Protein AF-0000000070048032 (afdb_homodimer)

Solvent-accessible surface area (backbone atoms only — not comparable to full-atom values): 43436 Å² total; per-residue (Å²): 133,82,78,72,81,75,76,77,75,81,70,57,57,66,57,53,22,57,59,48,65,69,34,74,85,44,47,45,54,29,34,70,64,31,62,68,35,42,44,39,29,36,56,32,30,36,37,40,33,43,79,45,40,35,45,47,37,23,49,52,48,33,32,65,63,34,24,23,42,33,32,25,31,72,32,53,33,49,78,72,45,55,67,49,35,83,45,48,57,82,86,43,62,70,35,43,43,33,61,44,37,50,54,34,47,39,64,61,25,70,90,41,62,71,46,79,45,59,46,68,59,56,49,49,41,54,52,48,40,50,35,61,71,70,61,55,74,60,74,76,73,58,52,58,54,43,49,51,49,39,52,57,58,55,67,68,26,52,29,40,34,37,28,32,75,83,47,48,68,81,75,42,33,54,57,42,54,52,25,55,76,66,70,21,30,38,32,36,35,38,45,25,27,52,35,21,39,36,39,44,29,62,35,82,36,63,26,35,37,80,44,74,77,72,75,76,71,83,73,85,82,75,82,72,77,79,71,76,75,75,68,76,75,59,84,52,63,40,80,45,75,50,77,43,54,49,62,57,44,36,75,64,32,66,59,20,70,36,60,78,80,47,55,42,66,56,53,53,50,52,44,49,52,49,52,50,51,52,35,48,75,68,63,66,49,79,60,77,75,61,76,59,68,68,68,73,48,68,38,45,76,71,86,47,73,66,42,54,51,46,39,52,50,46,48,53,51,26,49,70,51,24,62,42,27,31,49,24,53,72,72,36,54,65,53,52,59,45,44,72,41,19,57,43,10,72,32,56,45,35,12,24,33,51,10,18,52,51,32,52,45,51,47,26,62,63,44,29,37,46,70,71,75,57,36,31,38,34,34,35,57,70,73,68,43,77,43,61,38,47,50,45,33,87,91,57,77,62,73,78,73,68,74,77,120,134,82,78,72,81,76,75,77,76,81,69,57,56,65,58,52,23,58,60,48,65,69,34,72,84,44,47,47,54,28,34,69,64,30,63,68,34,44,43,38,29,36,55,31,30,35,37,40,34,43,79,46,40,35,44,48,38,24,49,53,48,34,33,65,62,35,25,23,44,31,32,24,32,72,32,52,32,49,78,71,44,55,69,48,35,82,46,48,56,85,86,43,62,70,35,42,43,33,61,44,36,49,55,35,45,39,64,60,25,69,87,40,60,71,46,79,44,60,46,67,59,56,50,50,40,54,52,50,39,51,36,63,72,69,62,54,75,61,74,76,74,59,51,58,54,42,49,51,48,38,52,58,58,56,66,68,26,51,30,40,36,38,27,32,76,82,47,49,67,82,74,42,34,56,56,42,54,52,24,54,74,67,72,19,31,37,33,35,34,39,45,25,28,53,35,21,41,37,40,43,30,62,36,82,36,62,24,35,37,82,43,75,77,73,74,76,70,83,72,86,83,72,83,72,79,79,72,75,74,76,70,76,76,60,85,51,64,39,80,46,76,49,76,44,54,50,61,56,44,37,75,63,32,66,60,20,69,35,60,78,82,48,55,41,66,54,53,54,51,53,44,51,53,49,53,51,51,53,36,48,74,70,62,66,50,79,60,78,75,60,76,58,70,68,68,73,49,68,36,45,76,70,86,48,73,64,39,56,51,47,38,52,51,45,47,52,52,26,48,70,52,23,63,41,26,30,48,23,53,73,73,37,54,64,53,52,58,44,43,69,43,17,56,44,9,72,34,58,44,34,12,25,32,51,9,19,52,50,32,51,45,51,48,25,64,63,45,28,37,47,70,71,78,56,35,31,37,34,34,35,56,68,73,68,42,76,44,61,37,49,50,45,34,87,89,56,78,62,71,76,73,67,72,78,121

Foldseek 3Di:
DDPDPDDPDPDQLQVLLVVCLPPPLCVVVCVVQHSLLLSLLLSFEEEEEDCALLNLLLLLLSLSSNHEYEYEFQAFDDPQCVVRNPQADPVRGRPTPRVSSVVSSCVNRVSHHYYYDYNVLVVLLLVLLVCVVVVVDDPPPVNVVSVVSNLVVQLRGQEYEYECLLPQLVSCQSVLVSCLVNQRKYKYWFDQAQKIKMFIARAWAKFKDFDDPPPPPPDDDDPDDPPPPPPVPDRDIDMDIDGADGSVLQLQFQPQQFDLPFALLQLLVSLVSVVVVVCVVVVNPPPPPDSHPSDQDDFDDDQDPVLVVQLVSQQVRQVVSHHNSNVSCVVCVPCSRRRVRRGRPGDNVQSNVSSVLVSVQVSCRSSRYDDHFGGIWMARNVVRDIGGTRRVPPPDDSPPPPPPD/DDPDPDDPDPPQLQVLLVVCLPPPLCVVVCVVQHSLLLSLLLSFEEEEEDCALLNLLLLLLSLSSNHEYEYEFQAFDDPQCVVRNPQADPVRGRPTPRVSSVVSSCVNRVSHHYYYDYNVLVVLLLVLLVCVVVVVPDDPPVNVVSVVSNLVVQLRGQEYEYECLLPQLVSCLSVLVSCLVNQRKYKYWFDQAQKIKMFIARAWAKFKDFDDPPPPPPDDDDPPDCPPPPPVPDRDIDMDIDGADGSVLQLQFQPQQFDLPFALLQLLVSLVSVVVVVCVVVVNPVPPPDSHPSDQDDFDDDQDPVLVVQLVSQQVRQVVSHHNSNVSCVVCVPCSRRRVRRGRPGDNVQSNVSSVLVSVQVSCRSSRYDDHFGGIWMARNVVRDIGGTRRVPPPDDSPPPPPPD

Organism: Toxoplasma gondii (strain ATCC 50861 / VEG) (NCBI:txid432359)

Secondary structure (DSSP, 8-state):
------------HHHHHHHHHTSGGGHHHHHHH-HHHHHHHHT-EEEEES--HHHHHHHHHHHHTT-EEEEE--PBP-GGGGGT-TT--GGGTTSBHHHHHHHHHHHH-TTS-EEE--HHHHHHHHHHHHHHHHT----HHHHHHHHHHHHHHHTT-SEEEEETTTS-GGGGHHHHHHHHHHT-EEEEEEEETTEEEEEEE--EEEEEEEPP------------------------EEEEEEEPPPHHHHHHS-GGGS-TTS-HHHHHHHHHHHHHHHHHHTT-S-----GGG-PPPPPP-SPPHHHHHHHHHHHHHHHHH-HHHHHHHHH-HHHHHHGGGGTT---HHHHHHHHHHHHHHHHHHHHTBSPPP-SEEEEETTTTEEEEE-SSPTT----------/------------HHHHHHHHHTSGGGHHHHHHH-HHHHHHHHT-EEEEES--HHHHHHHHHHHHTT-EEEEE--PBP-GGGGGT-TT--GGGTTSBHHHHHHHHHHHH-TTS-EEEPPHHHHHHHHHHHHHHHHT----HHHHHHHHHHHHHHHTT-SEEEEETTTS-GGGGHHHHHHHHHHT-EEEEEEEETTEEEEEEE--EEEEEEEPP------------------------EEEEEEEPPPHHHHHHS-GGGS-TTS-HHHHHHHHHHHHHHHHHHTT-S-----GGG-PPPPPP-SPPHHHHHHHHHHHHHHHHH-HHHHHHHHH-HHHHHHGGGGTT---HHHHHHHHHHHHHHHHHHHHTBSPPP-SEEEEETTTTEEEEE-SSPTT----------

Nearest PDB structures (foldseek):
  7k5j-assembly5_S  TM=6.867E-01  e=7.937E-17  Saccharomyces cerevisiae S288C
  7k5j-assembly3_G  TM=6.817E-01  e=1.927E-16  Saccharomyces cerevisiae S288C
  3dbr-assembly4_A  TM=6.727E-01  e=2.207E-15  Homo sapiens
  1yov-assembly1_A  TM=5.651E-01  e=1.768E-15  Homo sapiens
  3dbl-assembly1_G  TM=5.427E-01  e=1.374E-14  Homo sapiens

Sequence (810 aa):
MAALPSSPAPAPEETVANSLLSHRVFDRQIRLWGVESQRRLLSSHVLLVGLTSIHVELAKNLALSGVRVSVCDSRLVGEVDFSFNFLVNRDAEGQRVATVSLAGLREMAPFVVFEEVAESEFQRLLASLREQDTGAKTQQSTGDQDAGHAVQFVQRFAAISVASEFYPLSSLAPLDALCRRLNVALCSCHCSGTLGFGFLDFHQHTFRVPAPKAQTSQAAGGKATATNGEEESRPHHVMREISFPSLDDMLHCSLGNADRKVDPAIFIYLTLEKWRADKDAKGENEQENGTLSRLLPLPRYDIHPEDEEFAEFAQQLLRHEGGPAAAACEQSPTLLKTLPMMWGCQYTVTAAVVGGILAQELRKYITKEQEPIPNCLVFNSETSTAAVASLPPPGVSVSALKTAVMAALPSSPAPAPEETVANSLLSHRVFDRQIRLWGVESQRRLLSSHVLLVGLTSIHVELAKNLALSGVRVSVCDSRLVGEVDFSFNFLVNRDAEGQRVATVSLAGLREMAPFVVFEEVAESEFQRLLASLREQDTGAKTQQSTGDQDAGHAVQFVQRFAAISVASEFYPLSSLAPLDALCRRLNVALCSCHCSGTLGFGFLDFHQHTFRVPAPKAQTSQAAGGKATATNGEEESRPHHVMREISFPSLDDMLHCSLGNADRKVDPAIFIYLTLEKWRADKDAKGENEQENGTLSRLLPLPRYDIHPEDEEFAEFAQQLLRHEGGPAAAACEQSPTLLKTLPMMWGCQYTVTAAVVGGILAQELRKYITKEQEPIPNCLVFNSETSTAAVASLPPPGVSVSALKTAV

Radius of gyration: 27.89 Å; Cα contacts (8 Å, |Δi|>4): 1424; chains: 2; bounding box: 99×90×84 Å

Structure (mmCIF, N/CA/C/O backbone):
data_AF-0000000070048032-model_v1
#
loop_
_entity.id
_entity.type
_entity.pdbx_description
1 polymer 'Putative SUMO activating enzyme'
#
loop_
_atom_site.group_PDB
_atom_site.id
_atom_site.type_symbol
_atom_site.label_atom_id
_atom_site.label_alt_id
_atom_site.label_comp_id
_atom_site.label_asym_id
_atom_site.label_entity_id
_atom_site.label_seq_id
_atom_site.pdbx_PDB_ins_code
_atom_site.Cartn_x
_atom_site.Cartn_y
_atom_site.Cartn_z
_atom_site.occupancy
_atom_site.B_iso_or_equiv
_atom_site.auth_seq_id
_atom_site.auth_comp_id
_atom_site.auth_asym_id
_atom_site.auth_atom_id
_atom_site.pdbx_PDB_model_num
ATOM 1 N N . MET A 1 1 ? 24.906 10.711 50.844 1 28.61 1 MET A N 1
ATOM 2 C CA . MET A 1 1 ? 23.953 10.82 49.75 1 28.61 1 MET A CA 1
ATOM 3 C C . MET A 1 1 ? 24.625 10.508 48.406 1 28.61 1 MET A C 1
ATOM 5 O O . MET A 1 1 ? 25.391 11.32 47.906 1 28.61 1 MET A O 1
ATOM 9 N N . ALA A 1 2 ? 24.938 9.266 48.094 1 36.69 2 ALA A N 1
ATOM 10 C CA . ALA A 1 2 ? 25.766 8.766 47.031 1 36.69 2 ALA A CA 1
ATOM 11 C C . ALA A 1 2 ? 25.156 9.094 45.656 1 36.69 2 ALA A C 1
ATOM 13 O O . ALA A 1 2 ? 23.969 8.891 45.438 1 36.69 2 ALA A O 1
ATOM 14 N N . ALA A 1 3 ? 25.75 10.125 44.906 1 36.59 3 ALA A N 1
ATOM 15 C CA . ALA A 1 3 ? 25.406 10.609 43.594 1 36.59 3 ALA A CA 1
ATOM 16 C C . ALA A 1 3 ? 25.172 9.453 42.625 1 36.59 3 ALA A C 1
ATOM 18 O O . ALA A 1 3 ? 25.984 8.539 42.531 1 36.59 3 ALA A O 1
ATOM 19 N N . LEU A 1 4 ? 23.906 9.07 42.375 1 35.41 4 LEU A N 1
ATOM 20 C CA . LEU A 1 4 ? 23.531 8.039 41.438 1 35.41 4 LEU A CA 1
ATOM 21 C C . LEU A 1 4 ? 24.266 8.227 40.094 1 35.41 4 LEU A C 1
ATOM 23 O O . LEU A 1 4 ? 24.422 9.352 39.625 1 35.41 4 LEU A O 1
ATOM 27 N N . PRO A 1 5 ? 25.156 7.348 39.688 1 37.06 5 PRO A N 1
ATOM 28 C CA . PRO A 1 5 ? 25.969 7.469 38.469 1 37.06 5 PRO A CA 1
ATOM 29 C C . PRO A 1 5 ? 25.141 7.906 37.281 1 37.06 5 PRO A C 1
ATOM 31 O O . PRO A 1 5 ? 23.938 7.637 37.219 1 37.06 5 PRO A O 1
ATOM 34 N N . SER A 1 6 ? 25.359 9.109 36.688 1 34.88 6 SER A N 1
ATOM 35 C CA . SER A 1 6 ? 24.781 9.75 35.5 1 34.88 6 SER A CA 1
ATOM 36 C C . SER A 1 6 ? 24.703 8.773 34.344 1 34.88 6 SER A C 1
ATOM 38 O O . SER A 1 6 ? 25.656 8.031 34.062 1 34.88 6 SER A O 1
ATOM 40 N N . SER A 1 7 ? 23.594 8.242 34 1 36.34 7 SER A N 1
ATOM 41 C CA . SER A 1 7 ? 23.359 7.418 32.812 1 36.34 7 SER A CA 1
ATOM 42 C C . SER A 1 7 ? 24.141 7.941 31.609 1 36.34 7 SER A C 1
ATOM 44 O O . SER A 1 7 ? 24.141 9.141 31.328 1 36.34 7 SER A O 1
ATOM 46 N N . PRO A 1 8 ? 25.141 7.281 31.094 1 38.91 8 PRO A N 1
ATOM 47 C CA . PRO A 1 8 ? 26.016 7.801 30.047 1 38.91 8 PRO A CA 1
ATOM 48 C C . PRO A 1 8 ? 25.234 8.484 28.922 1 38.91 8 PRO A C 1
ATOM 50 O O . PRO A 1 8 ? 24.078 8.148 28.672 1 38.91 8 PRO A O 1
ATOM 53 N N . ALA A 1 9 ? 25.547 9.68 28.438 1 40.94 9 ALA A N 1
ATOM 54 C CA . ALA A 1 9 ? 25.016 10.5 27.359 1 40.94 9 ALA A CA 1
ATOM 55 C C . ALA A 1 9 ? 24.797 9.672 26.109 1 40.94 9 ALA A C 1
ATOM 57 O O . ALA A 1 9 ? 25.625 8.844 25.734 1 40.94 9 ALA A O 1
ATOM 58 N N . PRO A 1 10 ? 23.516 9.547 25.562 1 43.28 10 PRO A N 1
ATOM 59 C CA . PRO A 1 10 ? 23.312 8.781 24.328 1 43.28 10 PRO A CA 1
ATOM 60 C C . PRO A 1 10 ? 24.344 9.094 23.266 1 43.28 10 PRO A C 1
ATOM 62 O O . PRO A 1 10 ? 24.844 10.219 23.188 1 43.28 10 PRO A O 1
ATOM 65 N N . ALA A 1 11 ? 25.125 8.164 22.859 1 49.75 11 ALA A N 1
ATOM 66 C CA . ALA A 1 11 ? 26.141 8.312 21.812 1 49.75 11 ALA A CA 1
ATOM 67 C C . ALA A 1 11 ? 25.609 9.148 20.656 1 49.75 11 ALA A C 1
ATOM 69 O O . ALA A 1 11 ? 24.406 9.148 20.375 1 49.75 11 ALA A O 1
ATOM 70 N N . PRO A 1 12 ? 26.422 10.07 20.062 1 54.78 12 PRO A N 1
ATOM 71 C CA . PRO A 1 12 ? 26.016 10.883 18.906 1 54.78 12 PRO A CA 1
ATOM 72 C C . PRO A 1 12 ? 25.375 10.055 17.797 1 54.78 12 PRO A C 1
ATOM 74 O O . PRO A 1 12 ? 25.719 8.883 17.625 1 54.78 12 PRO A O 1
ATOM 77 N N . GLU A 1 13 ? 24.25 10.484 17.281 1 61.44 13 GLU A N 1
ATOM 78 C CA . GLU A 1 13 ? 23.422 9.852 16.266 1 61.44 13 GLU A CA 1
ATOM 79 C C . GLU A 1 13 ? 24.281 9.195 15.188 1 61.44 13 GLU A C 1
ATOM 81 O O . GLU A 1 13 ? 23.984 8.094 14.727 1 61.44 13 GLU A O 1
ATOM 86 N N . GLU A 1 14 ? 25.391 9.82 14.938 1 62.12 14 GLU A N 1
ATOM 87 C CA . GLU A 1 14 ? 26.281 9.312 13.891 1 62.12 14 GLU A CA 1
ATOM 88 C C . GLU A 1 14 ? 26.969 8.031 14.336 1 62.12 14 GLU A C 1
ATOM 90 O O . GLU A 1 14 ? 27.172 7.109 13.531 1 62.12 14 GLU A O 1
ATOM 95 N N . THR A 1 15 ? 27.344 8.031 15.586 1 63.75 15 THR A N 1
ATOM 96 C CA . THR A 1 15 ? 28.047 6.859 16.109 1 63.75 15 THR A CA 1
ATOM 97 C C . THR A 1 15 ? 27.125 5.652 16.156 1 63.75 15 THR A C 1
ATOM 99 O O . THR A 1 15 ? 27.516 4.539 15.805 1 63.75 15 THR A O 1
ATOM 102 N N . VAL A 1 16 ? 25.938 5.926 16.531 1 67.56 16 VAL A N 1
ATOM 103 C CA . VAL A 1 16 ? 24.953 4.84 16.609 1 67.56 16 VAL A CA 1
ATOM 104 C C . VAL A 1 16 ? 24.688 4.305 15.203 1 67.56 16 VAL A C 1
ATOM 106 O O . VAL A 1 16 ? 24.641 3.09 14.992 1 67.56 16 VAL A O 1
ATOM 109 N N . ALA A 1 17 ? 24.609 5.16 14.242 1 73 17 ALA A N 1
ATOM 110 C CA . ALA A 1 17 ? 24.344 4.758 12.859 1 73 17 ALA A CA 1
ATOM 111 C C . ALA A 1 17 ? 25.453 3.869 12.32 1 73 17 ALA A C 1
ATOM 113 O O . ALA A 1 17 ? 25.188 2.867 11.648 1 73 17 ALA A O 1
ATOM 114 N N . ASN A 1 18 ? 26.609 4.195 12.633 1 71.69 18 ASN A N 1
ATOM 115 C CA . ASN A 1 18 ? 27.75 3.428 12.133 1 71.69 18 ASN A CA 1
ATOM 116 C C . ASN A 1 18 ? 27.797 2.031 12.75 1 71.69 18 ASN A C 1
ATOM 118 O O . ASN A 1 18 ? 28.172 1.066 12.078 1 71.69 18 ASN A O 1
ATOM 122 N N . SER A 1 19 ? 27.438 1.988 14.008 1 70.75 19 SER A N 1
ATOM 123 C CA . SER A 1 19 ? 27.406 0.687 14.664 1 70.75 19 SER A CA 1
ATOM 124 C C . SER A 1 19 ? 26.312 -0.203 14.07 1 70.75 19 SER A C 1
ATOM 126 O O . SER A 1 19 ? 26.531 -1.403 13.883 1 70.75 19 SER A O 1
ATOM 128 N N . LEU A 1 20 ? 25.281 0.451 13.672 1 71.75 20 LEU A N 1
ATOM 129 C CA . LEU A 1 20 ? 24.141 -0.311 13.172 1 71.75 20 LEU A CA 1
ATOM 130 C C . LEU A 1 20 ? 24.391 -0.757 11.734 1 71.75 20 LEU A C 1
ATOM 132 O O . LEU A 1 20 ? 23.844 -1.773 11.297 1 71.75 20 LEU A O 1
ATOM 136 N N . LEU A 1 21 ? 25.172 -0.05 11.078 1 73.19 21 LEU A N 1
ATOM 137 C CA . LEU A 1 21 ? 25.484 -0.382 9.688 1 73.19 21 LEU A CA 1
ATOM 138 C C . LEU A 1 21 ? 26.125 -1.758 9.586 1 73.19 21 LEU A C 1
ATOM 140 O O . LEU A 1 21 ? 26 -2.436 8.562 1 73.19 21 LEU A O 1
ATOM 144 N N . SER A 1 22 ? 26.672 -2.041 10.664 1 66.81 22 SER A N 1
ATOM 145 C CA . SER A 1 22 ? 27.391 -3.314 10.648 1 66.81 22 SER A CA 1
ATOM 146 C C . SER A 1 22 ? 26.469 -4.469 11.016 1 66.81 22 SER A C 1
ATOM 148 O O . SER A 1 22 ? 26.844 -5.637 10.875 1 66.81 22 SER A O 1
ATOM 150 N N . HIS A 1 23 ? 25.312 -4.066 11.422 1 69.31 23 HIS A N 1
ATOM 151 C CA . HIS A 1 23 ? 24.359 -5.113 11.773 1 69.31 23 HIS A CA 1
ATOM 152 C C . HIS A 1 23 ? 23.812 -5.805 10.531 1 69.31 23 HIS A C 1
ATOM 154 O O . HIS A 1 23 ? 23.484 -5.141 9.547 1 69.31 23 HIS A O 1
ATOM 160 N N . ARG A 1 24 ? 23.766 -7.055 10.602 1 68.75 24 ARG A N 1
ATOM 161 C CA . ARG A 1 24 ? 23.344 -7.898 9.484 1 68.75 24 ARG A CA 1
ATOM 162 C C . ARG A 1 24 ? 21.891 -7.609 9.109 1 68.75 24 ARG A C 1
ATOM 164 O O . ARG A 1 24 ? 21.484 -7.859 7.973 1 68.75 24 ARG A O 1
ATOM 171 N N . VAL A 1 25 ? 21.281 -6.891 10.016 1 71.94 25 VAL A N 1
ATOM 172 C CA . VAL A 1 25 ? 19.859 -6.68 9.805 1 71.94 25 VAL A CA 1
ATOM 173 C C . VAL A 1 25 ? 19.641 -5.699 8.648 1 71.94 25 VAL A C 1
ATOM 175 O O . VAL A 1 25 ? 18.625 -5.742 7.969 1 71.94 25 VAL A O 1
ATOM 178 N N . PHE A 1 26 ? 20.641 -4.91 8.344 1 78.12 26 PHE A N 1
ATOM 179 C CA . PHE A 1 26 ? 20.453 -3.879 7.328 1 78.12 26 PHE A CA 1
ATOM 180 C C . PHE A 1 26 ? 21.188 -4.234 6.047 1 78.12 26 PHE A C 1
ATOM 182 O O . PHE A 1 26 ? 21.219 -3.445 5.098 1 78.12 26 PHE A O 1
ATOM 189 N N . ASP A 1 27 ? 21.703 -5.469 6.047 1 76.06 27 ASP A N 1
ATOM 190 C CA . ASP A 1 27 ? 22.453 -5.898 4.871 1 76.06 27 ASP A CA 1
ATOM 191 C C . ASP A 1 27 ? 21.594 -5.816 3.609 1 76.06 27 ASP A C 1
ATOM 193 O O . ASP A 1 27 ? 22.062 -5.348 2.568 1 76.06 27 ASP A O 1
ATOM 197 N N . ARG A 1 28 ? 20.516 -6.238 3.787 1 76 28 ARG A N 1
ATOM 198 C CA . ARG A 1 28 ? 19.609 -6.238 2.637 1 76 28 ARG A CA 1
ATOM 199 C C . ARG A 1 28 ? 19.391 -4.82 2.121 1 76 28 ARG A C 1
ATOM 201 O O . ARG A 1 28 ? 19.453 -4.574 0.915 1 76 28 ARG A O 1
ATOM 208 N N . GLN A 1 29 ? 19.141 -3.914 2.963 1 80.31 29 GLN A N 1
ATOM 209 C CA . GLN A 1 29 ? 18.859 -2.527 2.602 1 80.31 29 GLN A CA 1
ATOM 210 C C . GLN A 1 29 ? 20.094 -1.854 2.014 1 80.31 29 GLN A C 1
ATOM 212 O O . GLN A 1 29 ? 20 -1.102 1.041 1 80.31 29 GLN A O 1
ATOM 217 N N . ILE A 1 30 ? 21.172 -2.158 2.58 1 81.38 30 ILE A N 1
ATOM 218 C CA . ILE A 1 30 ? 22.438 -1.609 2.082 1 81.38 30 ILE A CA 1
ATOM 219 C C . ILE A 1 30 ? 22.672 -2.082 0.651 1 81.38 30 ILE A C 1
ATOM 221 O O . ILE A 1 30 ? 23.141 -1.314 -0.194 1 81.38 30 ILE A O 1
ATOM 225 N N . ARG A 1 31 ? 22.25 -3.256 0.46 1 77.19 31 ARG A N 1
ATOM 226 C CA . ARG A 1 31 ? 22.406 -3.797 -0.886 1 77.19 31 ARG A CA 1
ATOM 227 C C . ARG A 1 31 ? 21.406 -3.16 -1.852 1 77.19 31 ARG A C 1
ATOM 229 O O . ARG A 1 31 ? 21.703 -3.018 -3.041 1 77.19 31 ARG A O 1
ATOM 236 N N . LEU A 1 32 ? 20.312 -2.742 -1.346 1 77.31 32 LEU A N 1
ATOM 237 C CA . LEU A 1 32 ? 19.25 -2.166 -2.17 1 77.31 32 LEU A CA 1
ATOM 238 C C . LEU A 1 32 ? 19.594 -0.73 -2.559 1 77.31 32 LEU A C 1
ATOM 240 O O . LEU A 1 32 ? 19.391 -0.331 -3.709 1 77.31 32 LEU A O 1
ATOM 244 N N . TRP A 1 33 ? 20.141 0.029 -1.603 1 83.5 33 TRP A N 1
ATOM 245 C CA . TRP A 1 33 ? 20.281 1.443 -1.937 1 83.5 33 TRP A CA 1
ATOM 246 C C . TRP A 1 33 ? 21.641 1.972 -1.514 1 83.5 33 TRP A C 1
ATOM 248 O O . TRP A 1 33 ? 21.938 3.158 -1.681 1 83.5 33 TRP A O 1
ATOM 258 N N . GLY A 1 34 ? 22.531 1.206 -0.966 1 85.12 34 GLY A N 1
ATOM 259 C CA . GLY A 1 34 ? 23.906 1.604 -0.701 1 85.12 34 GLY A CA 1
ATOM 260 C C . GLY A 1 34 ? 24.141 2.021 0.739 1 85.12 34 GLY A C 1
ATOM 261 O O . GLY A 1 34 ? 23.188 2.4 1.44 1 85.12 34 GLY A O 1
ATOM 262 N N . VAL A 1 35 ? 25.375 2.031 1.071 1 87.69 35 VAL A N 1
ATOM 263 C CA . VAL A 1 35 ? 25.797 2.268 2.447 1 87.69 35 VAL A CA 1
ATOM 264 C C . VAL A 1 35 ? 25.5 3.715 2.836 1 87.69 35 VAL A C 1
ATOM 266 O O . VAL A 1 35 ? 25.031 3.984 3.945 1 87.69 35 VAL A O 1
ATOM 269 N N . GLU A 1 36 ? 25.766 4.586 1.921 1 91 36 GLU A N 1
ATOM 270 C CA . GLU A 1 36 ? 25.562 5.996 2.23 1 91 36 GLU A CA 1
ATOM 271 C C . GLU A 1 36 ? 24.078 6.301 2.463 1 91 36 GLU A C 1
ATOM 273 O O . GLU A 1 36 ? 23.734 7.027 3.395 1 91 36 GLU A O 1
ATOM 278 N N . SER A 1 37 ? 23.281 5.797 1.642 1 92.12 37 SER A N 1
ATOM 279 C CA . SER A 1 37 ? 21.844 5.969 1.805 1 92.12 37 SER A CA 1
ATOM 280 C C . SER A 1 37 ? 21.359 5.371 3.121 1 92.12 37 SER A C 1
ATOM 282 O O . SER A 1 37 ? 20.562 5.98 3.832 1 92.12 37 SER A O 1
ATOM 284 N N . GLN A 1 38 ? 21.875 4.242 3.475 1 92 38 GLN A N 1
ATOM 285 C CA . GLN A 1 38 ? 21.469 3.602 4.719 1 92 38 GLN A CA 1
ATOM 286 C C . GLN A 1 38 ? 21.938 4.398 5.93 1 92 38 GLN A C 1
ATOM 288 O O . GLN A 1 38 ? 21.234 4.488 6.938 1 92 38 GLN A O 1
ATOM 293 N N . ARG A 1 39 ? 23.109 4.898 5.828 1 93.69 39 ARG A N 1
ATOM 294 C CA . ARG A 1 39 ? 23.625 5.746 6.895 1 93.69 39 ARG A CA 1
ATOM 295 C C . ARG A 1 39 ? 22.719 6.945 7.133 1 93.69 39 ARG A C 1
ATOM 297 O O . ARG A 1 39 ? 22.422 7.289 8.281 1 93.69 39 ARG A O 1
ATOM 304 N N . ARG A 1 40 ? 22.234 7.512 6.051 1 95.56 40 ARG A N 1
ATOM 305 C CA . ARG A 1 40 ? 21.328 8.648 6.156 1 95.56 40 ARG A CA 1
ATOM 306 C C . ARG A 1 40 ? 20.031 8.242 6.824 1 95.56 40 ARG A C 1
ATOM 308 O O . ARG A 1 40 ? 19.484 8.984 7.652 1 95.56 40 ARG A O 1
ATOM 315 N N . LEU A 1 41 ? 19.531 7.133 6.465 1 95.88 41 LEU A N 1
ATOM 316 C CA . LEU A 1 41 ? 18.297 6.633 7.07 1 95.88 41 LEU A CA 1
ATOM 317 C C . LEU A 1 41 ? 18.484 6.395 8.562 1 95.88 41 LEU A C 1
ATOM 319 O O . LEU A 1 41 ? 17.672 6.836 9.375 1 95.88 41 LEU A O 1
ATOM 323 N N . LEU A 1 42 ? 19.594 5.797 8.945 1 94.31 42 LEU A N 1
ATOM 324 C CA . LEU A 1 42 ? 19.875 5.441 10.336 1 94.31 42 LEU A CA 1
ATOM 325 C C . LEU A 1 42 ? 20.094 6.691 11.18 1 94.31 42 LEU A C 1
ATOM 327 O O . LEU A 1 42 ? 19.922 6.66 12.398 1 94.31 42 LEU A O 1
ATOM 331 N N . SER A 1 43 ? 20.438 7.781 10.508 1 95.5 43 SER A N 1
ATOM 332 C CA . SER A 1 43 ? 20.734 9.031 11.211 1 95.5 43 SER A CA 1
ATOM 333 C C . SER A 1 43 ? 19.531 9.953 11.219 1 95.5 43 SER A C 1
ATOM 335 O O . SER A 1 43 ? 19.578 11.055 11.773 1 95.5 43 SER A O 1
ATOM 337 N N . SER A 1 44 ? 18.484 9.539 10.602 1 97.38 44 SER A N 1
ATOM 338 C CA . SER A 1 44 ? 17.312 10.406 10.461 1 97.38 44 SER A CA 1
ATOM 339 C C . SER A 1 44 ? 16.281 10.109 11.539 1 97.38 44 SER A C 1
ATOM 341 O O . SER A 1 44 ? 16.266 9.023 12.109 1 97.38 44 SER A O 1
ATOM 343 N N . HIS A 1 45 ? 15.461 11.133 11.773 1 98.38 45 HIS A N 1
ATOM 344 C CA . HIS A 1 45 ? 14.43 11.094 12.805 1 98.38 45 HIS A CA 1
ATOM 345 C C . HIS A 1 45 ? 13.125 11.703 12.305 1 98.38 45 HIS A C 1
ATOM 347 O O . HIS A 1 45 ? 13.102 12.852 11.859 1 98.38 45 HIS A O 1
ATOM 353 N N . VAL A 1 46 ? 12.039 10.906 12.328 1 98.81 46 VAL A N 1
ATOM 354 C CA . VAL A 1 46 ? 10.75 11.367 11.82 1 98.81 46 VAL A CA 1
ATOM 355 C C . VAL A 1 46 ? 9.727 11.391 12.953 1 98.81 46 VAL A C 1
ATOM 357 O O . VAL A 1 46 ? 9.68 10.469 13.773 1 98.81 46 VAL A O 1
ATOM 360 N N . LEU A 1 47 ? 8.922 12.477 13.039 1 98.88 47 LEU A N 1
ATOM 361 C CA . LEU A 1 47 ? 7.82 12.594 13.992 1 98.88 47 LEU A CA 1
ATOM 362 C C . LEU A 1 47 ? 6.484 12.305 13.312 1 98.88 47 LEU A C 1
ATOM 364 O O . LEU A 1 47 ? 6.164 12.891 12.281 1 98.88 47 LEU A O 1
ATOM 368 N N . LEU A 1 48 ? 5.777 11.367 13.852 1 98.81 48 LEU A N 1
ATOM 369 C CA . LEU A 1 48 ? 4.406 11.094 13.438 1 98.81 48 LEU A CA 1
ATOM 370 C C . LEU A 1 48 ? 3.41 11.609 14.469 1 98.81 48 LEU A C 1
ATOM 372 O O . LEU A 1 48 ? 3.447 11.195 15.633 1 98.81 48 LEU A O 1
ATOM 376 N N . VAL A 1 49 ? 2.512 12.547 14.055 1 98.5 49 VAL A N 1
ATOM 377 C CA . VAL A 1 49 ? 1.531 13.156 14.945 1 98.5 49 VAL A CA 1
ATOM 378 C C . VAL A 1 49 ? 0.134 12.641 14.602 1 98.5 49 VAL A C 1
ATOM 380 O O . VAL A 1 49 ? -0.375 12.898 13.508 1 98.5 49 VAL A O 1
ATOM 383 N N . GLY A 1 50 ? -0.504 12.008 15.578 1 96.69 50 GLY A N 1
ATOM 384 C CA . GLY A 1 50 ? -1.76 11.32 15.312 1 96.69 50 GLY A CA 1
ATOM 385 C C . GLY A 1 50 ? -1.577 10 14.594 1 96.69 50 GLY A C 1
ATOM 386 O O . GLY A 1 50 ? -1.506 9.961 13.359 1 96.69 50 GLY A O 1
ATOM 387 N N . LEU A 1 51 ? -1.643 8.914 15.344 1 96.38 51 LEU A N 1
ATOM 388 C CA . LEU A 1 51 ? -1.396 7.594 14.766 1 96.38 51 LEU A CA 1
ATOM 389 C C . LEU A 1 51 ? -2.682 7.004 14.195 1 96.38 51 LEU A C 1
ATOM 391 O O . LEU A 1 51 ? -3.311 6.152 14.82 1 96.38 51 LEU A O 1
ATOM 395 N N . THR A 1 52 ? -3.033 7.383 12.992 1 96.19 52 THR A N 1
ATOM 396 C CA . THR A 1 52 ? -4.121 6.785 12.234 1 96.19 52 THR A CA 1
ATOM 397 C C . THR A 1 52 ? -3.633 5.574 11.445 1 96.19 52 THR A C 1
ATOM 399 O O . THR A 1 52 ? -2.477 5.164 11.578 1 96.19 52 THR A O 1
ATOM 402 N N . SER A 1 53 ? -4.531 4.941 10.672 1 96.38 53 SER A N 1
ATOM 403 C CA . SER A 1 53 ? -4.176 3.732 9.93 1 96.38 53 SER A CA 1
ATOM 404 C C . SER A 1 53 ? -2.994 3.984 9 1 96.38 53 SER A C 1
ATOM 406 O O . SER A 1 53 ? -2.086 3.156 8.906 1 96.38 53 SER A O 1
ATOM 408 N N . ILE A 1 54 ? -2.965 5.148 8.328 1 98.38 54 ILE A N 1
ATOM 409 C CA . ILE A 1 54 ? -1.896 5.477 7.391 1 98.38 54 ILE A CA 1
ATOM 410 C C . ILE A 1 54 ? -0.581 5.641 8.148 1 98.38 54 ILE A C 1
ATOM 412 O O . ILE A 1 54 ? 0.46 5.145 7.711 1 98.38 54 ILE A O 1
ATOM 416 N N . HIS A 1 55 ? -0.602 6.273 9.305 1 98.56 55 HIS A N 1
ATOM 417 C CA . HIS A 1 55 ? 0.616 6.504 10.07 1 98.56 55 HIS A CA 1
ATOM 418 C C . HIS A 1 55 ? 1.142 5.207 10.672 1 98.56 55 HIS A C 1
ATOM 420 O O . HIS A 1 55 ? 2.352 5.043 10.852 1 98.56 55 HIS A O 1
ATOM 426 N N . VAL A 1 56 ? 0.23 4.277 10.984 1 97.5 56 VAL A N 1
ATOM 427 C CA . VAL A 1 56 ? 0.669 2.971 11.461 1 97.5 56 VAL A CA 1
ATOM 428 C C . VAL A 1 56 ? 1.49 2.273 10.383 1 97.5 56 VAL A C 1
ATOM 430 O O . VAL A 1 56 ? 2.574 1.753 10.656 1 97.5 56 VAL A O 1
ATOM 433 N N . GLU A 1 57 ? 0.99 2.279 9.18 1 98.06 57 GLU A N 1
ATOM 434 C CA . GLU A 1 57 ? 1.71 1.707 8.047 1 98.06 57 GLU A CA 1
ATOM 435 C C . GLU A 1 57 ? 3.018 2.449 7.793 1 98.06 57 GLU A C 1
ATOM 437 O O . GLU A 1 57 ? 4.051 1.827 7.531 1 98.06 57 GLU A O 1
ATOM 442 N N . LEU A 1 58 ? 2.961 3.752 7.824 1 98.56 58 LEU A N 1
ATOM 443 C CA . LEU A 1 58 ? 4.141 4.586 7.621 1 98.56 58 LEU A CA 1
ATOM 444 C C . LEU A 1 58 ? 5.203 4.289 8.672 1 98.56 58 LEU A C 1
ATOM 446 O O . LEU A 1 58 ? 6.383 4.125 8.344 1 98.56 58 LEU A O 1
ATOM 450 N N . ALA A 1 59 ? 4.801 4.18 9.938 1 98.19 59 ALA A N 1
ATOM 451 C CA . ALA A 1 59 ? 5.719 3.896 11.039 1 98.19 59 ALA A CA 1
ATOM 452 C C . ALA A 1 59 ? 6.426 2.561 10.828 1 98.19 59 ALA A C 1
ATOM 454 O O . ALA A 1 59 ? 7.645 2.463 10.992 1 98.19 59 ALA A O 1
ATOM 455 N N . LYS A 1 60 ? 5.648 1.572 10.484 1 95.81 60 LYS A N 1
ATOM 456 C CA . LYS A 1 60 ? 6.195 0.244 10.219 1 95.81 60 LYS A CA 1
ATOM 457 C C . LYS A 1 60 ? 7.277 0.295 9.148 1 95.81 60 LYS A C 1
ATOM 459 O O . LYS A 1 60 ? 8.391 -0.185 9.359 1 95.81 60 LYS A O 1
ATOM 464 N N . ASN A 1 61 ? 6.992 0.916 8.07 1 96.44 61 ASN A N 1
ATOM 465 C CA . ASN A 1 61 ? 7.91 0.916 6.938 1 96.44 61 ASN A CA 1
ATOM 466 C C . ASN A 1 61 ? 9.156 1.749 7.223 1 96.44 61 ASN A C 1
ATOM 468 O O . ASN A 1 61 ? 10.258 1.375 6.828 1 96.44 61 ASN A O 1
ATOM 472 N N . LEU A 1 62 ? 9.008 2.873 7.883 1 96.88 62 LEU A N 1
ATOM 473 C CA . LEU A 1 62 ? 10.156 3.688 8.25 1 96.88 62 LEU A CA 1
ATOM 474 C C . LEU A 1 62 ? 11.055 2.945 9.234 1 96.88 62 LEU A C 1
ATOM 476 O O . LEU A 1 62 ? 12.273 2.889 9.047 1 96.88 62 LEU A O 1
ATOM 480 N N . ALA A 1 63 ? 10.453 2.381 10.258 1 95.06 63 ALA A N 1
ATOM 481 C CA . ALA A 1 63 ? 11.211 1.668 11.289 1 95.06 63 ALA A CA 1
ATOM 482 C C . ALA A 1 63 ? 12.008 0.516 10.68 1 95.06 63 ALA A C 1
ATOM 484 O O . ALA A 1 63 ? 13.188 0.338 10.984 1 95.06 63 ALA A O 1
ATOM 485 N N . LEU A 1 64 ? 11.398 -0.235 9.828 1 90.5 64 LEU A N 1
ATOM 486 C CA . LEU A 1 64 ? 12.039 -1.389 9.211 1 90.5 64 LEU A CA 1
ATOM 487 C C . LEU A 1 64 ? 13.172 -0.949 8.289 1 90.5 64 LEU A C 1
ATOM 489 O O . LEU A 1 64 ? 14.07 -1.734 7.988 1 90.5 64 LEU A O 1
ATOM 493 N N . SER A 1 65 ? 13.094 0.319 7.848 1 91.56 65 SER A N 1
ATOM 494 C CA . SER A 1 65 ? 14.164 0.861 7.02 1 91.56 65 SER A CA 1
ATOM 495 C C . SER A 1 65 ? 15.289 1.442 7.875 1 91.56 65 SER A C 1
ATOM 497 O O . SER A 1 65 ? 16.312 1.897 7.352 1 91.56 65 SER A O 1
ATOM 499 N N . GLY A 1 66 ? 15.094 1.544 9.203 1 92.69 66 GLY A N 1
ATOM 500 C CA . GLY A 1 66 ? 16.125 1.996 10.117 1 92.69 66 GLY A CA 1
ATOM 501 C C . GLY A 1 66 ? 15.93 3.424 10.586 1 92.69 66 GLY A C 1
ATOM 502 O O . GLY A 1 66 ? 16.75 3.957 11.336 1 92.69 66 GLY A O 1
ATOM 503 N N . VAL A 1 67 ? 14.859 4.055 10.195 1 96.56 67 VAL A N 1
ATOM 504 C CA . VAL A 1 67 ? 14.602 5.445 10.562 1 96.56 67 VAL A CA 1
ATOM 505 C C . VAL A 1 67 ? 14.078 5.516 11.992 1 96.56 67 VAL A C 1
ATOM 507 O O . VAL A 1 67 ? 13.188 4.754 12.375 1 96.56 67 VAL A O 1
ATOM 510 N N . ARG A 1 68 ? 14.641 6.438 12.773 1 97.19 68 ARG A N 1
ATOM 511 C CA . ARG A 1 68 ? 14.094 6.719 14.094 1 97.19 68 ARG A CA 1
ATOM 512 C C . ARG A 1 68 ? 12.719 7.359 13.992 1 97.19 68 ARG A C 1
ATOM 514 O O . ARG A 1 68 ? 12.508 8.281 13.195 1 97.19 68 ARG A O 1
ATOM 521 N N . VAL A 1 69 ? 11.789 6.82 14.812 1 98.19 69 VAL A N 1
ATOM 522 C CA . VAL A 1 69 ? 10.422 7.316 14.727 1 98.19 69 VAL A CA 1
ATOM 523 C C . VAL A 1 69 ? 9.938 7.762 16.109 1 98.19 69 VAL A C 1
ATOM 525 O O . VAL A 1 69 ? 10.023 7.004 17.078 1 98.19 69 VAL A O 1
ATOM 528 N N . SER A 1 70 ? 9.523 9.008 16.25 1 98.56 70 SER A N 1
ATOM 529 C CA . SER A 1 70 ? 8.781 9.508 17.391 1 98.56 70 SER A CA 1
ATOM 530 C C . SER A 1 70 ? 7.285 9.578 17.094 1 98.56 70 SER A C 1
ATOM 532 O O . SER A 1 70 ? 6.883 9.891 15.977 1 98.56 70 SER A O 1
ATOM 534 N N . VAL A 1 71 ? 6.523 9.227 18.109 1 98.44 71 VAL A N 1
ATOM 535 C CA . VAL A 1 71 ? 5.074 9.211 17.938 1 98.44 71 VAL A CA 1
ATOM 536 C C . VAL A 1 71 ? 4.426 10.148 18.953 1 98.44 71 VAL A C 1
ATOM 538 O O . VAL A 1 71 ? 4.824 10.18 20.125 1 98.44 71 VAL A O 1
ATOM 541 N N . CYS A 1 72 ? 3.523 10.969 18.469 1 97.94 72 CYS A N 1
ATOM 542 C CA . CYS A 1 72 ? 2.734 11.898 19.281 1 97.94 72 CYS A CA 1
ATOM 543 C C . CYS A 1 72 ? 1.246 11.594 19.141 1 97.94 72 CYS A C 1
ATOM 545 O O . CYS A 1 72 ? 0.616 11.969 18.156 1 97.94 72 CYS A O 1
ATOM 547 N N . ASP A 1 73 ? 0.667 10.922 20.062 1 96.25 73 ASP A N 1
ATOM 548 C CA . ASP A 1 73 ? -0.747 10.562 20.109 1 96.25 73 ASP A CA 1
ATOM 549 C C . ASP A 1 73 ? -1.184 10.258 21.547 1 96.25 73 ASP A C 1
ATOM 551 O O . ASP A 1 73 ? -0.852 9.203 22.094 1 96.25 73 ASP A O 1
ATOM 555 N N . SER A 1 74 ? -1.967 11.109 22.188 1 93.31 74 SER A N 1
ATOM 556 C CA . SER A 1 74 ? -2.334 10.977 23.594 1 93.31 74 SER A CA 1
ATOM 557 C C . SER A 1 74 ? -3.662 10.242 23.75 1 93.31 74 SER A C 1
ATOM 559 O O . SER A 1 74 ? -4.168 10.086 24.859 1 93.31 74 SER A O 1
ATOM 561 N N . ARG A 1 75 ? -4.25 9.789 22.688 1 92.94 75 ARG A N 1
ATOM 562 C CA . ARG A 1 75 ? -5.504 9.047 22.766 1 92.94 75 ARG A CA 1
ATOM 563 C C . ARG A 1 75 ? -5.32 7.734 23.516 1 92.94 75 ARG A C 1
ATOM 565 O O . ARG A 1 75 ? -4.195 7.273 23.703 1 92.94 75 ARG A O 1
ATOM 572 N N . LEU A 1 76 ? -6.453 7.289 23.953 1 94 76 LEU A N 1
ATOM 573 C CA . LEU A 1 76 ? -6.477 5.957 24.547 1 94 76 LEU A CA 1
ATOM 574 C C . LEU A 1 76 ? -6.988 4.926 23.547 1 94 76 LEU A C 1
ATOM 576 O O . LEU A 1 76 ? -7.91 5.207 22.766 1 94 76 LEU A O 1
ATOM 580 N N . VAL A 1 77 ? -6.383 3.77 23.547 1 93.12 77 VAL A N 1
ATOM 581 C CA . VAL A 1 77 ? -6.773 2.688 22.641 1 93.12 77 VAL A CA 1
ATOM 582 C C . VAL A 1 77 ? -8.242 2.33 22.875 1 93.12 77 VAL A C 1
ATOM 584 O O . VAL A 1 77 ? -8.648 2.076 24.016 1 93.12 77 VAL A O 1
ATOM 587 N N . GLY A 1 78 ? -9.008 2.465 21.844 1 87.5 78 GLY A N 1
ATOM 588 C CA . GLY A 1 78 ? -10.398 2.027 21.844 1 87.5 78 GLY A CA 1
ATOM 589 C C . GLY A 1 78 ? -10.68 0.931 20.844 1 87.5 78 GLY A C 1
ATOM 590 O O . GLY A 1 78 ? -9.766 0.44 20.172 1 87.5 78 GLY A O 1
ATOM 591 N N . GLU A 1 79 ? -11.914 0.539 20.688 1 80.56 79 GLU A N 1
ATOM 592 C CA . GLU A 1 79 ? -12.336 -0.583 19.859 1 80.56 79 GLU A CA 1
ATOM 593 C C . GLU A 1 79 ? -11.945 -0.37 18.391 1 80.56 79 GLU A C 1
ATOM 595 O O . GLU A 1 79 ? -11.523 -1.31 17.719 1 80.56 79 GLU A O 1
ATOM 600 N N . VAL A 1 80 ? -12.039 0.854 17.984 1 83.69 80 VAL A N 1
ATOM 601 C CA . VAL A 1 80 ? -11.789 1.155 16.578 1 83.69 80 VAL A CA 1
ATOM 602 C C . VAL A 1 80 ? -10.32 0.918 16.25 1 83.69 80 VAL A C 1
ATOM 604 O O . VAL A 1 80 ? -9.984 0.492 15.133 1 83.69 80 VAL A O 1
ATOM 607 N N . ASP A 1 81 ? -9.469 1.094 17.234 1 88.44 81 ASP A N 1
ATOM 608 C CA . ASP A 1 81 ? -8.031 0.997 17 1 88.44 81 ASP A CA 1
ATOM 609 C C . ASP A 1 81 ? -7.625 -0.437 16.672 1 88.44 81 ASP A C 1
ATOM 611 O O . ASP A 1 81 ? -6.691 -0.658 15.891 1 88.44 81 ASP A O 1
ATOM 615 N N . PHE A 1 82 ? -8.375 -1.414 17.156 1 85.06 82 PHE A N 1
ATOM 616 C CA . PHE A 1 82 ? -8.039 -2.816 16.938 1 85.06 82 PHE A CA 1
ATOM 617 C C . PHE A 1 82 ? -8.305 -3.221 15.5 1 85.06 82 PHE A C 1
ATOM 619 O O . PHE A 1 82 ? -7.781 -4.23 15.023 1 85.06 82 PHE A O 1
ATOM 626 N N . SER A 1 83 ? -9.055 -2.432 14.805 1 82.75 83 SER A N 1
ATOM 627 C CA . SER A 1 83 ? -9.445 -2.785 13.445 1 82.75 83 SER A CA 1
ATOM 628 C C . SER A 1 83 ? -8.383 -2.355 12.438 1 82.75 83 SER A C 1
ATOM 630 O O . SER A 1 83 ? -8.375 -2.836 11.305 1 82.75 83 SER A O 1
ATOM 632 N N . PHE A 1 84 ? -7.469 -1.465 12.875 1 89.25 84 PHE A N 1
ATOM 633 C CA . PHE A 1 84 ? -6.539 -1 11.852 1 89.25 84 PHE A CA 1
ATOM 634 C C . PHE A 1 84 ? -5.121 -0.919 12.406 1 89.25 84 PHE A C 1
ATOM 636 O O . PHE A 1 84 ? -4.156 -0.868 11.641 1 89.25 84 PHE A O 1
ATOM 643 N N . ASN A 1 85 ? -4.965 -0.798 13.656 1 92.44 85 ASN A N 1
ATOM 644 C CA . ASN A 1 85 ? -3.643 -0.656 14.258 1 92.44 85 ASN A CA 1
ATOM 645 C C . ASN A 1 85 ? -3.059 -2.008 14.656 1 92.44 85 ASN A C 1
ATOM 647 O O . ASN A 1 85 ? -3.225 -2.447 15.797 1 92.44 85 ASN A O 1
ATOM 651 N N . PHE A 1 86 ? -2.355 -2.627 13.773 1 89.5 86 PHE A N 1
ATOM 652 C CA . PHE A 1 86 ? -1.858 -3.986 13.953 1 89.5 86 PHE A CA 1
ATOM 653 C C . PHE A 1 86 ? -0.702 -4.016 14.945 1 89.5 86 PHE A C 1
ATOM 655 O O . PHE A 1 86 ? -0.187 -5.086 15.273 1 89.5 86 PHE A O 1
ATOM 662 N N . LEU A 1 87 ? -0.303 -2.85 15.461 1 91.94 87 LEU A N 1
ATOM 663 C CA . LEU A 1 87 ? 0.763 -2.773 16.453 1 91.94 87 LEU A CA 1
ATOM 664 C C . LEU A 1 87 ? 0.214 -3 17.859 1 91.94 87 LEU A C 1
ATOM 666 O O . LEU A 1 87 ? 0.98 -3.191 18.797 1 91.94 87 LEU A O 1
ATOM 670 N N . VAL A 1 88 ? -1.088 -2.941 17.953 1 90.38 88 VAL A N 1
ATOM 671 C CA . VAL A 1 88 ? -1.723 -2.99 19.266 1 90.38 88 VAL A CA 1
ATOM 672 C C . VAL A 1 88 ? -2.404 -4.344 19.469 1 90.38 88 VAL A C 1
ATOM 674 O O . VAL A 1 88 ? -3.043 -4.859 18.547 1 90.38 88 VAL A O 1
ATOM 677 N N . ASN A 1 89 ? -2.238 -4.91 20.609 1 85.19 89 ASN A N 1
ATOM 678 C CA . ASN A 1 89 ? -2.963 -6.137 20.938 1 85.19 89 ASN A CA 1
ATOM 679 C C . ASN A 1 89 ? -4.219 -5.84 21.766 1 85.19 89 ASN A C 1
ATOM 681 O O . ASN A 1 89 ? -4.406 -4.719 22.234 1 85.19 89 ASN A O 1
ATOM 685 N N . ARG A 1 90 ? -5.039 -6.816 21.906 1 84 90 ARG A N 1
ATOM 686 C CA . ARG A 1 90 ? -6.355 -6.637 22.516 1 84 90 ARG A CA 1
ATOM 687 C C . ARG A 1 90 ? -6.238 -6.285 23.984 1 84 90 ARG A C 1
ATOM 689 O O . ARG A 1 90 ? -7.145 -5.672 24.562 1 84 90 ARG A O 1
ATOM 696 N N . ASP A 1 91 ? -5.105 -6.547 24.625 1 89 91 ASP A N 1
ATOM 697 C CA . ASP A 1 91 ? -4.902 -6.273 26.047 1 89 91 ASP A CA 1
ATOM 698 C C . ASP A 1 91 ? -4.52 -4.812 26.266 1 89 91 ASP A C 1
ATOM 700 O O . ASP A 1 91 ? -4.43 -4.359 27.406 1 89 91 ASP A O 1
ATOM 704 N N . ALA A 1 92 ? -4.422 -4.082 25.188 1 91.69 92 ALA A N 1
ATOM 705 C CA . ALA A 1 92 ? -3.902 -2.721 25.281 1 91.69 92 ALA A CA 1
ATOM 706 C C . ALA A 1 92 ? -5.035 -1.712 25.453 1 91.69 92 ALA A C 1
ATOM 708 O O . ALA A 1 92 ? -4.793 -0.504 25.516 1 91.69 92 ALA A O 1
ATOM 709 N N . GLU A 1 93 ? -6.309 -2.172 25.547 1 90.62 93 GLU A N 1
ATOM 710 C CA . GLU A 1 93 ? -7.438 -1.255 25.672 1 90.62 93 GLU A CA 1
ATOM 711 C C . GLU A 1 93 ? -7.254 -0.315 26.859 1 90.62 93 GLU A C 1
ATOM 713 O O . GLU A 1 93 ? -6.887 -0.751 27.953 1 90.62 93 GLU A O 1
ATOM 718 N N . GLY A 1 94 ? -7.414 0.964 26.656 1 92.94 94 GLY A N 1
ATOM 719 C CA . GLY A 1 94 ? -7.332 1.949 27.719 1 92.94 94 GLY A CA 1
ATOM 720 C C . GLY A 1 94 ? -5.934 2.504 27.906 1 92.94 94 GLY A C 1
ATOM 721 O O . GLY A 1 94 ? -5.738 3.473 28.656 1 92.94 94 GLY A O 1
ATOM 722 N N . GLN A 1 95 ? -5.004 1.918 27.297 1 94.94 95 GLN A N 1
ATOM 723 C CA . GLN A 1 95 ? -3.639 2.439 27.312 1 94.94 95 GLN A CA 1
ATOM 724 C C . GLN A 1 95 ? -3.426 3.479 26.219 1 94.94 95 GLN A C 1
ATOM 726 O O . GLN A 1 95 ? -4.227 3.576 25.297 1 94.94 95 GLN A O 1
ATOM 731 N N . ARG A 1 96 ? -2.367 4.266 26.375 1 94.62 96 ARG A N 1
ATOM 732 C CA . ARG A 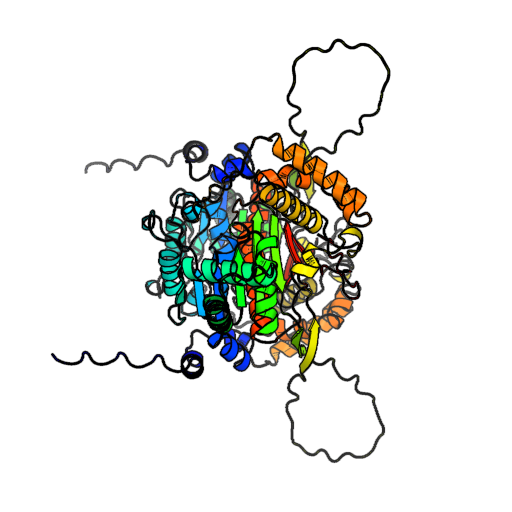1 96 ? -2.098 5.297 25.375 1 94.62 96 ARG A CA 1
ATOM 733 C C . ARG A 1 96 ? -1.709 4.676 24.031 1 94.62 96 ARG A C 1
ATOM 735 O O . ARG A 1 96 ? -0.861 3.783 23.984 1 94.62 96 ARG A O 1
ATOM 742 N N . VAL A 1 97 ? -2.297 5.16 22.984 1 95.81 97 VAL A N 1
ATOM 743 C CA . VAL A 1 97 ? -2.055 4.656 21.625 1 95.81 97 VAL A CA 1
ATOM 744 C C . VAL A 1 97 ? -0.563 4.73 21.312 1 95.81 97 VAL A C 1
ATOM 746 O O . VAL A 1 97 ? 0.021 3.764 20.812 1 95.81 97 VAL A O 1
ATOM 749 N N . ALA A 1 98 ? 0.062 5.875 21.672 1 97.12 98 ALA A N 1
ATOM 750 C CA . ALA A 1 98 ? 1.478 6.066 21.359 1 97.12 98 ALA A CA 1
ATOM 751 C C . ALA A 1 98 ? 2.338 5.027 22.078 1 97.12 98 ALA A C 1
ATOM 753 O O . ALA A 1 98 ? 3.195 4.391 21.469 1 97.12 98 ALA A O 1
ATOM 754 N N . THR A 1 99 ? 2.078 4.793 23.344 1 96.94 99 THR A N 1
ATOM 755 C CA . THR A 1 99 ? 2.879 3.904 24.172 1 96.94 99 THR A CA 1
ATOM 756 C C . THR A 1 99 ? 2.816 2.471 23.656 1 96.94 99 THR A C 1
ATOM 758 O O . THR A 1 99 ? 3.85 1.824 23.469 1 96.94 99 THR A O 1
ATOM 761 N N . VAL A 1 100 ? 1.613 2.035 23.391 1 96.38 100 VAL A N 1
ATOM 762 C CA . VAL A 1 100 ? 1.44 0.641 23 1 96.38 100 VAL A CA 1
ATOM 763 C C . VAL A 1 100 ? 1.938 0.442 21.562 1 96.38 100 VAL A C 1
ATOM 765 O O . VAL A 1 100 ? 2.486 -0.612 21.234 1 96.38 100 VAL A O 1
ATOM 768 N N . SER A 1 101 ? 1.7 1.397 20.672 1 96.81 101 SER A N 1
ATOM 769 C CA . SER A 1 101 ? 2.174 1.295 19.297 1 96.81 101 SER A CA 1
ATOM 770 C C . SER A 1 101 ? 3.697 1.259 19.25 1 96.81 101 SER A C 1
ATOM 772 O O . SER A 1 101 ? 4.277 0.518 18.453 1 96.81 101 SER A O 1
ATOM 774 N N . LEU A 1 102 ? 4.352 2.086 20.109 1 97.12 102 LEU A N 1
ATOM 775 C CA . LEU A 1 102 ? 5.809 2.092 20.141 1 97.12 102 LEU A CA 1
ATOM 776 C C . LEU A 1 102 ? 6.348 0.751 20.641 1 97.12 102 LEU A C 1
ATOM 778 O O . LEU A 1 102 ? 7.391 0.289 20.172 1 97.12 102 LEU A O 1
ATOM 782 N N . ALA A 1 103 ? 5.664 0.154 21.578 1 94.38 103 ALA A N 1
ATOM 783 C CA . ALA A 1 103 ? 6.055 -1.182 22.031 1 94.38 103 ALA A CA 1
ATOM 784 C C . ALA A 1 103 ? 6.004 -2.18 20.875 1 94.38 103 ALA A C 1
ATOM 786 O O . ALA A 1 103 ? 6.906 -3.01 20.719 1 94.38 103 ALA A O 1
ATOM 787 N N . GLY A 1 104 ? 4.953 -2.113 20.078 1 91.69 104 GLY A N 1
ATOM 788 C CA . GLY A 1 104 ? 4.848 -2.965 18.906 1 91.69 104 GLY A CA 1
ATOM 789 C C . GLY A 1 104 ? 5.949 -2.721 17.891 1 91.69 104 GLY A C 1
ATOM 790 O O . GLY A 1 104 ? 6.504 -3.67 17.328 1 91.69 104 GLY A O 1
ATOM 791 N N . LEU A 1 105 ? 6.281 -1.459 17.672 1 94.25 105 LEU A N 1
ATOM 792 C CA . LEU A 1 105 ? 7.344 -1.108 16.734 1 94.25 105 LEU A CA 1
ATOM 793 C C . LEU A 1 105 ? 8.688 -1.645 17.203 1 94.25 105 LEU A C 1
ATOM 795 O O . LEU A 1 105 ? 9.5 -2.104 16.406 1 94.25 105 LEU A O 1
ATOM 799 N N . ARG A 1 106 ? 8.938 -1.56 18.516 1 92.88 106 ARG A N 1
ATOM 800 C CA . ARG A 1 106 ? 10.195 -2.041 19.078 1 92.88 106 ARG A CA 1
ATOM 801 C C . ARG A 1 106 ? 10.359 -3.541 18.859 1 92.88 106 ARG A C 1
ATOM 803 O O . ARG A 1 106 ? 11.469 -4.023 18.656 1 92.88 106 ARG A O 1
ATOM 810 N N . GLU A 1 107 ? 9.266 -4.23 18.906 1 86.56 107 GLU A N 1
ATOM 811 C CA . GLU A 1 107 ? 9.32 -5.664 18.625 1 86.56 107 GLU A CA 1
ATOM 812 C C . GLU A 1 107 ? 9.711 -5.938 17.188 1 86.56 107 GLU A C 1
ATOM 814 O O . GLU A 1 107 ? 10.445 -6.883 16.891 1 86.56 107 GLU A O 1
ATOM 819 N N . MET A 1 108 ? 9.266 -5.145 16.312 1 85.5 108 MET A N 1
ATOM 820 C CA . MET A 1 108 ? 9.492 -5.324 14.875 1 85.5 108 MET A CA 1
ATOM 821 C C . MET A 1 108 ? 10.898 -4.863 14.492 1 85.5 108 MET A C 1
ATOM 823 O O . MET A 1 108 ? 11.531 -5.465 13.625 1 85.5 108 MET A O 1
ATOM 827 N N . ALA A 1 109 ? 11.328 -3.771 15.117 1 87.81 109 ALA A N 1
ATOM 828 C CA . ALA A 1 109 ? 12.617 -3.145 14.812 1 87.81 109 ALA A CA 1
ATOM 829 C C . ALA A 1 109 ? 13.391 -2.838 16.094 1 87.81 109 ALA A C 1
ATOM 831 O O . ALA A 1 109 ? 13.562 -1.674 16.453 1 87.81 109 ALA A O 1
ATOM 832 N N . PRO A 1 110 ? 13.938 -3.795 16.672 1 86.81 110 PRO A N 1
ATOM 833 C CA . PRO A 1 110 ? 14.531 -3.643 18.016 1 86.81 110 PRO A CA 1
ATOM 834 C C . PRO A 1 110 ? 15.797 -2.791 18 1 86.81 110 PRO A C 1
ATOM 836 O O . PRO A 1 110 ? 16.25 -2.336 19.047 1 86.81 110 PRO A O 1
ATOM 839 N N . PHE A 1 111 ? 16.312 -2.5 16.844 1 84.62 111 PHE A N 1
ATOM 840 C CA . PHE A 1 111 ? 17.578 -1.781 16.781 1 84.62 111 PHE A CA 1
ATOM 841 C C . PHE A 1 111 ? 17.359 -0.299 16.516 1 84.62 111 PHE A C 1
ATOM 843 O O . PHE A 1 111 ? 18.312 0.482 16.453 1 84.62 111 PHE A O 1
ATOM 850 N N . VAL A 1 112 ? 16.109 0.053 16.312 1 89.31 112 VAL A N 1
ATOM 851 C CA . VAL A 1 112 ? 15.734 1.442 16.062 1 89.31 112 VAL A CA 1
ATOM 852 C C . VAL A 1 112 ? 15.305 2.111 17.359 1 89.31 112 VAL A C 1
ATOM 854 O O . VAL A 1 112 ? 14.75 1.459 18.25 1 89.31 112 VAL A O 1
ATOM 857 N N . VAL A 1 113 ? 15.633 3.42 17.5 1 91.44 113 VAL A N 1
ATOM 858 C CA . VAL A 1 113 ? 15.242 4.191 18.688 1 91.44 113 VAL A CA 1
ATOM 859 C C . VAL A 1 113 ? 13.859 4.801 18.453 1 91.44 113 VAL A C 1
ATOM 861 O O . VAL A 1 113 ? 13.578 5.344 17.391 1 91.44 113 VAL A O 1
ATOM 864 N N . PHE A 1 114 ? 13.016 4.641 19.469 1 95.56 114 PHE A N 1
ATOM 865 C CA . PHE A 1 114 ? 11.656 5.168 19.422 1 95.56 114 PHE A CA 1
ATOM 866 C C . PHE A 1 114 ? 11.391 6.086 20.609 1 95.56 114 PHE A C 1
ATOM 868 O O . PHE A 1 114 ? 11.93 5.863 21.703 1 95.56 114 PHE A O 1
ATOM 875 N N . GLU A 1 115 ? 10.625 7.125 20.406 1 97.25 115 GLU A N 1
ATOM 876 C CA . GLU A 1 115 ? 10.297 8.07 21.453 1 97.25 115 GLU A CA 1
ATOM 877 C C . GLU A 1 115 ? 8.828 8.484 21.391 1 97.25 115 GLU A C 1
ATOM 879 O O . GLU A 1 115 ? 8.242 8.555 20.297 1 97.25 115 GLU A O 1
ATOM 884 N N . GLU A 1 116 ? 8.289 8.664 22.547 1 98.12 116 GLU A N 1
ATOM 885 C CA . GLU A 1 116 ? 6.965 9.266 22.656 1 98.12 116 GLU A CA 1
ATOM 886 C C . GLU A 1 116 ? 7.055 10.766 22.906 1 98.12 116 GLU A C 1
ATOM 888 O O . GLU A 1 116 ? 7.812 11.211 23.766 1 98.12 116 GLU A O 1
ATOM 893 N N . VAL A 1 117 ? 6.422 11.516 22.141 1 97.81 117 VAL A N 1
ATOM 894 C CA . VAL A 1 117 ? 6.348 12.969 22.312 1 97.81 117 VAL A CA 1
ATOM 895 C C . VAL A 1 117 ? 4.984 13.352 22.875 1 97.81 117 VAL A C 1
ATOM 897 O O . VAL A 1 117 ? 3.949 12.906 22.375 1 97.81 117 VAL A O 1
ATOM 900 N N . ALA A 1 118 ? 5.02 14.117 23.891 1 96.12 118 ALA A N 1
ATOM 901 C CA . ALA A 1 118 ? 3.77 14.562 24.5 1 96.12 118 ALA A CA 1
ATOM 902 C C . ALA A 1 118 ? 2.979 15.445 23.547 1 96.12 118 ALA A C 1
ATOM 904 O O . ALA A 1 118 ? 3.531 16.359 22.922 1 96.12 118 ALA A O 1
ATOM 905 N N . GLU A 1 119 ? 1.725 15.086 23.453 1 94.69 119 GLU A N 1
ATOM 906 C CA . GLU A 1 119 ? 0.903 15.836 22.5 1 94.69 119 GLU A CA 1
ATOM 907 C C . GLU A 1 119 ? 0.782 17.297 22.906 1 94.69 119 GLU A C 1
ATOM 909 O O . GLU A 1 119 ? 0.608 18.172 22.062 1 94.69 119 GLU A O 1
ATOM 914 N N . SER A 1 120 ? 0.912 17.531 24.234 1 94.12 120 SER A N 1
ATOM 915 C CA . SER A 1 120 ? 0.882 18.906 24.734 1 94.12 120 SER A CA 1
ATOM 916 C C . SER A 1 120 ? 2.02 19.734 24.141 1 94.12 120 SER A C 1
ATOM 918 O O . SER A 1 120 ? 1.865 20.938 23.906 1 94.12 120 SER A O 1
ATOM 920 N N . GLU A 1 121 ? 3.137 19.078 23.922 1 94.75 121 GLU A N 1
ATOM 921 C CA . GLU A 1 121 ? 4.273 19.766 23.312 1 94.75 121 GLU A CA 1
ATOM 922 C C . GLU A 1 121 ? 3.975 20.172 21.875 1 94.75 121 GLU A C 1
ATOM 924 O O . GLU A 1 121 ? 4.289 21.297 21.469 1 94.75 121 GLU A O 1
ATOM 929 N N . PHE A 1 122 ? 3.352 19.297 21.141 1 96 122 PHE A N 1
ATOM 930 C CA . PHE A 1 122 ? 3.004 19.594 19.766 1 96 122 PHE A CA 1
ATOM 931 C C . PHE A 1 122 ? 1.91 20.656 19.688 1 96 122 PHE A C 1
ATOM 933 O O . PHE A 1 122 ? 1.96 21.562 18.844 1 96 122 PHE A O 1
ATOM 940 N N . GLN A 1 123 ? 0.978 20.609 20.594 1 93.19 123 GLN A N 1
ATOM 941 C CA . GLN A 1 123 ? -0.096 21.594 20.641 1 93.19 123 GLN A CA 1
ATOM 942 C C . GLN A 1 123 ? 0.444 22.984 20.984 1 93.19 123 GLN A C 1
ATOM 944 O O . GLN A 1 123 ? -0.006 23.984 20.438 1 93.19 123 GLN A O 1
ATOM 949 N N . ARG A 1 124 ? 1.387 22.953 21.906 1 92.94 124 ARG A N 1
ATOM 950 C CA . ARG A 1 124 ? 2.035 24.203 22.25 1 92.94 124 ARG A CA 1
ATOM 951 C C . ARG A 1 124 ? 2.775 24.797 21.047 1 92.94 124 ARG A C 1
ATOM 953 O O . ARG A 1 124 ? 2.758 26.016 20.844 1 92.94 124 ARG A O 1
ATOM 960 N N . LEU A 1 125 ? 3.434 23.922 20.328 1 95.5 125 LEU A N 1
ATOM 961 C CA . LEU A 1 125 ? 4.117 24.328 19.109 1 95.5 125 LEU A CA 1
ATOM 962 C C . LEU A 1 125 ? 3.145 24.984 18.141 1 95.5 125 LEU A C 1
ATOM 964 O O . LEU A 1 125 ? 3.381 26.109 17.672 1 95.5 125 LEU A O 1
ATOM 968 N N . LEU A 1 126 ? 2.014 24.359 17.844 1 94.38 126 LEU A N 1
ATOM 969 C CA . LEU A 1 126 ? 1.039 24.891 16.891 1 94.38 126 LEU A CA 1
ATOM 970 C C . LEU A 1 126 ? 0.459 26.219 17.375 1 94.38 126 LEU A C 1
ATOM 972 O O . LEU A 1 126 ? 0.265 27.141 16.594 1 94.38 126 LEU A O 1
ATOM 976 N N . ALA A 1 127 ? 0.175 26.281 18.672 1 91.44 127 ALA A N 1
ATOM 977 C CA . ALA A 1 127 ? -0.384 27.5 19.266 1 91.44 127 ALA A CA 1
ATOM 978 C C . ALA A 1 127 ? 0.582 28.672 19.109 1 91.44 127 ALA A C 1
ATOM 980 O O . ALA A 1 127 ? 0.169 29.781 18.766 1 91.44 127 ALA A O 1
ATOM 981 N N . SER A 1 128 ? 1.8 28.391 19.391 1 92.12 128 SER A N 1
ATOM 982 C CA . SER A 1 128 ? 2.816 29.422 19.297 1 92.12 128 SER A CA 1
ATOM 983 C C . SER A 1 128 ? 2.961 29.938 17.875 1 92.12 128 SER A C 1
ATOM 985 O O . SER A 1 128 ? 3.133 31.141 17.641 1 92.12 128 SER A O 1
ATOM 987 N N . LEU A 1 129 ? 2.871 29.031 16.922 1 93.19 129 LEU A N 1
ATOM 988 C CA . LEU A 1 129 ? 3.02 29.406 15.523 1 93.19 129 LEU A CA 1
ATOM 989 C C . LEU A 1 129 ? 1.814 30.203 15.039 1 93.19 129 LEU A C 1
ATOM 991 O O . LEU A 1 129 ? 1.961 31.125 14.242 1 93.19 129 LEU A O 1
ATOM 995 N N . ARG A 1 130 ? 0.65 29.875 15.516 1 87.56 130 ARG A N 1
ATOM 996 C CA . ARG A 1 130 ? -0.561 30.609 15.141 1 87.56 130 ARG A CA 1
ATOM 997 C C . ARG A 1 130 ? -0.51 32.031 15.641 1 87.56 130 ARG A C 1
ATOM 999 O O . ARG A 1 130 ? -0.949 32.969 14.945 1 87.56 130 ARG A O 1
ATOM 1006 N N . GLU A 1 131 ? 0.008 32.219 16.797 1 83.38 131 GLU A N 1
ATOM 1007 C CA . GLU A 1 131 ? 0.137 33.531 17.375 1 83.38 131 GLU A CA 1
ATOM 1008 C C . GLU A 1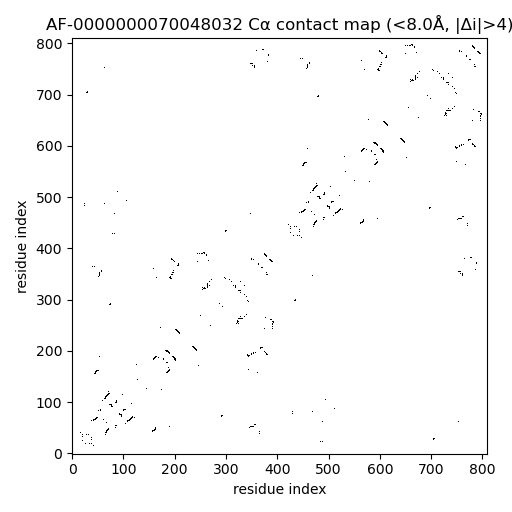 131 ? 1.095 34.406 16.578 1 83.38 131 GLU A C 1
ATOM 1010 O O . GLU A 1 131 ? 0.852 35.625 16.391 1 83.38 131 GLU A O 1
ATOM 1015 N N . GLN A 1 132 ? 2.094 33.781 16.109 1 77.69 132 GLN A N 1
ATOM 1016 C CA . GLN A 1 132 ? 3.08 34.5 15.312 1 77.69 132 GLN A CA 1
ATOM 1017 C C . GLN A 1 132 ? 2.512 34.875 13.945 1 77.69 132 GLN A C 1
ATOM 1019 O O . GLN A 1 132 ? 2.832 35.938 13.406 1 77.69 132 GLN A O 1
ATOM 1024 N N . ASP A 1 133 ? 1.688 34.062 13.438 1 73.69 133 ASP A N 1
ATOM 1025 C CA . ASP A 1 133 ? 1.108 34.281 12.117 1 73.69 133 ASP A CA 1
ATOM 1026 C C . ASP A 1 133 ? 0.056 35.406 12.148 1 73.69 133 ASP A C 1
ATOM 1028 O O . ASP A 1 133 ? -0.061 36.188 11.203 1 73.69 133 ASP A O 1
ATOM 1032 N N . THR A 1 134 ? -0.77 35.469 13.211 1 68.19 134 THR A N 1
ATOM 1033 C CA . THR A 1 134 ? -1.848 36.438 13.328 1 68.19 134 THR A CA 1
ATOM 1034 C C . THR A 1 134 ? -1.313 37.781 13.828 1 68.19 134 THR A C 1
ATOM 1036 O O . THR A 1 134 ? -2.02 38.812 13.781 1 68.19 134 THR A O 1
ATOM 1039 N N . GLY A 1 135 ? 0.038 37.844 13.977 1 59.31 135 GLY A N 1
ATOM 1040 C CA . GLY A 1 135 ? 0.592 39.094 14.523 1 59.31 135 GLY A CA 1
ATOM 1041 C C . GLY A 1 135 ? 0.058 39.406 15.906 1 59.31 135 GLY A C 1
ATOM 1042 O O . GLY A 1 135 ? 0.218 40.531 16.391 1 59.31 135 GLY A O 1
ATOM 1043 N N . ALA A 1 136 ? -0.83 38.594 16.5 1 54.28 136 ALA A N 1
ATOM 1044 C CA . ALA A 1 136 ? -1.373 38.906 17.812 1 54.28 136 ALA A CA 1
ATOM 1045 C C . ALA A 1 136 ? -0.284 38.844 18.891 1 54.28 136 ALA A C 1
ATOM 1047 O O . ALA A 1 136 ? 0.342 37.812 19.094 1 54.28 136 ALA A O 1
ATOM 1048 N N . LYS A 1 137 ? 0.478 39.906 18.984 1 50.09 137 LYS A N 1
ATOM 1049 C CA . LYS A 1 137 ? 1.525 40.156 19.969 1 50.09 137 LYS A CA 1
ATOM 1050 C C . LYS A 1 137 ? 1.051 39.812 21.375 1 50.09 137 LYS A C 1
ATOM 1052 O O . LYS A 1 137 ? 0.23 40.531 21.953 1 50.09 137 LYS A O 1
ATOM 1057 N N . THR A 1 138 ? 0.803 38.594 21.672 1 46.09 138 THR A N 1
ATOM 1058 C CA . THR A 1 138 ? 0.682 38.594 23.125 1 46.09 138 THR A CA 1
ATOM 1059 C C . THR A 1 138 ? 1.943 39.156 23.766 1 46.09 138 THR A C 1
ATOM 1061 O O . THR A 1 138 ? 2.982 39.281 23.125 1 46.09 138 THR A O 1
ATOM 1064 N N . GLN A 1 139 ? 2.031 39.062 25.234 1 45.38 139 GLN A N 1
ATOM 1065 C CA . GLN A 1 139 ? 3.098 39.719 26 1 45.38 139 GLN A CA 1
ATOM 1066 C C . GLN A 1 139 ? 4.473 39.281 25.484 1 45.38 139 GLN A C 1
ATOM 1068 O O . GLN A 1 139 ? 4.707 38.094 25.25 1 45.38 139 GLN A O 1
ATOM 1073 N N . GLN A 1 140 ? 5.438 40.219 25.125 1 48.22 140 GLN A N 1
ATOM 1074 C CA . GLN A 1 140 ? 6.762 40.344 24.531 1 48.22 140 GLN A CA 1
ATOM 1075 C C . GLN A 1 140 ? 7.621 39.125 24.844 1 48.22 140 GLN A C 1
ATOM 1077 O O . GLN A 1 140 ? 8.32 38.625 23.969 1 48.22 140 GLN A O 1
ATOM 1082 N N . SER A 1 141 ? 7.719 38.719 26.078 1 50.03 141 SER A N 1
ATOM 1083 C CA . SER A 1 141 ? 8.742 37.844 26.656 1 50.03 141 SER A CA 1
ATOM 1084 C C . SER A 1 141 ? 8.484 36.375 26.297 1 50.03 141 SER A C 1
ATOM 1086 O O . SER A 1 141 ? 9.422 35.625 26.016 1 50.03 141 SER A O 1
ATOM 1088 N N . THR A 1 142 ? 7.191 35.906 26.078 1 59.91 142 THR A N 1
ATOM 1089 C CA . THR A 1 142 ? 6.883 34.5 25.922 1 59.91 142 THR A CA 1
ATOM 1090 C C . THR A 1 142 ? 6.941 34.094 24.453 1 59.91 142 THR A C 1
ATOM 1092 O O . THR A 1 142 ? 7.168 32.938 24.125 1 59.91 142 THR A O 1
ATOM 1095 N N . GLY A 1 143 ? 6.98 35.125 23.609 1 62.97 143 GLY A N 1
ATOM 1096 C CA . GLY A 1 143 ? 6.984 34.906 22.172 1 62.97 143 GLY A CA 1
ATOM 1097 C C . GLY A 1 143 ? 8.312 34.375 21.656 1 62.97 143 GLY A C 1
ATOM 1098 O O . GLY A 1 143 ? 8.344 33.406 20.906 1 62.97 143 GLY A O 1
ATOM 1099 N N . ASP A 1 144 ? 9.312 35.094 22.156 1 69.62 144 ASP A N 1
ATOM 1100 C CA . ASP A 1 144 ? 10.648 34.719 21.703 1 69.62 144 ASP A CA 1
ATOM 1101 C C . ASP A 1 144 ? 11.023 33.312 22.234 1 69.62 144 ASP A C 1
ATOM 1103 O O . ASP A 1 144 ? 11.617 32.531 21.5 1 69.62 144 ASP A O 1
ATOM 1107 N N . GLN A 1 145 ? 10.664 33.125 23.484 1 76.25 145 GLN A N 1
ATOM 1108 C CA . GLN A 1 145 ? 10.953 31.812 24.078 1 76.25 145 GLN A CA 1
ATOM 1109 C C . GLN A 1 145 ? 10.164 30.703 23.375 1 76.25 145 GLN A C 1
ATOM 1111 O O . GLN A 1 145 ? 10.695 29.625 23.125 1 76.25 145 GLN A O 1
ATOM 1116 N N . ASP A 1 146 ? 8.984 31.094 23.031 1 82.94 146 ASP A N 1
ATOM 1117 C CA . ASP A 1 146 ? 8.141 30.125 22.344 1 82.94 146 ASP A CA 1
ATOM 1118 C C . ASP A 1 146 ? 8.664 29.828 20.938 1 82.94 146 ASP A C 1
ATOM 1120 O O . ASP A 1 146 ? 8.641 28.688 20.484 1 82.94 146 ASP A O 1
ATOM 1124 N N . ALA A 1 147 ? 9.156 30.891 20.375 1 84.06 147 ALA A N 1
ATOM 1125 C CA . ALA A 1 147 ? 9.727 30.719 19.031 1 84.06 147 ALA A CA 1
ATOM 1126 C C . ALA A 1 147 ? 10.977 29.844 19.078 1 84.06 147 ALA A C 1
ATOM 1128 O O . ALA A 1 147 ? 11.188 29 18.219 1 84.06 147 ALA A O 1
ATOM 1129 N N . GLY A 1 148 ? 11.773 30.109 20.062 1 89 148 GLY A N 1
ATOM 1130 C CA . GLY A 1 148 ? 12.961 29.281 20.25 1 89 148 GLY A CA 1
ATOM 1131 C C . GLY A 1 148 ? 12.641 27.812 20.484 1 89 148 GLY A C 1
ATOM 1132 O O . GLY A 1 148 ? 13.289 26.938 19.906 1 89 148 GLY A O 1
ATOM 1133 N N . HIS A 1 149 ? 11.648 27.641 21.281 1 91.12 149 HIS A N 1
ATOM 1134 C CA . HIS A 1 149 ? 11.227 26.281 21.578 1 91.12 149 HIS A CA 1
ATOM 1135 C C . HIS A 1 149 ? 10.68 25.578 20.328 1 91.12 149 HIS A C 1
ATOM 1137 O O . HIS A 1 149 ? 10.906 24.391 20.141 1 91.12 149 HIS A O 1
ATOM 1143 N N . ALA A 1 150 ? 9.961 26.312 19.578 1 93.88 150 ALA A N 1
ATOM 1144 C CA . ALA A 1 150 ? 9.398 25.781 18.359 1 93.88 150 ALA A CA 1
ATOM 1145 C C . ALA A 1 150 ? 10.5 25.344 17.391 1 93.88 150 ALA A C 1
ATOM 1147 O O . ALA A 1 150 ? 10.445 24.234 16.844 1 93.88 150 ALA A O 1
ATOM 1148 N N . VAL A 1 151 ? 11.477 26.203 17.234 1 95.81 151 VAL A N 1
ATOM 1149 C CA . VAL A 1 151 ? 12.602 25.906 16.344 1 95.81 151 VAL A CA 1
ATOM 1150 C C . VAL A 1 151 ? 13.359 24.688 16.859 1 95.81 151 VAL A C 1
ATOM 1152 O O . VAL A 1 151 ? 13.68 23.781 16.078 1 95.81 151 VAL A O 1
ATOM 1155 N N . GLN A 1 152 ? 13.57 24.672 18.188 1 96 152 GLN A N 1
ATOM 1156 C CA . GLN A 1 152 ? 14.297 23.562 18.797 1 96 152 GLN A CA 1
ATOM 1157 C C . GLN A 1 152 ? 13.539 22.25 18.609 1 96 152 GLN A C 1
ATOM 1159 O O . GLN A 1 152 ? 14.141 21.203 18.359 1 96 152 GLN A O 1
ATOM 1164 N N . PHE A 1 153 ? 12.297 22.312 18.75 1 97.19 153 PHE A N 1
ATOM 1165 C CA . PHE A 1 153 ? 11.469 21.125 18.609 1 97.19 153 PHE A CA 1
ATOM 1166 C C . PHE A 1 153 ? 11.516 20.594 17.172 1 97.19 153 PHE A C 1
ATOM 1168 O O . PHE A 1 153 ? 11.773 19.406 16.953 1 97.19 153 PHE A O 1
ATOM 1175 N N . VAL A 1 154 ? 11.312 21.438 16.188 1 98.19 154 VAL A N 1
ATOM 1176 C CA . VAL A 1 154 ? 11.156 21.047 14.789 1 98.19 154 VAL A CA 1
ATOM 1177 C C . VAL A 1 154 ? 12.492 20.578 14.227 1 98.19 154 VAL A C 1
ATOM 1179 O O . VAL A 1 154 ? 12.547 19.625 13.445 1 98.19 154 VAL A O 1
ATOM 1182 N N . GLN A 1 155 ? 13.578 21.125 14.695 1 97.19 155 GLN A N 1
ATOM 1183 C CA . GLN A 1 155 ? 14.898 20.844 14.156 1 97.19 155 GLN A CA 1
ATOM 1184 C C . GLN A 1 155 ? 15.367 19.438 14.539 1 97.19 155 GLN A C 1
ATOM 1186 O O . GLN A 1 155 ? 16.312 18.906 13.961 1 97.19 155 GLN A O 1
ATOM 1191 N N . ARG A 1 156 ? 14.641 18.859 15.5 1 97 156 ARG A N 1
ATOM 1192 C CA . ARG A 1 156 ? 14.977 17.5 15.945 1 97 156 ARG A CA 1
ATOM 1193 C C . ARG A 1 156 ? 14.719 16.484 14.836 1 97 156 ARG A C 1
ATOM 1195 O O . ARG A 1 156 ? 15.227 15.367 14.891 1 97 156 ARG A O 1
ATOM 1202 N N . PHE A 1 157 ? 13.938 16.922 13.891 1 98.5 157 PHE A N 1
ATOM 1203 C CA . PHE A 1 157 ? 13.406 15.922 12.969 1 98.5 157 PHE A CA 1
ATOM 1204 C C . PHE A 1 157 ? 13.828 16.219 11.539 1 98.5 157 PHE A C 1
ATOM 1206 O O . PHE A 1 157 ? 14.039 17.391 11.18 1 98.5 157 PHE A O 1
ATOM 1213 N N . ALA A 1 158 ? 13.961 15.133 10.758 1 98.5 158 ALA A N 1
ATOM 1214 C CA . ALA A 1 158 ? 14.125 15.266 9.312 1 98.5 158 ALA A CA 1
ATOM 1215 C C . ALA A 1 158 ? 12.781 15.539 8.633 1 98.5 158 ALA A C 1
ATOM 1217 O O . ALA A 1 158 ? 12.727 16.203 7.602 1 98.5 158 ALA A O 1
ATOM 1218 N N . ALA A 1 159 ? 11.766 15.008 9.211 1 98.88 159 ALA A N 1
ATOM 1219 C CA . ALA A 1 159 ? 10.414 15.156 8.688 1 98.88 159 ALA A CA 1
ATOM 1220 C C . ALA A 1 159 ? 9.375 15.055 9.797 1 98.88 159 ALA A C 1
ATOM 1222 O O . ALA A 1 159 ? 9.602 14.375 10.805 1 98.88 159 ALA A O 1
ATOM 1223 N N . ILE A 1 160 ? 8.281 15.766 9.641 1 98.94 160 ILE A N 1
ATOM 1224 C CA . ILE A 1 160 ? 7.113 15.695 10.5 1 98.94 160 ILE A CA 1
ATOM 1225 C C . ILE A 1 160 ? 5.883 15.32 9.68 1 98.94 160 ILE A C 1
ATOM 1227 O O . ILE A 1 160 ? 5.609 15.938 8.641 1 98.94 160 ILE A O 1
ATOM 1231 N N . SER A 1 161 ? 5.254 14.227 10.023 1 98.88 161 SER A N 1
ATOM 1232 C CA . SER A 1 161 ? 4.016 13.812 9.367 1 98.88 161 SER A CA 1
ATOM 1233 C C . SER A 1 161 ? 2.822 13.945 10.312 1 98.88 161 SER A C 1
ATOM 1235 O O . SER A 1 161 ? 2.832 13.391 11.406 1 98.88 161 SER A O 1
ATOM 1237 N N . VAL A 1 162 ? 1.765 14.68 9.898 1 98.62 162 VAL A N 1
ATOM 1238 C CA . VAL A 1 162 ? 0.641 15 10.766 1 98.62 162 VAL A CA 1
ATOM 1239 C C . VAL A 1 162 ? -0.649 14.43 10.188 1 98.62 162 VAL A C 1
ATOM 1241 O O . VAL A 1 162 ? -0.932 14.609 9 1 98.62 162 VAL A O 1
ATOM 1244 N N . ALA A 1 163 ? -1.412 13.719 11 1 97.5 163 ALA A N 1
ATOM 1245 C CA . ALA A 1 163 ? -2.717 13.203 10.586 1 97.5 163 ALA A CA 1
ATOM 1246 C C . ALA A 1 163 ? -3.754 14.32 10.547 1 97.5 163 ALA A C 1
ATOM 1248 O O . ALA A 1 163 ? -4.074 14.922 11.57 1 97.5 163 ALA A O 1
ATOM 1249 N N . SER A 1 164 ? -4.336 14.508 9.422 1 95.5 164 SER A N 1
ATOM 1250 C CA . SER A 1 164 ? -5.277 15.609 9.242 1 95.5 164 SER A CA 1
ATOM 1251 C C . SER A 1 164 ? -6.656 15.25 9.797 1 95.5 164 SER A C 1
ATOM 1253 O O . SER A 1 164 ? -7.543 16.109 9.852 1 95.5 164 SER A O 1
ATOM 1255 N N . GLU A 1 165 ? -6.844 14.008 10.195 1 93.44 165 GLU A N 1
ATOM 1256 C CA . GLU A 1 165 ? -8.07 13.648 10.906 1 93.44 165 GLU A CA 1
ATOM 1257 C C . GLU A 1 165 ? -8.18 14.398 12.234 1 93.44 165 GLU A C 1
ATOM 1259 O O . GLU A 1 165 ? -9.281 14.727 12.672 1 93.44 165 GLU A O 1
ATOM 1264 N N . PHE A 1 166 ? -6.992 14.672 12.836 1 93 166 PHE A N 1
ATOM 1265 C CA . PHE A 1 166 ? -6.973 15.305 14.141 1 93 166 PHE A CA 1
ATOM 1266 C C . PHE A 1 166 ? -6.535 16.766 14.031 1 93 166 PHE A C 1
ATOM 1268 O O . PHE A 1 166 ? -6.926 17.594 14.844 1 93 166 PHE A O 1
ATOM 1275 N N . TYR A 1 167 ? -5.703 17.016 13.109 1 93.56 167 TYR A N 1
ATOM 1276 C CA . TYR A 1 167 ? -5.199 18.359 12.836 1 93.56 167 TYR A CA 1
ATOM 1277 C C . TYR A 1 167 ? -5.512 18.781 11.406 1 93.56 167 TYR A C 1
ATOM 1279 O O . TYR A 1 167 ? -4.781 18.422 10.477 1 93.56 167 TYR A O 1
ATOM 1287 N N . PRO A 1 168 ? -6.539 19.516 11.234 1 91.56 168 PRO A N 1
ATOM 1288 C CA . PRO A 1 168 ? -6.957 19.891 9.875 1 91.56 168 PRO A CA 1
ATOM 1289 C C . PRO A 1 168 ? -5.82 20.484 9.055 1 91.56 168 PRO A C 1
ATOM 1291 O O . PRO A 1 168 ? -4.992 21.234 9.586 1 91.56 168 PRO A O 1
ATOM 1294 N N . LEU A 1 169 ? -5.844 20.188 7.82 1 93.75 169 LEU A N 1
ATOM 1295 C CA . LEU A 1 169 ? -4.785 20.578 6.895 1 93.75 169 LEU A CA 1
ATOM 1296 C C . LEU A 1 169 ? -4.551 22.078 6.945 1 93.75 169 LEU A C 1
ATOM 1298 O O . LEU A 1 169 ? -3.402 22.531 6.926 1 93.75 169 LEU A O 1
ATOM 1302 N N . SER A 1 170 ? -5.594 22.891 7.016 1 90.5 170 SER A N 1
ATOM 1303 C CA . SER A 1 170 ? -5.508 24.344 7.012 1 90.5 170 SER A CA 1
ATOM 1304 C C . SER A 1 170 ? -4.758 24.859 8.234 1 90.5 170 SER A C 1
ATOM 1306 O O . SER A 1 170 ? -4.129 25.922 8.188 1 90.5 170 SER A O 1
ATOM 1308 N N . SER A 1 171 ? -4.812 24.141 9.289 1 92.5 171 SER A N 1
ATOM 1309 C CA . SER A 1 171 ? -4.18 24.562 10.531 1 92.5 171 SER A CA 1
ATOM 1310 C C . SER A 1 171 ? -2.68 24.297 10.508 1 92.5 171 SER A C 1
ATOM 1312 O O . SER A 1 171 ? -1.953 24.75 11.398 1 92.5 171 SER A O 1
ATOM 1314 N N . LEU A 1 172 ? -2.164 23.641 9.477 1 96.5 172 LEU A N 1
ATOM 1315 C CA . LEU A 1 172 ? -0.778 23.188 9.453 1 96.5 172 LEU A CA 1
ATOM 1316 C C . LEU A 1 172 ? 0.093 24.125 8.633 1 96.5 172 LEU A C 1
ATOM 1318 O O . LEU A 1 172 ? 1.31 23.938 8.555 1 96.5 172 LEU A O 1
ATOM 1322 N N . ALA A 1 173 ? -0.528 25.172 8.039 1 95.75 173 ALA A N 1
ATOM 1323 C CA . ALA A 1 173 ? 0.208 26.078 7.16 1 95.75 173 ALA A CA 1
ATOM 1324 C C . ALA A 1 173 ? 1.346 26.766 7.914 1 95.75 173 ALA A C 1
ATOM 1326 O O . ALA A 1 173 ? 2.471 26.844 7.41 1 95.75 173 ALA A O 1
ATOM 1327 N N . PRO A 1 174 ? 1.105 27.281 9.188 1 96.06 174 PRO A N 1
ATOM 1328 C CA . PRO A 1 174 ? 2.217 27.891 9.922 1 96.06 174 PRO A CA 1
ATOM 1329 C C . PRO A 1 174 ? 3.336 26.906 10.227 1 96.06 174 PRO A C 1
ATOM 1331 O O . PRO A 1 174 ? 4.516 27.266 10.211 1 96.06 174 PRO A O 1
ATOM 1334 N N . LEU A 1 175 ? 2.986 25.672 10.539 1 97.88 175 LEU A N 1
ATOM 1335 C CA . LEU A 1 175 ? 3.994 24.641 10.758 1 97.88 175 LEU A CA 1
ATOM 1336 C C . LEU A 1 175 ? 4.801 24.391 9.492 1 97.88 175 LEU A C 1
ATOM 1338 O O . LEU A 1 175 ? 6.023 24.234 9.547 1 97.88 175 LEU A O 1
ATOM 1342 N N . ASP A 1 176 ? 4.102 24.312 8.375 1 98.19 176 ASP A N 1
ATOM 1343 C CA . ASP A 1 176 ? 4.785 24.125 7.098 1 98.19 176 ASP A CA 1
ATOM 1344 C C . ASP A 1 176 ? 5.797 25.234 6.844 1 98.19 176 ASP A C 1
ATOM 1346 O O . ASP A 1 176 ? 6.91 24.984 6.379 1 98.19 176 ASP A O 1
ATOM 1350 N N . ALA A 1 177 ? 5.41 26.469 7.133 1 97 177 ALA A N 1
ATOM 1351 C CA . ALA A 1 177 ? 6.297 27.609 6.941 1 97 177 ALA A CA 1
ATOM 1352 C C . ALA A 1 177 ? 7.566 27.453 7.777 1 97 177 ALA A C 1
ATOM 1354 O O . ALA A 1 177 ? 8.672 27.734 7.297 1 97 177 ALA A O 1
ATOM 1355 N N . LEU A 1 178 ? 7.383 27.078 9.016 1 97.69 178 LEU A N 1
ATOM 1356 C CA . LEU A 1 178 ? 8.547 26.875 9.875 1 97.69 178 LEU A CA 1
ATOM 1357 C C . LEU A 1 178 ? 9.414 25.734 9.359 1 97.69 178 LEU A C 1
ATOM 1359 O O . LEU A 1 178 ? 10.641 25.844 9.344 1 97.69 178 LEU A O 1
ATOM 1363 N N . CYS A 1 179 ? 8.828 24.594 8.977 1 98.44 179 CYS A N 1
ATOM 1364 C CA . CYS A 1 179 ? 9.555 23.453 8.43 1 98.44 179 CYS A CA 1
ATOM 1365 C C . CYS A 1 179 ? 10.375 23.859 7.215 1 98.44 179 CYS A C 1
ATOM 1367 O O . CYS A 1 179 ? 11.531 23.453 7.074 1 98.44 179 CYS A O 1
ATOM 1369 N N . ARG A 1 180 ? 9.805 24.672 6.355 1 97.69 180 ARG A N 1
ATOM 1370 C CA . ARG A 1 180 ? 10.5 25.172 5.168 1 97.69 180 ARG A CA 1
ATOM 1371 C C . ARG A 1 180 ? 11.742 25.969 5.547 1 97.69 180 ARG A C 1
ATOM 1373 O O . ARG A 1 180 ? 12.805 25.781 4.949 1 97.69 180 ARG A O 1
ATOM 1380 N N . ARG A 1 181 ? 11.609 26.75 6.527 1 96.94 181 ARG A N 1
ATOM 1381 C CA . ARG A 1 181 ? 12.727 27.578 6.977 1 96.94 181 ARG A CA 1
ATOM 1382 C C . ARG A 1 181 ? 13.844 26.719 7.555 1 96.94 181 ARG A C 1
ATOM 1384 O O . ARG A 1 181 ? 15.023 27.047 7.406 1 96.94 181 ARG A O 1
ATOM 1391 N N . LEU A 1 182 ? 13.484 25.641 8.156 1 97.69 182 LEU A N 1
ATOM 1392 C CA . LEU A 1 182 ? 14.453 24.828 8.883 1 97.69 182 LEU A CA 1
ATOM 1393 C C . LEU A 1 182 ? 14.867 23.609 8.055 1 97.69 182 LEU A C 1
ATOM 1395 O O . LEU A 1 182 ? 15.625 22.766 8.523 1 97.69 182 LEU A O 1
ATOM 1399 N N . ASN A 1 183 ? 14.336 23.469 6.844 1 97.06 183 ASN A N 1
ATOM 1400 C CA . ASN A 1 183 ? 14.609 22.344 5.941 1 97.06 183 ASN A CA 1
ATOM 1401 C C . ASN A 1 183 ? 14.188 21.016 6.555 1 97.06 183 ASN A C 1
ATOM 1403 O O . ASN A 1 183 ? 14.969 20.062 6.57 1 97.06 183 ASN A O 1
ATOM 1407 N N . VAL A 1 184 ? 13.023 21.031 7.184 1 98.69 184 VAL A N 1
ATOM 1408 C CA . VAL A 1 184 ? 12.359 19.828 7.691 1 98.69 184 VAL A CA 1
ATOM 1409 C C . VAL A 1 184 ? 11.141 19.516 6.828 1 98.69 184 VAL A C 1
ATOM 1411 O O . VAL A 1 184 ? 10.273 20.375 6.629 1 98.69 184 VAL A O 1
ATOM 1414 N N . ALA A 1 185 ? 11.078 18.344 6.305 1 98.75 185 ALA A N 1
ATOM 1415 C CA . ALA A 1 185 ? 9.961 17.984 5.434 1 98.75 185 ALA A CA 1
ATOM 1416 C C . ALA A 1 185 ? 8.656 17.922 6.219 1 98.75 185 ALA A C 1
ATOM 1418 O O . ALA A 1 185 ? 8.641 17.5 7.379 1 98.75 185 ALA A O 1
ATOM 1419 N N . LEU A 1 186 ? 7.586 18.359 5.609 1 98.81 186 LEU A N 1
ATOM 1420 C CA . LEU A 1 186 ? 6.258 18.203 6.191 1 98.81 186 LEU A CA 1
ATOM 1421 C C . LEU A 1 186 ? 5.383 17.312 5.332 1 98.81 186 LEU A C 1
ATOM 1423 O O . LEU A 1 186 ? 5.332 17.469 4.109 1 98.81 186 LEU A O 1
ATOM 1427 N N . CYS A 1 187 ? 4.797 16.344 5.957 1 98.56 187 CYS A N 1
ATOM 1428 C CA . CYS A 1 187 ? 3.812 15.445 5.359 1 98.56 187 CYS A CA 1
ATOM 1429 C C . CYS A 1 187 ? 2.5 15.492 6.133 1 98.56 187 CYS A C 1
ATOM 1431 O O . CYS A 1 187 ? 2.496 15.703 7.348 1 98.56 187 CYS A O 1
ATOM 1433 N N . SER A 1 188 ? 1.458 15.398 5.449 1 98.56 188 SER A N 1
ATOM 1434 C CA . SER A 1 188 ? 0.145 15.195 6.051 1 98.56 188 SER A CA 1
ATOM 1435 C C . SER A 1 188 ? -0.642 14.117 5.305 1 98.56 188 SER A C 1
ATOM 1437 O O . SER A 1 188 ? -0.429 13.906 4.109 1 98.56 188 SER A O 1
ATOM 1439 N N . CYS A 1 189 ? -1.439 13.398 5.996 1 98.38 189 CYS A N 1
ATOM 1440 C CA . CYS A 1 189 ? -2.244 12.352 5.375 1 98.38 189 CYS A CA 1
ATOM 1441 C C . CYS A 1 189 ? -3.631 12.281 6 1 98.38 189 CYS A C 1
ATOM 1443 O O . CYS A 1 189 ? -3.861 12.852 7.07 1 98.38 189 CYS A O 1
ATOM 1445 N N . HIS A 1 190 ? -4.52 11.672 5.324 1 97.81 190 HIS A N 1
ATOM 1446 C CA . HIS A 1 190 ? -5.91 11.547 5.746 1 97.81 190 HIS A CA 1
ATOM 1447 C C . HIS A 1 190 ? -6.559 10.305 5.133 1 97.81 190 HIS A C 1
ATOM 1449 O O . HIS A 1 190 ? -6.547 10.133 3.914 1 97.81 190 HIS A O 1
ATOM 1455 N N . CYS A 1 191 ? -7.062 9.477 5.992 1 96.94 191 CYS A N 1
ATOM 1456 C CA . CYS A 1 191 ? -7.824 8.328 5.523 1 96.94 191 CYS A CA 1
ATOM 1457 C C . CYS A 1 191 ? -9.32 8.594 5.594 1 96.94 191 CYS A C 1
ATOM 1459 O O . CYS A 1 191 ? -9.836 8.992 6.641 1 96.94 191 CYS A O 1
ATOM 1461 N N . SER A 1 192 ? -10.039 8.438 4.523 1 94.5 192 SER A N 1
ATOM 1462 C CA . SER A 1 192 ? -11.492 8.57 4.445 1 94.5 192 SER A CA 1
ATOM 1463 C C . SER A 1 192 ? -12.125 7.336 3.822 1 94.5 192 SER A C 1
ATOM 1465 O O . SER A 1 192 ? -12.797 7.43 2.789 1 94.5 192 SER A O 1
ATOM 1467 N N . GLY A 1 193 ? -11.945 6.242 4.535 1 92.38 193 GLY A N 1
ATOM 1468 C CA . GLY A 1 193 ? -12.445 4.988 3.994 1 92.38 193 GLY A CA 1
ATOM 1469 C C . GLY A 1 193 ? -11.734 4.562 2.725 1 92.38 193 GLY A C 1
ATOM 1470 O O . GLY A 1 193 ? -10.523 4.32 2.736 1 92.38 193 GLY A O 1
ATOM 1471 N N . THR A 1 194 ? -12.453 4.711 1.604 1 91.25 194 THR A N 1
ATOM 1472 C CA . THR A 1 194 ? -11.945 4.203 0.336 1 91.25 194 THR A CA 1
ATOM 1473 C C . THR A 1 194 ? -11.031 5.23 -0.334 1 91.25 194 THR A C 1
ATOM 1475 O O . THR A 1 194 ? -10.422 4.945 -1.367 1 91.25 194 THR A O 1
ATOM 1478 N N . LEU A 1 195 ? -10.938 6.391 0.248 1 95.81 195 LEU A N 1
ATOM 1479 C CA . LEU A 1 195 ? -10.062 7.422 -0.29 1 95.81 195 LEU A CA 1
ATOM 1480 C C . LEU A 1 195 ? -8.961 7.777 0.706 1 95.81 195 LEU A C 1
ATOM 1482 O O . LEU A 1 195 ? -9.242 8 1.887 1 95.81 195 LEU A O 1
ATOM 1486 N N . GLY A 1 196 ? -7.754 7.715 0.261 1 98 196 GLY A N 1
ATOM 1487 C CA . GLY A 1 196 ? -6.613 8.18 1.037 1 98 196 GLY A CA 1
ATOM 1488 C C . GLY A 1 196 ? -5.934 9.391 0.433 1 98 196 GLY A C 1
ATOM 1489 O O . GLY A 1 196 ? -5.801 9.492 -0.789 1 98 196 GLY A O 1
ATOM 1490 N N . PHE A 1 197 ? -5.586 10.312 1.283 1 98.12 197 PHE A N 1
ATOM 1491 C CA . PHE A 1 197 ? -4.93 11.539 0.852 1 98.12 197 PHE A CA 1
ATOM 1492 C C . PHE A 1 197 ? -3.551 11.672 1.487 1 98.12 197 PHE A C 1
ATOM 1494 O O . PHE A 1 197 ? -3.334 11.211 2.611 1 98.12 197 PHE A O 1
ATOM 1501 N N . GLY A 1 198 ? -2.617 12.258 0.733 1 98.25 198 GLY A N 1
ATOM 1502 C CA . GLY A 1 198 ? -1.301 12.617 1.238 1 98.25 198 GLY A CA 1
ATOM 1503 C C . GLY A 1 198 ? -0.786 13.93 0.689 1 98.25 198 GLY A C 1
ATOM 1504 O O . GLY A 1 198 ? -0.984 14.242 -0.488 1 98.25 198 GLY A O 1
ATOM 1505 N N . PHE A 1 199 ? -0.185 14.711 1.513 1 98.5 199 PHE A N 1
ATOM 1506 C CA . PHE A 1 199 ? 0.501 15.945 1.155 1 98.5 199 PHE A CA 1
ATOM 1507 C C . PHE A 1 199 ? 1.979 15.875 1.524 1 98.5 199 PHE A C 1
ATOM 1509 O O . PHE A 1 199 ? 2.334 15.352 2.582 1 98.5 199 PHE A O 1
ATOM 1516 N N . LEU A 1 200 ? 2.803 16.297 0.659 1 98.38 200 LEU A N 1
ATOM 1517 C CA . LEU A 1 200 ? 4.242 16.344 0.889 1 98.38 200 LEU A CA 1
ATOM 1518 C C . LEU A 1 200 ? 4.805 17.719 0.568 1 98.38 200 LEU A C 1
ATOM 1520 O O . LEU A 1 200 ? 4.457 18.312 -0.455 1 98.38 200 LEU A O 1
ATOM 1524 N N . ASP A 1 201 ? 5.637 18.219 1.403 1 98.69 201 ASP A N 1
ATOM 1525 C CA . ASP A 1 201 ? 6.449 19.406 1.119 1 98.69 201 ASP A CA 1
ATOM 1526 C C . ASP A 1 201 ? 7.918 19.156 1.459 1 98.69 201 ASP A C 1
ATOM 1528 O O . ASP A 1 201 ? 8.297 19.172 2.631 1 98.69 201 ASP A O 1
ATOM 1532 N N . PHE A 1 202 ? 8.703 18.953 0.367 1 98.31 202 PHE A N 1
ATOM 1533 C CA . PHE A 1 202 ? 10.141 18.734 0.513 1 98.31 202 PHE A CA 1
ATOM 1534 C C . PHE A 1 202 ? 10.914 20.016 0.173 1 98.31 202 PHE A C 1
ATOM 1536 O O . PHE A 1 202 ? 12.117 19.969 -0.066 1 98.31 202 PHE A O 1
ATOM 1543 N N . HIS A 1 203 ? 10.188 21.141 0.083 1 96.44 203 HIS A N 1
ATOM 1544 C CA . HIS A 1 203 ? 10.75 22.469 -0.133 1 96.44 203 HIS A CA 1
ATOM 1545 C C . HIS A 1 203 ? 11.57 22.516 -1.422 1 96.44 203 HIS A C 1
ATOM 1547 O O . HIS A 1 203 ? 11.086 22.094 -2.479 1 96.44 203 HIS A O 1
ATOM 1553 N N . GLN A 1 204 ? 12.773 23.094 -1.33 1 95.44 204 GLN A N 1
ATOM 1554 C CA . GLN A 1 204 ? 13.75 22.984 -2.414 1 95.44 204 GLN A CA 1
ATOM 1555 C C . GLN A 1 204 ? 14.641 21.766 -2.229 1 95.44 204 GLN A C 1
ATOM 1557 O O . GLN A 1 204 ? 15.609 21.812 -1.463 1 95.44 204 GLN A O 1
ATOM 1562 N N . HIS A 1 205 ? 14.266 20.719 -2.939 1 96.25 205 HIS A N 1
ATOM 1563 C CA . HIS A 1 205 ? 14.891 19.422 -2.688 1 96.25 205 HIS A CA 1
ATOM 1564 C C . HIS A 1 205 ? 15.852 19.047 -3.805 1 96.25 205 HIS A C 1
ATOM 1566 O O . HIS A 1 205 ? 15.531 19.188 -4.984 1 96.25 205 HIS A O 1
ATOM 1572 N N . THR A 1 206 ? 17.047 18.641 -3.424 1 96.25 206 THR A N 1
ATOM 1573 C CA . THR A 1 206 ? 18.047 18.141 -4.352 1 96.25 206 THR A CA 1
ATOM 1574 C C . THR A 1 206 ? 18.203 16.625 -4.23 1 96.25 206 THR A C 1
ATOM 1576 O O . THR A 1 206 ? 18.203 16.094 -3.125 1 96.25 206 THR A O 1
ATOM 1579 N N . PHE A 1 207 ? 18.234 15.938 -5.359 1 94.88 207 PHE A N 1
ATOM 1580 C CA . PHE A 1 207 ? 18.312 14.477 -5.352 1 94.88 207 PHE A CA 1
ATOM 1581 C C . PHE A 1 207 ? 19.188 13.984 -6.5 1 94.88 207 PHE A C 1
ATOM 1583 O O . PHE A 1 207 ? 19.422 14.711 -7.465 1 94.88 207 PHE A O 1
ATOM 1590 N N . ARG A 1 208 ? 19.672 12.797 -6.363 1 92.31 208 ARG A N 1
ATOM 1591 C CA . ARG A 1 208 ? 20.531 12.164 -7.355 1 92.31 208 ARG A CA 1
ATOM 1592 C C . ARG A 1 208 ? 19.719 11.289 -8.305 1 92.31 208 ARG A C 1
ATOM 1594 O O . ARG A 1 208 ? 18.781 10.609 -7.875 1 92.31 208 ARG A O 1
ATOM 1601 N N . VAL A 1 209 ? 20.047 11.367 -9.602 1 87.38 209 VAL A N 1
ATOM 1602 C CA . VAL A 1 209 ? 19.484 10.477 -10.609 1 87.38 209 VAL A CA 1
ATOM 1603 C C . VAL A 1 209 ? 20.609 9.875 -11.453 1 87.38 209 VAL A C 1
ATOM 1605 O O . VAL A 1 209 ? 21.688 10.453 -11.562 1 87.38 209 VAL A O 1
ATOM 1608 N N . PRO A 1 210 ? 20.359 8.602 -11.961 1 78 210 PRO A N 1
ATOM 1609 C CA . PRO A 1 210 ? 21.375 8.055 -12.852 1 78 210 PRO A CA 1
ATOM 1610 C C . PRO A 1 210 ? 21.672 8.961 -14.047 1 78 210 PRO A C 1
ATOM 1612 O O . PRO A 1 210 ? 20.75 9.562 -14.602 1 78 210 PRO A O 1
ATOM 1615 N N . ALA A 1 211 ? 23.016 9.164 -14.383 1 74.81 211 ALA A N 1
ATOM 1616 C CA . ALA A 1 211 ? 23.422 10.008 -15.508 1 74.81 211 ALA A CA 1
ATOM 1617 C C . ALA A 1 211 ? 22.922 9.438 -16.828 1 74.81 211 ALA A C 1
ATOM 1619 O O . ALA A 1 211 ? 22.984 8.219 -17.047 1 74.81 211 ALA A O 1
ATOM 1620 N N . PRO A 1 212 ? 22.328 10.383 -17.547 1 63.59 212 PRO A N 1
ATOM 1621 C CA . PRO A 1 212 ? 21.953 9.891 -18.875 1 63.59 212 PRO A CA 1
ATOM 1622 C C . PRO A 1 212 ? 23.156 9.398 -19.672 1 63.59 212 PRO A C 1
ATOM 1624 O O . PRO A 1 212 ? 24.266 9.906 -19.5 1 63.59 212 PRO A O 1
ATOM 1627 N N . LYS A 1 213 ? 23.234 8.289 -20.141 1 53.41 213 LYS A N 1
ATOM 1628 C CA . LYS A 1 213 ? 24.344 7.871 -20.984 1 53.41 213 LYS A CA 1
ATOM 1629 C C . LYS A 1 213 ? 24.766 8.984 -21.953 1 53.41 213 LYS A C 1
ATOM 1631 O O . LYS A 1 213 ? 23.906 9.57 -22.625 1 53.41 213 LYS A O 1
ATOM 1636 N N . ALA A 1 214 ? 25.984 9.602 -21.781 1 45.59 214 ALA A N 1
ATOM 1637 C CA . ALA A 1 214 ? 26.562 10.484 -22.781 1 45.59 214 ALA A CA 1
ATOM 1638 C C . ALA A 1 214 ? 26.469 9.875 -24.172 1 45.59 214 ALA A C 1
ATOM 1640 O O . ALA A 1 214 ? 26.766 8.695 -24.375 1 45.59 214 ALA A O 1
ATOM 1641 N N . GLN A 1 215 ? 25.5 10.383 -24.922 1 42.31 215 GLN A N 1
ATOM 1642 C CA . GLN A 1 215 ? 25.719 10.062 -26.328 1 42.31 215 GLN A CA 1
ATOM 1643 C C . GLN A 1 215 ? 27.188 10.133 -26.688 1 42.31 215 GLN A C 1
ATOM 1645 O O . GLN A 1 215 ? 27.844 11.156 -26.453 1 42.31 215 GLN A O 1
ATOM 1650 N N . THR A 1 216 ? 27.922 9.062 -26.578 1 39.16 216 THR A N 1
ATOM 1651 C CA . THR A 1 216 ? 29.25 9.078 -27.156 1 39.16 216 THR A CA 1
ATOM 1652 C C . THR A 1 216 ? 29.266 9.867 -28.469 1 39.16 216 THR A C 1
ATOM 1654 O O . THR A 1 216 ? 28.656 9.461 -29.453 1 39.16 216 THR A O 1
ATOM 1657 N N . SER A 1 217 ? 29.344 11.133 -28.422 1 34.28 217 SER A N 1
ATOM 1658 C CA . SER A 1 217 ? 29.797 11.758 -29.656 1 34.28 217 SER A CA 1
ATOM 1659 C C . SER A 1 217 ? 31.109 11.164 -30.125 1 34.28 217 SER A C 1
ATOM 1661 O O . SER A 1 217 ? 32.031 11.008 -29.344 1 34.28 217 SER A O 1
ATOM 1663 N N . GLN A 1 218 ? 31.156 10.344 -31.172 1 35.03 218 GLN A N 1
ATOM 1664 C CA . GLN A 1 218 ? 32.312 9.898 -31.953 1 35.03 218 GLN A CA 1
ATOM 1665 C C . GLN A 1 218 ? 33.281 11.039 -32.219 1 35.03 218 GLN A C 1
ATOM 1667 O O . GLN A 1 218 ? 33.125 11.781 -33.188 1 35.03 218 GLN A O 1
ATOM 1672 N N . ALA A 1 219 ? 33.75 11.93 -31.312 1 31.11 219 ALA A N 1
ATOM 1673 C CA . ALA A 1 219 ? 34.875 12.734 -31.844 1 31.11 219 ALA A CA 1
ATOM 1674 C C . ALA A 1 219 ? 36 11.844 -32.375 1 31.11 219 ALA A C 1
ATOM 1676 O O . ALA A 1 219 ? 36.094 10.68 -31.969 1 31.11 219 ALA A O 1
ATOM 1677 N N . ALA A 1 220 ? 37.125 12.5 -33.062 1 30.84 220 ALA A N 1
ATOM 1678 C CA . ALA A 1 220 ? 38.219 12.141 -33.938 1 30.84 220 ALA A CA 1
ATOM 1679 C C . ALA A 1 220 ? 39.156 11.133 -33.281 1 30.84 220 ALA A C 1
ATOM 1681 O O . ALA A 1 220 ? 39.188 11.031 -32.031 1 30.84 220 ALA A O 1
ATOM 1682 N N . GLY A 1 221 ? 40.125 10.438 -34.062 1 32.41 221 GLY A N 1
ATOM 1683 C CA . GLY A 1 221 ? 41.125 9.383 -34.188 1 32.41 221 GLY A CA 1
ATOM 1684 C C . GLY A 1 221 ? 42.25 9.477 -33.156 1 32.41 221 GLY A C 1
ATOM 1685 O O . GLY A 1 221 ? 43.281 8.836 -33.312 1 32.41 221 GLY A O 1
ATOM 1686 N N . GLY A 1 222 ? 42.5 10.625 -32.469 1 33.09 222 GLY A N 1
ATOM 1687 C CA . GLY A 1 222 ? 43.875 10.562 -32 1 33.09 222 GLY A CA 1
ATOM 1688 C C . GLY A 1 222 ? 44.125 9.5 -30.953 1 33.09 222 GLY A C 1
ATOM 1689 O O . GLY A 1 222 ? 43.219 9.164 -30.188 1 33.09 222 GLY A O 1
ATOM 1690 N N . LYS A 1 223 ? 45.156 8.758 -31.156 1 31.86 223 LYS A N 1
ATOM 1691 C CA . LYS A 1 223 ? 45.719 7.621 -30.438 1 31.86 223 LYS A CA 1
ATOM 1692 C C . LYS A 1 223 ? 45.875 7.941 -28.953 1 31.86 223 LYS A C 1
ATOM 1694 O O . LYS A 1 223 ? 46.906 8.523 -28.547 1 31.86 223 LYS A O 1
ATOM 1699 N N . ALA A 1 224 ? 44.969 8.539 -28.203 1 30.41 224 ALA A N 1
ATOM 1700 C CA . ALA A 1 224 ? 45.438 8.641 -26.812 1 30.41 224 ALA A CA 1
ATOM 1701 C C . ALA A 1 224 ? 45.688 7.258 -26.219 1 30.41 224 ALA A C 1
ATOM 1703 O O . ALA A 1 224 ? 44.938 6.312 -26.5 1 30.41 224 ALA A O 1
ATOM 1704 N N . THR A 1 225 ? 46.844 6.961 -25.703 1 33.53 225 THR A N 1
ATOM 1705 C CA . THR A 1 225 ? 47.406 5.859 -24.922 1 33.53 225 THR A CA 1
ATOM 1706 C C . THR A 1 225 ? 46.469 5.41 -23.828 1 33.53 225 THR A C 1
ATOM 1708 O O . THR A 1 225 ? 45.938 6.234 -23.094 1 33.53 225 THR A O 1
ATOM 1711 N N . ALA A 1 226 ? 46 4.164 -23.938 1 34.56 226 ALA A N 1
ATOM 1712 C CA . ALA A 1 226 ? 45.188 3.326 -23.047 1 34.56 226 ALA A CA 1
ATOM 1713 C C . ALA A 1 226 ? 45.719 3.389 -21.625 1 34.56 226 ALA A C 1
ATOM 1715 O O . ALA A 1 226 ? 46.688 2.705 -21.281 1 34.56 226 ALA A O 1
ATOM 1716 N N . THR A 1 227 ? 45.938 4.586 -21.047 1 33.69 227 THR A N 1
ATOM 1717 C CA . THR A 1 227 ? 46.25 4.352 -19.641 1 33.69 227 THR A CA 1
ATOM 1718 C C . THR A 1 227 ? 45.188 3.461 -19 1 33.69 227 THR A C 1
ATOM 1720 O O . THR A 1 227 ? 44 3.572 -19.312 1 33.69 227 THR A O 1
ATOM 1723 N N . ASN A 1 228 ? 45.5 2.307 -18.484 1 34.5 228 ASN A N 1
ATOM 1724 C CA . ASN A 1 228 ? 44.938 1.083 -17.891 1 34.5 228 ASN A CA 1
ATOM 1725 C C . ASN A 1 228 ? 43.938 1.385 -16.781 1 34.5 228 ASN A C 1
ATOM 1727 O O . ASN A 1 228 ? 43.594 0.497 -16 1 34.5 228 ASN A O 1
ATOM 1731 N N . GLY A 1 229 ? 43.969 2.605 -16.203 1 34.56 229 GLY A N 1
ATOM 1732 C CA . GLY A 1 229 ? 43.188 2.498 -14.992 1 34.56 229 GLY A CA 1
ATOM 1733 C C . GLY A 1 229 ? 41.688 2.273 -15.273 1 34.56 229 GLY A C 1
ATOM 1734 O O . GLY A 1 229 ? 41.094 3.01 -16.047 1 34.56 229 GLY A O 1
ATOM 1735 N N . GLU A 1 230 ? 41.281 1.053 -15.391 1 34.94 230 GLU A N 1
ATOM 1736 C CA . GLU A 1 230 ? 39.875 0.643 -15.375 1 34.94 230 GLU A CA 1
ATOM 1737 C C . GLU A 1 230 ? 39.062 1.475 -14.391 1 34.94 230 GLU A C 1
ATOM 1739 O O . GLU A 1 230 ? 39.062 1.189 -13.188 1 34.94 230 GLU A O 1
ATOM 1744 N N . GLU A 1 231 ? 39.25 2.729 -14.383 1 35.84 231 GLU A N 1
ATOM 1745 C CA . GLU A 1 231 ? 38.25 3.432 -13.57 1 35.84 231 GLU A CA 1
ATOM 1746 C C . GLU A 1 231 ? 36.844 2.873 -13.805 1 35.84 231 GLU A C 1
ATOM 1748 O O . GLU A 1 231 ? 36.344 2.879 -14.938 1 35.84 231 GLU A O 1
ATOM 1753 N N . GLU A 1 232 ? 36.469 1.775 -13.109 1 38 232 GLU A N 1
ATOM 1754 C CA . GLU A 1 232 ? 35.094 1.312 -12.938 1 38 232 GLU A CA 1
ATOM 1755 C C . GLU A 1 232 ? 34.094 2.471 -13.031 1 38 232 GLU A C 1
ATOM 1757 O O . GLU A 1 232 ? 34.188 3.424 -12.25 1 38 232 GLU A O 1
ATOM 1762 N N . SER A 1 233 ? 33.688 2.812 -14.141 1 39.22 233 SER A N 1
ATOM 1763 C CA . SER A 1 233 ? 32.656 3.824 -14.438 1 39.22 233 SER A CA 1
ATOM 1764 C C . SER A 1 233 ? 31.469 3.713 -13.5 1 39.22 233 SER A C 1
ATOM 1766 O O . SER A 1 233 ? 30.688 2.777 -13.602 1 39.22 233 SER A O 1
ATOM 1768 N N . ARG A 1 234 ? 31.656 3.955 -12.312 1 43.41 234 ARG A N 1
ATOM 1769 C CA . ARG A 1 234 ? 30.5 4.141 -11.438 1 43.41 234 ARG A CA 1
ATOM 1770 C C . ARG A 1 234 ? 29.359 4.84 -12.172 1 43.41 234 ARG A C 1
ATOM 1772 O O . ARG A 1 234 ? 29.594 5.688 -13.039 1 43.41 234 ARG A O 1
ATOM 1779 N N . PRO A 1 235 ? 28.203 4.219 -12.102 1 54.81 235 PRO A N 1
ATOM 1780 C CA . PRO A 1 235 ? 27.125 4.977 -12.727 1 54.81 235 PRO A CA 1
ATOM 1781 C C . PRO A 1 235 ? 27.156 6.461 -12.367 1 54.81 235 PRO A C 1
ATOM 1783 O O . PRO A 1 235 ? 27.297 6.812 -11.195 1 54.81 235 PRO A O 1
ATOM 1786 N N . HIS A 1 236 ? 27.578 7.309 -13.219 1 66.12 236 HIS A N 1
ATOM 1787 C CA . HIS A 1 236 ? 27.625 8.758 -13.078 1 66.12 236 HIS A CA 1
ATOM 1788 C C . HIS A 1 236 ? 26.25 9.312 -12.734 1 66.12 236 HIS A C 1
ATOM 1790 O O . HIS A 1 236 ? 25.25 8.953 -13.359 1 66.12 236 HIS A O 1
ATOM 1796 N N . HIS A 1 237 ? 26.047 9.656 -11.414 1 80.94 237 HIS A N 1
ATOM 1797 C CA . HIS A 1 237 ? 24.812 10.305 -10.961 1 80.94 237 HIS A CA 1
ATOM 1798 C C . HIS A 1 237 ? 24.891 11.812 -11.133 1 80.94 237 HIS A C 1
ATOM 1800 O O . HIS A 1 237 ? 25.984 12.391 -11.117 1 80.94 237 HIS A O 1
ATOM 1806 N N . VAL A 1 238 ? 23.844 12.328 -11.602 1 90.19 238 VAL A N 1
ATOM 1807 C CA . VAL A 1 238 ? 23.719 13.781 -11.695 1 90.19 238 VAL A CA 1
ATOM 1808 C C . VAL A 1 238 ? 22.703 14.273 -10.664 1 90.19 238 VAL A C 1
ATOM 1810 O O . VAL A 1 238 ? 21.75 13.562 -10.336 1 90.19 238 VAL A O 1
ATOM 1813 N N . MET A 1 239 ? 22.969 15.477 -10.156 1 92.75 239 MET A N 1
ATOM 1814 C CA . MET A 1 239 ? 22.062 16.078 -9.172 1 92.75 239 MET A CA 1
ATOM 1815 C C . MET A 1 239 ? 20.969 16.891 -9.867 1 92.75 239 MET A C 1
ATOM 1817 O O . MET A 1 239 ? 21.25 17.594 -10.844 1 92.75 239 MET A O 1
ATOM 1821 N N . ARG A 1 240 ? 19.781 16.703 -9.383 1 95 240 ARG A N 1
ATOM 1822 C CA . ARG A 1 240 ? 18.641 17.484 -9.852 1 95 240 ARG A CA 1
ATOM 1823 C C . ARG A 1 240 ? 17.938 18.156 -8.688 1 95 240 ARG A C 1
ATOM 1825 O O . ARG A 1 240 ? 18.109 17.766 -7.531 1 95 240 ARG A O 1
ATOM 1832 N N . GLU A 1 241 ? 17.25 19.234 -9.062 1 95.5 241 GLU A N 1
ATOM 1833 C CA . GLU A 1 241 ? 16.531 19.984 -8.039 1 95.5 241 GLU A CA 1
ATOM 1834 C C . GLU A 1 241 ? 15.047 20.094 -8.375 1 95.5 241 GLU A C 1
ATOM 1836 O O . GLU A 1 241 ? 14.68 20.219 -9.547 1 95.5 241 GLU A O 1
ATOM 1841 N N . ILE A 1 242 ? 14.234 20.031 -7.395 1 94.94 242 ILE A N 1
ATOM 1842 C CA . ILE A 1 242 ? 12.797 20.188 -7.555 1 94.94 242 ILE A CA 1
ATOM 1843 C C . ILE A 1 242 ? 12.25 21.078 -6.434 1 94.94 242 ILE A C 1
ATOM 1845 O O . ILE A 1 242 ? 12.688 20.969 -5.285 1 94.94 242 ILE A O 1
ATOM 1849 N N . SER A 1 243 ? 11.375 22 -6.777 1 95.81 243 SER A N 1
ATOM 1850 C CA . SER A 1 243 ? 10.734 22.891 -5.809 1 95.81 243 SER A CA 1
ATOM 1851 C C . SER A 1 243 ? 9.305 22.453 -5.516 1 95.81 243 SER A C 1
ATOM 1853 O O . SER A 1 243 ? 8.508 22.25 -6.438 1 95.81 243 SER A O 1
ATOM 1855 N N . PHE A 1 244 ? 8.984 22.328 -4.277 1 97.38 244 PHE A N 1
ATOM 1856 C CA . PHE A 1 244 ? 7.641 21.969 -3.855 1 97.38 244 PHE A CA 1
ATOM 1857 C C . PHE A 1 244 ? 6.84 23.203 -3.482 1 97.38 244 PHE A C 1
ATOM 1859 O O . PHE A 1 244 ? 7.367 24.125 -2.857 1 97.38 244 PHE A O 1
ATOM 1866 N N . PRO A 1 245 ? 5.535 23.219 -3.895 1 96 245 PRO A N 1
ATOM 1867 C CA . PRO A 1 245 ? 4.684 24.281 -3.352 1 96 245 PRO A CA 1
ATOM 1868 C C . PRO A 1 245 ? 4.434 24.141 -1.853 1 96 245 PRO A C 1
ATOM 1870 O O . PRO A 1 245 ? 4.395 23.016 -1.339 1 96 245 PRO A O 1
ATOM 1873 N N . SER A 1 246 ? 4.285 25.281 -1.203 1 96.44 246 SER A N 1
ATOM 1874 C CA . SER A 1 246 ? 3.947 25.234 0.216 1 96.44 246 SER A CA 1
ATOM 1875 C C . SER A 1 246 ? 2.506 24.797 0.429 1 96.44 246 SER A C 1
ATOM 1877 O O . SER A 1 246 ? 1.707 24.781 -0.509 1 96.44 246 SER A O 1
ATOM 1879 N N . LEU A 1 247 ? 2.238 24.359 1.647 1 97.25 247 LEU A N 1
ATOM 1880 C CA . LEU A 1 247 ? 0.866 24 1.991 1 97.25 247 LEU A CA 1
ATOM 1881 C C . LEU A 1 247 ? -0.072 25.188 1.781 1 97.25 247 LEU A C 1
ATOM 1883 O O . LEU A 1 247 ? -1.182 25.016 1.268 1 97.25 247 LEU A O 1
ATOM 1887 N N . ASP A 1 248 ? 0.38 26.359 2.178 1 95.19 248 ASP A N 1
ATOM 1888 C CA . ASP A 1 248 ? -0.414 27.578 2.002 1 95.19 248 ASP A CA 1
ATOM 1889 C C . ASP A 1 248 ? -0.722 27.812 0.528 1 95.19 248 ASP A C 1
ATOM 1891 O O . ASP A 1 248 ? -1.853 28.156 0.173 1 95.19 248 ASP A O 1
ATOM 1895 N N . ASP A 1 249 ? 0.282 27.641 -0.323 1 95.06 249 ASP A N 1
ATOM 1896 C CA . ASP A 1 249 ? 0.086 27.781 -1.762 1 95.06 249 ASP A CA 1
ATOM 1897 C C . ASP A 1 249 ? -0.949 26.781 -2.279 1 95.06 249 ASP A C 1
ATOM 1899 O O . ASP A 1 249 ? -1.797 27.141 -3.102 1 95.06 249 ASP A O 1
ATOM 1903 N N . MET A 1 250 ? -0.876 25.547 -1.836 1 95.44 250 MET A N 1
ATOM 1904 C CA . MET A 1 250 ? -1.798 24.516 -2.301 1 95.44 250 MET A CA 1
ATOM 1905 C C . MET A 1 250 ? -3.225 24.812 -1.859 1 95.44 250 MET A C 1
ATOM 1907 O O . MET A 1 250 ? -4.164 24.688 -2.646 1 95.44 250 MET A O 1
ATOM 1911 N N . LEU A 1 251 ? -3.395 25.281 -0.625 1 93.81 251 LEU A N 1
ATOM 1912 C CA . LEU A 1 251 ? -4.719 25.5 -0.047 1 93.81 251 LEU A CA 1
ATOM 1913 C C . LEU A 1 251 ? -5.402 26.703 -0.697 1 93.81 251 LEU A C 1
ATOM 1915 O O . LEU A 1 251 ? -6.633 26.797 -0.695 1 93.81 251 LEU A O 1
ATOM 1919 N N . HIS A 1 252 ? -4.617 27.578 -1.304 1 91.88 252 HIS A N 1
ATOM 1920 C CA . HIS A 1 252 ? -5.203 28.812 -1.803 1 91.88 252 HIS A CA 1
ATOM 1921 C C . HIS A 1 252 ? -5.102 28.891 -3.322 1 91.88 252 HIS A C 1
ATOM 1923 O O . HIS A 1 252 ? -5.508 29.891 -3.922 1 91.88 252 HIS A O 1
ATOM 1929 N N . CYS A 1 253 ? -4.594 27.891 -3.906 1 91.5 253 CYS A N 1
ATOM 1930 C CA . CYS A 1 253 ? -4.477 27.938 -5.359 1 91.5 253 CYS A CA 1
ATOM 1931 C C . CYS A 1 253 ? -5.82 27.656 -6.023 1 91.5 253 CYS A C 1
ATOM 1933 O O . CYS A 1 253 ? -6.715 27.078 -5.414 1 91.5 253 CYS A O 1
ATOM 1935 N N . SER A 1 254 ? -5.902 28.141 -7.227 1 91.5 254 SER A N 1
ATOM 1936 C CA . SER A 1 254 ? -7.094 27.859 -8.016 1 91.5 254 SER A CA 1
ATOM 1937 C C . SER A 1 254 ? -7.086 26.422 -8.547 1 91.5 254 SER A C 1
ATOM 1939 O O . SER A 1 254 ? -6.188 26.047 -9.289 1 91.5 254 SER A O 1
ATOM 1941 N N . LEU A 1 255 ? -8.109 25.656 -8.211 1 92.19 255 LEU A N 1
ATOM 1942 C CA . LEU A 1 255 ? -8.219 24.266 -8.656 1 92.19 255 LEU A CA 1
ATOM 1943 C C . LEU A 1 255 ? -8.531 24.203 -10.148 1 92.19 255 LEU A C 1
ATOM 1945 O O . LEU A 1 255 ? -8.258 23.188 -10.797 1 92.19 255 LEU A O 1
ATOM 1949 N N . GLY A 1 256 ? -9.125 25.281 -10.656 1 91.75 256 GLY A N 1
ATOM 1950 C CA . GLY A 1 256 ? -9.453 25.344 -12.07 1 91.75 256 GLY A CA 1
ATOM 1951 C C . GLY A 1 256 ? -8.227 25.406 -12.961 1 91.75 256 GLY A C 1
ATOM 1952 O O . GLY A 1 256 ? -8.289 25.062 -14.141 1 91.75 256 GLY A O 1
ATOM 1953 N N . ASN A 1 257 ? -7.125 25.859 -12.406 1 90.19 257 ASN A N 1
ATOM 1954 C CA . ASN A 1 257 ? -5.891 26.031 -13.164 1 90.19 257 ASN A CA 1
ATOM 1955 C C . ASN A 1 257 ? -5.012 24.781 -13.094 1 90.19 257 ASN A C 1
ATOM 1957 O O . ASN A 1 257 ? -3.895 24.766 -13.617 1 90.19 257 ASN A O 1
ATOM 1961 N N . ALA A 1 258 ? -5.512 23.75 -12.469 1 91.06 258 ALA A N 1
ATOM 1962 C CA . ALA A 1 258 ? -4.754 22.516 -12.359 1 91.06 258 ALA A CA 1
ATOM 1963 C C . ALA A 1 258 ? -4.625 21.828 -13.727 1 91.06 258 ALA A C 1
ATOM 1965 O O . ALA A 1 258 ? -5.32 22.203 -14.672 1 91.06 258 ALA A O 1
ATOM 1966 N N . ASP A 1 259 ? -3.662 21 -13.844 1 88.5 259 ASP A N 1
ATOM 1967 C CA . ASP A 1 259 ? -3.506 20.203 -15.055 1 88.5 259 ASP A CA 1
ATOM 1968 C C . ASP A 1 259 ? -4.762 19.391 -15.336 1 88.5 259 ASP A C 1
ATOM 1970 O O . ASP A 1 259 ? -5.383 18.859 -14.414 1 88.5 259 ASP A O 1
ATOM 1974 N N . ARG A 1 260 ? -5.121 19.219 -16.594 1 85.12 260 ARG A N 1
ATOM 1975 C CA . ARG A 1 260 ? -6.336 18.516 -17 1 85.12 260 ARG A CA 1
ATOM 1976 C C . ARG A 1 260 ? -6.281 17.047 -16.594 1 85.12 260 ARG A C 1
ATOM 1978 O O . ARG A 1 260 ? -7.316 16.406 -16.453 1 85.12 260 ARG A O 1
ATOM 1985 N N . LYS A 1 261 ? -5.141 16.609 -16.344 1 86.12 261 LYS A N 1
ATOM 1986 C CA . LYS A 1 261 ? -4.961 15.18 -16.078 1 86.12 261 LYS A CA 1
ATOM 1987 C C . LYS A 1 261 ? -5.078 14.883 -14.578 1 86.12 261 LYS A C 1
ATOM 1989 O O . LYS A 1 261 ? -5.039 13.719 -14.172 1 86.12 261 LYS A O 1
ATOM 1994 N N . VAL A 1 262 ? -5.266 15.93 -13.828 1 89.19 262 VAL A N 1
ATOM 1995 C CA . VAL A 1 262 ? -5.355 15.727 -12.383 1 89.19 262 VAL A CA 1
ATOM 1996 C C . VAL A 1 262 ? -6.605 14.914 -12.047 1 89.19 262 VAL A C 1
ATOM 1998 O O . VAL A 1 262 ? -7.684 15.172 -12.594 1 89.19 262 VAL A O 1
ATOM 2001 N N . ASP A 1 263 ? -6.484 13.93 -11.234 1 91.81 263 ASP A N 1
ATOM 2002 C CA . ASP A 1 263 ? -7.586 13.078 -10.805 1 91.81 263 ASP A CA 1
ATOM 2003 C C . ASP A 1 263 ? -8.656 13.883 -10.078 1 91.81 263 ASP A C 1
ATOM 2005 O O . ASP A 1 263 ? -8.352 14.625 -9.141 1 91.81 263 ASP A O 1
ATOM 2009 N N . PRO A 1 264 ? -9.891 13.734 -10.469 1 93.88 264 PRO A N 1
ATOM 2010 C CA . PRO A 1 264 ? -10.992 14.492 -9.859 1 93.88 264 PRO A CA 1
ATOM 2011 C C . PRO A 1 264 ? -11.078 14.289 -8.352 1 93.88 264 PRO A C 1
ATOM 2013 O O . PRO A 1 264 ? -11.531 15.188 -7.629 1 93.88 264 PRO A O 1
ATOM 2016 N N . ALA A 1 265 ? -10.68 13.148 -7.859 1 95.25 265 ALA A N 1
ATOM 2017 C CA . ALA A 1 265 ? -10.758 12.844 -6.434 1 95.25 265 ALA A CA 1
ATOM 2018 C C . ALA A 1 265 ? -9.969 13.859 -5.613 1 95.25 265 ALA A C 1
ATOM 2020 O O . ALA A 1 265 ? -10.328 14.164 -4.477 1 95.25 265 ALA A O 1
ATOM 2021 N N . ILE A 1 266 ? -8.883 14.398 -6.195 1 95.5 266 ILE A N 1
ATOM 2022 C CA . ILE A 1 266 ? -8.055 15.383 -5.5 1 95.5 266 ILE A CA 1
ATOM 2023 C C . ILE A 1 266 ? -8.859 16.672 -5.285 1 95.5 266 ILE A C 1
ATOM 2025 O O . ILE A 1 266 ? -8.859 17.219 -4.184 1 95.5 266 ILE A O 1
ATOM 2029 N N . PHE A 1 267 ? -9.617 17.062 -6.297 1 96.19 267 PHE A N 1
ATOM 2030 C CA . PHE A 1 267 ? -10.422 18.281 -6.207 1 96.19 267 PHE A CA 1
ATOM 2031 C C . PHE A 1 267 ? -11.516 18.125 -5.164 1 96.19 267 PHE A C 1
ATOM 2033 O O . PHE A 1 267 ? -11.766 19.031 -4.371 1 96.19 267 PHE A O 1
ATOM 2040 N N . ILE A 1 268 ? -12.125 16.969 -5.211 1 96.06 268 ILE A N 1
ATOM 2041 C CA . ILE A 1 268 ? -13.25 16.719 -4.316 1 96.06 268 ILE A CA 1
ATOM 2042 C C . ILE A 1 268 ? -12.758 16.672 -2.871 1 96.06 268 ILE A C 1
ATOM 2044 O O . ILE A 1 268 ? -13.383 17.266 -1.98 1 96.06 268 ILE A O 1
ATOM 2048 N N . TYR A 1 269 ? -11.664 16.047 -2.631 1 96.5 269 TYR A N 1
ATOM 2049 C CA . TYR A 1 269 ? -11.102 15.977 -1.286 1 96.5 269 TYR A CA 1
ATOM 2050 C C . TYR A 1 269 ? -10.766 17.375 -0.768 1 96.5 269 TYR A C 1
ATOM 2052 O O . TYR A 1 269 ? -11.125 17.734 0.356 1 96.5 269 TYR A O 1
ATOM 2060 N N . LEU A 1 270 ? -10.047 18.156 -1.58 1 96.12 270 LEU A N 1
ATOM 2061 C CA . LEU A 1 270 ? -9.609 19.469 -1.154 1 96.12 270 LEU A CA 1
ATOM 2062 C C . LEU A 1 270 ? -10.812 20.391 -0.922 1 96.12 270 LEU A C 1
ATOM 2064 O O . LEU A 1 270 ? -10.773 21.25 -0.041 1 96.12 270 LEU A O 1
ATOM 2068 N N . THR A 1 271 ? -11.852 20.172 -1.717 1 96.69 271 THR A N 1
ATOM 2069 C CA . THR A 1 271 ? -13.07 20.953 -1.525 1 96.69 271 THR A CA 1
ATOM 2070 C C . THR A 1 271 ? -13.711 20.625 -0.182 1 96.69 271 THR A C 1
ATOM 2072 O O . THR A 1 271 ? -14.203 21.516 0.512 1 96.69 271 THR A O 1
ATOM 2075 N N . LEU A 1 272 ? -13.727 19.328 0.126 1 96.38 272 LEU A N 1
ATOM 2076 C CA . LEU A 1 272 ? -14.289 18.953 1.416 1 96.38 272 LEU A CA 1
ATOM 2077 C C . LEU A 1 272 ? -13.453 19.516 2.562 1 96.38 272 LEU A C 1
ATOM 2079 O O . LEU A 1 272 ? -14.008 19.969 3.568 1 96.38 272 LEU A O 1
ATOM 2083 N N . GLU A 1 273 ? -12.164 19.5 2.416 1 94.19 273 GLU A N 1
ATOM 2084 C CA . GLU A 1 273 ? -11.273 20.109 3.4 1 94.19 273 GLU A CA 1
ATOM 2085 C C . GLU A 1 273 ? -11.594 21.594 3.602 1 94.19 273 GLU A C 1
ATOM 2087 O O . GLU A 1 273 ? -11.625 22.078 4.734 1 94.19 273 GLU A O 1
ATOM 2092 N N . LYS A 1 274 ? -11.789 22.266 2.561 1 93.75 274 LYS A N 1
ATOM 2093 C CA . LYS A 1 274 ? -12.125 23.688 2.615 1 93.75 274 LYS A CA 1
ATOM 2094 C C . LYS A 1 274 ? -13.477 23.891 3.295 1 93.75 274 LYS A C 1
ATOM 2096 O O . LYS A 1 274 ? -13.617 24.797 4.125 1 93.75 274 LYS A O 1
ATOM 2101 N N . TRP A 1 275 ? -14.398 23.078 2.895 1 95 275 TRP A N 1
ATOM 2102 C CA . TRP A 1 275 ? -15.75 23.188 3.449 1 95 275 TRP A CA 1
ATOM 2103 C C . TRP A 1 275 ? -15.727 23 4.965 1 95 275 TRP A C 1
ATOM 2105 O O . TRP A 1 275 ? -16.375 23.766 5.691 1 95 275 TRP A O 1
ATOM 2115 N N . ARG A 1 276 ? -15 22.062 5.398 1 91.94 276 ARG A N 1
ATOM 2116 C CA . ARG A 1 276 ? -14.898 21.781 6.828 1 91.94 276 ARG A CA 1
ATOM 2117 C C . ARG A 1 276 ? -14.164 22.906 7.551 1 91.94 276 ARG A C 1
ATOM 2119 O O . ARG A 1 276 ? -14.531 23.281 8.664 1 91.94 276 ARG A O 1
ATOM 2126 N N . ALA A 1 277 ? -13.164 23.422 6.941 1 88.88 277 ALA A N 1
ATOM 2127 C CA . ALA A 1 277 ? -12.422 24.547 7.523 1 88.88 277 ALA A CA 1
ATOM 2128 C C . ALA A 1 277 ? -13.32 25.766 7.691 1 88.88 277 ALA A C 1
ATOM 2130 O O . ALA A 1 277 ? -13.25 26.453 8.703 1 88.88 277 ALA A O 1
ATOM 2131 N N . ASP A 1 278 ? -14.117 25.984 6.695 1 89.19 278 ASP A N 1
ATOM 2132 C CA . ASP A 1 278 ? -15.047 27.109 6.738 1 89.19 278 ASP A CA 1
ATOM 2133 C C . ASP A 1 278 ? -16.062 26.938 7.863 1 89.19 278 ASP A C 1
ATOM 2135 O O . ASP A 1 278 ? -16.391 27.891 8.562 1 89.19 278 ASP A O 1
ATOM 2139 N N . LYS A 1 279 ? -16.516 25.766 8.016 1 88.69 279 LYS A N 1
ATOM 2140 C CA . LYS A 1 279 ? -17.484 25.484 9.07 1 88.69 279 LYS A CA 1
ATOM 2141 C C . LYS A 1 279 ? -16.859 25.625 10.453 1 88.69 279 LYS A C 1
ATOM 2143 O O . LYS A 1 279 ? -17.5 26.109 11.391 1 88.69 279 LYS A O 1
ATOM 2148 N N . ASP A 1 280 ? -15.656 25.203 10.586 1 83.94 280 ASP A N 1
ATOM 2149 C CA . ASP A 1 280 ? -14.93 25.344 11.844 1 83.94 280 ASP A CA 1
ATOM 2150 C C . ASP A 1 280 ? -14.711 26.812 12.203 1 83.94 280 ASP A C 1
ATOM 2152 O O . ASP A 1 280 ? -14.836 27.188 13.367 1 83.94 280 ASP A O 1
ATOM 2156 N N . ALA A 1 281 ? -14.422 27.547 11.227 1 83.31 281 ALA A N 1
ATOM 2157 C CA . ALA A 1 281 ? -14.18 28.969 11.43 1 83.31 281 ALA A CA 1
ATOM 2158 C C . ALA A 1 281 ? -15.453 29.688 11.883 1 83.31 281 ALA A C 1
ATOM 2160 O O . ALA A 1 281 ? -15.391 30.641 12.664 1 83.31 281 ALA A O 1
ATOM 2161 N N . LYS A 1 282 ? -16.594 29.109 11.43 1 84.88 282 LYS A N 1
ATOM 2162 C CA . LYS A 1 282 ? -17.875 29.703 11.789 1 84.88 282 LYS A CA 1
ATOM 2163 C C . LYS A 1 282 ? -18.375 29.141 13.117 1 84.88 282 LYS A C 1
ATOM 2165 O O . LYS A 1 282 ? -19.422 29.578 13.617 1 84.88 282 LYS A O 1
ATOM 2170 N N . GLY A 1 283 ? -17.531 28.281 13.727 1 76.81 283 GLY A N 1
ATOM 2171 C CA . GLY A 1 283 ? -17.906 27.703 15.008 1 76.81 283 GLY A CA 1
ATOM 2172 C C . GLY A 1 283 ? -19.031 26.688 14.883 1 76.81 283 GLY A C 1
ATOM 2173 O O . GLY A 1 283 ? -19.75 26.438 15.852 1 76.81 283 GLY A O 1
ATOM 2174 N N . GLU A 1 284 ? -19.344 26.219 13.781 1 69.06 284 GLU A N 1
ATOM 2175 C CA . GLU A 1 284 ? -20.469 25.328 13.531 1 69.06 284 GLU A CA 1
ATOM 2176 C C . GLU A 1 284 ? -20.094 23.875 13.82 1 69.06 284 GLU A C 1
ATOM 2178 O O . GLU A 1 284 ? -20.953 23 13.898 1 69.06 284 GLU A O 1
ATOM 2183 N N . ASN A 1 285 ? -18.906 23.609 13.727 1 60.5 285 ASN A N 1
ATOM 2184 C CA . ASN A 1 285 ? -18.516 22.234 13.992 1 60.5 285 ASN A CA 1
ATOM 2185 C C . ASN A 1 285 ? -18.438 21.953 15.492 1 60.5 285 ASN A C 1
ATOM 2187 O O . ASN A 1 285 ? -17.891 22.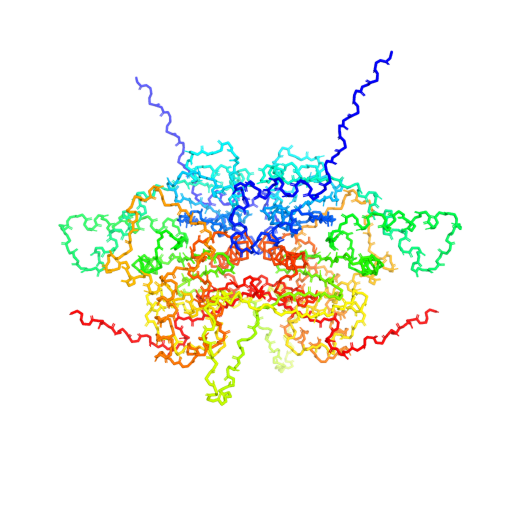75 16.25 1 60.5 285 ASN A O 1
ATOM 2191 N N . GLU A 1 286 ? -19.5 21.312 16 1 48.94 286 GLU A N 1
ATOM 2192 C CA . GLU A 1 286 ? -19.422 20.891 17.391 1 48.94 286 GLU A CA 1
ATOM 2193 C C . GLU A 1 286 ? -18.078 20.266 17.719 1 48.94 286 GLU A C 1
ATOM 2195 O O . GLU A 1 286 ? -17.781 19.141 17.281 1 48.94 286 GLU A O 1
ATOM 2200 N N . GLN A 1 287 ? -17.109 20.984 17.453 1 47.72 287 GLN A N 1
ATOM 2201 C CA . GLN A 1 287 ? -15.812 20.406 17.781 1 47.72 287 GLN A CA 1
ATOM 2202 C C . GLN A 1 287 ? -15.836 19.766 19.156 1 47.72 287 GLN A C 1
ATOM 2204 O O . GLN A 1 287 ? -16.203 20.391 20.156 1 47.72 287 GLN A O 1
ATOM 2209 N N . GLU A 1 288 ? -16.25 18.609 19.359 1 42.09 288 GLU A N 1
ATOM 2210 C CA . GLU A 1 288 ? -15.953 18.016 20.656 1 42.09 288 GLU A CA 1
ATOM 2211 C C . GLU A 1 288 ? -14.555 18.422 21.125 1 42.09 288 GLU A C 1
ATOM 2213 O O . GLU A 1 288 ? -13.57 18.188 20.438 1 42.09 288 GLU A O 1
ATOM 2218 N N . ASN A 1 289 ? -14.438 19.594 21.641 1 38.56 289 ASN A N 1
ATOM 2219 C CA . ASN A 1 289 ? -13.25 20.219 22.203 1 38.56 289 ASN A CA 1
ATOM 2220 C C . ASN A 1 289 ? -12.164 19.203 22.516 1 38.56 289 ASN A C 1
ATOM 2222 O O . ASN A 1 289 ? -11 19.562 22.719 1 38.56 289 ASN A O 1
ATOM 2226 N N . GLY A 1 290 ? -12.391 18.172 23.516 1 36.78 290 GLY A N 1
ATOM 2227 C CA . GLY A 1 290 ? -11.32 17.547 24.281 1 36.78 290 GLY A CA 1
ATOM 2228 C C . GLY A 1 290 ? -10.445 16.641 23.438 1 36.78 290 GLY A C 1
ATOM 2229 O O . GLY A 1 290 ? -10.945 15.852 22.625 1 36.78 290 GLY A O 1
ATOM 2230 N N . THR A 1 291 ? -9.234 17.062 23.047 1 41.31 291 THR A N 1
ATOM 2231 C CA . THR A 1 291 ? -8.102 16.391 22.422 1 41.31 291 THR A CA 1
ATOM 2232 C C . THR A 1 291 ? -8.188 14.883 22.641 1 41.31 291 THR A C 1
ATOM 2234 O O . THR A 1 291 ? -7.805 14.102 21.781 1 41.31 291 THR A O 1
ATOM 2237 N N . LEU A 1 292 ? -8.359 14.555 23.984 1 41.16 292 LEU A N 1
ATOM 2238 C CA . LEU A 1 292 ? -8.195 13.18 24.453 1 41.16 292 LEU A CA 1
ATOM 2239 C C . LEU A 1 292 ? -9.203 12.25 23.781 1 41.16 292 LEU A C 1
ATOM 2241 O O . LEU A 1 292 ? -8.93 11.062 23.594 1 41.16 292 LEU A O 1
ATOM 2245 N N . SER A 1 293 ? -10.469 12.742 23.547 1 50.47 293 SER A N 1
ATOM 2246 C CA . SER A 1 293 ? -11.477 11.781 23.125 1 50.47 293 SER A CA 1
ATOM 2247 C C . SER A 1 293 ? -11.672 11.812 21.609 1 50.47 293 SER A C 1
ATOM 2249 O O . SER A 1 293 ? -12.789 11.617 21.125 1 50.47 293 SER A O 1
ATOM 2251 N N . ARG A 1 294 ? -10.562 12.219 20.953 1 64.75 294 ARG A N 1
ATOM 2252 C CA . ARG A 1 294 ? -10.734 12.297 19.516 1 64.75 294 ARG A CA 1
ATOM 2253 C C . ARG A 1 294 ? -10.914 10.906 18.906 1 64.75 294 ARG A C 1
ATOM 2255 O O . ARG A 1 294 ? -9.945 10.164 18.734 1 64.75 294 ARG A O 1
ATOM 2262 N N . LEU A 1 295 ? -12.172 10.523 18.984 1 76.5 295 LEU A N 1
ATOM 2263 C CA . LEU A 1 295 ? -12.547 9.211 18.469 1 76.5 295 LEU A CA 1
ATOM 2264 C C . LEU A 1 295 ? -12.586 9.219 16.938 1 76.5 295 LEU A C 1
ATOM 2266 O O . LEU A 1 295 ? -13.016 10.203 16.328 1 76.5 295 LEU A O 1
ATOM 2270 N N . LEU A 1 296 ? -11.875 8.359 16.359 1 83.94 296 LEU A N 1
ATOM 2271 C CA . LEU A 1 296 ? -12.031 8.117 14.938 1 83.94 296 LEU A CA 1
ATOM 2272 C C . LEU A 1 296 ? -13.438 7.641 14.609 1 83.94 296 LEU A C 1
ATOM 2274 O O . LEU A 1 296 ? -14 6.805 15.328 1 83.94 296 LEU A O 1
ATOM 2278 N N . PRO A 1 297 ? -14.008 8.289 13.625 1 80.94 297 PRO A N 1
ATOM 2279 C CA . PRO A 1 297 ? -15.406 7.984 13.32 1 80.94 297 PRO A CA 1
ATOM 2280 C C . PRO A 1 297 ? -15.586 6.609 12.68 1 80.94 297 PRO A C 1
ATOM 2282 O O . PRO A 1 297 ? -14.625 6.039 12.148 1 80.94 297 PRO A O 1
ATOM 2285 N N . LEU A 1 298 ? -16.828 6.082 12.891 1 78.69 298 LEU A N 1
ATOM 2286 C CA . LEU A 1 298 ? -17.266 4.938 12.102 1 78.69 298 LEU A CA 1
ATOM 2287 C C . LEU A 1 298 ? -18 5.391 10.844 1 78.69 298 LEU A C 1
ATOM 2289 O O . LEU A 1 298 ? -18.594 6.473 10.82 1 78.69 298 LEU A O 1
ATOM 2293 N N . PRO A 1 299 ? -17.859 4.629 9.781 1 70 299 PRO A N 1
ATOM 2294 C CA . PRO A 1 299 ? -18.609 5.008 8.578 1 70 299 PRO A CA 1
ATOM 2295 C C . PRO A 1 299 ? -20.125 5.039 8.82 1 70 299 PRO A C 1
ATOM 2297 O O . PRO A 1 299 ? -20.625 4.305 9.664 1 70 299 PRO A O 1
ATOM 2300 N N . ARG A 1 300 ? -20.703 6.023 8.117 1 74.81 300 ARG A N 1
ATOM 2301 C CA . ARG A 1 300 ? -22.156 6.141 8.227 1 74.81 300 ARG A CA 1
ATOM 2302 C C . ARG A 1 300 ? -22.844 5.559 7 1 74.81 300 ARG A C 1
ATOM 2304 O O . ARG A 1 300 ? -22.312 5.613 5.895 1 74.81 300 ARG A O 1
ATOM 2311 N N . TYR A 1 301 ? -24.047 5.008 7.266 1 67.94 301 TYR A N 1
ATOM 2312 C CA . TYR A 1 301 ? -24.859 4.496 6.164 1 67.94 301 TYR A CA 1
ATOM 2313 C C . TYR A 1 301 ? -25.844 5.559 5.668 1 67.94 301 TYR A C 1
ATOM 2315 O O . TYR A 1 301 ? -26.062 5.699 4.461 1 67.94 301 TYR A O 1
ATOM 2323 N N . ASP A 1 302 ? -26.25 6.281 6.59 1 77.5 302 ASP A N 1
ATOM 2324 C CA . ASP A 1 302 ? -27.328 7.195 6.25 1 77.5 302 ASP A CA 1
ATOM 2325 C C . ASP A 1 302 ? -26.797 8.547 5.785 1 77.5 302 ASP A C 1
ATOM 2327 O O . ASP A 1 302 ? -25.812 9.047 6.344 1 77.5 302 ASP A O 1
ATOM 2331 N N . ILE A 1 303 ? -27.469 8.867 4.75 1 81.12 303 ILE A N 1
ATOM 2332 C CA . ILE A 1 303 ? -27.172 10.219 4.273 1 81.12 303 ILE A CA 1
ATOM 2333 C C . ILE A 1 303 ? -27.75 11.25 5.234 1 81.12 303 ILE A C 1
ATOM 2335 O O . ILE A 1 303 ? -28.906 11.133 5.66 1 81.12 303 ILE A O 1
ATOM 2339 N N . HIS A 1 304 ? -26.938 12.156 5.625 1 87.25 304 HIS A N 1
ATOM 2340 C CA . HIS A 1 304 ? -27.359 13.258 6.48 1 87.25 304 HIS A CA 1
ATOM 2341 C C . HIS A 1 304 ? -27.547 14.539 5.676 1 87.25 304 HIS A C 1
ATOM 2343 O O . HIS A 1 304 ? -27 14.68 4.582 1 87.25 304 HIS A O 1
ATOM 2349 N N . PRO A 1 305 ? -28.359 15.375 6.18 1 89.19 305 PRO A N 1
ATOM 2350 C CA . PRO A 1 305 ? -28.547 16.656 5.508 1 89.19 305 PRO A CA 1
ATOM 2351 C C . PRO A 1 305 ? -27.234 17.375 5.23 1 89.19 305 PRO A C 1
ATOM 2353 O O . PRO A 1 305 ? -27.094 18.047 4.203 1 89.19 305 PRO A O 1
ATOM 2356 N N . GLU A 1 306 ? -26.297 17.219 6.059 1 89.75 306 GLU A N 1
ATOM 2357 C CA . GLU A 1 306 ? -25 17.859 5.906 1 89.75 306 GLU A CA 1
ATOM 2358 C C . GLU A 1 306 ? -24.266 17.344 4.676 1 89.75 306 GLU A C 1
ATOM 2360 O O . GLU A 1 306 ? -23.469 18.062 4.07 1 89.75 306 GLU A O 1
ATOM 2365 N N . ASP A 1 307 ? -24.516 16.094 4.34 1 91.44 307 ASP A N 1
ATOM 2366 C CA . ASP A 1 307 ? -23.891 15.508 3.156 1 91.44 307 ASP A CA 1
ATOM 2367 C C . ASP A 1 307 ? -24.391 16.172 1.88 1 91.44 307 ASP A C 1
ATOM 2369 O O . ASP A 1 307 ? -23.625 16.438 0.958 1 91.44 307 ASP A O 1
ATOM 2373 N N . GLU A 1 308 ? -25.641 16.438 1.918 1 91.38 308 GLU A N 1
ATOM 2374 C CA . GLU A 1 308 ? -26.234 17.141 0.78 1 91.38 308 GLU A CA 1
ATOM 2375 C C . GLU A 1 308 ? -25.734 18.578 0.703 1 91.38 308 GLU A C 1
ATOM 2377 O O . GLU A 1 308 ? -25.516 19.109 -0.389 1 91.38 308 GLU A O 1
ATOM 2382 N N . GLU A 1 309 ? -25.625 19.172 1.862 1 94.12 309 GLU A N 1
ATOM 2383 C CA . GLU A 1 309 ? -25.094 20.516 1.916 1 94.12 309 GLU A CA 1
ATOM 2384 C C . GLU A 1 309 ? -23.688 20.578 1.317 1 94.12 309 GLU A C 1
ATOM 2386 O O . GLU A 1 309 ? -23.359 21.516 0.573 1 94.12 309 GLU A O 1
ATOM 2391 N N . PHE A 1 310 ? -22.891 19.672 1.623 1 96.25 310 PHE A N 1
ATOM 2392 C CA . PHE A 1 310 ? -21.547 19.609 1.056 1 96.25 310 PHE A CA 1
ATOM 2393 C C . PHE A 1 310 ? -21.594 19.422 -0.456 1 96.25 310 PHE A C 1
ATOM 2395 O O . PHE A 1 310 ? -20.859 20.078 -1.196 1 96.25 310 PHE A O 1
ATOM 2402 N N . ALA A 1 311 ? -22.406 18.469 -0.875 1 94.69 311 ALA A N 1
ATOM 2403 C CA . ALA A 1 311 ? -22.516 18.203 -2.309 1 94.69 311 ALA A CA 1
ATOM 2404 C C . ALA A 1 311 ? -22.859 19.469 -3.08 1 94.69 311 ALA A C 1
ATOM 2406 O O . ALA A 1 311 ? -22.281 19.75 -4.133 1 94.69 311 ALA A O 1
ATOM 2407 N N . GLU A 1 312 ? -23.75 20.25 -2.506 1 94.31 312 GLU A N 1
ATOM 2408 C CA . GLU A 1 312 ? -24.156 21.516 -3.133 1 94.31 312 GLU A CA 1
ATOM 2409 C C . GLU A 1 312 ? -23 22.516 -3.109 1 94.31 312 GLU A C 1
ATOM 2411 O O . GLU A 1 312 ? -22.734 23.188 -4.113 1 94.31 312 GLU A O 1
ATOM 2416 N N . PHE A 1 313 ? -22.438 22.656 -2.012 1 96.12 313 PHE A N 1
ATOM 2417 C CA . PHE A 1 313 ? -21.297 23.547 -1.865 1 96.12 313 PHE A CA 1
ATOM 2418 C C . PHE A 1 313 ? -20.203 23.203 -2.865 1 96.12 313 PHE A C 1
ATOM 2420 O O . PHE A 1 313 ? -19.656 24.078 -3.533 1 96.12 313 PHE A O 1
ATOM 2427 N N . ALA A 1 314 ? -19.859 21.875 -2.939 1 97 314 ALA A N 1
ATOM 2428 C CA . ALA A 1 314 ? -18.781 21.391 -3.805 1 97 314 ALA A CA 1
ATOM 2429 C C . ALA A 1 314 ? -19.094 21.672 -5.273 1 97 314 ALA A C 1
ATOM 2431 O O . ALA A 1 314 ? -18.234 22.125 -6.023 1 97 314 ALA A O 1
ATOM 2432 N N . GLN A 1 315 ? -20.312 21.422 -5.656 1 95.56 315 GLN A N 1
ATOM 2433 C CA . GLN A 1 315 ? -20.719 21.672 -7.039 1 95.56 315 GLN A CA 1
ATOM 2434 C C . GLN A 1 315 ? -20.578 23.141 -7.398 1 95.56 315 GLN A C 1
ATOM 2436 O O . GLN A 1 315 ? -20.062 23.484 -8.461 1 95.56 315 GLN A O 1
ATOM 2441 N N . GLN A 1 316 ? -21.031 23.953 -6.516 1 96 316 GLN A N 1
ATOM 2442 C CA . GLN A 1 316 ? -20.953 25.391 -6.75 1 96 316 GLN A CA 1
ATOM 2443 C C . GLN A 1 316 ? -19.516 25.859 -6.836 1 96 316 GLN A C 1
ATOM 2445 O O . GLN A 1 316 ? -19.141 26.594 -7.762 1 96 316 GLN A O 1
ATOM 2450 N N . LEU A 1 317 ? -18.703 25.484 -5.895 1 95.88 317 LEU A N 1
ATOM 2451 C CA . LEU A 1 317 ? -17.312 25.922 -5.836 1 95.88 317 LEU A CA 1
ATOM 2452 C C . LEU A 1 317 ? -16.531 25.422 -7.047 1 95.88 317 LEU A C 1
ATOM 2454 O O . LEU A 1 317 ? -15.789 26.188 -7.676 1 95.88 317 LEU A O 1
ATOM 2458 N N . LEU A 1 318 ? -16.625 24.125 -7.375 1 96.25 318 LEU A N 1
ATOM 2459 C CA . LEU A 1 318 ? -15.859 23.516 -8.453 1 96.25 318 LEU A CA 1
ATOM 2460 C C . LEU A 1 318 ? -16.281 24.078 -9.805 1 96.25 318 LEU A C 1
ATOM 2462 O O . LEU A 1 318 ? -15.438 24.312 -10.68 1 96.25 318 LEU A O 1
ATOM 2466 N N . ARG A 1 319 ? -17.562 24.328 -9.953 1 95.06 319 ARG A N 1
ATOM 2467 C CA . ARG A 1 319 ? -18.031 24.938 -11.195 1 95.06 319 ARG A CA 1
ATOM 2468 C C . ARG A 1 319 ? -17.516 26.375 -11.328 1 95.06 319 ARG A C 1
ATOM 2470 O O . ARG A 1 319 ? -17.172 26.812 -12.422 1 95.06 319 ARG A O 1
ATOM 2477 N N . HIS A 1 320 ? -17.531 27.062 -10.258 1 95.25 320 HIS A N 1
ATOM 2478 C CA . HIS A 1 320 ? -17.031 28.438 -10.242 1 95.25 320 HIS A CA 1
ATOM 2479 C C . HIS A 1 320 ? -15.547 28.484 -10.594 1 95.25 320 HIS A C 1
ATOM 2481 O O . HIS A 1 320 ? -15.102 29.375 -11.312 1 95.25 320 HIS A O 1
ATOM 2487 N N . GLU A 1 321 ? -14.742 27.531 -10.055 1 94.25 321 GLU A N 1
ATOM 2488 C CA . GLU A 1 321 ? -13.312 27.453 -10.336 1 94.25 321 GLU A CA 1
ATOM 2489 C C . GLU A 1 321 ? -13.062 27.156 -11.812 1 94.25 321 GLU A C 1
ATOM 2491 O O . GLU A 1 321 ? -12.086 27.641 -12.391 1 94.25 321 GLU A O 1
ATOM 2496 N N . GLY A 1 322 ? -13.883 26.344 -12.438 1 93 322 GLY A N 1
ATOM 2497 C CA . GLY A 1 322 ? -13.781 26.047 -13.859 1 93 322 GLY A CA 1
ATOM 2498 C C . GLY A 1 322 ? -12.719 25.016 -14.18 1 93 322 GLY A C 1
ATOM 2499 O O . GLY A 1 322 ? -12.195 24.359 -13.281 1 93 322 GLY A O 1
ATOM 2500 N N . GLY A 1 323 ? -12.602 24.766 -15.477 1 93.5 323 GLY A N 1
ATOM 2501 C CA . GLY A 1 323 ? -11.562 23.875 -15.953 1 93.5 323 GLY A CA 1
ATOM 2502 C C . GLY A 1 323 ? -11.711 22.453 -15.445 1 93.5 323 GLY A C 1
ATOM 2503 O O . GLY A 1 323 ? -12.797 21.875 -15.492 1 93.5 323 GLY A O 1
ATOM 2504 N N . PRO A 1 324 ? -10.562 21.922 -15.031 1 92.38 324 PRO A N 1
ATOM 2505 C CA . PRO A 1 324 ? -10.602 20.547 -14.539 1 92.38 324 PRO A CA 1
ATOM 2506 C C . PRO A 1 324 ? -11.438 20.391 -13.266 1 92.38 324 PRO A C 1
ATOM 2508 O O . PRO A 1 324 ? -12.016 19.328 -13.023 1 92.38 324 PRO A O 1
ATOM 2511 N N . ALA A 1 325 ? -11.516 21.406 -12.539 1 93.88 325 ALA A N 1
ATOM 2512 C CA . ALA A 1 325 ? -12.32 21.359 -11.312 1 93.88 325 ALA A CA 1
ATOM 2513 C C . ALA A 1 325 ? -13.805 21.188 -11.633 1 93.88 325 ALA A C 1
ATOM 2515 O O . ALA A 1 325 ? -14.5 20.422 -10.977 1 93.88 325 ALA A O 1
ATOM 2516 N N . ALA A 1 326 ? -14.281 21.906 -12.586 1 94.38 326 ALA A N 1
ATOM 2517 C CA . ALA A 1 326 ? -15.672 21.781 -13.008 1 94.38 326 ALA A CA 1
ATOM 2518 C C . ALA A 1 326 ? -15.961 20.391 -13.547 1 94.38 326 ALA A C 1
ATOM 2520 O O . ALA A 1 326 ? -17.047 19.828 -13.32 1 94.38 326 ALA A O 1
ATOM 2521 N N . ALA A 1 327 ? -15.031 19.859 -14.219 1 93.81 327 ALA A N 1
ATOM 2522 C CA . ALA A 1 327 ? -15.18 18.516 -14.789 1 93.81 327 ALA A CA 1
ATOM 2523 C C . ALA A 1 327 ? -15.266 17.469 -13.695 1 93.81 327 ALA A C 1
ATOM 2525 O O . ALA A 1 327 ? -15.938 16.438 -13.859 1 93.81 327 ALA A O 1
ATOM 2526 N N . ALA A 1 328 ? -14.602 17.688 -12.602 1 93.31 328 ALA A N 1
ATOM 2527 C CA . ALA A 1 328 ? -14.57 16.734 -11.492 1 93.31 328 ALA A CA 1
ATOM 2528 C C . ALA A 1 328 ? -15.977 16.484 -10.945 1 93.31 328 ALA A C 1
ATOM 2530 O O . ALA A 1 328 ? -16.281 15.375 -10.508 1 93.31 328 ALA A O 1
ATOM 2531 N N . CYS A 1 329 ? -16.844 17.453 -10.992 1 90.25 329 CYS A N 1
ATOM 2532 C CA . CYS A 1 329 ? -18.219 17.312 -10.516 1 90.25 329 CYS A CA 1
ATOM 2533 C C . CYS A 1 329 ? -18.984 16.281 -11.344 1 90.25 329 CYS A C 1
ATOM 2535 O O . CYS A 1 329 ? -19.75 15.492 -10.797 1 90.25 329 CYS A O 1
ATOM 2537 N N . GLU A 1 330 ? -18.719 16.328 -12.555 1 89.56 330 GLU A N 1
ATOM 2538 C CA . GLU A 1 330 ? -19.422 15.43 -13.469 1 89.56 330 GLU A CA 1
ATOM 2539 C C . GLU A 1 330 ? -18.797 14.039 -13.445 1 89.56 330 GLU A C 1
ATOM 2541 O O . GLU A 1 330 ? -19.5 13.039 -13.617 1 89.56 330 GLU A O 1
ATOM 2546 N N . GLN A 1 331 ? -17.578 14.031 -13.203 1 89.88 331 GLN A N 1
ATOM 2547 C CA . GLN A 1 331 ? -16.828 12.789 -13.359 1 89.88 331 GLN A CA 1
ATOM 2548 C C . GLN A 1 331 ? -16.938 11.922 -12.109 1 89.88 331 GLN A C 1
ATOM 2550 O O . GLN A 1 331 ? -16.734 10.711 -12.164 1 89.88 331 GLN A O 1
ATOM 2555 N N . SER A 1 332 ? -17.25 12.547 -11.039 1 90.31 332 SER A N 1
ATOM 2556 C CA . SER A 1 332 ? -17.203 11.766 -9.805 1 90.31 332 SER A CA 1
ATOM 2557 C C . SER A 1 332 ? -18.406 12.07 -8.914 1 90.31 332 SER A C 1
ATOM 2559 O O . SER A 1 332 ? -18.25 12.375 -7.734 1 90.31 332 SER A O 1
ATOM 2561 N N . PRO A 1 333 ? -19.625 11.883 -9.414 1 86.94 333 PRO A N 1
ATOM 2562 C CA . PRO A 1 333 ? -20.812 12.172 -8.609 1 86.94 333 PRO A CA 1
ATOM 2563 C C . PRO A 1 333 ? -20.906 11.281 -7.375 1 86.94 333 PRO A C 1
ATOM 2565 O O . PRO A 1 333 ? -21.359 11.742 -6.316 1 86.94 333 PRO A O 1
ATOM 2568 N N . THR A 1 334 ? -20.484 10.047 -7.52 1 85 334 THR A N 1
ATOM 2569 C CA . THR A 1 334 ? -20.562 9.109 -6.402 1 85 334 THR A CA 1
ATOM 2570 C C . THR A 1 334 ? -19.625 9.547 -5.27 1 85 334 THR A C 1
ATOM 2572 O O . THR A 1 334 ? -20.016 9.5 -4.098 1 85 334 THR A O 1
ATOM 2575 N N . LEU A 1 335 ? -18.484 9.938 -5.625 1 90.56 335 LEU A N 1
ATOM 2576 C CA . LEU A 1 335 ? -17.516 10.375 -4.617 1 90.56 335 LEU A CA 1
ATOM 2577 C C . LEU A 1 335 ? -18.031 11.617 -3.891 1 90.56 335 LEU A C 1
ATOM 2579 O O . LEU A 1 335 ? -17.844 11.75 -2.68 1 90.56 335 LEU A O 1
ATOM 2583 N N . LEU A 1 336 ? -18.656 12.547 -4.578 1 92.12 336 LEU A N 1
ATOM 2584 C CA . LEU A 1 336 ? -19.219 13.766 -3.998 1 92.12 336 LEU A CA 1
ATOM 2585 C C . LEU A 1 336 ? -20.25 13.438 -2.922 1 92.12 336 LEU A C 1
ATOM 2587 O O . LEU A 1 336 ? -20.344 14.133 -1.913 1 92.12 336 LEU A O 1
ATOM 2591 N N . LYS A 1 337 ? -20.875 12.344 -3.148 1 87.06 337 LYS A N 1
ATOM 2592 C CA . LYS A 1 337 ? -21.953 11.953 -2.238 1 87.06 337 LYS A CA 1
ATOM 2593 C C . LYS A 1 337 ? -21.406 11.117 -1.082 1 87.06 337 LYS A C 1
ATOM 2595 O O . LYS A 1 337 ? -21.891 11.227 0.048 1 87.06 337 LYS A O 1
ATOM 2600 N N . THR A 1 338 ? -20.375 10.344 -1.35 1 87.62 338 THR A N 1
ATOM 2601 C CA . THR A 1 338 ? -20 9.32 -0.38 1 87.62 338 THR A CA 1
ATOM 2602 C C . THR A 1 338 ? -18.828 9.797 0.48 1 87.62 338 THR A C 1
ATOM 2604 O O . THR A 1 338 ? -18.656 9.336 1.609 1 87.62 338 THR A O 1
ATOM 2607 N N . LEU A 1 339 ? -18.047 10.719 -0.001 1 92.81 339 LEU A N 1
ATOM 2608 C CA . LEU A 1 339 ? -16.828 11.102 0.707 1 92.81 339 LEU A CA 1
ATOM 2609 C C . LEU A 1 339 ? -17.141 11.633 2.098 1 92.81 339 LEU A C 1
ATOM 2611 O O . LEU A 1 339 ? -16.531 11.234 3.082 1 92.81 339 LEU A O 1
ATOM 2615 N N . PRO A 1 340 ? -18.172 12.555 2.25 1 92.56 340 PRO A N 1
ATOM 2616 C CA . PRO A 1 340 ? -18.469 13.055 3.594 1 92.56 340 PRO A CA 1
ATOM 2617 C C . PRO A 1 340 ? -18.891 11.945 4.559 1 92.56 340 PRO A C 1
ATOM 2619 O O . PRO A 1 340 ? -18.641 12.047 5.762 1 92.56 340 PRO A O 1
ATOM 2622 N N . MET A 1 341 ? -19.422 10.828 4.008 1 88.88 341 MET A N 1
ATOM 2623 C CA . MET A 1 341 ? -19.922 9.727 4.828 1 88.88 341 MET A CA 1
ATOM 2624 C C . MET A 1 341 ? -18.781 8.906 5.398 1 88.88 341 MET A C 1
ATOM 2626 O O . MET A 1 341 ? -18.938 8.227 6.418 1 88.88 341 MET A O 1
ATOM 2630 N N . MET A 1 342 ? -17.656 9.031 4.758 1 90.69 342 MET A N 1
ATOM 2631 C CA . MET A 1 342 ? -16.531 8.203 5.172 1 90.69 342 MET A CA 1
ATOM 2632 C C . MET A 1 342 ? -15.367 9.062 5.668 1 90.69 342 MET A C 1
ATOM 2634 O O . MET A 1 342 ? -14.258 8.562 5.859 1 90.69 342 MET A O 1
ATOM 2638 N N . TRP A 1 343 ? -15.633 10.328 5.922 1 92.38 343 TRP A N 1
ATOM 2639 C CA . TRP A 1 343 ? -14.586 11.273 6.297 1 92.38 343 TRP A CA 1
ATOM 2640 C C . TRP A 1 343 ? -13.906 10.844 7.59 1 92.38 343 TRP A C 1
ATOM 2642 O O . TRP A 1 343 ? -14.547 10.742 8.641 1 92.38 343 TRP A O 1
ATOM 2652 N N . GLY A 1 344 ? -12.656 10.492 7.504 1 92.56 344 GLY A N 1
ATOM 2653 C CA . GLY A 1 344 ? -11.891 10.133 8.688 1 92.56 344 GLY A CA 1
ATOM 2654 C C . GLY A 1 344 ? -11.984 8.664 9.031 1 92.56 344 GLY A C 1
ATOM 2655 O O . GLY A 1 344 ? -11.344 8.195 9.977 1 92.56 344 GLY A O 1
ATOM 2656 N N . CYS A 1 345 ? -12.773 7.914 8.281 1 92.69 345 CYS A N 1
ATOM 2657 C CA . CYS A 1 345 ? -12.898 6.484 8.539 1 92.69 345 CYS A CA 1
ATOM 2658 C C . CYS A 1 345 ? -11.641 5.742 8.094 1 92.69 345 CYS A C 1
ATOM 2660 O O . CYS A 1 345 ? -11.07 6.047 7.043 1 92.69 345 CYS A O 1
ATOM 2662 N N . GLN A 1 346 ? -11.273 4.84 8.961 1 93.38 346 GLN A N 1
ATOM 2663 C CA . GLN A 1 346 ? -10.031 4.117 8.711 1 93.38 346 GLN A CA 1
ATOM 2664 C C . GLN A 1 346 ? -10.281 2.873 7.859 1 93.38 346 GLN A C 1
ATOM 2666 O O . GLN A 1 346 ? -11.273 2.17 8.062 1 93.38 346 GLN A O 1
ATOM 2671 N N . TYR A 1 347 ? -9.469 2.66 6.879 1 93.62 347 TYR A N 1
ATOM 2672 C CA . TYR A 1 347 ? -9.508 1.489 6.008 1 93.62 347 TYR A CA 1
ATOM 2673 C C . TYR A 1 347 ? -8.109 0.957 5.738 1 93.62 347 TYR A C 1
ATOM 2675 O O . TYR A 1 347 ? -7.266 1.665 5.18 1 93.62 347 TYR A O 1
ATOM 2683 N N . THR A 1 348 ? -7.852 -0.253 6.051 1 93.88 348 THR A N 1
ATOM 2684 C CA . THR A 1 348 ? -6.508 -0.821 6.105 1 93.88 348 THR A CA 1
ATOM 2685 C C . THR A 1 348 ? -5.887 -0.87 4.711 1 93.88 348 THR A C 1
ATOM 2687 O O . THR A 1 348 ? -4.68 -0.673 4.555 1 93.88 348 THR A O 1
ATOM 2690 N N . VAL A 1 349 ? -6.684 -1.148 3.689 1 94.44 349 VAL A N 1
ATOM 2691 C CA . VAL A 1 349 ? -6.156 -1.209 2.33 1 94.44 349 VAL A CA 1
ATOM 2692 C C . VAL A 1 349 ? -5.676 0.175 1.899 1 94.44 349 VAL A C 1
ATOM 2694 O O . VAL A 1 349 ? -4.559 0.324 1.398 1 94.44 349 VAL A O 1
ATOM 2697 N N . THR A 1 350 ? -6.539 1.167 2.127 1 96.5 350 THR A N 1
ATOM 2698 C CA . THR A 1 350 ? -6.172 2.549 1.838 1 96.5 350 THR A CA 1
ATOM 2699 C C . THR A 1 350 ? -4.902 2.939 2.59 1 96.5 350 THR A C 1
ATOM 2701 O O . THR A 1 350 ? -3.998 3.549 2.018 1 96.5 350 THR A O 1
ATOM 2704 N N . ALA A 1 351 ? -4.848 2.51 3.805 1 97.62 351 ALA A N 1
ATOM 2705 C CA . ALA A 1 351 ? -3.719 2.83 4.676 1 97.62 351 ALA A CA 1
ATOM 2706 C C . ALA A 1 351 ? -2.438 2.174 4.172 1 97.62 351 ALA A C 1
ATOM 2708 O O . ALA A 1 351 ? -1.371 2.795 4.172 1 97.62 351 ALA A O 1
ATOM 2709 N N . ALA A 1 352 ? -2.527 0.929 3.758 1 97.31 352 ALA A N 1
ATOM 2710 C CA . ALA A 1 352 ? -1.357 0.199 3.273 1 97.31 352 ALA A CA 1
ATOM 2711 C C . ALA A 1 352 ? -0.751 0.885 2.053 1 97.31 352 ALA A C 1
ATOM 2713 O O . ALA A 1 352 ? 0.465 1.076 1.979 1 97.31 352 ALA A O 1
ATOM 2714 N N . VAL A 1 353 ? -1.589 1.289 1.142 1 97.44 353 VAL A N 1
ATOM 2715 C CA . VAL A 1 353 ? -1.123 1.864 -0.116 1 97.44 353 VAL A CA 1
ATOM 2716 C C . VAL A 1 353 ? -0.557 3.26 0.132 1 97.44 353 VAL A C 1
ATOM 2718 O O . VAL A 1 353 ? 0.604 3.531 -0.186 1 97.44 353 VAL A O 1
ATOM 2721 N N . VAL A 1 354 ? -1.313 4.121 0.754 1 98.38 354 VAL A N 1
ATOM 2722 C CA . VAL A 1 354 ? -0.878 5.496 0.976 1 98.38 354 VAL A CA 1
ATOM 2723 C C . VAL A 1 354 ? 0.303 5.516 1.943 1 98.38 354 VAL A C 1
ATOM 2725 O O . VAL A 1 354 ? 1.282 6.234 1.725 1 98.38 354 VAL A O 1
ATOM 2728 N N . GLY A 1 355 ? 0.229 4.723 3.014 1 98.31 355 GLY A N 1
ATOM 2729 C CA . GLY A 1 355 ? 1.326 4.633 3.963 1 98.31 355 GLY A CA 1
ATOM 2730 C C . GLY A 1 355 ? 2.613 4.117 3.344 1 98.31 355 GLY A C 1
ATOM 2731 O O . GLY A 1 355 ? 3.701 4.582 3.689 1 98.31 355 GLY A O 1
ATOM 2732 N N . GLY A 1 356 ? 2.449 3.127 2.461 1 97.38 356 GLY A N 1
ATOM 2733 C CA . GLY A 1 356 ? 3.611 2.635 1.737 1 97.38 356 GLY A CA 1
ATOM 2734 C C . GLY A 1 356 ? 4.25 3.688 0.852 1 97.38 356 GLY A C 1
ATOM 2735 O O . GLY A 1 356 ? 5.465 3.889 0.898 1 97.38 356 GLY A O 1
ATOM 2736 N N . ILE A 1 357 ? 3.43 4.395 0.078 1 97.75 357 ILE A N 1
ATOM 2737 C CA . ILE A 1 357 ? 3.934 5.41 -0.842 1 97.75 357 ILE A CA 1
ATOM 2738 C C . ILE A 1 357 ? 4.594 6.539 -0.054 1 97.75 357 ILE A C 1
ATOM 2740 O O . ILE A 1 357 ? 5.68 7 -0.408 1 97.75 357 ILE A O 1
ATOM 2744 N N . LEU A 1 358 ? 3.984 6.957 1.044 1 98.38 358 LEU A N 1
ATOM 2745 C CA . LEU A 1 358 ? 4.559 8.031 1.85 1 98.38 358 LEU A CA 1
ATOM 2746 C C . LEU A 1 358 ? 5.895 7.602 2.449 1 98.38 358 LEU A C 1
ATOM 2748 O O . LEU A 1 358 ? 6.82 8.406 2.547 1 98.38 358 LEU A O 1
ATOM 2752 N N . ALA A 1 359 ? 6.008 6.363 2.875 1 98.06 359 ALA A N 1
ATOM 2753 C CA . ALA A 1 359 ? 7.27 5.848 3.396 1 98.06 359 ALA A CA 1
ATOM 2754 C C . ALA A 1 359 ? 8.359 5.895 2.334 1 98.06 359 ALA A C 1
ATOM 2756 O O . ALA A 1 359 ? 9.5 6.293 2.617 1 98.06 359 ALA A O 1
ATOM 2757 N N . GLN A 1 360 ? 7.98 5.496 1.15 1 96.81 360 GLN A N 1
ATOM 2758 C CA . GLN A 1 360 ? 8.93 5.539 0.044 1 96.81 360 GLN A CA 1
ATOM 2759 C C . GLN A 1 360 ? 9.398 6.965 -0.224 1 96.81 360 GLN A C 1
ATOM 2761 O O . GLN A 1 360 ? 10.586 7.203 -0.448 1 96.81 360 GLN A O 1
ATOM 2766 N N . GLU A 1 361 ? 8.484 7.906 -0.216 1 98.06 361 GLU A N 1
ATOM 2767 C CA . GLU A 1 361 ? 8.82 9.289 -0.538 1 98.06 361 GLU A CA 1
ATOM 2768 C C . GLU A 1 361 ? 9.688 9.922 0.549 1 98.06 361 GLU A C 1
ATOM 2770 O O . GLU A 1 361 ? 10.594 10.703 0.252 1 98.06 361 GLU A O 1
ATOM 2775 N N . LEU A 1 362 ? 9.391 9.602 1.789 1 98.38 362 LEU A N 1
ATOM 2776 C CA . LEU A 1 362 ? 10.25 10.086 2.863 1 98.38 362 LEU A CA 1
ATOM 2777 C C . LEU A 1 362 ? 11.648 9.477 2.762 1 98.38 362 LEU A C 1
ATOM 2779 O O . LEU A 1 362 ? 12.641 10.141 3.068 1 98.38 362 LEU A O 1
ATOM 2783 N N . ARG A 1 363 ? 11.719 8.227 2.381 1 96.62 363 ARG A N 1
ATOM 2784 C CA . ARG A 1 363 ? 13.023 7.621 2.135 1 96.62 363 ARG A CA 1
ATOM 2785 C C . ARG A 1 363 ? 13.789 8.383 1.061 1 96.62 363 ARG A C 1
ATOM 2787 O O . ARG A 1 363 ? 14.977 8.672 1.226 1 96.62 363 ARG A O 1
ATOM 2794 N N . LYS A 1 364 ? 13.094 8.672 -0.059 1 96.62 364 LYS A N 1
ATOM 2795 C CA . LYS A 1 364 ? 13.727 9.43 -1.136 1 96.62 364 LYS A CA 1
ATOM 2796 C C . LYS A 1 364 ? 14.234 10.781 -0.633 1 96.62 364 LYS A C 1
ATOM 2798 O O . LYS A 1 364 ? 15.336 11.203 -0.99 1 96.62 364 LYS A O 1
ATOM 2803 N N . TYR A 1 365 ? 13.445 11.438 0.167 1 98.12 365 TYR A N 1
ATOM 2804 C CA . TYR A 1 365 ? 13.812 12.734 0.715 1 98.12 365 TYR A CA 1
ATOM 2805 C C . TYR A 1 365 ? 15.062 12.633 1.576 1 98.12 365 TYR A C 1
ATOM 2807 O O . TYR A 1 365 ? 16 13.422 1.425 1 98.12 365 TYR A O 1
ATOM 2815 N N . ILE A 1 366 ? 15.086 11.641 2.471 1 97.81 366 ILE A N 1
ATOM 2816 C CA . ILE A 1 366 ? 16.156 11.469 3.443 1 97.81 366 ILE A CA 1
ATOM 2817 C C . ILE A 1 366 ? 17.438 11.062 2.727 1 97.81 366 ILE A C 1
ATOM 2819 O O . ILE A 1 366 ? 18.516 11.57 3.035 1 97.81 366 ILE A O 1
ATOM 2823 N N . THR A 1 367 ? 17.328 10.172 1.726 1 96.12 367 THR A N 1
ATOM 2824 C CA . THR A 1 367 ? 18.5 9.617 1.066 1 96.12 367 THR A CA 1
ATOM 2825 C C . THR A 1 367 ? 18.953 10.516 -0.088 1 96.12 367 THR A C 1
ATOM 2827 O O . THR A 1 367 ? 20.047 10.352 -0.616 1 96.12 367 THR A O 1
ATOM 2830 N N . LYS A 1 368 ? 18.047 11.422 -0.521 1 96.06 368 LYS A N 1
ATOM 2831 C CA . LYS A 1 368 ? 18.312 12.312 -1.649 1 96.06 368 LYS A CA 1
ATOM 2832 C C . LYS A 1 368 ? 18.547 11.523 -2.934 1 96.06 368 LYS A C 1
ATOM 2834 O O . LYS A 1 368 ? 19.484 11.797 -3.678 1 96.06 368 LYS A O 1
ATOM 2839 N N . GLU A 1 369 ? 17.688 10.453 -3.014 1 92.25 369 GLU A N 1
ATOM 2840 C CA . GLU A 1 369 ? 17.75 9.602 -4.203 1 92.25 369 GLU A CA 1
ATOM 2841 C C . GLU A 1 369 ? 16.422 9.578 -4.938 1 92.25 369 GLU A C 1
ATOM 2843 O O . GLU A 1 369 ? 15.359 9.578 -4.309 1 92.25 369 GLU A O 1
ATOM 2848 N N . GLN A 1 370 ? 16.516 9.578 -6.254 1 91.12 370 GLN A N 1
ATOM 2849 C CA . GLN A 1 370 ? 15.336 9.398 -7.109 1 91.12 370 GLN A CA 1
ATOM 2850 C C . GLN A 1 370 ? 14.414 10.609 -7.035 1 91.12 370 GLN A C 1
ATOM 2852 O O . GLN A 1 370 ? 14.359 11.297 -6.016 1 91.12 370 GLN A O 1
ATOM 2857 N N . GLU A 1 371 ? 13.742 10.828 -8.016 1 93.69 371 GLU A N 1
ATOM 2858 C CA . GLU A 1 371 ? 12.805 11.945 -8.086 1 93.69 371 GLU A CA 1
ATOM 2859 C C . GLU A 1 371 ? 11.555 11.672 -7.262 1 93.69 371 GLU A C 1
ATOM 2861 O O . GLU A 1 371 ? 10.914 10.633 -7.426 1 93.69 371 GLU A O 1
ATOM 2866 N N . PRO A 1 372 ? 11.211 12.555 -6.332 1 96.31 372 PRO A N 1
ATOM 2867 C CA . PRO A 1 372 ? 9.984 12.383 -5.562 1 96.31 372 PRO A CA 1
ATOM 2868 C C . PRO A 1 372 ? 8.727 12.664 -6.379 1 96.31 372 PRO A C 1
ATOM 2870 O O . PRO A 1 372 ? 8.805 13.297 -7.438 1 96.31 372 PRO A O 1
ATOM 2873 N N . ILE A 1 373 ? 7.586 12.172 -5.906 1 96 373 ILE A N 1
ATOM 2874 C CA . ILE A 1 373 ? 6.301 12.5 -6.512 1 96 373 ILE A CA 1
ATOM 2875 C C . ILE A 1 373 ? 5.934 13.945 -6.184 1 96 373 ILE A C 1
ATOM 2877 O O . ILE A 1 373 ? 6.531 14.555 -5.289 1 96 373 ILE A O 1
ATOM 2881 N N . PRO A 1 374 ? 4.918 14.531 -6.914 1 94.94 374 PRO A N 1
ATOM 2882 C CA . PRO A 1 374 ? 4.457 15.875 -6.586 1 94.94 374 PRO A CA 1
ATOM 2883 C C . PRO A 1 374 ? 3.801 15.953 -5.207 1 94.94 374 PRO A C 1
ATOM 2885 O O . PRO A 1 374 ? 3.701 14.945 -4.508 1 94.94 374 PRO A O 1
ATOM 2888 N N . ASN A 1 375 ? 3.363 17.125 -4.863 1 97.25 375 ASN A N 1
ATOM 2889 C CA . ASN A 1 375 ? 3.031 17.422 -3.477 1 97.25 375 ASN A CA 1
ATOM 2890 C C . ASN A 1 375 ? 1.696 16.797 -3.072 1 97.25 375 ASN A C 1
ATOM 2892 O O . ASN A 1 375 ? 1.417 16.641 -1.885 1 97.25 375 ASN A O 1
ATOM 2896 N N . CYS A 1 376 ? 0.837 16.375 -4.027 1 96.38 376 CYS A N 1
ATOM 2897 C CA . CYS A 1 376 ? -0.475 15.844 -3.684 1 96.38 376 CYS A CA 1
ATOM 2898 C C . CYS A 1 376 ? -0.629 14.414 -4.188 1 96.38 376 CYS A C 1
ATOM 2900 O O . CYS A 1 376 ? -0.333 14.125 -5.348 1 96.38 376 CYS A O 1
ATOM 2902 N N . LEU A 1 377 ? -1.104 13.586 -3.293 1 97 377 LEU A N 1
ATOM 2903 C CA . LEU A 1 377 ? -1.372 12.18 -3.586 1 97 377 LEU A CA 1
ATOM 2904 C C . LEU A 1 377 ? -2.781 11.797 -3.146 1 97 377 LEU A C 1
ATOM 2906 O O . LEU A 1 377 ? -3.234 12.195 -2.072 1 97 377 LEU A O 1
ATOM 2910 N N . VAL A 1 378 ? -3.502 11.086 -4.016 1 96.44 378 VAL A N 1
ATOM 2911 C CA . VAL A 1 378 ? -4.758 10.469 -3.604 1 96.44 378 VAL A CA 1
ATOM 2912 C C . VAL A 1 378 ? -4.793 9.016 -4.062 1 96.44 378 VAL A C 1
ATOM 2914 O O . VAL A 1 378 ? -4.328 8.688 -5.16 1 96.44 378 VAL A O 1
ATOM 2917 N N . PHE A 1 379 ? -5.238 8.211 -3.229 1 96.75 379 PHE A N 1
ATOM 2918 C CA . PHE A 1 379 ? -5.539 6.828 -3.586 1 96.75 379 PHE A CA 1
ATOM 2919 C C . PHE A 1 379 ? -7.035 6.555 -3.492 1 96.75 379 PHE A C 1
ATOM 2921 O O . PHE A 1 379 ? -7.652 6.816 -2.459 1 96.75 379 PHE A O 1
ATOM 2928 N N . ASN A 1 380 ? -7.559 6.129 -4.555 1 93.25 380 ASN A N 1
ATOM 2929 C CA . ASN A 1 380 ? -8.945 5.691 -4.625 1 93.25 380 ASN A CA 1
ATOM 2930 C C . ASN A 1 380 ? -9.055 4.172 -4.727 1 93.25 380 ASN A C 1
ATOM 2932 O O . ASN A 1 380 ? -8.758 3.596 -5.773 1 93.25 380 ASN A O 1
ATOM 2936 N N . SER A 1 381 ? -9.5 3.553 -3.652 1 90.19 381 SER A N 1
ATOM 2937 C CA . SER A 1 381 ? -9.555 2.096 -3.596 1 90.19 381 SER A CA 1
ATOM 2938 C C . SER A 1 381 ? -10.625 1.541 -4.527 1 90.19 381 SER A C 1
ATOM 2940 O O . SER A 1 381 ? -10.57 0.373 -4.918 1 90.19 381 SER A O 1
ATOM 2942 N N . GLU A 1 382 ? -11.594 2.307 -4.859 1 86 382 GLU A N 1
ATOM 2943 C CA . GLU A 1 382 ? -12.648 1.855 -5.762 1 86 382 GLU A CA 1
ATOM 2944 C C . GLU A 1 382 ? -12.094 1.56 -7.152 1 86 382 GLU A C 1
ATOM 2946 O O . GLU A 1 382 ? -12.492 0.585 -7.793 1 86 382 GLU A O 1
ATOM 2951 N N . THR A 1 383 ? -11.203 2.402 -7.559 1 86 383 THR A N 1
ATOM 2952 C CA . THR A 1 383 ? -10.594 2.201 -8.867 1 86 383 THR A CA 1
ATOM 2953 C C . THR A 1 383 ? -9.188 1.614 -8.719 1 86 383 THR A C 1
ATOM 2955 O O . THR A 1 383 ? -8.531 1.316 -9.719 1 86 383 THR A O 1
ATOM 2958 N N . SER A 1 384 ? -8.734 1.44 -7.477 1 90.38 384 SER A N 1
ATOM 2959 C CA . SER A 1 384 ? -7.387 0.966 -7.156 1 90.38 384 SER A CA 1
ATOM 2960 C C . SER A 1 384 ? -6.324 1.802 -7.863 1 90.38 384 SER A C 1
ATOM 2962 O O . SER A 1 384 ? -5.395 1.256 -8.461 1 90.38 384 SER A O 1
ATOM 2964 N N . THR A 1 385 ? -6.543 3.148 -7.82 1 87.81 385 THR A N 1
ATOM 2965 C CA . THR A 1 385 ? -5.645 4.07 -8.508 1 87.81 385 THR A CA 1
ATOM 2966 C C . THR A 1 385 ? -5.043 5.07 -7.52 1 87.81 385 THR A C 1
ATOM 2968 O O . THR A 1 385 ? -5.762 5.656 -6.707 1 87.81 385 THR A O 1
ATOM 2971 N N . ALA A 1 386 ? -3.742 5.148 -7.586 1 91.81 386 ALA A N 1
ATOM 2972 C CA . ALA A 1 386 ? -3.045 6.23 -6.891 1 91.81 386 ALA A CA 1
ATOM 2973 C C . ALA A 1 386 ? -2.652 7.34 -7.863 1 91.81 386 ALA A C 1
ATOM 2975 O O . ALA A 1 386 ? -1.939 7.098 -8.836 1 91.81 386 ALA A O 1
ATOM 2976 N N . ALA A 1 387 ? -3.182 8.539 -7.637 1 93.06 387 ALA A N 1
ATOM 2977 C CA . ALA A 1 387 ? -2.916 9.68 -8.5 1 93.06 387 ALA A CA 1
ATOM 2978 C C . ALA A 1 387 ? -2.164 10.773 -7.746 1 93.06 387 ALA A C 1
ATOM 2980 O O . ALA A 1 387 ? -2.305 10.906 -6.527 1 93.06 387 ALA A O 1
ATOM 2981 N N . VAL A 1 388 ? -1.304 11.438 -8.469 1 94.56 388 VAL A N 1
ATOM 2982 C CA . VAL A 1 388 ? -0.525 12.516 -7.871 1 94.56 388 VAL A CA 1
ATOM 2983 C C . VAL A 1 388 ? -0.708 13.797 -8.68 1 94.56 388 VAL A C 1
ATOM 2985 O O . VAL A 1 388 ? -1.101 13.75 -9.852 1 94.56 388 VAL A O 1
ATOM 2988 N N . ALA A 1 389 ? -0.514 14.961 -8.047 1 94.81 389 ALA A N 1
ATOM 2989 C CA . ALA A 1 389 ? -0.617 16.25 -8.719 1 94.81 389 ALA A CA 1
ATOM 2990 C C . ALA A 1 389 ? 0.209 17.312 -8 1 94.81 389 ALA A C 1
ATOM 2992 O O . ALA A 1 389 ? 0.332 17.297 -6.773 1 94.81 389 ALA A O 1
ATOM 2993 N N . SER A 1 390 ? 0.763 18.188 -8.797 1 95.31 390 SER A N 1
ATOM 2994 C CA . SER A 1 390 ? 1.36 19.391 -8.234 1 95.31 390 SER A CA 1
ATOM 2995 C C . SER A 1 390 ? 0.334 20.516 -8.117 1 95.31 390 SER A C 1
ATOM 2997 O O . SER A 1 390 ? -0.213 20.969 -9.125 1 95.31 390 SER A O 1
ATOM 2999 N N . LEU A 1 391 ? 0.025 20.859 -6.973 1 94.44 391 LEU A N 1
ATOM 3000 C CA . LEU A 1 391 ? -0.922 21.953 -6.73 1 94.44 391 LEU A CA 1
ATOM 3001 C C . LEU A 1 391 ? -0.299 23.016 -5.848 1 94.44 391 LEU A C 1
ATOM 3003 O O . LEU A 1 391 ? 0.006 22.781 -4.68 1 94.44 391 LEU A O 1
ATOM 3007 N N . PRO A 1 392 ? -0.11 24.203 -6.352 1 93.94 392 PRO A N 1
ATOM 3008 C CA . PRO A 1 392 ? -0.387 24.625 -7.727 1 93.94 392 PRO A CA 1
ATOM 3009 C C . PRO A 1 392 ? 0.569 24 -8.734 1 93.94 392 PRO A C 1
ATOM 3011 O O . PRO A 1 392 ? 1.636 23.5 -8.359 1 93.94 392 PRO A O 1
ATOM 3014 N N . PRO A 1 393 ? 0.075 23.969 -10.008 1 90.12 393 PRO A N 1
ATOM 3015 C CA . PRO A 1 393 ? 1.011 23.5 -11.031 1 90.12 393 PRO A CA 1
ATOM 3016 C C . PRO A 1 393 ? 2.26 24.375 -11.141 1 90.12 393 PRO A C 1
ATOM 3018 O O . PRO A 1 393 ? 2.23 25.547 -10.773 1 90.12 393 PRO A O 1
ATOM 3021 N N . PRO A 1 394 ? 3.314 23.688 -11.609 1 82.56 394 PRO A N 1
ATOM 3022 C CA . PRO A 1 394 ? 4.543 24.469 -11.734 1 82.56 394 PRO A CA 1
ATOM 3023 C C . PRO A 1 394 ? 4.363 25.703 -12.625 1 82.56 394 PRO A C 1
ATOM 3025 O O . PRO A 1 394 ? 3.668 25.625 -13.641 1 82.56 394 PRO A O 1
ATOM 3028 N N . GLY A 1 395 ? 4.891 26.812 -12.258 1 72.56 395 GLY A N 1
ATOM 3029 C CA . GLY A 1 395 ? 4.855 28.031 -13.047 1 72.56 395 GLY A CA 1
ATOM 3030 C C . GLY A 1 395 ? 3.66 28.906 -12.742 1 72.56 395 GLY A C 1
ATOM 3031 O O . GLY A 1 395 ? 3.582 30.047 -13.211 1 72.56 395 GLY A O 1
ATOM 3032 N N . VAL A 1 396 ? 2.584 28.328 -12.094 1 60.75 396 VAL A N 1
ATOM 3033 C CA . VAL A 1 396 ? 1.4 29.109 -11.758 1 60.75 396 VAL A CA 1
ATOM 3034 C C . VAL A 1 396 ? 1.584 29.75 -10.383 1 60.75 396 VAL A C 1
ATOM 3036 O O . VAL A 1 396 ? 1.848 29.078 -9.398 1 60.75 396 VAL A O 1
ATOM 3039 N N . SER A 1 397 ? 1.87 31.062 -10.406 1 50.97 397 SER A N 1
ATOM 3040 C CA . SER A 1 397 ? 2.033 31.828 -9.164 1 50.97 397 SER A CA 1
ATOM 3041 C C . SER A 1 397 ? 0.696 32.031 -8.469 1 50.97 397 SER A C 1
ATOM 3043 O O . SER A 1 397 ? -0.323 32.25 -9.117 1 50.97 397 SER A O 1
ATOM 3045 N N . VAL A 1 398 ? 0.368 31.422 -7.273 1 48.91 398 VAL A N 1
ATOM 3046 C CA . VAL A 1 398 ? -0.833 31.688 -6.484 1 48.91 398 VAL A CA 1
ATOM 3047 C C . VAL A 1 398 ? -0.834 33.125 -6 1 48.91 398 VAL A C 1
ATOM 3049 O O . VAL A 1 398 ? 0.132 33.594 -5.379 1 48.91 398 VAL A O 1
ATOM 3052 N N . SER A 1 399 ? -1.447 34.031 -6.723 1 36.91 399 SER A N 1
ATOM 3053 C CA . SER A 1 399 ? -1.612 35.406 -6.25 1 36.91 399 SER A CA 1
ATOM 3054 C C . SER A 1 399 ? -2.191 35.438 -4.84 1 36.91 399 SER A C 1
ATOM 3056 O O . SER A 1 399 ? -3.094 34.656 -4.516 1 36.91 399 SER A O 1
ATOM 3058 N N . ALA A 1 400 ? -1.449 35.719 -3.895 1 33.62 400 ALA A N 1
ATOM 3059 C CA . ALA A 1 400 ? -1.859 36.062 -2.533 1 33.62 400 ALA A CA 1
ATOM 3060 C C . ALA A 1 400 ? -3.166 36.844 -2.531 1 33.62 400 ALA A C 1
ATOM 3062 O O . ALA A 1 400 ? -3.191 38 -2.92 1 33.62 400 ALA A O 1
ATOM 3063 N N . LEU A 1 401 ? -4.246 36.312 -2.906 1 27.52 401 LEU A N 1
ATOM 3064 C CA . LEU A 1 401 ? -5.371 37.156 -2.529 1 27.52 401 LEU A CA 1
ATOM 3065 C C . LEU A 1 401 ? -5.414 37.344 -1.018 1 27.52 401 LEU A C 1
ATOM 3067 O O . LEU A 1 401 ? -5.637 36.406 -0.265 1 27.52 401 LEU A O 1
ATOM 3071 N N . LYS A 1 402 ? -4.547 38.094 -0.445 1 29.56 402 LYS A N 1
ATOM 3072 C CA . LYS A 1 402 ? -4.699 38.719 0.868 1 29.56 402 LYS A CA 1
ATOM 3073 C C . LYS A 1 402 ? -6.137 39.188 1.098 1 29.56 402 LYS A C 1
ATOM 3075 O O . LYS A 1 402 ? -6.66 40 0.346 1 29.56 402 LYS A O 1
ATOM 3080 N N . THR A 1 403 ? -6.984 38.219 1.53 1 23.89 403 THR A N 1
ATOM 3081 C CA . THR A 1 403 ? -8.188 38.812 2.086 1 23.89 403 THR A CA 1
ATOM 3082 C C . THR A 1 403 ? -7.855 40.094 2.867 1 23.89 403 THR A C 1
ATOM 3084 O O . THR A 1 403 ? -6.977 40.062 3.732 1 23.89 403 THR A O 1
ATOM 3087 N N . ALA A 1 404 ? -8 41.125 2.227 1 22.83 404 ALA A N 1
ATOM 3088 C CA . ALA A 1 404 ? -8.227 42.375 2.941 1 22.83 404 ALA A CA 1
ATOM 3089 C C . ALA A 1 404 ? -9.164 42.156 4.129 1 22.83 404 ALA A C 1
ATOM 3091 O O . ALA A 1 404 ? -10.336 41.844 3.955 1 22.83 404 ALA A O 1
ATOM 3092 N N . VAL A 1 405 ? -8.609 41.469 5.203 1 19.12 405 VAL A N 1
ATOM 3093 C CA . VAL A 1 405 ? -9.359 41.969 6.348 1 19.12 405 VAL A CA 1
ATOM 3094 C C . VAL A 1 405 ? -9.234 43.5 6.41 1 19.12 405 VAL A C 1
ATOM 3096 O O . VAL A 1 405 ? -8.133 44.062 6.266 1 19.12 405 VAL A O 1
ATOM 3099 N N . MET B 1 1 ? -13.711 -48.5 28.141 1 28.41 1 MET B N 1
ATOM 3100 C CA . MET B 1 1 ? -13.078 -47.656 27.125 1 28.41 1 MET B CA 1
ATOM 3101 C C . MET B 1 1 ? -13.992 -46.5 26.734 1 28.41 1 MET B C 1
ATOM 3103 O O . MET B 1 1 ? -14.984 -46.688 26.031 1 28.41 1 MET B O 1
ATOM 3107 N N . ALA B 1 2 ? -14.219 -45.5 27.562 1 35.31 2 ALA B N 1
ATOM 3108 C CA . ALA B 1 2 ? -15.227 -44.438 27.484 1 35.31 2 ALA B CA 1
ATOM 3109 C C . ALA B 1 2 ? -14.984 -43.562 26.266 1 35.31 2 ALA B C 1
ATOM 3111 O O . ALA B 1 2 ? -13.852 -43.125 26.016 1 35.31 2 ALA B O 1
ATOM 3112 N N . ALA B 1 3 ? -15.859 -43.688 25.203 1 37.78 3 ALA B N 1
ATOM 3113 C CA . ALA B 1 3 ? -15.891 -42.969 23.922 1 37.78 3 ALA B CA 1
ATOM 3114 C C . ALA B 1 3 ? -15.758 -41.469 24.141 1 37.78 3 ALA B C 1
ATOM 3116 O O . ALA B 1 3 ? -16.5 -40.875 24.938 1 37.78 3 ALA B O 1
ATOM 3117 N N . LEU B 1 4 ? -14.547 -40.906 23.984 1 35.12 4 LEU B N 1
ATOM 3118 C CA . LEU B 1 4 ? -14.297 -39.469 24.094 1 35.12 4 LEU B CA 1
ATOM 3119 C C . LEU B 1 4 ? -15.32 -38.688 23.297 1 35.12 4 LEU B C 1
ATOM 3121 O O . LEU B 1 4 ? -15.688 -39.062 22.188 1 35.12 4 LEU B O 1
ATOM 3125 N N . PRO B 1 5 ? -16.188 -37.906 23.875 1 36.78 5 PRO B N 1
ATOM 3126 C CA . PRO B 1 5 ? -17.25 -37.156 23.203 1 36.78 5 PRO B CA 1
ATOM 3127 C C . PRO B 1 5 ? -16.781 -36.438 21.953 1 36.78 5 PRO B C 1
ATOM 3129 O O . PRO B 1 5 ? -15.602 -36.062 21.844 1 36.78 5 PRO B O 1
ATOM 3132 N N . SER B 1 6 ? -17.234 -36.781 20.734 1 34.59 6 SER B N 1
ATOM 3133 C CA . SER B 1 6 ? -17 -36.25 19.391 1 34.59 6 SER B CA 1
ATOM 3134 C C . SER B 1 6 ? -17.078 -34.719 19.391 1 34.59 6 SER B C 1
ATOM 3136 O O . SER B 1 6 ? -18 -34.156 19.984 1 34.59 6 SER B O 1
ATOM 3138 N N . SER B 1 7 ? -16.031 -34 19.375 1 36.47 7 SER B N 1
ATOM 3139 C CA . SER B 1 7 ? -15.984 -32.562 19.219 1 36.47 7 SER B CA 1
ATOM 3140 C C . SER B 1 7 ? -17.047 -32.062 18.234 1 36.47 7 SER B C 1
ATOM 3142 O O . SER B 1 7 ? -17.203 -32.625 17.156 1 36.47 7 SER B O 1
ATOM 3144 N N . PRO B 1 8 ? -18.078 -31.375 18.625 1 39.44 8 PRO B N 1
ATOM 3145 C CA . PRO B 1 8 ? -19.188 -31 17.766 1 39.44 8 PRO B CA 1
ATOM 3146 C C . PRO B 1 8 ? -18.75 -30.5 16.391 1 39.44 8 PRO B C 1
ATOM 3148 O O . PRO B 1 8 ? -17.641 -29.969 16.266 1 39.44 8 PRO B O 1
ATOM 3151 N N . ALA B 1 9 ? -19.25 -30.938 15.266 1 41.28 9 ALA B N 1
ATOM 3152 C CA . ALA B 1 9 ? -19.047 -30.594 13.859 1 41.28 9 ALA B CA 1
ATOM 3153 C C . ALA B 1 9 ? -19.016 -29.078 13.672 1 41.28 9 ALA B C 1
ATOM 3155 O O . ALA B 1 9 ? -19.812 -28.359 14.258 1 41.28 9 ALA B O 1
ATOM 3156 N N . PRO B 1 10 ? -17.875 -28.453 13.188 1 43.19 10 PRO B N 1
ATOM 3157 C CA . PRO B 1 10 ? -17.859 -27 12.984 1 43.19 10 PRO B CA 1
ATOM 3158 C C . PRO B 1 10 ? -19.125 -26.484 12.305 1 43.19 10 PRO B C 1
ATOM 3160 O O . PRO B 1 10 ? -19.719 -27.188 11.492 1 43.19 10 PRO B O 1
ATOM 3163 N N . ALA B 1 11 ? -19.875 -25.672 12.914 1 49.69 11 ALA B N 1
ATOM 3164 C CA . ALA B 1 11 ? -21.109 -25.078 12.375 1 49.69 11 ALA B CA 1
ATOM 3165 C C . ALA B 1 11 ? -20.922 -24.672 10.922 1 49.69 11 ALA B C 1
ATOM 3167 O O . ALA B 1 11 ? -19.812 -24.328 10.5 1 49.69 11 ALA B O 1
ATOM 3168 N N . PRO B 1 12 ? -21.906 -24.875 10.008 1 54.12 12 PRO B N 1
ATOM 3169 C CA . PRO B 1 12 ? -21.844 -24.469 8.602 1 54.12 12 PRO B CA 1
ATOM 3170 C C . PRO B 1 12 ? -21.375 -23.031 8.422 1 54.12 12 PRO B C 1
ATOM 3172 O O . PRO B 1 12 ? -21.625 -22.188 9.289 1 54.12 12 PRO B O 1
ATOM 3175 N N . GLU B 1 13 ? -20.422 -22.781 7.555 1 60.69 13 GLU B N 1
ATOM 3176 C CA . GLU B 1 13 ? -19.781 -21.5 7.242 1 60.69 13 GLU B CA 1
ATOM 3177 C C . GLU B 1 13 ? -20.766 -20.359 7.277 1 60.69 13 GLU B C 1
ATOM 3179 O O . GLU B 1 13 ? -20.453 -19.266 7.77 1 60.69 13 GLU B O 1
ATOM 3184 N N . GLU B 1 14 ? -21.969 -20.672 6.887 1 61.53 14 GLU B N 1
ATOM 3185 C CA . GLU B 1 14 ? -23 -19.641 6.832 1 61.53 14 GLU B CA 1
ATOM 3186 C C . GLU B 1 14 ? -23.453 -19.25 8.234 1 61.53 14 GLU B C 1
ATOM 3188 O O . GLU B 1 14 ? -23.719 -18.062 8.492 1 61.53 14 GLU B O 1
ATOM 3193 N N . THR B 1 15 ? -23.547 -20.234 9.055 1 63.19 15 THR B N 1
ATOM 3194 C CA . THR B 1 15 ? -24 -19.969 10.414 1 63.19 15 THR B CA 1
ATOM 3195 C C . THR B 1 15 ? -22.969 -19.141 11.172 1 63.19 15 THR B C 1
ATOM 3197 O O . THR B 1 15 ? -23.312 -18.203 11.891 1 63.19 15 THR B O 1
ATOM 3200 N N . VAL B 1 16 ? -21.766 -19.469 10.953 1 67.19 16 VAL B N 1
ATOM 3201 C CA . VAL B 1 16 ? -20.688 -18.734 11.617 1 67.19 16 VAL B CA 1
ATOM 3202 C C . VAL B 1 16 ? -20.656 -17.281 11.117 1 67.19 16 VAL B C 1
ATOM 3204 O O . VAL B 1 16 ? -20.547 -16.344 11.914 1 67.19 16 VAL B O 1
ATOM 3207 N N . ALA B 1 17 ? -20.891 -17.094 9.875 1 72.81 17 ALA B N 1
ATOM 3208 C CA . ALA B 1 17 ? -20.891 -15.758 9.289 1 72.81 17 ALA B CA 1
ATOM 3209 C C . ALA B 1 17 ? -22.016 -14.906 9.883 1 72.81 17 ALA B C 1
ATOM 3211 O O . ALA B 1 17 ? -21.797 -13.727 10.188 1 72.81 17 ALA B O 1
ATOM 3212 N N . ASN B 1 18 ? -23.078 -15.461 10.039 1 71.25 18 ASN B N 1
ATOM 3213 C CA . ASN B 1 18 ? -24.219 -14.711 10.562 1 71.25 18 ASN B CA 1
ATOM 3214 C C . ASN B 1 18 ? -23.984 -14.297 12.016 1 71.25 18 ASN B C 1
ATOM 3216 O O . ASN B 1 18 ? -24.391 -13.211 12.422 1 71.25 18 ASN B O 1
ATOM 3220 N N . SER B 1 19 ? -23.359 -15.203 12.734 1 70.44 19 SER B N 1
ATOM 3221 C CA . SER B 1 19 ? -23.047 -14.875 14.125 1 70.44 19 SER B CA 1
ATOM 3222 C C . SER B 1 19 ? -22.031 -13.742 14.211 1 70.44 19 SER B C 1
ATOM 3224 O O . SER B 1 19 ? -22.156 -12.852 15.062 1 70.44 19 SER B O 1
ATOM 3226 N N . LEU B 1 20 ? -21.188 -13.734 13.258 1 71.56 20 LEU B N 1
ATOM 3227 C CA . LEU B 1 20 ? -20.109 -12.742 13.297 1 71.56 20 LEU B CA 1
ATOM 3228 C C . LEU B 1 20 ? -20.609 -11.391 12.812 1 71.56 20 LEU B C 1
ATOM 3230 O O . LEU B 1 20 ? -20.078 -10.352 13.211 1 71.56 20 LEU B O 1
ATOM 3234 N N . LEU B 1 21 ? -21.594 -11.422 12.039 1 73 21 LEU B N 1
ATOM 3235 C CA . LEU B 1 21 ? -22.156 -10.18 11.508 1 73 21 LEU B CA 1
ATOM 3236 C C . LEU B 1 21 ? -22.672 -9.297 12.641 1 73 21 LEU B C 1
ATOM 3238 O O . LEU B 1 21 ? -22.688 -8.07 12.508 1 73 21 LEU B O 1
ATOM 3242 N N . SER B 1 22 ? -22.938 -9.984 13.625 1 66.56 22 SER B N 1
ATOM 3243 C CA . SER B 1 22 ? -23.5 -9.242 14.742 1 66.56 22 SER B CA 1
ATOM 3244 C C . SER B 1 22 ? -22.406 -8.688 15.648 1 66.56 22 SER B C 1
ATOM 3246 O O . SER B 1 22 ? -22.688 -7.867 16.531 1 66.56 22 SER B O 1
ATOM 3248 N N . HIS B 1 23 ? -21.25 -9.141 15.336 1 69.12 23 HIS B N 1
ATOM 3249 C CA . HIS B 1 23 ? -20.141 -8.641 16.156 1 69.12 23 HIS B CA 1
ATOM 3250 C C . HIS B 1 23 ? -19.812 -7.195 15.797 1 69.12 23 HIS B C 1
ATOM 3252 O O . HIS B 1 23 ? -19.766 -6.836 14.617 1 69.12 23 HIS B O 1
ATOM 3258 N N . ARG B 1 24 ? -19.625 -6.434 16.781 1 68.88 24 ARG B N 1
ATOM 3259 C CA . ARG B 1 24 ? -19.359 -5.004 16.656 1 68.88 24 ARG B CA 1
ATOM 3260 C C . ARG B 1 24 ? -18.078 -4.75 15.883 1 68.88 24 ARG B C 1
ATOM 3262 O O . ARG B 1 24 ? -17.891 -3.684 15.297 1 68.88 24 ARG B O 1
ATOM 3269 N N . VAL B 1 25 ? -17.359 -5.848 15.75 1 72.06 25 VAL B N 1
ATOM 3270 C CA . VAL B 1 25 ? -16.047 -5.672 15.148 1 72.06 25 VAL B CA 1
ATOM 3271 C C . VAL B 1 25 ? -16.188 -5.395 13.656 1 72.06 25 VAL B C 1
ATOM 3273 O O . VAL B 1 25 ? -15.328 -4.75 13.047 1 72.06 25 VAL B O 1
ATOM 3276 N N . PHE B 1 26 ? -17.312 -5.773 13.078 1 78.31 26 PHE B N 1
ATOM 3277 C CA . PHE B 1 26 ? -17.438 -5.633 11.633 1 78.31 26 PHE B CA 1
ATOM 3278 C C . PHE B 1 26 ? -18.406 -4.5 11.289 1 78.31 26 PHE B C 1
ATOM 3280 O O . PHE B 1 26 ? -18.703 -4.281 10.117 1 78.31 26 PHE B O 1
ATOM 3287 N N . ASP B 1 27 ? -18.766 -3.764 12.336 1 76.19 27 ASP B N 1
ATOM 3288 C CA . ASP B 1 27 ? -19.703 -2.664 12.109 1 76.19 27 ASP B CA 1
ATOM 3289 C C . ASP B 1 27 ? -19.156 -1.669 11.094 1 76.19 27 ASP B C 1
ATOM 3291 O O . ASP B 1 27 ? -19.875 -1.215 10.203 1 76.19 27 ASP B O 1
ATOM 3295 N N . ARG B 1 28 ? -18 -1.426 11.297 1 76.5 28 ARG B N 1
ATOM 3296 C CA . ARG B 1 28 ? -17.375 -0.459 10.406 1 76.5 28 ARG B CA 1
ATOM 3297 C C . ARG B 1 28 ? -17.406 -0.944 8.961 1 76.5 28 ARG B C 1
ATOM 3299 O O . ARG B 1 28 ? -17.75 -0.185 8.055 1 76.5 28 ARG B O 1
ATOM 3306 N N . GLN B 1 29 ? -17.094 -2.141 8.719 1 80.69 29 GLN B N 1
ATOM 3307 C CA . GLN B 1 29 ? -17.031 -2.721 7.383 1 80.69 29 GLN B CA 1
ATOM 3308 C C . GLN B 1 29 ? -18.438 -2.824 6.773 1 80.69 29 GLN B C 1
ATOM 3310 O O . GLN B 1 29 ? -18.625 -2.547 5.59 1 80.69 29 GLN B O 1
ATOM 3315 N N . ILE B 1 30 ? -19.328 -3.164 7.586 1 81.62 30 ILE B N 1
ATOM 3316 C CA . ILE B 1 30 ? -20.703 -3.26 7.137 1 81.62 30 ILE B CA 1
ATOM 3317 C C . ILE B 1 30 ? -21.203 -1.888 6.68 1 81.62 30 ILE B C 1
ATOM 3319 O O . ILE B 1 30 ? -21.906 -1.776 5.68 1 81.62 30 ILE B O 1
ATOM 3323 N N . ARG B 1 31 ? -20.719 -0.951 7.363 1 77.44 31 ARG B N 1
ATOM 3324 C CA . ARG B 1 31 ? -21.094 0.407 6.996 1 77.44 31 ARG B CA 1
ATOM 3325 C C . ARG B 1 31 ? -20.406 0.839 5.707 1 77.44 31 ARG B C 1
ATOM 3327 O O . ARG B 1 31 ? -20.953 1.64 4.941 1 77.44 31 ARG B O 1
ATOM 3334 N N . LEU B 1 32 ? -19.281 0.291 5.445 1 77.5 32 LEU B N 1
ATOM 3335 C CA . LEU B 1 32 ? -18.484 0.657 4.273 1 77.5 32 LEU B CA 1
ATOM 3336 C C . LEU B 1 32 ? -19.047 0.005 3.016 1 77.5 32 LEU B C 1
ATOM 3338 O O . LEU B 1 32 ? -19.141 0.647 1.968 1 77.5 32 LEU B O 1
ATOM 3342 N N . TRP B 1 33 ? -19.453 -1.269 3.143 1 84.06 33 TRP B N 1
ATOM 3343 C CA . TRP B 1 33 ? -19.812 -1.931 1.891 1 84.06 33 TRP B CA 1
ATOM 3344 C C . TRP B 1 33 ? -21.094 -2.734 2.045 1 84.06 33 TRP B C 1
ATOM 3346 O O . TRP B 1 33 ? -21.531 -3.402 1.106 1 84.06 33 TRP B O 1
ATOM 3356 N N . GLY B 1 34 ? -21.75 -2.75 3.156 1 85.38 34 GLY B N 1
ATOM 3357 C CA . GLY B 1 34 ? -23.062 -3.348 3.316 1 85.38 34 GLY B CA 1
ATOM 3358 C C . GLY B 1 34 ? -23.016 -4.738 3.924 1 85.38 34 GLY B C 1
ATOM 3359 O O . GLY B 1 34 ? -22 -5.418 3.857 1 85.38 34 GLY B O 1
ATOM 3360 N N . VAL B 1 35 ? -24.156 -5.133 4.391 1 87.88 35 VAL B N 1
ATOM 3361 C CA . VAL B 1 35 ? -24.297 -6.379 5.141 1 87.88 35 VAL B CA 1
ATOM 3362 C C . VAL B 1 35 ? -24.078 -7.566 4.207 1 87.88 35 VAL B C 1
ATOM 3364 O O . VAL B 1 35 ? -23.406 -8.539 4.574 1 87.88 35 VAL B O 1
ATOM 3367 N N . GLU B 1 36 ? -24.625 -7.453 3.033 1 91.12 36 GLU B N 1
ATOM 3368 C CA . GLU B 1 36 ? -24.5 -8.57 2.1 1 91.12 36 GLU B CA 1
ATOM 3369 C C . GLU B 1 36 ? -23.047 -8.789 1.689 1 91.12 36 GLU B C 1
ATOM 3371 O O . GLU B 1 36 ? -22.578 -9.922 1.627 1 91.12 36 GLU B O 1
ATOM 3376 N N . SER B 1 37 ? -22.391 -7.75 1.402 1 92.25 37 SER B N 1
ATOM 3377 C CA . SER B 1 37 ? -20.969 -7.832 1.06 1 92.25 37 SER B CA 1
ATOM 3378 C C . SER B 1 37 ? -20.156 -8.406 2.213 1 92.25 37 SER B C 1
ATOM 3380 O O . SER B 1 37 ? -19.281 -9.258 2.006 1 92.25 37 SER B O 1
ATOM 3382 N N . GLN B 1 38 ? -20.453 -8.016 3.398 1 92.12 38 GLN B N 1
ATOM 3383 C CA . GLN B 1 38 ? -19.734 -8.508 4.559 1 92.12 38 GLN B CA 1
ATOM 3384 C C . GLN B 1 38 ? -20.016 -9.992 4.793 1 92.12 38 GLN B C 1
ATOM 3386 O O . GLN B 1 38 ? -19.125 -10.742 5.184 1 92.12 38 GLN B O 1
ATOM 3391 N N . ARG B 1 39 ? -21.219 -10.344 4.602 1 93.69 39 ARG B N 1
ATOM 3392 C CA . ARG B 1 39 ? -21.578 -11.758 4.719 1 93.69 39 ARG B CA 1
ATOM 3393 C C . ARG B 1 39 ? -20.75 -12.609 3.75 1 93.69 39 ARG B C 1
ATOM 3395 O O . ARG B 1 39 ? -20.25 -13.672 4.121 1 93.69 39 ARG B O 1
ATOM 3402 N N . ARG B 1 40 ? -20.594 -12.102 2.553 1 95.56 40 ARG B N 1
ATOM 3403 C CA . ARG B 1 40 ? -19.812 -12.82 1.554 1 95.56 40 ARG B CA 1
ATOM 3404 C C . ARG B 1 40 ? -18.344 -12.93 1.984 1 95.56 40 ARG B C 1
ATOM 3406 O O . ARG B 1 40 ? -17.734 -13.977 1.809 1 95.56 40 ARG B O 1
ATOM 3413 N N . LEU B 1 41 ? -17.844 -11.891 2.508 1 95.94 41 LEU B N 1
ATOM 3414 C CA . LEU B 1 41 ? -16.469 -11.906 2.988 1 95.94 41 LEU B CA 1
ATOM 3415 C C . LEU B 1 41 ? -16.297 -12.914 4.121 1 95.94 41 LEU B C 1
ATOM 3417 O O . LEU B 1 41 ? -15.375 -13.727 4.102 1 95.94 41 LEU B O 1
ATOM 3421 N N . LEU B 1 42 ? -17.219 -12.938 5.051 1 94.31 42 LEU B N 1
ATOM 3422 C CA . LEU B 1 42 ? -17.141 -13.805 6.227 1 94.31 42 LEU B CA 1
ATOM 3423 C C . LEU B 1 42 ? -17.312 -15.266 5.84 1 94.31 42 LEU B C 1
ATOM 3425 O O . LEU B 1 42 ? -16.859 -16.156 6.562 1 94.31 42 LEU B O 1
ATOM 3429 N N . SER B 1 43 ? -17.906 -15.484 4.668 1 95.5 43 SER B N 1
ATOM 3430 C CA . SER B 1 43 ? -18.156 -16.844 4.207 1 95.5 43 SER B CA 1
ATOM 3431 C C . SER B 1 43 ? -17.078 -17.312 3.246 1 95.5 43 SER B C 1
ATOM 3433 O O . SER B 1 43 ? -17.125 -18.453 2.76 1 95.5 43 SER B O 1
ATOM 3435 N N . SER B 1 44 ? -16.156 -16.469 2.955 1 97.31 44 SER B N 1
ATOM 3436 C CA . SER B 1 44 ? -15.148 -16.797 1.956 1 97.31 44 SER B CA 1
ATOM 3437 C C . SER B 1 44 ? -13.875 -17.312 2.609 1 97.31 44 SER B C 1
ATOM 3439 O O . SER B 1 44 ? -13.625 -17.062 3.789 1 97.31 44 SER B O 1
ATOM 3441 N N . HIS B 1 45 ? -13.141 -18.078 1.795 1 98.38 45 HIS B N 1
ATOM 3442 C CA . HIS B 1 45 ? -11.914 -18.719 2.23 1 98.38 45 HIS B CA 1
ATOM 3443 C C . HIS B 1 45 ? -10.82 -18.594 1.176 1 98.38 45 HIS B C 1
ATOM 3445 O O . HIS B 1 45 ? -11.016 -18.984 0.023 1 98.38 45 HIS B O 1
ATOM 3451 N N . VAL B 1 46 ? -9.672 -18 1.557 1 98.81 46 VAL B N 1
ATOM 3452 C CA . VAL B 1 46 ? -8.578 -17.766 0.618 1 98.81 46 VAL B CA 1
ATOM 3453 C C . VAL B 1 46 ? -7.344 -18.547 1.064 1 98.81 46 VAL B C 1
ATOM 3455 O O . VAL B 1 46 ? -7.023 -18.578 2.254 1 98.81 46 VAL B O 1
ATOM 3458 N N . LEU B 1 47 ? -6.66 -19.219 0.113 1 98.88 47 LEU B N 1
ATOM 3459 C CA . LEU B 1 47 ? -5.398 -19.906 0.365 1 98.88 47 LEU B CA 1
ATOM 3460 C C . LEU B 1 47 ? -4.219 -19.062 -0.109 1 98.88 47 LEU B C 1
ATOM 3462 O O . LEU B 1 47 ? -4.195 -18.609 -1.256 1 98.88 47 LEU B O 1
ATOM 3466 N N . LEU B 1 48 ? -3.324 -18.797 0.772 1 98.81 48 LEU B N 1
ATOM 3467 C CA . LEU B 1 48 ? -2.055 -18.156 0.438 1 98.81 48 LEU B CA 1
ATOM 3468 C C . LEU B 1 48 ? -0.916 -19.172 0.455 1 98.81 48 LEU B C 1
ATOM 3470 O O . LEU B 1 48 ? -0.66 -19.812 1.479 1 98.81 48 LEU B O 1
ATOM 3474 N N . VAL B 1 49 ? -0.218 -19.359 -0.71 1 98.5 49 VAL B N 1
ATOM 3475 C CA . VAL B 1 49 ? 0.865 -20.328 -0.846 1 98.5 49 VAL B CA 1
ATOM 3476 C C . VAL B 1 49 ? 2.201 -19.594 -0.969 1 98.5 49 VAL B C 1
ATOM 3478 O O . VAL B 1 49 ? 2.426 -18.859 -1.936 1 98.5 49 VAL B O 1
ATOM 3481 N N . GLY B 1 50 ? 3.1 -19.875 -0.039 1 96.62 50 GLY B N 1
ATOM 3482 C CA . GLY B 1 50 ? 4.332 -19.109 0.044 1 96.62 50 GLY B CA 1
ATOM 3483 C C . GLY B 1 50 ? 4.141 -17.734 0.65 1 96.62 50 GLY B C 1
ATOM 3484 O O . GLY B 1 50 ? 3.826 -16.766 -0.06 1 96.62 50 GLY B O 1
ATOM 3485 N N . LEU B 1 51 ? 4.457 -17.609 1.927 1 96.38 51 LEU B N 1
ATOM 3486 C CA . LEU B 1 51 ? 4.223 -16.359 2.627 1 96.38 51 LEU B CA 1
ATOM 3487 C C . LEU B 1 51 ? 5.406 -15.406 2.453 1 96.38 51 LEU B C 1
ATOM 3489 O O . LEU B 1 51 ? 6.242 -15.281 3.352 1 96.38 51 LEU B O 1
ATOM 3493 N N . THR B 1 52 ? 5.445 -14.688 1.362 1 96.19 52 THR B N 1
ATOM 3494 C CA . THR B 1 52 ? 6.402 -13.609 1.119 1 96.19 52 THR B CA 1
ATOM 3495 C C . THR B 1 52 ? 5.883 -12.289 1.674 1 96.19 52 THR B C 1
ATOM 3497 O O . THR B 1 52 ? 4.828 -12.25 2.311 1 96.19 52 THR B O 1
ATOM 3500 N N . SER B 1 53 ? 6.656 -11.195 1.493 1 96.38 53 SER B N 1
ATOM 3501 C CA . SER B 1 53 ? 6.277 -9.898 2.045 1 96.38 53 SER B CA 1
ATOM 3502 C C . SER B 1 53 ? 4.902 -9.461 1.541 1 96.38 53 SER B C 1
ATOM 3504 O O . SER B 1 53 ? 4.086 -8.953 2.311 1 96.38 53 SER B O 1
ATOM 3506 N N . ILE B 1 54 ? 4.609 -9.695 0.256 1 98.38 54 ILE B N 1
ATOM 3507 C CA . ILE B 1 54 ? 3.334 -9.297 -0.333 1 98.38 54 ILE B CA 1
ATOM 3508 C C . ILE B 1 54 ? 2.201 -10.117 0.285 1 98.38 54 ILE B C 1
ATOM 3510 O O . ILE B 1 54 ? 1.15 -9.57 0.629 1 98.38 54 ILE B O 1
ATOM 3514 N N . HIS B 1 55 ? 2.406 -11.391 0.503 1 98.56 55 HIS B N 1
ATOM 3515 C CA . HIS B 1 55 ? 1.366 -12.25 1.057 1 98.56 55 HIS B CA 1
ATOM 3516 C C . HIS B 1 55 ? 1.122 -11.938 2.529 1 98.56 55 HIS B C 1
ATOM 3518 O O . HIS B 1 55 ? 0.006 -12.109 3.027 1 98.56 55 HIS B O 1
ATOM 3524 N N . VAL B 1 56 ? 2.172 -11.508 3.227 1 97.44 56 VAL B N 1
ATOM 3525 C CA . VAL B 1 56 ? 1.983 -11.086 4.609 1 97.44 56 VAL B CA 1
ATOM 3526 C C . VAL B 1 56 ? 1.021 -9.898 4.664 1 97.44 56 VAL B C 1
ATOM 3528 O O . VAL B 1 56 ? 0.081 -9.891 5.465 1 97.44 56 VAL B O 1
ATOM 3531 N N . GLU B 1 57 ? 1.244 -8.93 3.82 1 98.06 57 GLU B N 1
ATOM 3532 C CA . GLU B 1 57 ? 0.355 -7.777 3.723 1 98.06 57 GLU B CA 1
ATOM 3533 C C . GLU B 1 57 ? -1.046 -8.195 3.287 1 98.06 57 GLU B C 1
ATOM 3535 O O . GLU B 1 57 ? -2.041 -7.707 3.826 1 98.06 57 GLU B O 1
ATOM 3540 N N . LEU B 1 58 ? -1.118 -9.047 2.305 1 98.56 58 LEU B N 1
ATOM 3541 C CA . LEU B 1 58 ? -2.391 -9.547 1.802 1 98.56 58 LEU B CA 1
ATOM 3542 C C . LEU B 1 58 ? -3.162 -10.273 2.902 1 98.56 58 LEU B C 1
ATOM 3544 O O . LEU B 1 58 ? -4.359 -10.039 3.082 1 98.56 58 LEU B O 1
ATOM 3548 N N . ALA B 1 59 ? -2.484 -11.125 3.662 1 98.12 59 ALA B N 1
ATOM 3549 C CA . ALA B 1 59 ? -3.102 -11.875 4.75 1 98.12 59 ALA B CA 1
ATOM 3550 C C . ALA B 1 59 ? -3.693 -10.938 5.801 1 98.12 59 ALA B C 1
ATOM 3552 O O . ALA B 1 59 ? -4.832 -11.125 6.238 1 98.12 59 ALA B O 1
ATOM 3553 N N . LYS B 1 60 ? -2.914 -9.961 6.172 1 95.81 60 LYS B N 1
ATOM 3554 C CA . LYS B 1 60 ? -3.365 -8.977 7.148 1 95.81 60 LYS B CA 1
ATOM 3555 C C . LYS B 1 60 ? -4.656 -8.297 6.691 1 95.81 60 LYS B C 1
ATOM 3557 O O . LYS B 1 60 ? -5.641 -8.273 7.43 1 95.81 60 LYS B O 1
ATOM 3562 N N . ASN B 1 61 ? -4.68 -7.848 5.504 1 96.44 61 ASN B N 1
ATOM 3563 C CA . ASN B 1 61 ? -5.816 -7.074 5.016 1 96.44 61 ASN B CA 1
ATOM 3564 C C . ASN B 1 61 ? -7.047 -7.953 4.824 1 96.44 61 ASN B C 1
ATOM 3566 O O . ASN B 1 61 ? -8.172 -7.531 5.109 1 96.44 61 ASN B O 1
ATOM 3570 N N . LEU B 1 62 ? -6.883 -9.164 4.34 1 96.94 62 LEU B N 1
ATOM 3571 C CA . LEU B 1 62 ? -8.008 -10.078 4.191 1 96.94 62 LEU B CA 1
ATOM 3572 C C . LEU B 1 62 ? -8.586 -10.453 5.551 1 96.94 62 LEU B C 1
ATOM 3574 O O . LEU B 1 62 ? -9.805 -10.406 5.746 1 96.94 62 LEU B O 1
ATOM 3578 N N . ALA B 1 63 ? -7.715 -10.812 6.473 1 95.06 63 ALA B N 1
ATOM 3579 C CA . ALA B 1 63 ? -8.148 -11.219 7.805 1 95.06 63 ALA B CA 1
ATOM 3580 C C . ALA B 1 63 ? -8.938 -10.109 8.492 1 95.06 63 ALA B C 1
ATOM 3582 O O . ALA B 1 63 ? -9.992 -10.352 9.07 1 95.06 63 ALA B O 1
ATOM 3583 N N . LEU B 1 64 ? -8.453 -8.914 8.414 1 90.5 64 LEU B N 1
ATOM 3584 C CA . LEU B 1 64 ? -9.094 -7.773 9.055 1 90.5 64 LEU B CA 1
ATOM 3585 C C . LEU B 1 64 ? -10.438 -7.473 8.406 1 90.5 64 LEU B C 1
ATOM 3587 O O . LEU B 1 64 ? -11.297 -6.832 9.023 1 90.5 64 LEU B O 1
ATOM 3591 N N . SER B 1 65 ? -10.594 -7.938 7.156 1 91.62 65 SER B N 1
ATOM 3592 C CA . SER B 1 65 ? -11.875 -7.766 6.477 1 91.62 65 SER B CA 1
ATOM 3593 C C . SER B 1 65 ? -12.828 -8.906 6.797 1 91.62 65 SER B C 1
ATOM 3595 O O . SER B 1 65 ? -13.984 -8.906 6.352 1 91.62 65 SER B O 1
ATOM 3597 N N . GLY B 1 66 ? -12.359 -9.969 7.488 1 92.75 66 GLY B N 1
ATOM 3598 C CA . GLY B 1 66 ? -13.211 -11.062 7.926 1 92.75 66 GLY B CA 1
ATOM 3599 C C . GLY B 1 66 ? -13.07 -12.305 7.07 1 92.75 66 GLY B C 1
ATOM 3600 O O . GLY B 1 66 ? -13.758 -13.305 7.293 1 92.75 66 GLY B O 1
ATOM 3601 N N . VAL B 1 67 ? -12.172 -12.289 6.117 1 96.56 67 VAL B N 1
ATOM 3602 C CA . VAL B 1 67 ? -11.984 -13.422 5.219 1 96.56 67 VAL B CA 1
ATOM 3603 C C . VAL B 1 67 ? -11.172 -14.516 5.918 1 96.56 67 VAL B C 1
ATOM 3605 O O . VAL B 1 67 ? -10.148 -14.227 6.539 1 96.56 67 VAL B O 1
ATOM 3608 N N . ARG B 1 68 ? -11.648 -15.75 5.812 1 97.12 68 ARG B N 1
ATOM 3609 C CA . ARG B 1 68 ? -10.852 -16.891 6.281 1 97.12 68 ARG B CA 1
ATOM 3610 C C . ARG B 1 68 ? -9.602 -17.078 5.43 1 97.12 68 ARG B C 1
ATOM 3612 O O . ARG B 1 68 ? -9.672 -17.031 4.199 1 97.12 68 ARG B O 1
ATOM 3619 N N . VAL B 1 69 ? -8.477 -17.25 6.133 1 98.19 69 VAL B N 1
ATOM 3620 C CA . VAL B 1 69 ? -7.219 -17.359 5.398 1 98.19 69 VAL B CA 1
ATOM 3621 C C . VAL B 1 69 ? -6.5 -18.641 5.793 1 98.19 69 VAL B C 1
ATOM 3623 O O . VAL B 1 69 ? -6.289 -18.906 6.98 1 98.19 69 VAL B O 1
ATOM 3626 N N . SER B 1 70 ? -6.188 -19.5 4.848 1 98.56 70 SER B N 1
ATOM 3627 C CA . SER B 1 70 ? -5.266 -20.625 5.008 1 98.56 70 SER B CA 1
ATOM 3628 C C . SER B 1 70 ? -3.887 -20.297 4.449 1 98.56 70 SER B C 1
ATOM 3630 O O . SER B 1 70 ? -3.773 -19.594 3.438 1 98.56 70 SER B O 1
ATOM 3632 N N . VAL B 1 71 ? -2.896 -20.75 5.16 1 98.44 71 VAL B N 1
ATOM 3633 C CA . VAL B 1 71 ? -1.524 -20.469 4.754 1 98.44 71 VAL B CA 1
ATOM 3634 C C . VAL B 1 71 ? -0.772 -21.781 4.516 1 98.44 71 VAL B C 1
ATOM 3636 O O . VAL B 1 71 ? -0.909 -22.734 5.285 1 98.44 71 VAL B O 1
ATOM 3639 N N . CYS B 1 72 ? -0.088 -21.828 3.4 1 97.94 72 CYS B N 1
ATOM 3640 C CA . CYS B 1 72 ? 0.755 -22.953 3.004 1 97.94 72 CYS B CA 1
ATOM 3641 C C . CYS B 1 72 ? 2.203 -22.516 2.83 1 97.94 72 CYS B C 1
ATOM 3643 O O . CYS B 1 72 ? 2.564 -21.953 1.799 1 97.94 72 CYS B O 1
ATOM 3645 N N . ASP B 1 73 ? 3.035 -22.719 3.771 1 96.25 73 ASP B N 1
ATOM 3646 C CA . ASP B 1 73 ? 4.457 -22.391 3.77 1 96.25 73 ASP B CA 1
ATOM 3647 C C . ASP B 1 73 ? 5.223 -23.234 4.777 1 96.25 73 ASP B C 1
ATOM 3649 O O . ASP B 1 73 ? 5.125 -23.016 5.988 1 96.25 73 ASP B O 1
ATOM 3653 N N . SER B 1 74 ? 6.027 -24.203 4.352 1 93.31 74 SER B N 1
ATOM 3654 C CA . SER B 1 74 ? 6.699 -25.156 5.234 1 93.31 74 SER B CA 1
ATOM 3655 C C . SER B 1 74 ? 8.102 -24.672 5.598 1 93.31 74 SER B C 1
ATOM 3657 O O . SER B 1 74 ? 8.844 -25.375 6.285 1 93.31 74 SER B O 1
ATOM 3659 N N . ARG B 1 75 ? 8.5 -23.5 5.18 1 92.94 75 ARG B N 1
ATOM 3660 C CA . ARG B 1 75 ? 9.812 -22.969 5.516 1 92.94 75 ARG B CA 1
ATOM 3661 C C . ARG B 1 75 ? 9.938 -22.719 7.016 1 92.94 75 ARG B C 1
ATOM 3663 O O . ARG B 1 75 ? 8.93 -22.688 7.727 1 92.94 75 ARG B O 1
ATOM 3670 N N . LEU B 1 76 ? 11.172 -22.641 7.367 1 94 76 LEU B N 1
ATOM 3671 C CA . LEU B 1 76 ? 11.461 -22.25 8.742 1 94 76 LEU B CA 1
ATOM 3672 C C . LEU B 1 76 ? 11.844 -20.766 8.805 1 94 76 LEU B C 1
ATOM 3674 O O . LEU B 1 76 ? 12.547 -20.266 7.926 1 94 76 LEU B O 1
ATOM 3678 N N . VAL B 1 77 ? 11.375 -20.094 9.82 1 93.06 77 VAL B N 1
ATOM 3679 C CA . V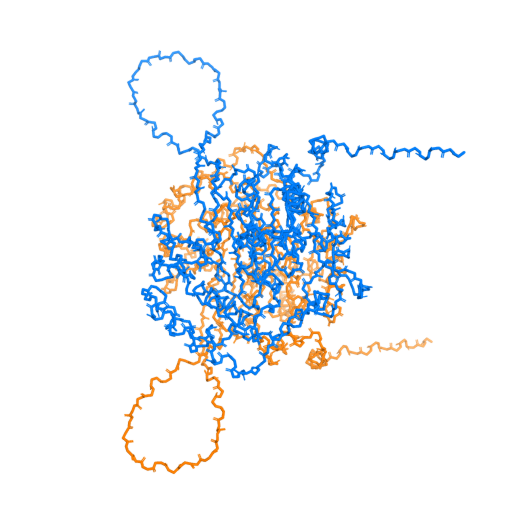AL B 1 77 ? 11.672 -18.688 10.016 1 93.06 77 VAL B CA 1
ATOM 3680 C C . VAL B 1 77 ? 13.18 -18.484 10.117 1 93.06 77 VAL B C 1
ATOM 3682 O O . VAL B 1 77 ? 13.852 -19.141 10.914 1 93.06 77 VAL B O 1
ATOM 3685 N N . GLY B 1 78 ? 13.68 -17.688 9.211 1 87.31 78 GLY B N 1
ATOM 3686 C CA . GLY B 1 78 ? 15.078 -17.281 9.25 1 87.31 78 GLY B CA 1
ATOM 3687 C C . GLY B 1 78 ? 15.242 -15.773 9.398 1 87.31 78 GLY B C 1
ATOM 3688 O O . GLY B 1 78 ? 14.258 -15.047 9.562 1 87.31 78 GLY B O 1
ATOM 3689 N N . GLU B 1 79 ? 16.453 -15.281 9.336 1 80.38 79 GLU B N 1
ATOM 3690 C CA . GLU B 1 79 ? 16.797 -13.883 9.586 1 80.38 79 GLU B CA 1
ATOM 3691 C C . GLU B 1 79 ? 16.078 -12.953 8.625 1 80.38 79 GLU B C 1
ATOM 3693 O O . GLU B 1 79 ? 15.617 -11.875 9.016 1 80.38 79 GLU B O 1
ATOM 3698 N N . VAL B 1 80 ? 15.945 -13.406 7.418 1 83.38 80 VAL B N 1
ATOM 3699 C CA . VAL B 1 80 ? 15.367 -12.555 6.383 1 83.38 80 VAL B CA 1
ATOM 3700 C C . VAL B 1 80 ? 13.891 -12.305 6.688 1 83.38 80 VAL B C 1
ATOM 3702 O O . VAL B 1 80 ? 13.367 -11.227 6.406 1 83.38 80 VAL B O 1
ATOM 3705 N N . ASP B 1 81 ? 13.266 -13.266 7.352 1 88.31 81 ASP B N 1
ATOM 3706 C CA . ASP B 1 81 ? 11.828 -13.172 7.598 1 88.31 81 ASP B CA 1
ATOM 3707 C C . ASP B 1 81 ? 11.508 -12.039 8.57 1 88.31 81 ASP B C 1
ATOM 3709 O O . ASP B 1 81 ? 10.453 -11.406 8.477 1 88.31 81 ASP B O 1
ATOM 3713 N N . PHE B 1 82 ? 12.453 -11.711 9.453 1 84.81 82 PHE B N 1
ATOM 3714 C CA . PHE B 1 82 ? 12.219 -10.688 10.461 1 84.81 82 PHE B CA 1
ATOM 3715 C C . PHE B 1 82 ? 12.211 -9.297 9.828 1 84.81 82 PHE B C 1
ATOM 3717 O O . PHE B 1 82 ? 11.711 -8.344 10.43 1 84.81 82 PHE B O 1
ATOM 3724 N N . SER B 1 83 ? 12.695 -9.195 8.648 1 82.56 83 SER B N 1
ATOM 3725 C CA . SER B 1 83 ? 12.82 -7.895 8 1 82.56 83 SER B CA 1
ATOM 3726 C C . SER B 1 83 ? 11.523 -7.504 7.293 1 82.56 83 SER B C 1
ATOM 3728 O O . SER B 1 83 ? 11.32 -6.332 6.969 1 82.56 83 SER B O 1
ATOM 3730 N N . PHE B 1 84 ? 10.641 -8.5 7.082 1 89.06 84 PHE B N 1
ATOM 3731 C CA . PHE B 1 84 ? 9.461 -8.117 6.309 1 89.06 84 PHE B CA 1
ATOM 3732 C C . PHE B 1 84 ? 8.203 -8.734 6.895 1 89.06 84 PHE B C 1
ATOM 3734 O O . PHE B 1 84 ? 7.09 -8.289 6.605 1 89.06 84 PHE B O 1
ATOM 3741 N N . ASN B 1 85 ? 8.312 -9.781 7.605 1 92.31 85 ASN B N 1
ATOM 3742 C CA . ASN B 1 85 ? 7.148 -10.469 8.148 1 92.31 85 ASN B CA 1
ATOM 3743 C C . ASN B 1 85 ? 6.809 -9.969 9.555 1 92.31 85 ASN B C 1
ATOM 3745 O O . ASN B 1 85 ? 7.266 -10.539 10.547 1 92.31 85 ASN B O 1
ATOM 3749 N N . PHE B 1 86 ? 5.996 -8.977 9.641 1 89.5 86 PHE B N 1
ATOM 3750 C CA . PHE B 1 86 ? 5.695 -8.289 10.891 1 89.5 86 PHE B CA 1
ATOM 3751 C C . PHE B 1 86 ? 4.789 -9.148 11.773 1 89.5 86 PHE B C 1
ATOM 3753 O O . PHE B 1 86 ? 4.477 -8.773 12.906 1 89.5 86 PHE B O 1
ATOM 3760 N N . LEU B 1 87 ? 4.398 -10.32 11.281 1 91.94 87 LEU B N 1
ATOM 3761 C CA . LEU B 1 87 ? 3.568 -11.242 12.062 1 91.94 87 LEU B CA 1
ATOM 3762 C C . LEU B 1 87 ? 4.43 -12.109 12.969 1 91.94 87 LEU B C 1
ATOM 3764 O O . LEU B 1 87 ? 3.908 -12.789 13.859 1 91.94 87 LEU B O 1
ATOM 3768 N N . VAL B 1 88 ? 5.703 -12.094 12.703 1 90.25 88 VAL B N 1
ATOM 3769 C CA . VAL B 1 88 ? 6.609 -13 13.398 1 90.25 88 VAL B CA 1
ATOM 3770 C C . VAL B 1 88 ? 7.457 -12.219 14.398 1 90.25 88 VAL B C 1
ATOM 3772 O O . VAL B 1 88 ? 7.934 -11.125 14.094 1 90.25 88 VAL B O 1
ATOM 3775 N N . ASN B 1 89 ? 7.598 -12.742 15.57 1 85.12 89 ASN B N 1
ATOM 3776 C CA . ASN B 1 89 ? 8.508 -12.141 16.547 1 85.12 89 ASN B CA 1
ATOM 3777 C C . ASN B 1 89 ? 9.867 -12.828 16.547 1 85.12 89 ASN B C 1
ATOM 3779 O O . ASN B 1 89 ? 10.023 -13.891 15.938 1 85.12 89 ASN B O 1
ATOM 3783 N N . ARG B 1 90 ? 10.805 -12.25 17.203 1 83.94 90 ARG B N 1
ATOM 3784 C CA . ARG B 1 90 ? 12.195 -12.703 17.141 1 83.94 90 ARG B CA 1
ATOM 3785 C C . ARG B 1 90 ? 12.352 -14.062 17.797 1 83.94 90 ARG B C 1
ATOM 3787 O O . ARG B 1 90 ? 13.289 -14.805 17.484 1 83.94 90 ARG B O 1
ATOM 3794 N N . ASP B 1 91 ? 11.414 -14.492 18.625 1 88.88 91 ASP B N 1
ATOM 3795 C CA . ASP B 1 91 ? 11.477 -15.773 19.328 1 88.88 91 ASP B CA 1
ATOM 3796 C C . ASP B 1 91 ? 11.008 -16.906 18.438 1 88.88 91 ASP B C 1
ATOM 3798 O O . ASP B 1 91 ? 11.125 -18.078 18.797 1 88.88 91 ASP B O 1
ATOM 3802 N N . ALA B 1 92 ? 10.617 -16.562 17.234 1 91.62 92 ALA B N 1
ATOM 3803 C CA . ALA B 1 92 ? 10 -17.562 16.359 1 91.62 92 ALA B CA 1
ATOM 3804 C C . ALA B 1 92 ? 11.031 -18.203 15.453 1 91.62 92 ALA B C 1
ATOM 3806 O O . ALA B 1 92 ? 10.688 -19.047 14.625 1 91.62 92 ALA B O 1
ATOM 3807 N N . GLU B 1 93 ? 12.328 -17.859 15.602 1 90.56 93 GLU B N 1
ATOM 3808 C CA . GLU B 1 93 ? 13.359 -18.406 14.727 1 90.56 93 GLU B CA 1
ATOM 3809 C C . GLU B 1 93 ? 13.344 -19.938 14.773 1 90.56 93 GLU B C 1
ATOM 3811 O O . GLU B 1 93 ? 13.266 -20.531 15.844 1 90.56 93 GLU B O 1
ATOM 3816 N N . GLY B 1 94 ? 13.32 -20.578 13.633 1 92.88 94 GLY B N 1
ATOM 3817 C CA . GLY B 1 94 ? 13.375 -22.031 13.547 1 92.88 94 GLY B CA 1
ATOM 3818 C C . GLY B 1 94 ? 12 -22.672 13.539 1 92.88 94 GLY B C 1
ATOM 3819 O O . GLY B 1 94 ? 11.883 -23.875 13.297 1 92.88 94 GLY B O 1
ATOM 3820 N N . GLN B 1 95 ? 11.023 -21.922 13.805 1 94.94 95 GLN B N 1
ATOM 3821 C CA . GLN B 1 95 ? 9.648 -22.422 13.719 1 94.94 95 GLN B CA 1
ATOM 3822 C C . GLN B 1 95 ? 9.094 -22.266 12.305 1 94.94 95 GLN B C 1
ATOM 3824 O O . GLN B 1 95 ? 9.664 -21.531 11.484 1 94.94 95 GLN B O 1
ATOM 3829 N N . ARG B 1 96 ? 8.016 -23 12.023 1 94.62 96 ARG B N 1
ATOM 3830 C CA . ARG B 1 96 ? 7.434 -22.922 10.688 1 94.62 96 ARG B CA 1
ATOM 3831 C C . ARG B 1 96 ? 6.832 -21.547 10.438 1 94.62 96 ARG B C 1
ATOM 3833 O O . ARG B 1 96 ? 6.094 -21.016 11.266 1 94.62 96 ARG B O 1
ATOM 3840 N N . VAL B 1 97 ? 7.133 -20.984 9.297 1 95.81 97 VAL B N 1
ATOM 3841 C CA . VAL B 1 97 ? 6.66 -19.656 8.914 1 95.81 97 VAL B CA 1
ATOM 3842 C C . VAL B 1 97 ? 5.137 -19.609 8.984 1 95.81 97 VAL B C 1
ATOM 3844 O O . VAL B 1 97 ? 4.562 -18.672 9.547 1 95.81 97 VAL B O 1
ATOM 3847 N N . ALA B 1 98 ? 4.48 -20.672 8.469 1 97.12 98 ALA B N 1
ATOM 3848 C CA . ALA B 1 98 ? 3.021 -20.703 8.445 1 97.12 98 ALA B CA 1
ATOM 3849 C C . ALA B 1 98 ? 2.449 -20.688 9.859 1 97.12 98 ALA B C 1
ATOM 3851 O O . ALA B 1 98 ? 1.55 -19.906 10.164 1 97.12 98 ALA B O 1
ATOM 3852 N N . THR B 1 99 ? 2.994 -21.469 10.75 1 96.94 99 THR B N 1
ATOM 3853 C CA . THR B 1 99 ? 2.486 -21.625 12.109 1 96.94 99 THR B CA 1
ATOM 3854 C C . THR B 1 99 ? 2.582 -20.312 12.875 1 96.94 99 THR B C 1
ATOM 3856 O O . THR B 1 99 ? 1.606 -19.859 13.477 1 96.94 99 THR B O 1
ATOM 3859 N N . VAL B 1 100 ? 3.746 -19.703 12.781 1 96.44 100 VAL B N 1
ATOM 3860 C CA . VAL B 1 100 ? 3.971 -18.5 13.57 1 96.44 100 VAL B CA 1
ATOM 3861 C C . VAL B 1 100 ? 3.199 -17.328 12.961 1 96.44 100 VAL B C 1
ATOM 3863 O O . VAL B 1 100 ? 2.705 -16.453 13.68 1 96.44 100 VAL B O 1
ATOM 3866 N N . SER B 1 101 ? 3.139 -17.234 11.633 1 96.81 101 SER B N 1
ATOM 3867 C CA . SER B 1 101 ? 2.393 -16.172 10.977 1 96.81 101 SER B CA 1
ATOM 3868 C C . SER B 1 101 ? 0.905 -16.266 11.297 1 96.81 101 SER B C 1
ATOM 3870 O O . SER B 1 101 ? 0.25 -15.234 11.508 1 96.81 101 SER B O 1
ATOM 3872 N N . LEU B 1 102 ? 0.373 -17.5 11.344 1 97.12 102 LEU B N 1
ATOM 3873 C CA . LEU B 1 102 ? -1.035 -17.688 11.68 1 97.12 102 LEU B CA 1
ATOM 3874 C C . LEU B 1 102 ? -1.31 -17.266 13.117 1 97.12 102 LEU B C 1
ATOM 3876 O O . LEU B 1 102 ? -2.377 -16.734 13.422 1 97.12 102 LEU B O 1
ATOM 3880 N N . ALA B 1 103 ? -0.379 -17.547 14 1 94.44 103 ALA B N 1
ATOM 3881 C CA . ALA B 1 103 ? -0.524 -17.078 15.383 1 94.44 103 ALA B CA 1
ATOM 3882 C C . ALA B 1 103 ? -0.623 -15.555 15.438 1 94.44 103 ALA B C 1
ATOM 3884 O O . ALA B 1 103 ? -1.443 -15.008 16.172 1 94.44 103 ALA B O 1
ATOM 3885 N N . GLY B 1 104 ? 0.225 -14.875 14.664 1 91.69 104 GLY B N 1
ATOM 3886 C CA . GLY B 1 104 ? 0.161 -13.43 14.578 1 91.69 104 GLY B CA 1
ATOM 3887 C C . GLY B 1 104 ? -1.152 -12.922 14.016 1 91.69 104 GLY B C 1
ATOM 3888 O O . GLY B 1 104 ? -1.718 -11.945 14.523 1 91.69 104 GLY B O 1
ATOM 3889 N N . LEU B 1 105 ? -1.654 -13.594 12.992 1 94.25 105 LEU B N 1
ATOM 3890 C CA . LEU B 1 105 ? -2.924 -13.211 12.383 1 94.25 105 LEU B CA 1
ATOM 3891 C C . LEU B 1 105 ? -4.07 -13.367 13.375 1 94.25 105 LEU B C 1
ATOM 3893 O O . LEU B 1 105 ? -4.988 -12.547 13.406 1 94.25 105 LEU B O 1
ATOM 3897 N N . ARG B 1 106 ? -4.047 -14.438 14.156 1 92.81 106 ARG B N 1
ATOM 3898 C CA . ARG B 1 106 ? -5.09 -14.695 15.141 1 92.81 106 ARG B CA 1
ATOM 3899 C C . ARG B 1 106 ? -5.145 -13.586 16.188 1 92.81 106 ARG B C 1
ATOM 3901 O O . ARG B 1 106 ? -6.223 -13.234 16.672 1 92.81 106 ARG B O 1
ATOM 3908 N N . GLU B 1 107 ? -4.008 -13.07 16.5 1 86.62 107 GLU B N 1
ATOM 3909 C CA . GLU B 1 107 ? -3.969 -11.953 17.453 1 86.62 107 GLU B CA 1
ATOM 3910 C C . GLU B 1 107 ? -4.633 -10.711 16.859 1 86.62 107 GLU B C 1
ATOM 3912 O O . GLU B 1 107 ? -5.312 -9.969 17.578 1 86.62 107 GLU B O 1
ATOM 3917 N N . MET B 1 108 ? -4.473 -10.508 15.625 1 85.62 108 MET B N 1
ATOM 3918 C CA . MET B 1 108 ? -4.988 -9.32 14.945 1 85.62 108 MET B CA 1
ATOM 3919 C C . MET B 1 108 ? -6.48 -9.469 14.656 1 85.62 108 MET B C 1
ATOM 3921 O O . MET B 1 108 ? -7.227 -8.492 14.734 1 85.62 108 MET B O 1
ATOM 3925 N N . ALA B 1 109 ? -6.883 -10.695 14.305 1 87.75 109 ALA B N 1
ATOM 3926 C CA . ALA B 1 109 ? -8.258 -11 13.922 1 87.75 109 ALA B CA 1
ATOM 3927 C C . ALA B 1 109 ? -8.766 -12.25 14.633 1 87.75 109 ALA B C 1
ATOM 3929 O O . ALA B 1 109 ? -8.961 -13.297 14.008 1 87.75 109 ALA B O 1
ATOM 3930 N N . PRO B 1 110 ? -9.07 -12.133 15.836 1 86.81 110 PRO B N 1
ATOM 3931 C CA . PRO B 1 110 ? -9.367 -13.305 16.656 1 86.81 110 PRO B CA 1
ATOM 3932 C C . PRO B 1 110 ? -10.695 -13.969 16.281 1 86.81 110 PRO B C 1
ATOM 3934 O O . PRO B 1 110 ? -10.953 -15.109 16.672 1 86.81 110 PRO B O 1
ATOM 3937 N N . PHE B 1 111 ? -11.477 -13.32 15.477 1 84.62 111 PHE B N 1
ATOM 3938 C CA . PHE B 1 111 ? -12.789 -13.867 15.172 1 84.62 111 PHE B CA 1
ATOM 3939 C C . PHE B 1 111 ? -12.789 -14.586 13.828 1 84.62 111 PHE B C 1
ATOM 3941 O O . PHE B 1 111 ? -13.805 -15.125 13.398 1 84.62 111 PHE B O 1
ATOM 3948 N N . VAL B 1 112 ? -11.648 -14.547 13.164 1 89.25 112 VAL B N 1
ATOM 3949 C CA . VAL B 1 112 ? -11.492 -15.203 11.875 1 89.25 112 VAL B CA 1
ATOM 3950 C C . VAL B 1 112 ? -10.852 -16.578 12.062 1 89.25 112 VAL B C 1
ATOM 3952 O O . VAL B 1 112 ? -10.055 -16.781 12.984 1 89.25 112 VAL B O 1
ATOM 3955 N N . VAL B 1 113 ? -11.273 -17.562 11.227 1 91.38 113 VAL B N 1
ATOM 3956 C CA . VAL B 1 113 ? -10.711 -18.906 11.273 1 91.38 113 VAL B CA 1
ATOM 3957 C C . VAL B 1 113 ? -9.484 -18.984 10.367 1 91.38 113 VAL B C 1
ATOM 3959 O O . VAL B 1 113 ? -9.516 -18.5 9.234 1 91.38 113 VAL B O 1
ATOM 3962 N N . PHE B 1 114 ? -8.438 -19.547 10.906 1 95.56 114 PHE B N 1
ATOM 3963 C CA . PHE B 1 114 ? -7.188 -19.719 10.172 1 95.56 114 PHE B CA 1
ATOM 3964 C C . PHE B 1 114 ? -6.766 -21.172 10.141 1 95.56 114 PHE B C 1
ATOM 3966 O O . PHE B 1 114 ? -7.016 -21.922 11.094 1 95.56 114 PHE B O 1
ATOM 3973 N N . GLU B 1 115 ? -6.168 -21.594 9.055 1 97.25 115 GLU B N 1
ATOM 3974 C CA . GLU B 1 115 ? -5.711 -22.969 8.898 1 97.25 115 GLU B CA 1
ATOM 3975 C C . GLU B 1 115 ? -4.344 -23.031 8.227 1 97.25 115 GLU B C 1
ATOM 3977 O O . GLU B 1 115 ? -4.02 -22.188 7.391 1 97.25 115 GLU B O 1
ATOM 3982 N N . GLU B 1 116 ? -3.586 -23.969 8.68 1 98.12 116 GLU B N 1
ATOM 3983 C CA . GLU B 1 116 ? -2.338 -24.297 7.992 1 98.12 116 GLU B CA 1
ATOM 3984 C C . GLU B 1 116 ? -2.521 -25.453 7.02 1 98.12 116 GLU B C 1
ATOM 3986 O O . GLU B 1 116 ? -3.107 -26.484 7.371 1 98.12 116 GLU B O 1
ATOM 3991 N N . VAL B 1 117 ? -2.156 -25.281 5.836 1 97.81 117 VAL B N 1
ATOM 3992 C CA . VAL B 1 117 ? -2.199 -26.328 4.82 1 97.81 117 VAL B CA 1
ATOM 3993 C C . VAL B 1 117 ? -0.792 -26.875 4.578 1 97.81 117 VAL B C 1
ATOM 3995 O O . VAL B 1 117 ? 0.152 -26.094 4.387 1 97.81 117 VAL B O 1
ATOM 3998 N N . ALA B 1 118 ? -0.684 -28.141 4.613 1 96.19 118 ALA B N 1
ATOM 3999 C CA . ALA B 1 118 ? 0.616 -28.75 4.371 1 96.19 118 ALA B CA 1
ATOM 4000 C C . ALA B 1 118 ? 1.085 -28.5 2.941 1 96.19 118 ALA B C 1
ATOM 4002 O O . ALA B 1 118 ? 0.32 -28.672 1.989 1 96.19 118 ALA B O 1
ATOM 4003 N N . GLU B 1 119 ? 2.312 -28.062 2.881 1 94.75 119 GLU B N 1
ATOM 4004 C CA . GLU B 1 119 ? 2.826 -27.734 1.557 1 94.75 119 GLU B CA 1
ATOM 4005 C C . GLU B 1 119 ? 2.883 -28.969 0.659 1 94.75 119 GLU B C 1
ATOM 4007 O O . GLU B 1 119 ? 2.777 -28.859 -0.564 1 94.75 119 GLU B O 1
ATOM 4012 N N . SER B 1 120 ? 3.037 -30.141 1.308 1 94.19 120 SER B N 1
ATOM 4013 C CA . SER B 1 120 ? 3.033 -31.391 0.553 1 94.19 120 SER B CA 1
ATOM 4014 C C . SER B 1 120 ? 1.715 -31.578 -0.188 1 94.19 120 SER B C 1
ATOM 4016 O O . SER B 1 120 ? 1.689 -32.156 -1.28 1 94.19 120 SER B O 1
ATOM 4018 N N . GLU B 1 121 ? 0.641 -31.109 0.412 1 94.75 121 GLU B N 1
ATOM 4019 C CA . GLU B 1 121 ? -0.665 -31.219 -0.233 1 94.75 121 GLU B CA 1
ATOM 4020 C C . GLU B 1 121 ? -0.729 -30.344 -1.485 1 94.75 121 GLU B C 1
ATOM 4022 O O . GLU B 1 121 ? -1.237 -30.781 -2.521 1 94.75 121 GLU B O 1
ATOM 4027 N N . PHE B 1 122 ? -0.196 -29.156 -1.399 1 96 122 PHE B N 1
ATOM 4028 C CA . PHE B 1 122 ? -0.19 -28.25 -2.543 1 96 122 PHE B CA 1
ATOM 4029 C C . PHE B 1 122 ? 0.748 -28.766 -3.631 1 96 122 PHE B C 1
ATOM 4031 O O . PHE B 1 122 ? 0.425 -28.703 -4.82 1 96 122 PHE B O 1
ATOM 4038 N N . GLN B 1 123 ? 1.859 -29.312 -3.25 1 93.19 123 GLN B N 1
ATOM 4039 C CA . GLN B 1 123 ? 2.812 -29.875 -4.207 1 93.19 123 GLN B CA 1
ATOM 4040 C C . GLN B 1 123 ? 2.221 -31.078 -4.934 1 93.19 123 GLN B C 1
ATOM 4042 O O . GLN B 1 123 ? 2.436 -31.25 -6.137 1 93.19 123 GLN B O 1
ATOM 4047 N N . ARG B 1 124 ? 1.505 -31.859 -4.145 1 93 124 ARG B N 1
ATOM 4048 C CA . ARG B 1 124 ? 0.823 -33 -4.754 1 93 124 ARG B CA 1
ATOM 4049 C C . ARG B 1 124 ? -0.216 -32.531 -5.77 1 93 124 ARG B C 1
ATOM 4051 O O . ARG B 1 124 ? -0.368 -33.156 -6.832 1 93 124 ARG B O 1
ATOM 4058 N N . LEU B 1 125 ? -0.927 -31.484 -5.402 1 95.56 125 LEU B N 1
ATOM 4059 C CA . LEU B 1 125 ? -1.899 -30.891 -6.312 1 95.56 125 LEU B CA 1
ATOM 4060 C C . LEU B 1 125 ? -1.233 -30.469 -7.617 1 95.56 125 LEU B C 1
ATOM 4062 O O . LEU B 1 125 ? -1.678 -30.859 -8.703 1 95.56 125 LEU B O 1
ATOM 4066 N N . LEU B 1 126 ? -0.133 -29.734 -7.562 1 94.38 126 LEU B N 1
ATOM 4067 C CA . LEU B 1 126 ? 0.551 -29.234 -8.758 1 94.38 126 LEU B CA 1
ATOM 4068 C C . LEU B 1 126 ? 1.085 -30.391 -9.594 1 94.38 126 LEU B C 1
ATOM 4070 O O . LEU B 1 126 ? 1.003 -30.359 -10.82 1 94.38 126 LEU B O 1
ATOM 4074 N N . ALA B 1 127 ? 1.642 -31.391 -8.914 1 91.5 127 ALA B N 1
ATOM 4075 C CA . ALA B 1 127 ? 2.186 -32.562 -9.609 1 91.5 127 ALA B CA 1
ATOM 4076 C C . ALA B 1 127 ? 1.097 -33.281 -10.383 1 91.5 127 ALA B C 1
ATOM 4078 O O . ALA B 1 127 ? 1.309 -33.688 -11.531 1 91.5 127 ALA B O 1
ATOM 4079 N N . SER B 1 128 ? 0 -33.469 -9.727 1 92.12 128 SER B N 1
ATOM 4080 C CA . SER B 1 128 ? -1.115 -34.156 -10.359 1 92.12 128 SER B CA 1
ATOM 4081 C C . SER B 1 128 ? -1.618 -33.406 -11.586 1 92.12 128 SER B C 1
ATOM 4083 O O . SER B 1 128 ? -1.955 -34.031 -12.602 1 92.12 128 SER B O 1
ATOM 4085 N N . LEU B 1 129 ? -1.651 -32.094 -11.492 1 93.25 129 LEU B N 1
ATOM 4086 C CA . LEU B 1 129 ? -2.139 -31.281 -12.594 1 93.25 129 LEU B CA 1
ATOM 4087 C C . LEU B 1 129 ? -1.156 -31.297 -13.758 1 93.25 129 LEU B C 1
ATOM 4089 O O . LEU B 1 129 ? -1.568 -31.297 -14.922 1 93.25 129 LEU B O 1
ATOM 4093 N N . ARG B 1 130 ? 0.115 -31.312 -13.477 1 87.62 130 ARG B N 1
ATOM 4094 C CA . ARG B 1 130 ? 1.136 -31.375 -14.516 1 87.62 130 ARG B CA 1
ATOM 4095 C C . ARG B 1 130 ? 1.047 -32.688 -15.305 1 87.62 130 ARG B C 1
ATOM 4097 O O . ARG B 1 130 ? 1.226 -32.688 -16.531 1 87.62 130 ARG B O 1
ATOM 4104 N N . GLU B 1 131 ? 0.777 -33.719 -14.625 1 83.56 131 GLU B N 1
ATOM 4105 C CA . GLU B 1 131 ? 0.643 -35.031 -15.258 1 83.56 131 GLU B CA 1
ATOM 4106 C C . GLU B 1 131 ? -0.553 -35.062 -16.203 1 83.56 131 GLU B C 1
ATOM 4108 O O . GLU B 1 131 ? -0.481 -35.656 -17.281 1 83.56 131 GLU B O 1
ATOM 4113 N N . GLN B 1 132 ? -1.562 -34.438 -15.789 1 77.94 132 GLN B N 1
ATOM 4114 C CA . GLN B 1 132 ? -2.77 -34.375 -16.609 1 77.94 132 GLN B CA 1
ATOM 4115 C C . GLN B 1 132 ? -2.559 -33.531 -17.859 1 77.94 132 GLN B C 1
ATOM 4117 O O . GLN B 1 132 ? -3.09 -33.844 -18.922 1 77.94 132 GLN B O 1
ATOM 4122 N N . ASP B 1 133 ? -1.788 -32.531 -17.719 1 73.75 133 ASP B N 1
ATOM 4123 C CA . ASP B 1 133 ? -1.539 -31.594 -18.812 1 73.75 133 ASP B CA 1
ATOM 4124 C C . ASP B 1 133 ? -0.624 -32.219 -19.875 1 73.75 133 ASP B C 1
ATOM 4126 O O . ASP B 1 133 ? -0.797 -31.984 -21.062 1 73.75 133 ASP B O 1
ATOM 4130 N N . THR B 1 134 ? 0.414 -32.969 -19.469 1 68.06 134 THR B N 1
ATOM 4131 C CA . THR B 1 134 ? 1.385 -33.594 -20.375 1 68.06 134 THR B CA 1
ATOM 4132 C C . THR B 1 134 ? 0.838 -34.875 -20.984 1 68.06 134 THR B C 1
ATOM 4134 O O . THR B 1 134 ? 1.409 -35.406 -21.938 1 68.06 134 THR B O 1
ATOM 4137 N N . GLY B 1 135 ? -0.467 -35.156 -20.641 1 58.97 135 GLY B N 1
ATOM 4138 C CA . GLY B 1 135 ? -1.01 -36.438 -21.141 1 58.97 135 GLY B CA 1
ATOM 4139 C C . GLY B 1 135 ? -0.224 -37.625 -20.656 1 58.97 135 GLY B C 1
ATOM 4140 O O . GLY B 1 135 ? -0.374 -38.75 -21.203 1 58.97 135 GLY B O 1
ATOM 4141 N N . ALA B 1 136 ? 0.847 -37.469 -19.875 1 53.94 136 ALA B N 1
ATOM 4142 C CA . ALA B 1 136 ? 1.632 -38.625 -19.422 1 53.94 136 ALA B CA 1
ATOM 4143 C C . ALA B 1 136 ? 0.809 -39.531 -18.5 1 53.94 136 ALA B C 1
ATOM 4145 O O . ALA B 1 136 ? 0.318 -39.062 -17.469 1 53.94 136 ALA B O 1
ATOM 4146 N N . LYS B 1 137 ? 0.022 -40.375 -19.125 1 49.91 137 LYS B N 1
ATOM 4147 C CA . LYS B 1 137 ? -0.801 -41.438 -18.516 1 49.91 137 LYS B CA 1
ATOM 4148 C C . LYS B 1 137 ? -0.021 -42.188 -17.453 1 49.91 137 LYS B C 1
ATOM 4150 O O . LYS B 1 137 ? 0.856 -43 -17.766 1 49.91 137 LYS B O 1
ATOM 4155 N N . THR B 1 138 ? 0.412 -41.594 -16.406 1 46 138 THR B N 1
ATOM 4156 C CA . THR B 1 138 ? 0.842 -42.656 -15.508 1 46 138 THR B CA 1
ATOM 4157 C C . THR B 1 138 ? -0.293 -43.656 -15.266 1 46 138 THR B C 1
ATOM 4159 O O . THR B 1 138 ? -1.457 -43.344 -15.539 1 46 138 THR B O 1
ATOM 4162 N N . GLN B 1 139 ? -0.042 -44.719 -14.328 1 45.16 139 GLN B N 1
ATOM 4163 C CA . GLN B 1 139 ? -0.964 -45.844 -14.125 1 45.16 139 GLN B CA 1
ATOM 4164 C C . GLN B 1 139 ? -2.367 -45.344 -13.797 1 45.16 139 GLN B C 1
ATOM 4166 O O . GLN B 1 139 ? -2.533 -44.406 -13 1 45.16 139 GLN B O 1
ATOM 4171 N N . GLN B 1 140 ? -3.475 -45.812 -14.508 1 48.06 140 GLN B N 1
ATOM 4172 C CA . GLN B 1 140 ? -4.91 -45.594 -14.672 1 48.06 140 GLN B CA 1
ATOM 4173 C C . GLN B 1 140 ? -5.547 -45.125 -13.359 1 48.06 140 GLN B C 1
ATOM 4175 O O . GLN B 1 140 ? -6.379 -44.219 -13.367 1 48.06 140 GLN B O 1
ATOM 4180 N N . SER B 1 141 ? -5.344 -45.781 -12.258 1 49.94 141 SER B N 1
ATOM 4181 C CA . SER B 1 141 ? -6.125 -45.781 -11.023 1 49.94 141 SER B CA 1
ATOM 4182 C C . SER B 1 141 ? -5.809 -44.562 -10.18 1 49.94 141 SER B C 1
ATOM 4184 O O . SER B 1 141 ? -6.707 -43.969 -9.57 1 49.94 141 SER B O 1
ATOM 4186 N N . THR B 1 142 ? -4.562 -43.938 -10.242 1 59.81 142 THR B N 1
ATOM 4187 C CA . THR B 1 142 ? -4.164 -42.875 -9.328 1 59.81 142 THR B CA 1
ATOM 4188 C C . THR B 1 142 ? -4.504 -41.531 -9.898 1 59.81 142 THR B C 1
ATOM 4190 O O . THR B 1 142 ? -4.68 -40.562 -9.156 1 59.81 142 THR B O 1
ATOM 4193 N N . GLY B 1 143 ? -4.812 -41.531 -11.18 1 63 143 GLY B N 1
ATOM 4194 C CA . GLY B 1 143 ? -5.109 -40.281 -11.883 1 63 143 GLY B CA 1
ATOM 4195 C C . GLY B 1 143 ? -6.453 -39.688 -11.508 1 63 143 GLY B C 1
ATOM 4196 O O . GLY B 1 143 ? -6.547 -38.5 -11.195 1 63 143 GLY B O 1
ATOM 4197 N N . ASP B 1 144 ? -7.406 -40.625 -11.547 1 69.81 144 ASP B N 1
ATOM 4198 C CA . ASP B 1 144 ? -8.758 -40.188 -11.227 1 69.81 144 ASP B CA 1
ATOM 4199 C C . ASP B 1 144 ? -8.859 -39.719 -9.766 1 69.81 144 ASP B C 1
ATOM 4201 O O . ASP B 1 144 ? -9.508 -38.719 -9.469 1 69.81 144 ASP B O 1
ATOM 4205 N N . GLN B 1 145 ? -8.203 -40.531 -8.922 1 76.31 145 GLN B N 1
ATOM 4206 C CA . GLN B 1 145 ? -8.219 -40.188 -7.504 1 76.31 145 GLN B CA 1
ATOM 4207 C C . GLN B 1 145 ? -7.496 -38.844 -7.258 1 76.31 145 GLN B C 1
ATOM 4209 O O . GLN B 1 145 ? -7.957 -38.031 -6.469 1 76.31 145 GLN B O 1
ATOM 4214 N N . ASP B 1 146 ? -6.469 -38.688 -8.023 1 83.06 146 ASP B N 1
ATOM 4215 C CA . ASP B 1 146 ? -5.695 -37.469 -7.887 1 83.06 146 ASP B CA 1
ATOM 4216 C C . ASP B 1 146 ? -6.48 -36.25 -8.406 1 83.06 146 ASP B C 1
ATOM 4218 O O . ASP B 1 146 ? -6.438 -35.188 -7.812 1 83.06 146 ASP B O 1
ATOM 4222 N N . ALA B 1 147 ? -7.188 -36.562 -9.445 1 84.12 147 ALA B N 1
ATOM 4223 C CA . ALA B 1 147 ? -8.016 -35.5 -10 1 84.12 147 ALA B CA 1
ATOM 4224 C C . ALA B 1 147 ? -9.133 -35.094 -9.031 1 84.12 147 ALA B C 1
ATOM 4226 O O . ALA B 1 147 ? -9.438 -33.906 -8.875 1 84.12 147 ALA B O 1
ATOM 4227 N N . GLY B 1 148 ? -9.711 -36.094 -8.461 1 89 148 GLY B N 1
ATOM 4228 C CA . GLY B 1 148 ? -10.742 -35.844 -7.465 1 89 148 GLY B CA 1
ATOM 4229 C C . GLY B 1 148 ? -10.234 -35.062 -6.27 1 89 148 GLY B C 1
ATOM 4230 O O . GLY B 1 148 ? -10.891 -34.125 -5.809 1 89 148 GLY B O 1
ATOM 4231 N N . HIS B 1 149 ? -9.07 -35.438 -5.875 1 91.06 149 HIS B N 1
ATOM 4232 C CA . HIS B 1 149 ? -8.461 -34.75 -4.742 1 91.06 149 HIS B CA 1
ATOM 4233 C C . HIS B 1 149 ? -8.125 -33.312 -5.086 1 91.06 149 HIS B C 1
ATOM 4235 O O . HIS B 1 149 ? -8.266 -32.406 -4.246 1 91.06 149 HIS B O 1
ATOM 4241 N N . ALA B 1 150 ? -7.664 -33.125 -6.262 1 93.81 150 ALA B N 1
ATOM 4242 C CA . ALA B 1 150 ? -7.332 -31.797 -6.723 1 93.81 150 ALA B CA 1
ATOM 4243 C C . ALA B 1 150 ? -8.562 -30.891 -6.73 1 93.81 150 ALA B C 1
ATOM 4245 O O . ALA B 1 150 ? -8.523 -29.766 -6.242 1 93.81 150 ALA B O 1
ATOM 4246 N N . VAL B 1 151 ? -9.641 -31.422 -7.266 1 95.81 151 VAL B N 1
ATOM 4247 C CA . VAL B 1 151 ? -10.898 -30.672 -7.34 1 95.81 151 VAL B CA 1
ATOM 4248 C C . VAL B 1 151 ? -11.398 -30.359 -5.93 1 95.81 151 VAL B C 1
ATOM 4250 O O . VAL B 1 151 ? -11.781 -29.234 -5.641 1 95.81 151 VAL B O 1
ATOM 4253 N N . GLN B 1 152 ? -11.312 -31.391 -5.062 1 96 152 GLN B N 1
ATOM 4254 C CA . GLN B 1 152 ? -11.773 -31.219 -3.688 1 96 152 GLN B CA 1
ATOM 4255 C C . GLN B 1 152 ? -10.938 -30.172 -2.955 1 96 152 GLN B C 1
ATOM 4257 O O . GLN B 1 152 ? -11.469 -29.375 -2.178 1 96 152 GLN B O 1
ATOM 4262 N N . PHE B 1 153 ? -9.711 -30.188 -3.201 1 97.19 153 PHE B N 1
ATOM 4263 C CA . PHE B 1 153 ? -8.805 -29.234 -2.559 1 97.19 153 PHE B CA 1
ATOM 4264 C C . PHE B 1 153 ? -9.109 -27.812 -3.01 1 97.19 153 PHE B C 1
ATOM 4266 O O . PHE B 1 153 ? -9.297 -26.922 -2.18 1 97.19 153 PHE B O 1
ATOM 4273 N N . VAL B 1 154 ? -9.219 -27.562 -4.297 1 98.19 154 VAL B N 1
ATOM 4274 C CA . VAL B 1 154 ? -9.328 -26.234 -4.883 1 98.19 154 VAL B CA 1
ATOM 4275 C C . VAL B 1 154 ? -10.703 -25.641 -4.574 1 98.19 154 VAL B C 1
ATOM 4277 O O . VAL B 1 154 ? -10.82 -24.438 -4.309 1 98.19 154 VAL B O 1
ATOM 4280 N N . GLN B 1 155 ? -11.711 -26.453 -4.473 1 97.12 155 GLN B N 1
ATOM 4281 C CA . GLN B 1 155 ? -13.078 -26 -4.301 1 97.12 155 GLN B CA 1
ATOM 4282 C C . GLN B 1 155 ? -13.305 -25.453 -2.891 1 97.12 155 GLN B C 1
ATOM 4284 O O . GLN B 1 155 ? -14.297 -24.766 -2.635 1 97.12 155 GLN B O 1
ATOM 4289 N N . ARG B 1 156 ? -12.328 -25.734 -2.02 1 97 156 ARG B N 1
ATOM 4290 C CA . ARG B 1 156 ? -12.414 -25.25 -0.646 1 97 156 ARG B CA 1
ATOM 4291 C C . ARG B 1 156 ? -12.305 -23.734 -0.594 1 97 156 ARG B C 1
ATOM 4293 O O . ARG B 1 156 ? -12.672 -23.109 0.406 1 97 156 ARG B O 1
ATOM 4300 N N . PHE B 1 157 ? -11.805 -23.203 -1.671 1 98.44 157 PHE B N 1
ATOM 4301 C CA . PHE B 1 157 ? -11.383 -21.812 -1.581 1 98.44 157 PHE B CA 1
ATOM 4302 C C . PHE B 1 157 ? -12.133 -20.953 -2.594 1 98.44 157 PHE B C 1
ATOM 4304 O O . PHE B 1 157 ? -12.539 -21.438 -3.65 1 98.44 157 PHE B O 1
ATOM 4311 N N . ALA B 1 158 ? -12.32 -19.672 -2.195 1 98.5 158 ALA B N 1
ATOM 4312 C CA . ALA B 1 158 ? -12.812 -18.688 -3.145 1 98.5 158 ALA B CA 1
ATOM 4313 C C . ALA B 1 158 ? -11.688 -18.188 -4.055 1 98.5 158 ALA B C 1
ATOM 4315 O O . ALA B 1 158 ? -11.922 -17.828 -5.203 1 98.5 158 ALA B O 1
ATOM 4316 N N . ALA B 1 159 ? -10.516 -18.188 -3.523 1 98.88 159 ALA B N 1
ATOM 4317 C CA . ALA B 1 159 ? -9.328 -17.75 -4.254 1 98.88 159 ALA B CA 1
ATOM 4318 C C . ALA B 1 159 ? -8.07 -18.422 -3.723 1 98.88 159 ALA B C 1
ATOM 4320 O O . ALA B 1 159 ? -8 -18.781 -2.545 1 98.88 159 ALA B O 1
ATOM 4321 N N . ILE B 1 160 ? -7.109 -18.625 -4.598 1 98.94 160 ILE B N 1
ATOM 4322 C CA . ILE B 1 160 ? -5.777 -19.125 -4.27 1 98.94 160 ILE B CA 1
ATOM 4323 C C . ILE B 1 160 ? -4.727 -18.125 -4.75 1 98.94 160 ILE B C 1
ATOM 4325 O O . ILE B 1 160 ? -4.75 -17.703 -5.91 1 98.94 160 ILE B O 1
ATOM 4329 N N . SER B 1 161 ? -3.924 -17.625 -3.852 1 98.88 161 SER B N 1
ATOM 4330 C CA . SER B 1 161 ? -2.826 -16.734 -4.203 1 98.88 161 SER B CA 1
ATOM 4331 C C . SER B 1 161 ? -1.475 -17.406 -3.986 1 98.88 161 SER B C 1
ATOM 4333 O O . SER B 1 161 ? -1.185 -17.891 -2.891 1 98.88 161 SER B O 1
ATOM 4335 N N . VAL B 1 162 ? -0.612 -17.469 -5.023 1 98.62 162 VAL B N 1
ATOM 4336 C CA . VAL B 1 162 ? 0.633 -18.219 -4.988 1 98.62 162 VAL B CA 1
ATOM 4337 C C . VAL B 1 162 ? 1.818 -17.281 -5.191 1 98.62 162 VAL B C 1
ATOM 4339 O O . VAL B 1 162 ? 1.812 -16.453 -6.105 1 98.62 162 VAL B O 1
ATOM 4342 N N . ALA B 1 163 ? 2.812 -17.375 -4.328 1 97.44 163 ALA B N 1
ATOM 4343 C CA . ALA B 1 163 ? 4.043 -16.609 -4.473 1 97.44 163 ALA B CA 1
ATOM 4344 C C . ALA B 1 163 ? 4.918 -17.172 -5.59 1 97.44 163 ALA B C 1
ATOM 4346 O O . ALA B 1 163 ? 5.387 -18.297 -5.504 1 97.44 163 ALA B O 1
ATOM 4347 N N . SER B 1 164 ? 5.207 -16.359 -6.535 1 95.44 164 SER B N 1
ATOM 4348 C CA . SER B 1 164 ? 5.969 -16.828 -7.691 1 95.44 164 SER B CA 1
ATOM 4349 C C . SER B 1 164 ? 7.461 -16.875 -7.387 1 95.44 164 SER B C 1
ATOM 4351 O O . SER B 1 164 ? 8.25 -17.359 -8.195 1 95.44 164 SER B O 1
ATOM 4353 N N . GLU B 1 165 ? 7.863 -16.375 -6.227 1 93.38 165 GLU B N 1
ATOM 4354 C CA . GLU B 1 165 ? 9.242 -16.562 -5.785 1 93.38 165 GLU B CA 1
ATOM 4355 C C . GLU B 1 165 ? 9.562 -18.031 -5.582 1 93.38 165 GLU B C 1
ATOM 4357 O O . GLU B 1 165 ? 10.695 -18.469 -5.805 1 93.38 165 GLU B O 1
ATOM 4362 N N . PHE B 1 166 ? 8.516 -18.797 -5.16 1 93 166 PHE B N 1
ATOM 4363 C CA . PHE B 1 166 ? 8.711 -20.203 -4.844 1 93 166 PHE B CA 1
ATOM 4364 C C . PHE B 1 166 ? 8.109 -21.094 -5.926 1 93 166 PHE B C 1
ATOM 4366 O O . PHE B 1 166 ? 8.578 -22.203 -6.152 1 93 166 PHE B O 1
ATOM 4373 N N . TYR B 1 167 ? 7.082 -20.625 -6.504 1 93.5 167 TYR B N 1
ATOM 4374 C CA . TYR B 1 167 ? 6.395 -21.328 -7.582 1 93.5 167 TYR B CA 1
ATOM 4375 C C . TYR B 1 167 ? 6.34 -20.469 -8.844 1 93.5 167 TYR B C 1
ATOM 4377 O O . TYR B 1 167 ? 5.465 -19.625 -8.984 1 93.5 167 TYR B O 1
ATOM 4385 N N . PRO B 1 168 ? 7.227 -20.703 -9.742 1 91.38 168 PRO B N 1
ATOM 4386 C CA . PRO B 1 168 ? 7.297 -19.859 -10.938 1 91.38 168 PRO B CA 1
ATOM 4387 C C . PRO B 1 168 ? 5.949 -19.734 -11.648 1 91.38 168 PRO B C 1
ATOM 4389 O O . PRO B 1 168 ? 5.188 -20.703 -11.711 1 91.38 168 PRO B O 1
ATOM 4392 N N . LEU B 1 169 ? 5.73 -18.609 -12.188 1 93.69 169 LEU B N 1
ATOM 4393 C CA . LEU B 1 169 ? 4.461 -18.266 -12.82 1 93.69 169 LEU B CA 1
ATOM 4394 C C . LEU B 1 169 ? 4.09 -19.297 -13.883 1 93.69 169 LEU B C 1
ATOM 4396 O O . LEU B 1 169 ? 2.928 -19.688 -13.992 1 93.69 169 LEU B O 1
ATOM 4400 N N . SER B 1 170 ? 5.047 -19.75 -14.68 1 90.25 170 SER B N 1
ATOM 4401 C CA . SER B 1 170 ? 4.812 -20.688 -15.766 1 90.25 170 SER B CA 1
ATOM 4402 C C . SER B 1 170 ? 4.301 -22.031 -15.25 1 90.25 170 SER B C 1
ATOM 4404 O O . SER B 1 170 ? 3.57 -22.734 -15.945 1 90.25 170 SER B O 1
ATOM 4406 N N . SER B 1 171 ? 4.652 -22.359 -14.062 1 92.5 171 SER B N 1
ATOM 4407 C CA . SER B 1 171 ? 4.266 -23.641 -13.492 1 92.5 171 SER B CA 1
ATOM 4408 C C . SER B 1 171 ? 2.83 -23.609 -12.977 1 92.5 171 SER B C 1
ATOM 4410 O O . SER B 1 171 ? 2.271 -24.656 -12.617 1 92.5 171 SER B O 1
ATOM 4412 N N . LEU B 1 172 ? 2.176 -22.453 -12.984 1 96.5 172 LEU B N 1
ATOM 4413 C CA . LEU B 1 172 ? 0.873 -22.297 -12.352 1 96.5 172 LEU B CA 1
ATOM 4414 C C . LEU B 1 172 ? -0.248 -22.359 -13.383 1 96.5 172 LEU B C 1
ATOM 4416 O O . LEU B 1 172 ? -1.428 -22.297 -13.023 1 96.5 172 LEU B O 1
ATOM 4420 N N . ALA B 1 173 ? 0.109 -22.516 -14.68 1 95.69 173 ALA B N 1
ATOM 4421 C CA . ALA B 1 173 ? -0.89 -22.484 -15.75 1 95.69 173 ALA B CA 1
ATOM 4422 C C . ALA B 1 173 ? -1.901 -23.625 -15.57 1 95.69 173 ALA B C 1
ATOM 4424 O O . ALA B 1 173 ? -3.109 -23.406 -15.688 1 95.69 173 ALA B O 1
ATOM 4425 N N . PRO B 1 174 ? -1.44 -24.906 -15.227 1 96.06 174 PRO B N 1
ATOM 4426 C CA . PRO B 1 174 ? -2.424 -25.969 -15.008 1 96.06 174 PRO B CA 1
ATOM 4427 C C . PRO B 1 174 ? -3.34 -25.688 -13.812 1 96.06 174 PRO B C 1
ATOM 4429 O O . PRO B 1 174 ? -4.523 -26.031 -13.852 1 96.06 174 PRO B O 1
ATOM 4432 N N . LEU B 1 175 ? -2.803 -25.094 -12.781 1 97.88 175 LEU B N 1
ATOM 4433 C CA . LEU B 1 175 ? -3.625 -24.703 -11.641 1 97.88 175 LEU B CA 1
ATOM 4434 C C . LEU B 1 175 ? -4.66 -23.656 -12.039 1 97.88 175 LEU B C 1
ATOM 4436 O O . LEU B 1 175 ? -5.816 -23.734 -11.625 1 97.88 175 LEU B O 1
ATOM 4440 N N . ASP B 1 176 ? -4.223 -22.688 -12.82 1 98.19 176 ASP B N 1
ATOM 4441 C CA . ASP B 1 176 ? -5.145 -21.656 -13.297 1 98.19 176 ASP B CA 1
ATOM 4442 C C . ASP B 1 176 ? -6.297 -22.281 -14.086 1 98.19 176 ASP B C 1
ATOM 4444 O O . ASP B 1 176 ? -7.453 -21.875 -13.93 1 98.19 176 ASP B O 1
ATOM 4448 N N . ALA B 1 177 ? -5.98 -23.25 -14.922 1 97 177 ALA B N 1
ATOM 4449 C CA . ALA B 1 177 ? -7.004 -23.922 -15.719 1 97 177 ALA B CA 1
ATOM 4450 C C . ALA B 1 177 ? -8.039 -24.594 -14.82 1 97 177 ALA B C 1
ATOM 4452 O O . ALA B 1 177 ? -9.242 -24.516 -15.086 1 97 177 ALA B O 1
ATOM 4453 N N . LEU B 1 178 ? -7.551 -25.281 -13.812 1 97.69 178 LEU B N 1
ATOM 4454 C CA . LEU B 1 178 ? -8.469 -25.938 -12.883 1 97.69 178 LEU B CA 1
ATOM 4455 C C . LEU B 1 178 ? -9.312 -24.906 -12.141 1 97.69 178 LEU B C 1
ATOM 4457 O O . LEU B 1 178 ? -10.516 -25.094 -11.961 1 97.69 178 LEU B O 1
ATOM 4461 N N . CYS B 1 179 ? -8.703 -23.812 -11.625 1 98.5 179 CYS B N 1
ATOM 4462 C CA . CYS B 1 179 ? -9.406 -22.75 -10.93 1 98.5 179 CYS B CA 1
ATOM 4463 C C . CYS B 1 179 ? -10.516 -22.172 -11.805 1 98.5 179 CYS B C 1
ATOM 4465 O O . CYS B 1 179 ? -11.625 -21.922 -11.328 1 98.5 179 CYS B O 1
ATOM 4467 N N . ARG B 1 180 ? -10.234 -21.969 -13.078 1 97.69 180 ARG B N 1
ATOM 4468 C CA . ARG B 1 180 ? -11.219 -21.453 -14.016 1 97.69 180 ARG B CA 1
ATOM 4469 C C . ARG B 1 180 ? -12.422 -22.375 -14.125 1 97.69 180 ARG B C 1
ATOM 4471 O O . ARG B 1 180 ? -13.57 -21.922 -14.117 1 97.69 180 ARG B O 1
ATOM 4478 N N . ARG B 1 181 ? -12.156 -23.625 -14.148 1 96.94 181 ARG B N 1
ATOM 4479 C CA . ARG B 1 181 ? -13.234 -24.609 -14.266 1 96.94 181 ARG B CA 1
ATOM 4480 C C . ARG B 1 181 ? -14.102 -24.609 -13.016 1 96.94 181 ARG B C 1
ATOM 4482 O O . ARG B 1 181 ? -15.312 -24.828 -13.094 1 96.94 181 ARG B O 1
ATOM 4489 N N . LEU B 1 182 ? -13.508 -24.344 -11.914 1 97.69 182 LEU B N 1
ATOM 4490 C CA . LEU B 1 182 ? -14.203 -24.484 -10.641 1 97.69 182 LEU B CA 1
ATOM 4491 C C . LEU B 1 182 ? -14.656 -23.109 -10.125 1 97.69 182 LEU B C 1
ATOM 4493 O O . LEU B 1 182 ? -15.203 -23.016 -9.023 1 97.69 182 LEU B O 1
ATOM 4497 N N . ASN B 1 183 ? -14.391 -22.031 -10.859 1 97.06 183 ASN B N 1
ATOM 4498 C CA . ASN B 1 183 ? -14.742 -20.672 -10.508 1 97.06 183 ASN B CA 1
ATOM 4499 C C . ASN B 1 183 ? -14.062 -20.234 -9.211 1 97.06 183 ASN B C 1
ATOM 4501 O O . ASN B 1 183 ? -14.719 -19.719 -8.305 1 97.06 183 ASN B O 1
ATOM 4505 N N . VAL B 1 184 ? -12.797 -20.609 -9.086 1 98.69 184 VAL B N 1
ATOM 4506 C CA . VAL B 1 184 ? -11.914 -20.172 -8.008 1 98.69 184 VAL B CA 1
ATOM 4507 C C . VAL B 1 184 ? -10.891 -19.172 -8.555 1 98.69 184 VAL B C 1
ATOM 4509 O O . VAL B 1 184 ? -10.18 -19.484 -9.516 1 98.69 184 VAL B O 1
ATOM 4512 N N . ALA B 1 185 ? -10.828 -18.016 -7.992 1 98.75 185 ALA B N 1
ATOM 4513 C CA . ALA B 1 185 ? -9.891 -17.016 -8.484 1 98.75 185 ALA B CA 1
ATOM 4514 C C . ALA B 1 185 ? -8.445 -17.438 -8.242 1 98.75 185 ALA B C 1
ATOM 4516 O O . ALA B 1 185 ? -8.141 -18.062 -7.227 1 98.75 185 ALA B O 1
ATOM 4517 N N . LEU B 1 186 ? -7.59 -17.141 -9.188 1 98.81 186 LEU B N 1
ATOM 4518 C CA . LEU B 1 186 ? -6.156 -17.359 -9.008 1 98.81 186 LEU B CA 1
ATOM 4519 C C . LEU B 1 186 ? -5.402 -16.031 -9.039 1 98.81 186 LEU B C 1
ATOM 4521 O O . LEU B 1 186 ? -5.637 -15.195 -9.914 1 98.81 186 LEU B O 1
ATOM 4525 N N . CYS B 1 187 ? -4.594 -15.836 -8.047 1 98.56 187 CYS B N 1
ATOM 4526 C CA . CYS B 1 187 ? -3.674 -14.703 -7.941 1 98.56 187 CYS B CA 1
ATOM 4527 C C . CYS B 1 187 ? -2.236 -15.18 -7.785 1 98.56 187 CYS B C 1
ATOM 4529 O O . CYS B 1 187 ? -1.99 -16.234 -7.199 1 98.56 187 CYS B O 1
ATOM 4531 N N . SER B 1 188 ? -1.356 -14.5 -8.367 1 98.56 188 SER B N 1
ATOM 4532 C CA . SER B 1 188 ? 0.07 -14.695 -8.133 1 98.56 188 SER B CA 1
ATOM 4533 C C . SER B 1 188 ? 0.782 -13.359 -7.945 1 98.56 188 SER B C 1
ATOM 4535 O O . SER B 1 188 ? 0.341 -12.336 -8.469 1 98.56 188 SER B O 1
ATOM 4537 N N . CYS B 1 189 ? 1.778 -13.328 -7.145 1 98.38 189 CYS B N 1
ATOM 4538 C CA . CYS B 1 189 ? 2.533 -12.102 -6.91 1 98.38 189 CYS B CA 1
ATOM 4539 C C . CYS B 1 189 ? 4.023 -12.398 -6.77 1 98.38 189 CYS B C 1
ATOM 4541 O O . CYS B 1 189 ? 4.418 -13.555 -6.602 1 98.38 189 CYS B O 1
ATOM 4543 N N . HIS B 1 190 ? 4.797 -11.398 -6.906 1 97.81 190 HIS B N 1
ATOM 4544 C CA . HIS B 1 190 ? 6.25 -11.5 -6.852 1 97.81 190 HIS B CA 1
ATOM 4545 C C . HIS B 1 190 ? 6.875 -10.172 -6.422 1 97.81 190 HIS B C 1
ATOM 4547 O O . HIS B 1 190 ? 6.609 -9.133 -7.023 1 97.81 190 HIS B O 1
ATOM 4553 N N . CYS B 1 191 ? 7.641 -10.25 -5.379 1 96.88 191 CYS B N 1
ATOM 4554 C CA . CYS B 1 191 ? 8.391 -9.07 -4.949 1 96.88 191 CYS B CA 1
ATOM 4555 C C . CYS B 1 191 ? 9.836 -9.141 -5.438 1 96.88 191 CYS B C 1
ATOM 4557 O O . CYS B 1 191 ? 10.531 -10.133 -5.207 1 96.88 191 CYS B O 1
ATOM 4559 N N . SER B 1 192 ? 10.312 -8.148 -6.125 1 94.38 192 SER B N 1
ATOM 4560 C CA . SER B 1 192 ? 11.688 -8.023 -6.59 1 94.38 192 SER B CA 1
ATOM 4561 C C . SER B 1 192 ? 12.297 -6.691 -6.168 1 94.38 192 SER B C 1
ATOM 4563 O O . SER B 1 192 ? 12.719 -5.898 -7.012 1 94.38 192 SER B O 1
ATOM 4565 N N . GLY B 1 193 ? 12.383 -6.551 -4.859 1 92.19 193 GLY B N 1
ATOM 4566 C CA . GLY B 1 193 ? 12.883 -5.285 -4.34 1 92.19 193 GLY B CA 1
ATOM 4567 C C . GLY B 1 193 ? 11.953 -4.117 -4.633 1 92.19 193 GLY B C 1
ATOM 4568 O O . GLY B 1 193 ? 10.812 -4.098 -4.172 1 92.19 193 GLY B O 1
ATOM 4569 N N . THR B 1 194 ? 12.398 -3.289 -5.59 1 91.12 194 THR B N 1
ATOM 4570 C CA . THR B 1 194 ? 11.672 -2.051 -5.863 1 91.12 194 THR B CA 1
ATOM 4571 C C . THR B 1 194 ? 10.539 -2.293 -6.855 1 91.12 194 THR B C 1
ATOM 4573 O O . THR B 1 194 ? 9.75 -1.392 -7.133 1 91.12 194 THR B O 1
ATOM 4576 N N . LEU B 1 195 ? 10.461 -3.486 -7.363 1 95.75 195 LEU B N 1
ATOM 4577 C CA . LEU B 1 195 ? 9.383 -3.826 -8.289 1 95.75 195 LEU B CA 1
ATOM 4578 C C . LEU B 1 195 ? 8.5 -4.93 -7.715 1 95.75 195 LEU B C 1
ATOM 4580 O O . LEU B 1 195 ? 9.008 -5.949 -7.242 1 95.75 195 LEU B O 1
ATOM 4584 N N . GLY B 1 196 ? 7.234 -4.672 -7.668 1 98 196 GLY B N 1
ATOM 4585 C CA . GLY B 1 196 ? 6.254 -5.676 -7.301 1 98 196 GLY B CA 1
ATOM 4586 C C . GLY B 1 196 ? 5.336 -6.062 -8.445 1 98 196 GLY B C 1
ATOM 4587 O O . GLY B 1 196 ? 4.934 -5.207 -9.242 1 98 196 GLY B O 1
ATOM 4588 N N . PHE B 1 197 ? 5.086 -7.34 -8.555 1 98.12 197 PHE B N 1
ATOM 4589 C CA . PHE B 1 197 ? 4.227 -7.863 -9.617 1 98.12 197 PHE B CA 1
ATOM 4590 C C . PHE B 1 197 ? 3.014 -8.578 -9.023 1 98.12 197 PHE B C 1
ATOM 4592 O O . PHE B 1 197 ? 3.098 -9.164 -7.945 1 98.12 197 PHE B O 1
ATOM 4599 N N . GLY B 1 198 ? 1.88 -8.469 -9.727 1 98.25 198 GLY B N 1
ATOM 4600 C CA . GLY B 1 198 ? 0.677 -9.219 -9.406 1 98.25 198 GLY B CA 1
ATOM 4601 C C . GLY B 1 198 ? -0.077 -9.695 -10.633 1 98.25 198 GLY B C 1
ATOM 4602 O O . GLY B 1 198 ? -0.175 -8.977 -11.625 1 98.25 198 GLY B O 1
ATOM 4603 N N . PHE B 1 199 ? -0.554 -10.891 -10.594 1 98.5 199 PHE B N 1
ATOM 4604 C CA . PHE B 1 199 ? -1.425 -11.477 -11.602 1 98.5 199 PHE B CA 1
ATOM 4605 C C . PHE B 1 199 ? -2.77 -11.867 -11 1 98.5 199 PHE B C 1
ATOM 4607 O O . PHE B 1 199 ? -2.83 -12.375 -9.875 1 98.5 199 PHE B O 1
ATOM 4614 N N . LEU B 1 200 ? -3.801 -11.555 -11.664 1 98.38 200 LEU B N 1
ATOM 4615 C CA . LEU B 1 200 ? -5.152 -11.906 -11.242 1 98.38 200 LEU B CA 1
ATOM 4616 C C . LEU B 1 200 ? -5.914 -12.602 -12.367 1 98.38 200 LEU B C 1
ATOM 4618 O O . LEU B 1 200 ? -5.855 -12.164 -13.523 1 98.38 200 LEU B O 1
ATOM 4622 N N . ASP B 1 201 ? -6.598 -13.648 -12.062 1 98.69 201 ASP B N 1
ATOM 4623 C CA . ASP B 1 201 ? -7.566 -14.273 -12.961 1 98.69 201 ASP B CA 1
ATOM 4624 C C . ASP B 1 201 ? -8.891 -14.523 -12.25 1 98.69 201 ASP B C 1
ATOM 4626 O O . ASP B 1 201 ? -9.008 -15.461 -11.461 1 98.69 201 ASP B O 1
ATOM 4630 N N . PHE B 1 202 ? -9.875 -13.641 -12.578 1 98.31 202 PHE B N 1
ATOM 4631 C CA . PHE B 1 202 ? -11.219 -13.766 -12.023 1 98.31 202 PHE B CA 1
ATOM 4632 C C . PHE B 1 202 ? -12.172 -14.398 -13.031 1 98.31 202 PHE B C 1
ATOM 4634 O O . PHE B 1 202 ? -13.391 -14.305 -12.875 1 98.31 202 PHE B O 1
ATOM 4641 N N . HIS B 1 203 ? -11.594 -14.969 -14.094 1 96.38 203 HIS B N 1
ATOM 4642 C CA . HIS B 1 203 ? -12.328 -15.711 -15.109 1 96.38 203 HIS B CA 1
ATOM 4643 C C . HIS B 1 203 ? -13.398 -14.844 -15.766 1 96.38 203 HIS B C 1
ATOM 4645 O O . HIS B 1 203 ? -13.117 -13.727 -16.188 1 96.38 203 HIS B O 1
ATOM 4651 N N . GLN B 1 204 ? -14.625 -15.398 -15.898 1 95.38 204 GLN B N 1
ATOM 4652 C CA . GLN B 1 204 ? -15.789 -14.602 -16.266 1 95.38 204 GLN B CA 1
ATOM 4653 C C . GLN B 1 204 ? -16.5 -14.055 -15.031 1 95.38 204 GLN B C 1
ATOM 4655 O O . GLN B 1 204 ? -17.281 -14.766 -14.391 1 95.38 204 GLN B O 1
ATOM 4660 N N . HIS B 1 205 ? -16.188 -12.812 -14.742 1 96.19 205 HIS B N 1
ATOM 4661 C CA . HIS B 1 205 ? -16.594 -12.25 -13.469 1 96.19 205 HIS B CA 1
ATOM 4662 C C . HIS B 1 205 ? -17.734 -11.25 -13.648 1 96.19 205 HIS B C 1
ATOM 4664 O O . HIS B 1 205 ? -17.688 -10.406 -14.539 1 96.19 205 HIS B O 1
ATOM 4670 N N . THR B 1 206 ? -18.766 -11.406 -12.852 1 96.19 206 THR B N 1
ATOM 4671 C CA . THR B 1 206 ? -19.891 -10.484 -12.812 1 96.19 206 THR B CA 1
ATOM 4672 C C . THR B 1 206 ? -19.859 -9.625 -11.547 1 96.19 206 THR B C 1
ATOM 4674 O O . THR B 1 206 ? -19.578 -10.133 -10.461 1 96.19 206 THR B O 1
ATOM 4677 N N . PHE B 1 207 ? -20.062 -8.336 -11.688 1 94.94 207 PHE B N 1
ATOM 4678 C CA . PHE B 1 207 ? -19.984 -7.426 -10.547 1 94.94 207 PHE B CA 1
ATOM 4679 C C . PHE B 1 207 ? -21.031 -6.324 -10.68 1 94.94 207 PHE B C 1
ATOM 4681 O O . PHE B 1 207 ? -21.547 -6.07 -11.766 1 94.94 207 PHE B O 1
ATOM 4688 N N . ARG B 1 208 ? -21.344 -5.719 -9.578 1 92.38 208 ARG B N 1
ATOM 4689 C CA . ARG B 1 208 ? -22.328 -4.645 -9.508 1 92.38 208 ARG B CA 1
ATOM 4690 C C . ARG B 1 208 ? -21.656 -3.277 -9.586 1 92.38 208 ARG B C 1
ATOM 4692 O O . ARG B 1 208 ? -20.578 -3.076 -9.008 1 92.38 208 ARG B O 1
ATOM 4699 N N . VAL B 1 209 ? -22.266 -2.369 -10.359 1 87.38 209 VAL B N 1
ATOM 4700 C CA . VAL B 1 209 ? -21.844 -0.973 -10.414 1 87.38 209 VAL B CA 1
ATOM 4701 C C . VAL B 1 209 ? -23.047 -0.059 -10.227 1 87.38 209 VAL B C 1
ATOM 4703 O O . VAL B 1 209 ? -24.188 -0.455 -10.5 1 87.38 209 VAL B O 1
ATOM 4706 N N . PRO B 1 210 ? -22.781 1.161 -9.617 1 78 210 PRO B N 1
ATOM 4707 C CA . PRO B 1 210 ? -23.922 2.082 -9.516 1 78 210 PRO B CA 1
ATOM 4708 C C . PRO B 1 210 ? -24.547 2.387 -10.875 1 78 210 PRO B C 1
ATOM 4710 O O . PRO B 1 210 ? -23.844 2.52 -11.875 1 78 210 PRO B O 1
ATOM 4713 N N . ALA B 1 211 ? -25.969 2.365 -10.938 1 75.19 211 ALA B N 1
ATOM 4714 C CA . ALA B 1 211 ? -26.703 2.633 -12.18 1 75.19 211 ALA B CA 1
ATOM 4715 C C . ALA B 1 211 ? -26.453 4.062 -12.656 1 75.19 211 ALA B C 1
ATOM 4717 O O . ALA B 1 211 ? -26.438 4.996 -11.852 1 75.19 211 ALA B O 1
ATOM 4718 N N . PRO B 1 212 ? -26.125 4.094 -13.938 1 63.91 212 PRO B N 1
ATOM 4719 C CA . PRO B 1 212 ? -26.016 5.461 -14.461 1 63.91 212 PRO B CA 1
ATOM 4720 C C . PRO B 1 212 ? -27.312 6.254 -14.312 1 63.91 212 PRO B C 1
ATOM 4722 O O . PRO B 1 212 ? -28.406 5.68 -14.367 1 63.91 212 PRO B O 1
ATOM 4725 N N . LYS B 1 213 ? -27.422 7.301 -13.781 1 55.66 213 LYS B N 1
ATOM 4726 C CA . LYS B 1 213 ? -28.625 8.109 -13.711 1 55.66 213 LYS B CA 1
ATOM 4727 C C . LYS B 1 213 ? -29.391 8.078 -15.039 1 55.66 213 LYS B C 1
ATOM 4729 O O . LYS B 1 213 ? -28.781 8.25 -16.109 1 55.66 213 LYS B O 1
ATOM 4734 N N . ALA B 1 214 ? -30.641 7.535 -15.078 1 47.5 214 ALA B N 1
ATOM 4735 C CA . ALA B 1 214 ? -31.516 7.703 -16.234 1 47.5 214 ALA B CA 1
ATOM 4736 C C . ALA B 1 214 ? -31.625 9.172 -16.641 1 47.5 214 ALA B C 1
ATOM 4738 O O . ALA B 1 214 ? -31.812 10.047 -15.789 1 47.5 214 ALA B O 1
ATOM 4739 N N . GLN B 1 215 ? -30.922 9.516 -17.688 1 43.66 215 GLN B N 1
ATOM 4740 C CA . GLN B 1 215 ? -31.422 10.766 -18.234 1 43.66 215 GLN B CA 1
ATOM 4741 C C . GLN B 1 215 ? -32.938 10.797 -18.234 1 43.66 215 GLN B C 1
ATOM 4743 O O . GLN B 1 215 ? -33.594 9.891 -18.75 1 43.66 215 GLN B O 1
ATOM 4748 N N . THR B 1 216 ? -33.562 11.359 -17.188 1 40.25 216 THR B N 1
ATOM 4749 C CA . THR B 1 216 ? -34.969 11.633 -17.281 1 40.25 216 THR B CA 1
ATOM 4750 C C . THR B 1 216 ? -35.344 12.125 -18.688 1 40.25 216 THR B C 1
ATOM 4752 O O . THR B 1 216 ? -34.938 13.211 -19.094 1 40.25 216 THR B O 1
ATOM 4755 N N . SER B 1 217 ? -35.562 11.297 -19.609 1 34.91 217 SER B N 1
ATOM 4756 C CA . SER B 1 217 ? -36.312 11.797 -20.75 1 34.91 217 SER B CA 1
ATOM 4757 C C . SER B 1 217 ? -37.656 12.391 -20.297 1 34.91 217 SER B C 1
ATOM 4759 O O . SER B 1 217 ? -38.375 11.773 -19.5 1 34.91 217 SER B O 1
ATOM 4761 N N . GLN B 1 218 ? -37.812 13.703 -20.266 1 34.84 218 GLN B N 1
ATOM 4762 C CA . GLN B 1 218 ? -39.062 14.453 -20.156 1 34.84 218 GLN B CA 1
ATOM 4763 C C . GLN B 1 218 ? -40.156 13.844 -21.031 1 34.84 218 GLN B C 1
ATOM 4765 O O . GLN B 1 218 ? -40.25 14.156 -22.219 1 34.84 218 GLN B O 1
ATOM 4770 N N . ALA B 1 219 ? -40.562 12.602 -21.094 1 32.81 219 ALA B N 1
ATOM 4771 C CA . ALA B 1 219 ? -41.812 12.391 -21.812 1 32.81 219 ALA B CA 1
ATOM 4772 C C . ALA B 1 219 ? -42.938 13.258 -21.234 1 32.81 219 ALA B C 1
ATOM 4774 O O . ALA B 1 219 ? -42.875 13.672 -20.078 1 32.81 219 ALA B O 1
ATOM 4775 N N . ALA B 1 220 ? -44.25 13.242 -21.922 1 32.66 220 ALA B N 1
ATOM 4776 C CA . ALA B 1 220 ? -45.469 14.047 -21.984 1 32.66 220 ALA B CA 1
ATOM 4777 C C . ALA B 1 220 ? -46.156 14.102 -20.625 1 32.66 220 ALA B C 1
ATOM 4779 O O . ALA B 1 220 ? -45.938 13.234 -19.781 1 32.66 220 ALA B O 1
ATOM 4780 N N . GLY B 1 221 ? -47.188 15.023 -20.344 1 33.19 221 GLY B N 1
ATOM 4781 C CA . GLY B 1 221 ? -48.094 15.688 -19.438 1 33.19 221 GLY B CA 1
ATOM 4782 C C . GLY B 1 221 ? -49 14.727 -18.688 1 33.19 221 GLY B C 1
ATOM 4783 O O . GLY B 1 221 ? -50 15.141 -18.109 1 33.19 221 GLY B O 1
ATOM 4784 N N . GLY B 1 222 ? -49.156 13.43 -19.109 1 34.62 222 GLY B N 1
ATOM 4785 C CA . GLY B 1 222 ? -50.375 12.969 -18.5 1 34.62 222 GLY B CA 1
ATOM 4786 C C . GLY B 1 222 ? -50.312 12.867 -17 1 34.62 222 GLY B C 1
ATOM 4787 O O . GLY B 1 222 ? -49.25 12.734 -16.422 1 34.62 222 GLY B O 1
ATOM 4788 N N . LYS B 1 223 ? -51.375 13.281 -16.328 1 33.47 223 LYS B N 1
ATOM 4789 C CA . LYS B 1 223 ? -51.719 13.398 -14.914 1 33.47 223 LYS B CA 1
ATOM 4790 C C . LYS B 1 223 ? -51.406 12.117 -14.156 1 33.47 223 LYS B C 1
ATOM 4792 O O . LYS B 1 223 ? -52.125 11.125 -14.273 1 33.47 223 LYS B O 1
ATOM 4797 N N . ALA B 1 224 ? -50.156 11.617 -14.102 1 29.97 224 ALA B N 1
ATOM 4798 C CA . ALA B 1 224 ? -50 10.406 -13.289 1 29.97 224 ALA B CA 1
ATOM 4799 C C . ALA B 1 224 ? -50.375 10.68 -11.836 1 29.97 224 ALA B C 1
ATOM 4801 O O . ALA B 1 224 ? -49.969 11.711 -11.273 1 29.97 224 ALA B O 1
ATOM 4802 N N . THR B 1 225 ? -51.406 10.148 -11.289 1 34.12 225 THR B N 1
ATOM 4803 C CA . THR B 1 225 ? -51.812 10.023 -9.898 1 34.12 225 THR B CA 1
ATOM 4804 C C . THR B 1 225 ? -50.625 9.641 -9.008 1 34.12 225 THR B C 1
ATOM 4806 O O . THR B 1 225 ? -49.906 8.68 -9.305 1 34.12 225 THR B O 1
ATOM 4809 N N . ALA B 1 226 ? -50.156 10.57 -8.172 1 33.94 226 ALA B N 1
ATOM 4810 C CA . ALA B 1 226 ? -49.156 10.594 -7.098 1 33.94 226 ALA B CA 1
ATOM 4811 C C . ALA B 1 226 ? -49.312 9.375 -6.191 1 33.94 226 ALA B C 1
ATOM 4813 O O . ALA B 1 226 ? -50.156 9.352 -5.301 1 33.94 226 ALA B O 1
ATOM 4814 N N . THR B 1 227 ? -49.438 8.164 -6.719 1 33.84 227 THR B N 1
ATOM 4815 C CA . THR B 1 227 ? -49.406 7.184 -5.641 1 33.84 227 THR B CA 1
ATOM 4816 C C . THR B 1 227 ? -48.156 7.375 -4.781 1 33.84 227 THR B C 1
ATOM 4818 O O . THR B 1 227 ? -47.062 7.695 -5.297 1 33.84 227 THR B O 1
ATOM 4821 N N . ASN B 1 228 ? -48.219 7.703 -3.496 1 35.44 228 ASN B N 1
ATOM 4822 C CA . ASN B 1 228 ? -47.438 8.094 -2.316 1 35.44 228 ASN B CA 1
ATOM 4823 C C . ASN B 1 228 ? -46.25 7.16 -2.08 1 35.44 228 ASN B C 1
ATOM 4825 O O . ASN B 1 228 ? -45.656 7.176 -1.008 1 35.44 228 ASN B O 1
ATOM 4829 N N . GLY B 1 229 ? -46.281 5.93 -2.637 1 35.06 229 GLY B N 1
ATOM 4830 C CA . GLY B 1 229 ? -45.219 5.156 -1.992 1 35.06 229 GLY B CA 1
ATOM 4831 C C . GLY B 1 229 ? -43.812 5.652 -2.328 1 35.06 229 GLY B C 1
ATOM 4832 O O . GLY B 1 229 ? -43.5 5.82 -3.502 1 35.06 229 GLY B O 1
ATOM 4833 N N . GLU B 1 230 ? -43.281 6.574 -1.579 1 35.53 230 GLU B N 1
ATOM 4834 C CA . GLU B 1 230 ? -41.875 6.965 -1.578 1 35.53 230 GLU B CA 1
ATOM 4835 C C . GLU B 1 230 ? -40.938 5.754 -1.756 1 35.53 230 GLU B C 1
ATOM 4837 O O . GLU B 1 230 ? -40.656 5.047 -0.79 1 35.53 230 GLU B O 1
ATOM 4842 N N . GLU B 1 231 ? -41.219 4.922 -2.664 1 35.94 231 GLU B N 1
ATOM 4843 C CA . GLU B 1 231 ? -40.156 3.957 -2.893 1 35.94 231 GLU B CA 1
ATOM 4844 C C . GLU B 1 231 ? -38.781 4.641 -2.908 1 35.94 231 GLU B C 1
ATOM 4846 O O . GLU B 1 231 ? -38.531 5.531 -3.723 1 35.94 231 GLU B O 1
ATOM 4851 N N . GLU B 1 232 ? -38.125 4.875 -1.731 1 38.12 232 GLU B N 1
ATOM 4852 C CA . GLU B 1 232 ? -36.719 5.188 -1.564 1 38.12 232 GLU B CA 1
ATOM 4853 C C . GLU B 1 232 ? -35.875 4.594 -2.695 1 38.12 232 GLU B C 1
ATOM 4855 O O . GLU B 1 232 ? -35.906 3.381 -2.916 1 38.12 232 GLU B O 1
ATOM 4860 N N . SER B 1 233 ? -35.719 5.223 -3.744 1 39.47 233 SER B N 1
ATOM 4861 C CA . SER B 1 233 ? -34.875 4.887 -4.898 1 39.47 233 SER B CA 1
ATOM 4862 C C . SER B 1 233 ? -33.531 4.352 -4.469 1 39.47 233 SER B C 1
ATOM 4864 O O . SER B 1 233 ? -32.688 5.102 -3.965 1 39.47 233 SER B O 1
ATOM 4866 N N . ARG B 1 234 ? -33.469 3.256 -3.898 1 44.12 234 ARG B N 1
ATOM 4867 C CA . ARG B 1 234 ? -32.188 2.578 -3.738 1 44.12 234 ARG B CA 1
ATOM 4868 C C . ARG B 1 234 ? -31.281 2.811 -4.949 1 44.12 234 ARG B C 1
ATOM 4870 O O . ARG B 1 234 ? -31.766 2.924 -6.074 1 44.12 234 ARG B O 1
ATOM 4877 N N . PRO B 1 235 ? -30.078 3.277 -4.68 1 54.78 235 PRO B N 1
ATOM 4878 C CA . PRO B 1 235 ? -29.219 3.375 -5.859 1 54.78 235 PRO B CA 1
ATOM 4879 C C . PRO B 1 235 ? -29.312 2.146 -6.762 1 54.78 235 PRO B C 1
ATOM 4881 O O . PRO B 1 235 ? -29.234 1.015 -6.277 1 54.78 235 PRO B O 1
ATOM 4884 N N . HIS B 1 236 ? -29.969 2.189 -7.836 1 66.06 236 HIS B N 1
ATOM 4885 C CA . HIS B 1 236 ? -30.109 1.145 -8.844 1 66.06 236 HIS B CA 1
ATOM 4886 C C . HIS B 1 236 ? -28.75 0.673 -9.352 1 66.06 236 HIS B C 1
ATOM 4888 O O . HIS B 1 236 ? -27.891 1.491 -9.672 1 66.06 236 HIS B O 1
ATOM 4894 N N . HIS B 1 237 ? -28.312 -0.52 -8.852 1 81.06 237 HIS B N 1
ATOM 4895 C CA . HIS B 1 237 ? -27.078 -1.143 -9.336 1 81.06 237 HIS B CA 1
ATOM 4896 C C . HIS B 1 237 ? -27.344 -1.977 -10.586 1 81.06 237 HIS B C 1
ATOM 4898 O O . HIS B 1 237 ? -28.453 -2.477 -10.781 1 81.06 237 HIS B O 1
ATOM 4904 N N . VAL B 1 238 ? -26.484 -1.842 -11.492 1 90.19 238 VAL B N 1
ATOM 4905 C CA . VAL B 1 238 ? -26.516 -2.674 -12.695 1 90.19 238 VAL B CA 1
ATOM 4906 C C . VAL B 1 238 ? -25.359 -3.672 -12.664 1 90.19 238 VAL B C 1
ATOM 4908 O O . VAL B 1 238 ? -24.297 -3.375 -12.125 1 90.19 238 VAL B O 1
ATOM 4911 N N . MET B 1 239 ? -25.641 -4.863 -13.219 1 92.69 239 MET B N 1
ATOM 4912 C CA . MET B 1 239 ? -24.625 -5.902 -13.281 1 92.69 239 MET B CA 1
ATOM 4913 C C . MET B 1 239 ? -23.797 -5.777 -14.562 1 92.69 239 MET B C 1
ATOM 4915 O O . MET B 1 239 ? -24.344 -5.516 -15.633 1 92.69 239 MET B O 1
ATOM 4919 N N . ARG B 1 240 ? -22.516 -5.895 -14.383 1 95 240 ARG B N 1
ATOM 4920 C CA . ARG B 1 240 ? -21.594 -5.918 -15.508 1 95 240 ARG B CA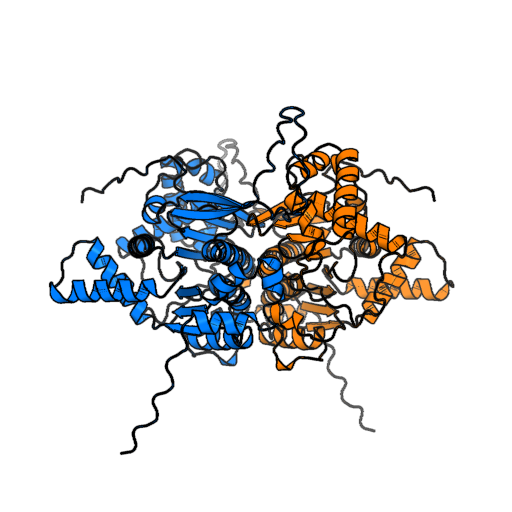 1
ATOM 4921 C C . ARG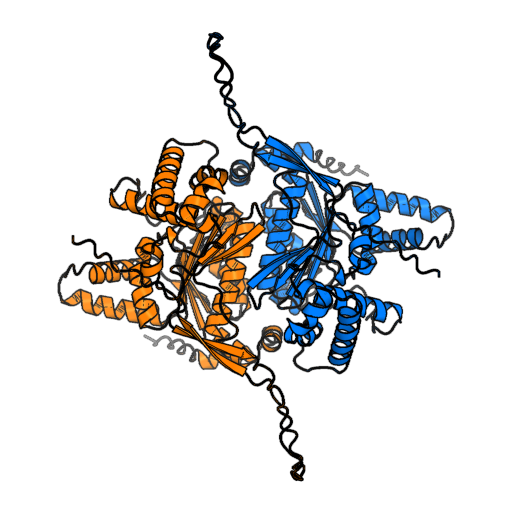 B 1 240 ? -20.719 -7.168 -15.477 1 95 240 ARG B C 1
ATOM 4923 O O . ARG B 1 240 ? -20.609 -7.828 -14.438 1 95 240 ARG B O 1
ATOM 4930 N N . GLU B 1 241 ? -20.25 -7.508 -16.688 1 95.44 241 GLU B N 1
ATOM 4931 C CA . GLU B 1 241 ? -19.406 -8.688 -16.797 1 95.44 241 GLU B CA 1
ATOM 4932 C C . GLU B 1 241 ? -18.047 -8.344 -17.406 1 95.44 241 GLU B C 1
ATOM 4934 O O . GLU B 1 241 ? -17.953 -7.5 -18.297 1 95.44 241 GLU B O 1
ATOM 4939 N N . ILE B 1 242 ? -17.031 -8.969 -16.938 1 94.94 242 ILE B N 1
ATOM 4940 C CA . ILE B 1 242 ? -15.688 -8.812 -17.469 1 94.94 242 ILE B CA 1
ATOM 4941 C C . ILE B 1 242 ? -15.008 -10.172 -17.578 1 94.94 242 ILE B C 1
ATOM 4943 O O . ILE B 1 242 ? -15.18 -11.031 -16.719 1 94.94 242 ILE B O 1
ATOM 4947 N N . SER B 1 243 ? -14.32 -10.406 -18.688 1 95.75 243 SER B N 1
ATOM 4948 C CA . SER B 1 243 ? -13.578 -11.641 -18.922 1 95.75 243 SER B CA 1
ATOM 4949 C C . SER B 1 243 ? -12.086 -11.438 -18.703 1 95.75 243 SER B C 1
ATOM 4951 O O . SER B 1 243 ? -11.492 -10.523 -19.297 1 95.75 243 SER B O 1
ATOM 4953 N N . PHE B 1 244 ? -11.508 -12.266 -17.922 1 97.38 244 PHE B N 1
ATOM 4954 C CA . PHE B 1 244 ? -10.07 -12.219 -17.688 1 97.38 244 PHE B CA 1
ATOM 4955 C C . PHE B 1 244 ? -9.336 -13.211 -18.578 1 97.38 244 PHE B C 1
ATOM 4957 O O . PHE B 1 244 ? -9.812 -14.336 -18.781 1 97.38 244 PHE B O 1
ATOM 4964 N N . PRO B 1 245 ? -8.164 -12.781 -19.125 1 96 245 PRO B N 1
ATOM 4965 C CA . PRO B 1 245 ? -7.328 -13.789 -19.781 1 96 245 PRO B CA 1
ATOM 4966 C C . PRO B 1 245 ? -6.75 -14.812 -18.812 1 96 245 PRO B C 1
ATOM 4968 O O . PRO B 1 245 ? -6.492 -14.492 -17.656 1 96 245 PRO B O 1
ATOM 4971 N N . SER B 1 246 ? -6.586 -16.031 -19.328 1 96.44 246 SER B N 1
ATOM 4972 C CA . SER B 1 246 ? -5.941 -17.047 -18.5 1 96.44 246 SER B CA 1
ATOM 4973 C C . SER B 1 246 ? -4.449 -16.781 -18.344 1 96.44 246 SER B C 1
ATOM 4975 O O . SER B 1 246 ? -3.879 -15.977 -19.094 1 96.44 246 SER B O 1
ATOM 4977 N N . LEU B 1 247 ? -3.877 -17.391 -17.328 1 97.25 247 LEU B N 1
ATOM 4978 C CA . LEU B 1 247 ? -2.434 -17.297 -17.156 1 97.25 247 LEU B CA 1
ATOM 4979 C C . LEU B 1 247 ? -1.692 -17.797 -18.391 1 97.25 247 LEU B C 1
ATOM 4981 O O . LEU B 1 247 ? -0.712 -17.172 -18.812 1 97.25 247 LEU B O 1
ATOM 4985 N N . ASP B 1 248 ? -2.166 -18.891 -18.938 1 95.19 248 ASP B N 1
ATOM 4986 C CA . ASP B 1 248 ? -1.562 -19.438 -20.156 1 95.19 248 ASP B CA 1
ATOM 4987 C C . ASP B 1 248 ? -1.611 -18.438 -21.297 1 95.19 248 ASP B C 1
ATOM 4989 O O . ASP B 1 248 ? -0.625 -18.266 -22.016 1 95.19 248 ASP B O 1
ATOM 4993 N N . ASP B 1 249 ? -2.754 -17.781 -21.469 1 95.06 249 ASP B N 1
ATOM 4994 C CA . ASP B 1 249 ? -2.895 -16.75 -22.484 1 95.06 249 ASP B CA 1
ATOM 4995 C C . ASP B 1 249 ? -1.899 -15.617 -22.266 1 95.06 249 ASP B C 1
ATOM 4997 O O . ASP B 1 249 ? -1.293 -15.125 -23.219 1 95.06 249 ASP B O 1
ATOM 5001 N N . MET B 1 250 ? -1.746 -15.172 -21.031 1 95.44 250 MET B N 1
ATOM 5002 C CA . MET B 1 250 ? -0.847 -14.062 -20.719 1 95.44 250 MET B CA 1
ATOM 5003 C C . MET B 1 250 ? 0.603 -14.445 -21 1 95.44 250 MET B C 1
ATOM 5005 O O . MET B 1 250 ? 1.353 -13.664 -21.594 1 95.44 250 MET B O 1
ATOM 5009 N N . LEU B 1 251 ? 0.987 -15.664 -20.656 1 93.81 251 LEU B N 1
ATOM 5010 C CA . LEU B 1 251 ? 2.373 -16.109 -20.766 1 93.81 251 LEU B CA 1
ATOM 5011 C C . LEU B 1 251 ? 2.77 -16.297 -22.219 1 93.81 251 LEU B C 1
ATOM 5013 O O . LEU B 1 251 ? 3.951 -16.234 -22.562 1 93.81 251 LEU B O 1
ATOM 5017 N N . HIS B 1 252 ? 1.79 -16.469 -23.078 1 91.88 252 HIS B N 1
ATOM 5018 C CA . HIS B 1 252 ? 2.119 -16.828 -24.453 1 91.88 252 HIS B CA 1
ATOM 5019 C C . HIS B 1 252 ? 1.675 -15.734 -25.422 1 91.88 252 HIS B C 1
ATOM 5021 O O . HIS B 1 252 ? 1.828 -15.867 -26.641 1 91.88 252 HIS B O 1
ATOM 5027 N N . CYS B 1 253 ? 1.16 -14.703 -24.906 1 91.5 253 CYS B N 1
ATOM 5028 C CA . CYS B 1 253 ? 0.722 -13.641 -25.797 1 91.5 253 CYS B CA 1
ATOM 5029 C C . CYS B 1 253 ? 1.907 -12.82 -26.297 1 91.5 253 CYS B C 1
ATOM 5031 O O . CYS B 1 253 ? 2.971 -12.82 -25.672 1 91.5 253 CYS B O 1
ATOM 5033 N N . SER B 1 254 ? 1.679 -12.172 -27.391 1 91.5 254 SER B N 1
ATOM 5034 C CA . SER B 1 254 ? 2.689 -11.266 -27.938 1 91.5 254 SER B CA 1
ATOM 5035 C C . SER B 1 254 ? 2.719 -9.953 -27.156 1 91.5 254 SER B C 1
ATOM 5037 O O . SER B 1 254 ? 1.723 -9.227 -27.109 1 91.5 254 SER B O 1
ATOM 5039 N N . LEU B 1 255 ? 3.869 -9.609 -26.594 1 92.25 255 LEU B N 1
ATOM 5040 C CA . LEU B 1 255 ? 4.023 -8.375 -25.828 1 92.25 255 LEU B CA 1
ATOM 5041 C C . LEU B 1 255 ? 4.012 -7.164 -26.75 1 92.25 255 LEU B C 1
ATOM 5043 O O . LEU B 1 255 ? 3.715 -6.051 -26.312 1 92.25 255 LEU B O 1
ATOM 5047 N N . GLY B 1 256 ? 4.371 -7.41 -28.016 1 91.81 256 GLY B N 1
ATOM 5048 C CA . GLY B 1 256 ? 4.371 -6.336 -29 1 91.81 256 GLY B CA 1
ATOM 5049 C C . GLY B 1 256 ? 2.98 -5.824 -29.328 1 91.81 256 GLY B C 1
ATOM 5050 O O . GLY B 1 256 ? 2.82 -4.695 -29.797 1 91.81 256 GLY B O 1
ATOM 5051 N N . ASN B 1 257 ? 1.984 -6.641 -29.078 1 90.19 257 ASN B N 1
ATOM 5052 C CA . ASN B 1 257 ? 0.602 -6.301 -29.406 1 90.19 257 ASN B CA 1
ATOM 5053 C C . ASN B 1 257 ? -0.107 -5.656 -28.219 1 90.19 257 ASN B C 1
ATOM 5055 O O . ASN B 1 257 ? -1.303 -5.367 -28.281 1 90.19 257 ASN B O 1
ATOM 5059 N N . ALA B 1 258 ? 0.619 -5.43 -27.156 1 91.12 258 ALA B N 1
ATOM 5060 C CA . ALA B 1 258 ? 0.034 -4.797 -25.984 1 91.12 258 ALA B CA 1
ATOM 5061 C C . ALA B 1 258 ? -0.317 -3.338 -26.266 1 91.12 258 ALA B C 1
ATOM 5063 O O . ALA B 1 258 ? 0.109 -2.771 -27.266 1 91.12 258 ALA B O 1
ATOM 5064 N N . ASP B 1 259 ? -1.183 -2.816 -25.5 1 88.56 259 ASP B N 1
ATOM 5065 C CA . ASP B 1 259 ? -1.517 -1.397 -25.594 1 88.56 259 ASP B CA 1
ATOM 5066 C C . ASP B 1 259 ? -0.274 -0.528 -25.406 1 88.56 259 ASP B C 1
ATOM 5068 O O . ASP B 1 259 ? 0.586 -0.831 -24.578 1 88.56 259 ASP B O 1
ATOM 5072 N N . ARG B 1 260 ? -0.186 0.571 -26.109 1 85.19 260 ARG B N 1
ATOM 5073 C CA . ARG B 1 260 ? 0.976 1.454 -26.094 1 85.19 260 ARG B CA 1
ATOM 5074 C C . ARG B 1 260 ? 1.162 2.084 -24.719 1 85.19 260 ARG B C 1
ATOM 5076 O O . ARG B 1 260 ? 2.268 2.498 -24.359 1 85.19 260 ARG B O 1
ATOM 5083 N N . LYS B 1 261 ? 0.164 2.053 -23.969 1 86.19 261 LYS B N 1
ATOM 5084 C CA . LYS B 1 261 ? 0.196 2.74 -22.688 1 86.19 261 LYS B CA 1
ATOM 5085 C C . LYS B 1 261 ? 0.666 1.805 -21.562 1 86.19 261 LYS B C 1
ATOM 5087 O O . LYS B 1 261 ? 0.833 2.229 -20.422 1 86.19 261 LYS B O 1
ATOM 5092 N N . VAL B 1 262 ? 0.9 0.586 -21.938 1 88.94 262 VAL B N 1
ATOM 5093 C CA . VAL B 1 262 ? 1.32 -0.379 -20.938 1 88.94 262 VAL B CA 1
ATOM 5094 C C . VAL B 1 262 ? 2.691 0.011 -20.391 1 88.94 262 VAL B C 1
ATOM 5096 O O . VAL B 1 262 ? 3.592 0.37 -21.141 1 88.94 262 VAL B O 1
ATOM 5099 N N . ASP B 1 263 ? 2.855 0 -19.125 1 91.75 263 ASP B N 1
ATOM 5100 C CA . ASP B 1 263 ? 4.109 0.329 -18.438 1 91.75 263 ASP B CA 1
ATOM 5101 C C . ASP B 1 263 ? 5.223 -0.631 -18.859 1 91.75 263 ASP B C 1
ATOM 5103 O O . ASP B 1 263 ? 5.055 -1.851 -18.781 1 91.75 263 ASP B O 1
ATOM 5107 N N . PRO B 1 264 ? 6.348 -0.116 -19.25 1 93.88 264 PRO B N 1
ATOM 5108 C CA . PRO B 1 264 ? 7.469 -0.948 -19.703 1 93.88 264 PRO B CA 1
ATOM 5109 C C . PRO B 1 264 ? 7.906 -1.966 -18.656 1 93.88 264 PRO B C 1
ATOM 5111 O O . PRO B 1 264 ? 8.406 -3.037 -19 1 93.88 264 PRO B O 1
ATOM 5114 N N . ALA B 1 265 ? 7.75 -1.652 -17.391 1 95.25 265 ALA B N 1
ATOM 5115 C CA . ALA B 1 265 ? 8.172 -2.543 -16.312 1 95.25 265 ALA B CA 1
ATOM 5116 C C . ALA B 1 265 ? 7.473 -3.896 -16.406 1 95.25 265 ALA B C 1
ATOM 5118 O O . ALA B 1 265 ? 8.039 -4.926 -16.031 1 95.25 265 ALA B O 1
ATOM 5119 N N . ILE B 1 266 ? 6.238 -3.914 -16.938 1 95.5 266 ILE B N 1
ATOM 5120 C CA . ILE B 1 266 ? 5.488 -5.156 -17.094 1 95.5 266 ILE B CA 1
ATOM 5121 C C . ILE B 1 266 ? 6.172 -6.059 -18.109 1 95.5 266 ILE B C 1
ATOM 5123 O O . ILE B 1 266 ? 6.355 -7.254 -17.875 1 95.5 266 ILE B O 1
ATOM 5127 N N . PHE B 1 267 ? 6.645 -5.449 -19.203 1 96.19 267 PHE B N 1
ATOM 5128 C CA . PHE B 1 267 ? 7.316 -6.207 -20.25 1 96.19 267 PHE B CA 1
ATOM 5129 C C . PHE B 1 267 ? 8.633 -6.785 -19.734 1 96.19 267 PHE B C 1
ATOM 5131 O O . PHE B 1 267 ? 8.945 -7.949 -20 1 96.19 267 PHE B O 1
ATOM 5138 N N . ILE B 1 268 ? 9.32 -5.957 -19.016 1 96.06 268 ILE B N 1
ATOM 5139 C CA . ILE B 1 268 ? 10.633 -6.363 -18.531 1 96.06 268 ILE B CA 1
ATOM 5140 C C . ILE B 1 268 ? 10.484 -7.488 -17.516 1 96.06 268 ILE B C 1
ATOM 5142 O O . ILE B 1 268 ? 11.219 -8.477 -17.547 1 96.06 268 ILE B O 1
ATOM 5146 N N . TYR B 1 269 ? 9.539 -7.383 -16.641 1 96.44 269 TYR B N 1
ATOM 5147 C CA . TYR B 1 269 ? 9.289 -8.422 -15.656 1 96.44 269 TYR B CA 1
ATOM 5148 C C . TYR B 1 269 ? 8.93 -9.742 -16.328 1 96.44 269 TYR B C 1
ATOM 5150 O O . TYR B 1 269 ? 9.492 -10.789 -15.992 1 96.44 269 TYR B O 1
ATOM 5158 N N . LEU B 1 270 ? 7.977 -9.703 -17.25 1 96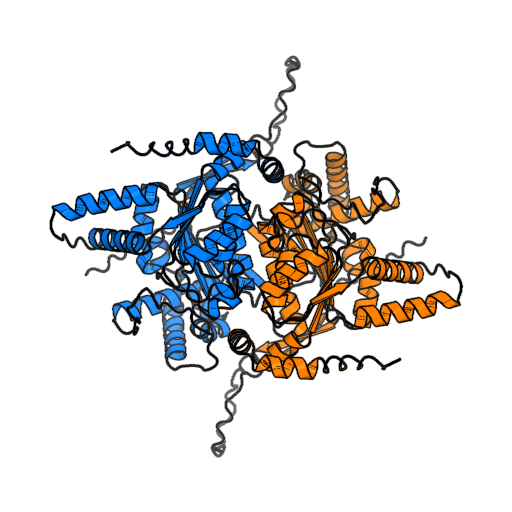.06 270 LEU B N 1
ATOM 5159 C CA . LEU B 1 270 ? 7.512 -10.922 -17.906 1 96.06 270 LEU B CA 1
ATOM 5160 C C . LEU B 1 270 ? 8.633 -11.555 -18.734 1 96.06 270 LEU B C 1
ATOM 5162 O O . LEU B 1 270 ? 8.703 -12.781 -18.844 1 96.06 270 LEU B O 1
ATOM 5166 N N . THR B 1 271 ? 9.484 -10.703 -19.281 1 96.62 271 THR B N 1
ATOM 5167 C CA . THR B 1 271 ? 10.633 -11.219 -20.016 1 96.62 271 THR B CA 1
ATOM 5168 C C . THR B 1 271 ? 11.586 -11.961 -19.094 1 96.62 271 THR B C 1
ATOM 5170 O O . THR B 1 271 ? 12.125 -13.008 -19.453 1 96.62 271 THR B O 1
ATOM 5173 N N . LEU B 1 272 ? 11.797 -11.375 -17.922 1 96.31 272 LEU B N 1
ATOM 5174 C CA . LEU B 1 272 ? 12.664 -12.047 -16.969 1 96.31 272 LEU B CA 1
ATOM 5175 C C . LEU B 1 272 ? 12.055 -13.375 -16.516 1 96.31 272 LEU B C 1
ATOM 5177 O O . LEU B 1 272 ? 12.758 -14.367 -16.375 1 96.31 272 LEU B O 1
ATOM 5181 N N . GLU B 1 273 ? 10.766 -13.398 -16.312 1 94.12 273 GLU B N 1
ATOM 5182 C CA . GLU B 1 273 ? 10.055 -14.625 -15.984 1 94.12 273 GLU B CA 1
ATOM 5183 C C . GLU B 1 273 ? 10.258 -15.688 -17.062 1 94.12 273 GLU B C 1
ATOM 5185 O O . GLU B 1 273 ? 10.484 -16.859 -16.75 1 94.12 273 GLU B O 1
ATOM 5190 N N . LYS B 1 274 ? 10.148 -15.305 -18.25 1 93.69 274 LYS B N 1
ATOM 5191 C CA . LYS B 1 274 ? 10.344 -16.219 -19.375 1 93.69 274 LYS B CA 1
ATOM 5192 C C . LYS B 1 274 ? 11.781 -16.734 -19.422 1 93.69 274 LYS B C 1
ATOM 5194 O O . LYS B 1 274 ? 12.008 -17.922 -19.625 1 93.69 274 LYS B O 1
ATOM 5199 N N . TRP B 1 275 ?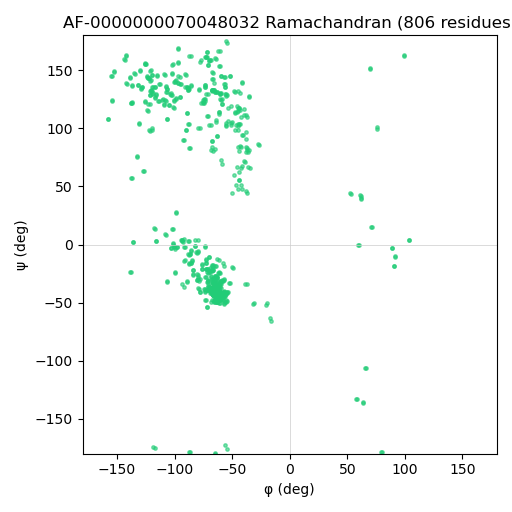 12.688 -15.805 -19.25 1 94.94 275 TRP B N 1
ATOM 5200 C CA . TRP B 1 275 ? 14.102 -16.156 -19.281 1 94.94 275 TRP B CA 1
ATOM 5201 C C . TRP B 1 275 ? 14.43 -17.203 -18.219 1 94.94 275 TRP B C 1
ATOM 5203 O O . TRP B 1 275 ? 15.133 -18.172 -18.5 1 94.94 275 TRP B O 1
ATOM 5213 N N . ARG B 1 276 ? 13.906 -17 -17.078 1 91.81 276 ARG B N 1
ATOM 5214 C CA . ARG B 1 276 ? 14.148 -17.922 -15.969 1 91.81 276 ARG B CA 1
ATOM 5215 C C . ARG B 1 276 ? 13.484 -19.266 -16.234 1 91.81 276 ARG B C 1
ATOM 5217 O O . ARG B 1 276 ? 14.047 -20.312 -15.914 1 91.81 276 ARG B O 1
ATOM 5224 N N . ALA B 1 277 ? 12.312 -19.25 -16.766 1 88.81 277 ALA B N 1
ATOM 5225 C CA . ALA B 1 277 ? 11.609 -20.484 -17.109 1 88.81 277 ALA B CA 1
ATOM 5226 C C . ALA B 1 277 ? 12.398 -21.297 -18.141 1 88.81 277 ALA B C 1
ATOM 5228 O O . ALA B 1 277 ? 12.477 -22.516 -18.031 1 88.81 277 ALA B O 1
ATOM 5229 N N . ASP B 1 278 ? 12.93 -20.578 -19.078 1 89.25 278 ASP B N 1
ATOM 5230 C CA . ASP B 1 278 ? 13.727 -21.234 -20.109 1 89.25 278 ASP B CA 1
ATOM 5231 C C . ASP B 1 278 ? 14.977 -21.891 -19.516 1 89.25 278 ASP B C 1
ATOM 5233 O O . ASP B 1 278 ? 15.352 -23 -19.906 1 89.25 278 ASP B O 1
ATOM 5237 N N . LYS B 1 279 ? 15.578 -21.203 -18.641 1 88.69 279 LYS B N 1
ATOM 5238 C CA . LYS B 1 279 ? 16.781 -21.734 -17.984 1 88.69 279 LYS B CA 1
ATOM 5239 C C . LYS B 1 279 ? 16.453 -22.938 -17.125 1 88.69 279 LYS B C 1
ATOM 5241 O O . LYS B 1 279 ? 17.234 -23.891 -17.062 1 88.69 279 LYS B O 1
ATOM 5246 N N . ASP B 1 280 ? 15.359 -22.906 -16.453 1 83.81 280 ASP B N 1
ATOM 5247 C CA . ASP B 1 280 ? 14.914 -24.016 -15.633 1 83.81 280 ASP B CA 1
ATOM 5248 C C . ASP B 1 280 ? 14.625 -25.25 -16.484 1 83.81 280 ASP B C 1
ATOM 5250 O O . ASP B 1 280 ? 14.969 -26.375 -16.109 1 83.81 280 ASP B O 1
ATOM 5254 N N . ALA B 1 281 ? 14.055 -25.016 -17.578 1 83.25 281 ALA B N 1
ATOM 5255 C CA . ALA B 1 281 ? 13.719 -26.109 -18.484 1 83.25 281 ALA B CA 1
ATOM 5256 C C . ALA B 1 281 ? 14.977 -26.781 -19.031 1 83.25 281 ALA B C 1
ATOM 5258 O O . ALA B 1 281 ? 14.984 -27.984 -19.281 1 83.25 281 ALA B O 1
ATOM 5259 N N . LYS B 1 282 ? 16.031 -25.938 -19.125 1 85 282 LYS B N 1
ATOM 5260 C CA . LYS B 1 282 ? 17.297 -26.453 -19.641 1 85 282 LYS B CA 1
ATOM 5261 C C . LYS B 1 282 ? 18.141 -27.062 -18.516 1 85 282 LYS B C 1
ATOM 5263 O O . LYS B 1 282 ? 19.219 -27.609 -18.766 1 85 282 LYS B O 1
ATOM 5268 N N . GLY B 1 283 ? 17.547 -27.062 -17.312 1 76.75 283 GLY B N 1
ATOM 5269 C CA . GLY B 1 283 ? 18.25 -27.625 -16.172 1 76.75 283 GLY B CA 1
ATOM 5270 C C . GLY B 1 283 ? 19.422 -26.766 -15.703 1 76.75 283 GLY B C 1
ATOM 5271 O O . GLY B 1 283 ? 20.359 -27.266 -15.078 1 76.75 283 GLY B O 1
ATOM 5272 N N . GLU B 1 284 ? 19.516 -25.594 -16.094 1 69.12 284 GLU B N 1
ATOM 5273 C CA . GLU B 1 284 ? 20.656 -24.719 -15.797 1 69.12 284 GLU B CA 1
ATOM 5274 C C . GLU B 1 284 ? 20.5 -24.062 -14.43 1 69.12 284 GLU B C 1
ATOM 5276 O O . GLU B 1 284 ? 21.453 -23.484 -13.898 1 69.12 284 GLU B O 1
ATOM 5281 N N . ASN B 1 285 ? 19.359 -23.922 -14.039 1 60.47 285 ASN B N 1
ATOM 5282 C CA . ASN B 1 285 ? 19.172 -23.297 -12.734 1 60.47 285 ASN B CA 1
ATOM 5283 C C . ASN B 1 285 ? 19.438 -24.281 -11.594 1 60.47 285 ASN B C 1
ATOM 5285 O O . ASN B 1 285 ? 18.969 -25.406 -11.625 1 60.47 285 ASN B O 1
ATOM 5289 N N . GLU B 1 286 ? 20.641 -24.156 -11.016 1 49 286 GLU B N 1
ATOM 5290 C CA . GLU B 1 286 ? 20.906 -24.969 -9.828 1 49 286 GLU B CA 1
ATOM 5291 C C . GLU B 1 286 ? 19.703 -24.938 -8.875 1 49 286 GLU B C 1
ATOM 5293 O O . GLU B 1 286 ? 19.453 -23.938 -8.211 1 49 286 GLU B O 1
ATOM 5298 N N . GLN B 1 287 ? 18.641 -25.281 -9.383 1 47.59 287 GLN B N 1
ATOM 5299 C CA . GLN B 1 287 ? 17.516 -25.297 -8.461 1 47.59 287 GLN B CA 1
ATOM 5300 C C . GLN B 1 287 ? 17.891 -25.938 -7.133 1 47.59 287 GLN B C 1
ATOM 5302 O O . GLN B 1 287 ? 18.375 -27.062 -7.098 1 47.59 287 GLN B O 1
ATOM 5307 N N . GLU B 1 288 ? 18.5 -25.312 -6.25 1 41.94 288 GLU B N 1
ATOM 5308 C CA . GLU B 1 288 ? 18.547 -25.969 -4.945 1 41.94 288 GLU B CA 1
ATOM 5309 C C . GLU B 1 288 ? 17.234 -26.719 -4.66 1 41.94 288 GLU B C 1
ATOM 5311 O O . GLU B 1 288 ? 16.156 -26.125 -4.68 1 41.94 288 GLU B O 1
ATOM 5316 N N . ASN B 1 289 ? 17.094 -27.859 -5.207 1 38.44 289 ASN B N 1
ATOM 5317 C CA . ASN B 1 289 ? 15.984 -28.797 -5.082 1 38.44 289 ASN B CA 1
ATOM 5318 C C . ASN B 1 289 ? 15.109 -28.469 -3.871 1 38.44 289 ASN B C 1
ATOM 5320 O O . ASN B 1 289 ? 13.984 -28.953 -3.762 1 38.44 289 ASN B O 1
ATOM 5324 N N . GLY B 1 290 ? 15.633 -28.594 -2.518 1 36.59 290 GLY B N 1
ATOM 5325 C CA . GLY B 1 290 ? 14.828 -28.875 -1.344 1 36.59 290 GLY B CA 1
ATOM 5326 C C . GLY B 1 290 ? 13.898 -27.75 -0.966 1 36.59 290 GLY B C 1
ATOM 5327 O O . GLY B 1 290 ? 14.305 -26.578 -0.961 1 36.59 290 GLY B O 1
ATOM 5328 N N . THR B 1 291 ? 12.602 -27.828 -1.246 1 40.75 291 THR B N 1
ATOM 5329 C CA . THR B 1 291 ? 11.438 -27.047 -0.848 1 40.75 291 THR B CA 1
ATOM 5330 C C . THR B 1 291 ? 11.734 -26.25 0.425 1 40.75 291 THR B C 1
ATOM 5332 O O . THR B 1 291 ? 11.258 -25.125 0.588 1 40.75 291 THR B O 1
ATOM 5335 N N . LEU B 1 292 ? 12.281 -27.062 1.422 1 40.94 292 LEU B N 1
ATOM 5336 C CA . LEU B 1 292 ? 12.391 -26.562 2.789 1 40.94 292 LEU B CA 1
ATOM 5337 C C . LEU B 1 292 ? 13.328 -25.359 2.857 1 40.94 292 LEU B C 1
ATOM 5339 O O . LEU B 1 292 ? 13.164 -24.484 3.717 1 40.94 292 LEU B O 1
ATOM 5343 N N . SER B 1 293 ? 14.445 -25.375 2.041 1 49.72 293 SER B N 1
ATOM 5344 C CA . SER B 1 293 ? 15.438 -24.328 2.279 1 49.72 293 SER B CA 1
ATOM 5345 C C . SER B 1 293 ? 15.281 -23.188 1.293 1 49.72 293 SER B C 1
ATOM 5347 O O . SER B 1 293 ? 16.266 -22.562 0.882 1 49.72 293 SER B O 1
ATOM 5349 N N . ARG B 1 294 ? 14 -23.047 0.849 1 64.56 294 ARG B N 1
ATOM 5350 C CA . ARG B 1 294 ? 13.812 -21.984 -0.124 1 64.56 294 ARG B CA 1
ATOM 5351 C C . ARG B 1 294 ? 14.008 -20.609 0.522 1 64.56 294 ARG B C 1
ATOM 5353 O O . ARG B 1 294 ? 13.094 -20.078 1.144 1 64.56 294 ARG B O 1
ATOM 5360 N N . LEU B 1 295 ? 15.297 -20.297 0.607 1 76.19 295 LEU B N 1
ATOM 5361 C CA . LEU B 1 295 ? 15.695 -19.031 1.209 1 76.19 295 LEU B CA 1
ATOM 5362 C C . LEU B 1 295 ? 15.398 -17.859 0.269 1 76.19 295 LEU B C 1
ATOM 5364 O O . LEU B 1 295 ? 15.57 -17.984 -0.946 1 76.19 295 LEU B O 1
ATOM 5368 N N . LEU B 1 296 ? 14.672 -16.969 0.728 1 84.12 296 LEU B N 1
ATOM 5369 C CA . LEU B 1 296 ? 14.539 -15.695 0.02 1 84.12 296 LEU B CA 1
ATOM 5370 C C . LEU B 1 296 ? 15.891 -15 -0.122 1 84.12 296 LEU B C 1
ATOM 5372 O O . LEU B 1 296 ? 16.672 -14.961 0.83 1 84.12 296 LEU B O 1
ATOM 5376 N N . PRO B 1 297 ? 16.141 -14.602 -1.338 1 80.81 297 PRO B N 1
ATOM 5377 C CA . PRO B 1 297 ? 17.469 -14.031 -1.598 1 80.81 297 PRO B CA 1
ATOM 5378 C C . PRO B 1 297 ? 17.656 -12.656 -0.961 1 80.81 297 PRO B C 1
ATOM 5380 O O . PRO B 1 297 ? 16.672 -11.984 -0.638 1 80.81 297 PRO B O 1
ATOM 5383 N N . LEU B 1 298 ? 18.953 -12.359 -0.7 1 78.44 298 LEU B N 1
ATOM 5384 C CA . LEU B 1 298 ? 19.359 -10.992 -0.394 1 78.44 298 LEU B CA 1
ATOM 5385 C C . LEU B 1 298 ? 19.734 -10.234 -1.665 1 78.44 298 LEU B C 1
ATOM 5387 O O . LEU B 1 298 ? 20.188 -10.844 -2.637 1 78.44 298 LEU B O 1
ATOM 5391 N N . PRO B 1 299 ? 19.453 -8.953 -1.703 1 69.69 299 PRO B N 1
ATOM 5392 C CA . PRO B 1 299 ? 19.875 -8.203 -2.887 1 69.69 299 PRO B CA 1
ATOM 5393 C C . PRO B 1 299 ? 21.391 -8.242 -3.098 1 69.69 299 PRO B C 1
ATOM 5395 O O . PRO B 1 299 ? 22.141 -8.367 -2.133 1 69.69 299 PRO B O 1
ATOM 5398 N N . ARG B 1 300 ? 21.688 -8.273 -4.402 1 74.38 300 ARG B N 1
ATOM 5399 C CA . ARG B 1 300 ? 23.109 -8.289 -4.746 1 74.38 300 ARG B CA 1
ATOM 5400 C C . ARG B 1 300 ? 23.578 -6.906 -5.207 1 74.38 300 ARG B C 1
ATOM 5402 O O . ARG B 1 300 ? 22.797 -6.16 -5.816 1 74.38 300 ARG B O 1
ATOM 5409 N N . TYR B 1 301 ? 24.844 -6.617 -4.875 1 67.44 301 TYR B N 1
ATOM 5410 C CA . TYR B 1 301 ? 25.453 -5.371 -5.336 1 67.44 301 TYR B CA 1
ATOM 5411 C C . TYR B 1 301 ? 26.172 -5.57 -6.66 1 67.44 301 TYR B C 1
ATOM 5413 O O . TYR B 1 301 ? 26.094 -4.719 -7.551 1 67.44 301 TYR B O 1
ATOM 5421 N N . ASP B 1 302 ? 26.719 -6.68 -6.738 1 77.31 302 ASP B N 1
ATOM 5422 C CA . ASP B 1 302 ? 27.594 -6.891 -7.883 1 77.31 302 ASP B CA 1
ATOM 5423 C C . ASP B 1 302 ? 26.828 -7.453 -9.078 1 77.31 302 ASP B C 1
ATOM 5425 O O . ASP B 1 302 ? 25.953 -8.305 -8.906 1 77.31 302 ASP B O 1
ATOM 5429 N N . ILE B 1 303 ? 27.219 -6.809 -10.102 1 81.06 303 ILE B N 1
ATOM 5430 C CA . ILE B 1 303 ? 26.672 -7.332 -11.352 1 81.06 303 ILE B CA 1
ATOM 5431 C C . ILE B 1 303 ? 27.344 -8.664 -11.68 1 81.06 303 ILE B C 1
ATOM 5433 O O . ILE B 1 303 ? 28.562 -8.797 -11.586 1 81.06 303 ILE B O 1
ATOM 5437 N N . HIS B 1 304 ? 26.547 -9.617 -11.953 1 87.19 304 HIS B N 1
ATOM 5438 C CA . HIS B 1 304 ? 27.031 -10.93 -12.367 1 87.19 304 HIS B CA 1
ATOM 5439 C C . HIS B 1 304 ? 26.906 -11.109 -13.875 1 87.19 304 HIS B C 1
ATOM 5441 O O . HIS B 1 304 ? 26.109 -10.422 -14.531 1 87.19 304 HIS B O 1
ATOM 5447 N N . PRO B 1 305 ? 27.703 -11.953 -14.383 1 89.31 305 PRO B N 1
ATOM 5448 C CA . PRO B 1 305 ? 27.609 -12.242 -15.82 1 89.31 305 PRO B CA 1
ATOM 5449 C C . PRO B 1 305 ? 26.203 -12.617 -16.25 1 89.31 305 PRO B C 1
ATOM 5451 O O . PRO B 1 305 ? 25.766 -12.273 -17.344 1 89.31 305 PRO B O 1
ATOM 5454 N N . GLU B 1 306 ? 25.5 -13.242 -15.406 1 89.75 306 GLU B N 1
ATOM 5455 C CA . GLU B 1 306 ? 24.141 -13.664 -15.711 1 89.75 306 GLU B CA 1
ATOM 5456 C C . GLU B 1 306 ? 23.203 -12.469 -15.906 1 89.75 306 GLU B C 1
ATOM 5458 O O . GLU B 1 306 ? 22.234 -12.547 -16.641 1 89.75 306 GLU B O 1
ATOM 5463 N N . ASP B 1 307 ? 23.5 -11.383 -15.211 1 91.44 307 ASP B N 1
ATOM 5464 C CA . ASP B 1 307 ? 22.688 -10.18 -15.359 1 91.44 307 ASP B CA 1
ATOM 5465 C C . ASP B 1 307 ? 22.844 -9.578 -16.75 1 91.44 307 ASP B C 1
ATOM 5467 O O . ASP B 1 307 ? 21.859 -9.125 -17.344 1 91.44 307 ASP B O 1
ATOM 5471 N N . GLU B 1 308 ? 24.031 -9.648 -17.203 1 91.44 308 GLU B N 1
ATOM 5472 C CA . GLU B 1 308 ? 24.297 -9.172 -18.562 1 91.44 308 GLU B CA 1
ATOM 5473 C C . GLU B 1 308 ? 23.656 -10.086 -19.609 1 91.44 308 GLU B C 1
ATOM 5475 O O . GLU B 1 308 ? 23.141 -9.617 -20.625 1 91.44 308 GLU B O 1
ATOM 5480 N N . GLU B 1 309 ? 23.734 -11.352 -19.312 1 94.19 309 GLU B N 1
ATOM 5481 C CA . GLU B 1 309 ? 23.094 -12.32 -20.188 1 94.19 309 GLU B CA 1
ATOM 5482 C C . GLU B 1 309 ? 21.594 -12.047 -20.297 1 94.19 309 GLU B C 1
ATOM 5484 O O . GLU B 1 309 ? 21.016 -12.102 -21.391 1 94.19 309 GLU B O 1
ATOM 5489 N N . PHE B 1 310 ? 20.969 -11.773 -19.25 1 96.25 310 PHE B N 1
ATOM 5490 C CA . PHE B 1 310 ? 19.547 -11.438 -19.266 1 96.25 310 PHE B CA 1
ATOM 5491 C C . PHE B 1 310 ? 19.297 -10.164 -20.047 1 96.25 310 PHE B C 1
ATOM 5493 O O . PHE B 1 310 ? 18.344 -10.086 -20.844 1 96.25 310 PHE B O 1
ATOM 5500 N N . ALA B 1 311 ? 20.094 -9.148 -19.766 1 94.75 311 ALA B N 1
ATOM 5501 C CA . ALA B 1 311 ? 19.891 -7.879 -20.453 1 94.75 311 ALA B CA 1
ATOM 5502 C C . ALA B 1 311 ? 19.938 -8.07 -21.969 1 94.75 311 ALA B C 1
ATOM 5504 O O . ALA B 1 311 ? 19.109 -7.5 -22.688 1 94.75 311 ALA B O 1
ATOM 5505 N N . GLU B 1 312 ? 20.859 -8.898 -22.406 1 94.5 312 GLU B N 1
ATOM 5506 C CA . GLU B 1 312 ? 20.984 -9.188 -23.828 1 94.5 312 GLU B CA 1
ATOM 5507 C C . GLU B 1 312 ? 19.766 -9.961 -24.344 1 94.5 312 GLU B C 1
ATOM 5509 O O . GLU B 1 312 ? 19.219 -9.648 -25.391 1 94.5 312 GLU B O 1
ATOM 5514 N N . PHE B 1 313 ? 19.438 -10.938 -23.641 1 96.19 313 PHE B N 1
ATOM 5515 C CA . PHE B 1 313 ? 18.266 -11.734 -23.984 1 96.19 313 PHE B CA 1
ATOM 5516 C C . PHE B 1 313 ? 17.016 -10.867 -24.094 1 96.19 313 PHE B C 1
ATOM 5518 O O . PHE B 1 313 ? 16.25 -10.977 -25.047 1 96.19 313 PHE B O 1
ATOM 5525 N N . ALA B 1 314 ? 16.828 -10.016 -23.078 1 97 314 ALA B N 1
ATOM 5526 C CA . ALA B 1 314 ? 15.641 -9.164 -23 1 97 314 ALA B CA 1
ATOM 5527 C C . ALA B 1 314 ? 15.594 -8.188 -24.172 1 97 314 ALA B C 1
ATOM 5529 O O . ALA B 1 314 ? 14.539 -7.988 -24.781 1 97 314 ALA B O 1
ATOM 5530 N N . GLN B 1 315 ? 16.719 -7.609 -24.469 1 95.62 315 GLN B N 1
ATOM 5531 C CA . GLN B 1 315 ? 16.781 -6.668 -25.578 1 95.62 315 GLN B CA 1
ATOM 5532 C C . GLN B 1 315 ? 16.422 -7.355 -26.891 1 95.62 315 GLN B C 1
ATOM 5534 O O . GLN B 1 315 ? 15.648 -6.816 -27.688 1 95.62 315 GLN B O 1
ATOM 5539 N N . GLN B 1 316 ? 16.969 -8.492 -27.078 1 96.06 316 GLN B N 1
ATOM 5540 C CA . GLN B 1 316 ? 16.703 -9.242 -28.297 1 96.06 316 GLN B CA 1
ATOM 5541 C C . GLN B 1 316 ? 15.227 -9.625 -28.406 1 96.06 316 GLN B C 1
ATOM 5543 O O . GLN B 1 316 ? 14.602 -9.422 -29.438 1 96.06 316 GLN B O 1
ATOM 5548 N N . LEU B 1 317 ? 14.68 -10.18 -27.359 1 95.94 317 LEU B N 1
ATOM 5549 C CA . LEU B 1 317 ? 13.297 -10.648 -27.359 1 95.94 317 LEU B CA 1
ATOM 5550 C C . LEU B 1 317 ? 12.336 -9.484 -27.547 1 95.94 317 LEU B C 1
ATOM 5552 O O . LEU B 1 317 ? 11.406 -9.57 -28.344 1 95.94 317 LEU B O 1
ATOM 5556 N N . LEU B 1 318 ? 12.484 -8.398 -26.766 1 96.31 318 LEU B N 1
ATOM 5557 C CA . LEU B 1 318 ? 11.562 -7.27 -26.797 1 96.31 318 LEU B CA 1
ATOM 5558 C C . LEU B 1 318 ? 11.625 -6.551 -28.141 1 96.31 318 LEU B C 1
ATOM 5560 O O . LEU B 1 318 ? 10.594 -6.125 -28.672 1 96.31 318 LEU B O 1
ATOM 5564 N N . ARG B 1 319 ? 12.812 -6.465 -28.703 1 95.12 319 ARG B N 1
ATOM 5565 C CA . ARG B 1 319 ? 12.938 -5.855 -30.031 1 95.12 319 ARG B CA 1
ATOM 5566 C C . ARG B 1 319 ? 12.266 -6.719 -31.094 1 95.12 319 ARG B C 1
ATOM 5568 O O . ARG B 1 319 ? 11.641 -6.203 -32.031 1 95.12 319 ARG B O 1
ATOM 5575 N N . HIS B 1 320 ? 12.445 -7.984 -30.969 1 95.25 320 HIS B N 1
ATOM 5576 C CA . HIS B 1 320 ? 11.812 -8.922 -31.891 1 95.25 320 HIS B CA 1
ATOM 5577 C C . HIS B 1 320 ? 10.297 -8.828 -31.828 1 95.25 320 HIS B C 1
ATOM 5579 O O . HIS B 1 320 ? 9.609 -8.898 -32.844 1 95.25 320 HIS B O 1
ATOM 5585 N N . GLU B 1 321 ? 9.727 -8.727 -30.594 1 94.25 321 GLU B N 1
ATOM 5586 C CA . GLU B 1 321 ? 8.289 -8.609 -30.391 1 94.25 321 GLU B CA 1
ATOM 5587 C C . GLU B 1 321 ? 7.75 -7.32 -31.016 1 94.25 321 GLU B C 1
ATOM 5589 O O . GLU B 1 321 ? 6.629 -7.293 -31.531 1 94.25 321 GLU B O 1
ATOM 5594 N N . GLY B 1 322 ? 8.5 -6.238 -30.953 1 93.06 322 GLY B N 1
ATOM 5595 C CA . GLY B 1 322 ? 8.133 -4.977 -31.562 1 93.06 322 GLY B CA 1
ATOM 5596 C C . GLY B 1 322 ? 7.129 -4.184 -30.75 1 93.06 322 GLY B C 1
ATOM 5597 O O . GLY B 1 322 ? 6.883 -4.504 -29.578 1 93.06 322 GLY B O 1
ATOM 5598 N N . GLY B 1 323 ? 6.758 -3.047 -31.312 1 93.56 323 GLY B N 1
ATOM 5599 C CA . GLY B 1 323 ? 5.73 -2.221 -30.688 1 93.56 323 GLY B CA 1
ATOM 5600 C C . GLY B 1 323 ? 6.133 -1.688 -29.328 1 93.56 323 GLY B C 1
ATOM 5601 O O . GLY B 1 323 ? 7.238 -1.174 -29.156 1 93.56 323 GLY B O 1
ATOM 5602 N N . PRO B 1 324 ? 5.156 -1.79 -28.422 1 92.44 324 PRO B N 1
ATOM 5603 C CA . PRO B 1 324 ? 5.441 -1.28 -27.078 1 92.44 324 PRO B CA 1
ATOM 5604 C C . PRO B 1 324 ? 6.543 -2.064 -26.375 1 92.44 324 PRO B C 1
ATOM 5606 O O . PRO B 1 324 ? 7.266 -1.509 -25.547 1 92.44 324 PRO B O 1
ATOM 5609 N N . ALA B 1 325 ? 6.684 -3.254 -26.719 1 93.94 325 ALA B N 1
ATOM 5610 C CA . ALA B 1 325 ? 7.73 -4.078 -26.125 1 93.94 325 ALA B CA 1
ATOM 5611 C C . ALA B 1 325 ? 9.117 -3.572 -26.516 1 93.94 325 ALA B C 1
ATOM 5613 O O . ALA B 1 325 ? 10.023 -3.514 -25.672 1 93.94 325 ALA B O 1
ATOM 5614 N N . ALA B 1 326 ? 9.305 -3.258 -27.734 1 94.44 326 ALA B N 1
ATOM 5615 C CA . ALA B 1 326 ? 10.57 -2.709 -28.203 1 94.44 326 ALA B CA 1
ATOM 5616 C C . ALA B 1 326 ? 10.875 -1.374 -27.531 1 94.44 326 ALA B C 1
ATOM 5618 O O . ALA B 1 326 ? 12.031 -1.08 -27.203 1 94.44 326 ALA B O 1
ATOM 5619 N N . ALA B 1 327 ? 9.875 -0.62 -27.328 1 93.88 327 ALA B N 1
ATOM 5620 C CA . ALA B 1 327 ? 10.023 0.684 -26.688 1 93.88 327 ALA B CA 1
ATOM 5621 C C . ALA B 1 327 ? 10.453 0.533 -25.234 1 93.88 327 ALA B C 1
ATOM 5623 O O . ALA B 1 327 ? 11.172 1.383 -24.703 1 93.88 327 ALA B O 1
ATOM 5624 N N . ALA B 1 328 ? 10.023 -0.507 -24.594 1 93.31 328 ALA B N 1
ATOM 5625 C CA . ALA B 1 328 ? 10.336 -0.755 -23.188 1 93.31 328 ALA B CA 1
ATOM 5626 C C . ALA B 1 328 ? 11.844 -0.876 -22.984 1 93.31 328 ALA B C 1
ATOM 5628 O O . ALA B 1 328 ? 12.367 -0.471 -21.938 1 93.31 328 ALA B O 1
ATOM 5629 N N . CYS B 1 329 ? 12.578 -1.385 -23.922 1 90.12 329 CYS B N 1
ATOM 5630 C CA . CYS B 1 329 ? 14.023 -1.524 -23.844 1 90.12 329 CYS B CA 1
ATOM 5631 C C . CYS B 1 329 ? 14.703 -0.162 -23.734 1 90.12 329 CYS B C 1
ATOM 5633 O O . CYS B 1 329 ? 15.648 0.006 -22.969 1 90.12 329 CYS B O 1
ATOM 5635 N N . GLU B 1 330 ? 14.18 0.709 -24.453 1 89.56 330 GLU B N 1
ATOM 5636 C CA . GLU B 1 330 ? 14.758 2.049 -24.484 1 89.56 330 GLU B CA 1
ATOM 5637 C C . GLU B 1 330 ? 14.312 2.865 -23.266 1 89.56 330 GLU B C 1
ATOM 5639 O O . GLU B 1 330 ? 15.07 3.705 -22.766 1 89.56 330 GLU B O 1
ATOM 5644 N N . GLN B 1 331 ? 13.18 2.568 -22.844 1 89.81 331 GLN B N 1
ATOM 5645 C CA . GLN B 1 331 ? 12.555 3.41 -21.828 1 89.81 331 GLN B CA 1
ATOM 5646 C C . GLN B 1 331 ? 13.023 3.016 -20.422 1 89.81 331 GLN B C 1
ATOM 5648 O O . GLN B 1 331 ? 12.945 3.816 -19.5 1 89.81 331 GLN B O 1
ATOM 5653 N N . SER B 1 332 ? 13.484 1.838 -20.312 1 90.31 332 SER B N 1
ATOM 5654 C CA . SER B 1 332 ? 13.789 1.388 -18.969 1 90.31 332 SER B CA 1
ATOM 5655 C C . SER B 1 332 ? 15.117 0.639 -18.922 1 90.31 332 SER B C 1
ATOM 5657 O O . SER B 1 332 ? 15.188 -0.477 -18.391 1 90.31 332 SER B O 1
ATOM 5659 N N . PRO B 1 333 ? 16.203 1.265 -19.344 1 87 333 PRO B N 1
ATOM 5660 C CA . PRO B 1 333 ? 17.5 0.586 -19.344 1 87 333 PRO B CA 1
ATOM 5661 C C . PRO B 1 333 ? 17.969 0.222 -17.922 1 87 333 PRO B C 1
ATOM 5663 O O . PRO B 1 333 ? 18.578 -0.832 -17.734 1 87 333 PRO B O 1
ATOM 5666 N N . THR B 1 334 ? 17.641 1.08 -16.984 1 85 334 THR B N 1
ATOM 5667 C CA . THR B 1 334 ? 18.062 0.834 -15.602 1 85 334 THR B CA 1
ATOM 5668 C C . THR B 1 334 ? 17.359 -0.402 -15.047 1 85 334 THR B C 1
ATOM 5670 O O . THR B 1 334 ? 17.984 -1.227 -14.375 1 85 334 THR B O 1
ATOM 5673 N N . LEU B 1 335 ? 16.125 -0.503 -15.312 1 90.56 335 LEU B N 1
ATOM 5674 C CA . LEU B 1 335 ? 15.375 -1.649 -14.812 1 90.56 335 LEU B CA 1
ATOM 5675 C C . LEU B 1 335 ? 15.891 -2.947 -15.43 1 90.56 335 LEU B C 1
ATOM 5677 O O . LEU B 1 335 ? 15.969 -3.973 -14.75 1 90.56 335 LEU B O 1
ATOM 5681 N N . LEU B 1 336 ? 16.266 -2.947 -16.688 1 92.12 336 LEU B N 1
ATOM 5682 C CA . LEU B 1 336 ? 16.797 -4.109 -17.391 1 92.12 336 LEU B CA 1
ATOM 5683 C C . LEU B 1 336 ? 18.062 -4.609 -16.703 1 92.12 336 LEU B C 1
ATOM 5685 O O . LEU B 1 336 ? 18.312 -5.816 -16.641 1 92.12 336 LEU B O 1
ATOM 5689 N N . LYS B 1 337 ? 18.734 -3.674 -16.156 1 87 337 LYS B N 1
ATOM 5690 C CA . LYS B 1 337 ? 20.016 -4.008 -15.539 1 87 337 LYS B CA 1
ATOM 5691 C C . LYS B 1 337 ? 19.844 -4.406 -14.078 1 87 337 LYS B C 1
ATOM 5693 O O . LYS B 1 337 ? 20.547 -5.285 -13.578 1 87 337 LYS B O 1
ATOM 5698 N N . THR B 1 338 ? 18.859 -3.82 -13.43 1 87.44 338 THR B N 1
ATOM 5699 C CA . THR B 1 338 ? 18.812 -3.945 -11.977 1 87.44 338 THR B CA 1
ATOM 5700 C C . THR B 1 338 ? 17.828 -5.023 -11.562 1 87.44 338 THR B C 1
ATOM 5702 O O . THR B 1 338 ? 17.953 -5.605 -10.477 1 87.44 338 THR B O 1
ATOM 5705 N N . LEU B 1 339 ? 16.844 -5.336 -12.375 1 92.69 339 LEU B N 1
ATOM 5706 C CA . LEU B 1 339 ? 15.781 -6.242 -11.969 1 92.69 339 LEU B CA 1
ATOM 5707 C C . LEU B 1 339 ? 16.344 -7.609 -11.602 1 92.69 339 LEU B C 1
ATOM 5709 O O . LEU B 1 339 ? 15.992 -8.172 -10.562 1 92.69 339 LEU B O 1
ATOM 5713 N N . PRO B 1 340 ? 17.281 -8.203 -12.414 1 92.31 340 PRO B N 1
ATOM 5714 C CA . PRO B 1 340 ? 17.797 -9.516 -12.047 1 92.31 340 PRO B CA 1
ATOM 5715 C C . PRO B 1 340 ? 18.531 -9.5 -10.703 1 92.31 340 PRO B C 1
ATOM 5717 O O . PRO B 1 340 ? 18.547 -10.508 -9.992 1 92.31 340 PRO B O 1
ATOM 5720 N N . MET B 1 341 ? 19.047 -8.312 -10.297 1 88.56 341 MET B N 1
ATOM 5721 C CA . MET B 1 341 ? 19.828 -8.18 -9.07 1 88.56 341 MET B CA 1
ATOM 5722 C C . MET B 1 341 ? 18.922 -8.211 -7.844 1 88.56 341 MET B C 1
ATOM 5724 O O . MET B 1 341 ? 19.359 -8.539 -6.742 1 88.56 341 MET B O 1
ATOM 5728 N N . MET B 1 342 ? 17.672 -7.91 -8.094 1 90.38 342 MET B N 1
ATOM 5729 C CA . MET B 1 342 ? 16.75 -7.812 -6.965 1 90.38 342 MET B CA 1
ATOM 5730 C C . MET B 1 342 ? 15.648 -8.867 -7.062 1 90.38 342 MET B C 1
ATOM 5732 O O . MET B 1 342 ? 14.664 -8.812 -6.324 1 90.38 342 MET B O 1
ATOM 5736 N N . TRP B 1 343 ? 15.844 -9.836 -7.93 1 92.25 343 TRP B N 1
ATOM 5737 C CA . TRP B 1 343 ? 14.812 -10.836 -8.195 1 92.25 343 TRP B CA 1
ATOM 5738 C C . TRP B 1 343 ? 14.484 -11.625 -6.93 1 92.25 343 TRP B C 1
ATOM 5740 O O . TRP B 1 343 ? 15.344 -12.297 -6.363 1 92.25 343 TRP B O 1
ATOM 5750 N N . GLY B 1 344 ? 13.281 -11.469 -6.445 1 92.44 344 GLY B N 1
ATOM 5751 C CA . GLY B 1 344 ? 12.836 -12.227 -5.285 1 92.44 344 GLY B CA 1
ATOM 5752 C C . GLY B 1 344 ? 13.156 -11.539 -3.969 1 92.44 344 GLY B C 1
ATOM 5753 O O . GLY B 1 344 ? 12.781 -12.023 -2.9 1 92.44 344 GLY B O 1
ATOM 5754 N N . CYS B 1 345 ? 13.836 -10.406 -4.035 1 92.44 345 CYS B N 1
ATOM 5755 C CA . CYS B 1 345 ? 14.164 -9.68 -2.814 1 92.44 345 CYS B CA 1
ATOM 5756 C C . CYS B 1 345 ? 12.922 -9 -2.242 1 92.44 345 CYS B C 1
ATOM 5758 O O . CYS B 1 345 ? 12.117 -8.438 -2.986 1 92.44 345 CYS B O 1
ATOM 5760 N N . GLN B 1 346 ? 12.836 -9.133 -0.941 1 93.19 346 GLN B N 1
ATOM 5761 C CA . GLN B 1 346 ? 11.656 -8.609 -0.271 1 93.19 346 GLN B CA 1
ATOM 5762 C C . GLN B 1 346 ? 11.844 -7.141 0.109 1 93.19 346 GLN B C 1
ATOM 5764 O O . GLN B 1 346 ? 12.914 -6.742 0.565 1 93.19 346 GLN B O 1
ATOM 5769 N N . TYR B 1 347 ? 10.867 -6.328 -0.161 1 93.38 347 TYR B N 1
ATOM 5770 C CA . TYR B 1 347 ? 10.844 -4.914 0.195 1 93.38 347 TYR B CA 1
ATOM 5771 C C . TYR B 1 347 ? 9.477 -4.512 0.742 1 93.38 347 TYR B C 1
ATOM 5773 O O . TYR B 1 347 ? 8.469 -4.629 0.047 1 93.38 347 TYR B O 1
ATOM 5781 N N . THR B 1 348 ? 9.414 -4.012 1.915 1 93.75 348 THR B N 1
ATOM 5782 C CA . THR B 1 348 ? 8.18 -3.824 2.672 1 93.75 348 THR B CA 1
ATOM 5783 C C . THR B 1 348 ? 7.277 -2.797 1.995 1 93.75 348 THR B C 1
ATOM 5785 O O . THR B 1 348 ? 6.055 -2.932 2.01 1 93.75 348 THR B O 1
ATOM 5788 N N . VAL B 1 349 ? 7.867 -1.758 1.411 1 94.38 349 VAL B N 1
ATOM 5789 C CA . VAL B 1 349 ? 7.066 -0.736 0.745 1 94.38 349 VAL B CA 1
ATOM 5790 C C . VAL B 1 349 ? 6.367 -1.34 -0.471 1 94.38 349 VAL B C 1
ATOM 5792 O O . VAL B 1 349 ? 5.156 -1.169 -0.647 1 94.38 349 VAL B O 1
ATOM 5795 N N . THR B 1 350 ? 7.145 -2.057 -1.271 1 96.44 350 THR B N 1
ATOM 5796 C CA . THR B 1 350 ? 6.578 -2.756 -2.42 1 96.44 350 THR B CA 1
ATOM 5797 C C . THR B 1 350 ? 5.473 -3.711 -1.981 1 96.44 350 THR B C 1
ATOM 5799 O O . THR B 1 350 ? 4.406 -3.758 -2.598 1 96.44 350 THR B O 1
ATOM 5802 N N . ALA B 1 351 ? 5.73 -4.367 -0.905 1 97.62 351 ALA B N 1
ATOM 5803 C CA . ALA B 1 351 ? 4.789 -5.352 -0.375 1 97.62 351 ALA B CA 1
ATOM 5804 C C . ALA B 1 351 ? 3.502 -4.68 0.099 1 97.62 351 ALA B C 1
ATOM 5806 O O . ALA B 1 351 ? 2.404 -5.188 -0.144 1 97.62 351 ALA B O 1
ATOM 5807 N N . ALA B 1 352 ? 3.633 -3.561 0.787 1 97.31 352 ALA B N 1
ATOM 5808 C CA . ALA B 1 352 ? 2.467 -2.848 1.303 1 97.31 352 ALA B CA 1
ATOM 5809 C C . ALA B 1 352 ? 1.543 -2.416 0.168 1 97.31 352 ALA B C 1
ATOM 5811 O O . ALA B 1 352 ? 0.328 -2.609 0.241 1 97.31 352 ALA B O 1
ATOM 5812 N N . VAL B 1 353 ? 2.109 -1.893 -0.874 1 97.44 353 VAL B N 1
ATOM 5813 C CA . VAL B 1 353 ? 1.325 -1.346 -1.976 1 97.44 353 VAL B CA 1
ATOM 5814 C C . VAL B 1 353 ? 0.684 -2.482 -2.768 1 97.44 353 VAL B C 1
ATOM 5816 O O . VAL B 1 353 ? -0.54 -2.531 -2.916 1 97.44 353 VAL B O 1
ATOM 5819 N N . VAL B 1 354 ? 1.468 -3.432 -3.213 1 98.38 354 VAL B N 1
ATOM 5820 C CA . VAL B 1 354 ? 0.95 -4.52 -4.031 1 98.38 354 VAL B CA 1
ATOM 5821 C C . VAL B 1 354 ? 0.011 -5.391 -3.203 1 98.38 354 VAL B C 1
ATOM 5823 O O . VAL B 1 354 ? -1.062 -5.781 -3.67 1 98.38 354 VAL B O 1
ATOM 5826 N N . GLY B 1 355 ? 0.396 -5.699 -1.964 1 98.31 355 GLY B N 1
ATOM 5827 C CA . GLY B 1 355 ? -0.453 -6.484 -1.08 1 98.31 355 GLY B CA 1
ATOM 5828 C C . GLY B 1 355 ? -1.782 -5.816 -0.784 1 98.31 355 GLY B C 1
ATOM 5829 O O . GLY B 1 355 ? -2.812 -6.484 -0.692 1 98.31 355 GLY B O 1
ATOM 5830 N N . GLY B 1 356 ? -1.716 -4.488 -0.595 1 97.38 356 GLY B N 1
ATOM 5831 C CA . GLY B 1 356 ? -2.951 -3.742 -0.408 1 97.38 356 GLY B CA 1
ATOM 5832 C C . GLY B 1 356 ? -3.875 -3.807 -1.61 1 97.38 356 GLY B C 1
ATOM 5833 O O . GLY B 1 356 ? -5.062 -4.098 -1.471 1 97.38 356 GLY B O 1
ATOM 5834 N N . ILE B 1 357 ? -3.32 -3.574 -2.797 1 97.75 357 ILE B N 1
ATOM 5835 C CA . ILE B 1 357 ? -4.113 -3.572 -4.02 1 97.75 357 ILE B CA 1
ATOM 5836 C C . ILE B 1 357 ? -4.699 -4.965 -4.262 1 97.75 357 ILE B C 1
ATOM 5838 O O . ILE B 1 357 ? -5.879 -5.102 -4.586 1 97.75 357 ILE B O 1
ATOM 5842 N N . LEU B 1 358 ? -3.91 -6.008 -4.043 1 98.38 358 LEU B N 1
ATOM 5843 C CA . LEU B 1 358 ? -4.402 -7.367 -4.25 1 98.38 358 LEU B CA 1
ATOM 5844 C C . LEU B 1 358 ? -5.52 -7.695 -3.268 1 98.38 358 LEU B C 1
ATOM 5846 O O . LEU B 1 358 ? -6.48 -8.383 -3.621 1 98.38 358 LEU B O 1
ATOM 5850 N N . ALA B 1 359 ? -5.406 -7.242 -2.035 1 98.06 359 ALA B N 1
ATOM 5851 C CA . ALA B 1 359 ? -6.465 -7.445 -1.05 1 98.06 359 ALA B CA 1
ATOM 5852 C C . ALA B 1 359 ? -7.766 -6.781 -1.494 1 98.06 359 ALA B C 1
ATOM 5854 O O . ALA B 1 359 ? -8.844 -7.367 -1.38 1 98.06 359 ALA B O 1
ATOM 5855 N N . GLN B 1 360 ? -7.609 -5.582 -1.99 1 96.81 360 GLN B N 1
ATOM 5856 C CA . GLN B 1 360 ? -8.781 -4.863 -2.486 1 96.81 360 GLN B CA 1
ATOM 5857 C C . GLN B 1 360 ? -9.438 -5.617 -3.637 1 96.81 360 GLN B C 1
ATOM 5859 O O . GLN B 1 360 ? -10.664 -5.723 -3.693 1 96.81 360 GLN B O 1
ATOM 5864 N N . GLU B 1 361 ? -8.656 -6.125 -4.551 1 98.06 361 GLU B N 1
ATOM 5865 C CA . GLU B 1 361 ? -9.188 -6.793 -5.73 1 98.06 361 GLU B CA 1
ATOM 5866 C C . GLU B 1 361 ? -9.859 -8.117 -5.359 1 98.06 361 GLU B C 1
ATOM 5868 O O . GLU B 1 361 ? -10.883 -8.484 -5.941 1 98.06 361 GLU B O 1
ATOM 5873 N N . LEU B 1 362 ? -9.273 -8.836 -4.422 1 98.38 362 LEU B N 1
ATOM 5874 C CA . LEU B 1 362 ? -9.922 -10.055 -3.953 1 98.38 362 LEU B CA 1
ATOM 5875 C C . LEU B 1 362 ? -11.234 -9.734 -3.248 1 98.38 362 LEU B C 1
ATOM 5877 O O . LEU B 1 362 ? -12.203 -10.492 -3.352 1 98.38 362 LEU B O 1
ATOM 5881 N N . ARG B 1 363 ? -11.25 -8.648 -2.5 1 96.62 363 ARG B N 1
ATOM 5882 C CA . ARG B 1 363 ? -12.508 -8.211 -1.903 1 96.62 363 ARG B CA 1
ATOM 5883 C C . ARG B 1 363 ? -13.57 -7.961 -2.975 1 96.62 363 ARG B C 1
ATOM 5885 O O . ARG B 1 363 ? -14.711 -8.406 -2.842 1 96.62 363 ARG B O 1
ATOM 5892 N N . LYS B 1 364 ? -13.172 -7.211 -4.027 1 96.62 364 LYS B N 1
ATOM 5893 C CA . LYS B 1 364 ? -14.094 -6.938 -5.125 1 96.62 364 LYS B CA 1
ATOM 5894 C C . LYS B 1 364 ? -14.617 -8.234 -5.738 1 96.62 364 LYS B C 1
ATOM 5896 O O . LYS B 1 364 ? -15.812 -8.352 -6.039 1 96.62 364 LYS B O 1
ATOM 5901 N N . TYR B 1 365 ? -13.742 -9.18 -5.93 1 98.12 365 TYR B N 1
ATOM 5902 C CA . TYR B 1 365 ? -14.117 -10.469 -6.512 1 98.12 365 TYR B CA 1
ATOM 5903 C C . TYR B 1 365 ? -15.133 -11.188 -5.633 1 98.12 365 TYR B C 1
ATOM 5905 O O . TYR B 1 365 ? -16.156 -11.672 -6.125 1 98.12 365 TYR B O 1
ATOM 5913 N N . ILE B 1 366 ? -14.852 -11.25 -4.332 1 97.88 366 ILE B N 1
ATOM 5914 C CA . ILE B 1 366 ? -15.664 -11.992 -3.379 1 97.88 366 ILE B CA 1
ATOM 5915 C C . ILE B 1 366 ? -17.031 -11.328 -3.223 1 97.88 366 ILE B C 1
ATOM 5917 O O . ILE B 1 366 ? -18.062 -12 -3.193 1 97.88 366 ILE B O 1
ATOM 5921 N N . THR B 1 367 ? -17.047 -9.984 -3.174 1 96.19 367 THR B N 1
ATOM 5922 C CA . THR B 1 367 ? -18.266 -9.258 -2.896 1 96.19 367 THR B CA 1
ATOM 5923 C C . THR B 1 367 ? -19.047 -8.984 -4.184 1 96.19 367 THR B C 1
ATOM 5925 O O . THR B 1 367 ? -20.219 -8.594 -4.145 1 96.19 367 THR B O 1
ATOM 5928 N N . LYS B 1 368 ? -18.359 -9.141 -5.332 1 96.06 368 LYS B N 1
ATOM 5929 C CA . LYS B 1 368 ? -18.953 -8.875 -6.645 1 96.06 368 LYS B CA 1
ATOM 5930 C C . LYS B 1 368 ? -19.375 -7.414 -6.766 1 96.06 368 LYS B C 1
ATOM 5932 O O . LYS B 1 368 ? -20.484 -7.121 -7.215 1 96.06 368 LYS B O 1
ATOM 5937 N N . GLU B 1 369 ? -18.453 -6.578 -6.195 1 92.38 369 GLU B N 1
ATOM 5938 C CA . GLU B 1 369 ? -18.688 -5.141 -6.254 1 92.38 369 GLU B CA 1
ATOM 5939 C C . GLU B 1 369 ? -17.547 -4.418 -6.969 1 92.38 369 GLU B C 1
ATOM 5941 O O . GLU B 1 369 ? -16.391 -4.785 -6.816 1 92.38 369 GLU B O 1
ATOM 5946 N N . GLN B 1 370 ? -17.922 -3.422 -7.762 1 91.12 370 GLN B N 1
ATOM 5947 C CA . GLN B 1 370 ? -16.953 -2.531 -8.398 1 91.12 370 GLN B CA 1
ATOM 5948 C C . GLN B 1 370 ? -16.156 -3.262 -9.477 1 91.12 370 GLN B C 1
ATOM 5950 O O . GLN B 1 370 ? -15.953 -4.477 -9.391 1 91.12 370 GLN B O 1
ATOM 5955 N N . GLU B 1 371 ? -15.75 -2.586 -10.391 1 93.69 371 GLU B N 1
ATOM 5956 C CA . GLU B 1 371 ? -14.969 -3.143 -11.484 1 93.69 371 GLU B CA 1
ATOM 5957 C C . GLU B 1 371 ? -13.547 -3.471 -11.047 1 93.69 371 GLU B C 1
ATOM 5959 O O . GLU B 1 371 ? -12.852 -2.617 -10.484 1 93.69 371 GLU B O 1
ATOM 5964 N N . PRO B 1 372 ? -13.102 -4.707 -11.234 1 96.31 372 PRO B N 1
ATOM 5965 C CA . PRO B 1 372 ? -11.719 -5.059 -10.891 1 96.31 372 PRO B CA 1
ATOM 5966 C C . PRO B 1 372 ? -10.711 -4.484 -11.883 1 96.31 372 PRO B C 1
ATOM 5968 O O . PRO B 1 372 ? -11.086 -4.082 -12.992 1 96.31 372 PRO B O 1
ATOM 5971 N N . ILE B 1 373 ? -9.438 -4.402 -11.469 1 95.94 373 ILE B N 1
ATOM 5972 C CA . ILE B 1 373 ? -8.359 -4.02 -12.367 1 95.94 373 ILE B CA 1
ATOM 5973 C C . ILE B 1 373 ? -8.078 -5.152 -13.359 1 95.94 373 ILE B C 1
ATOM 5975 O O . ILE B 1 373 ? -8.523 -6.285 -13.156 1 95.94 373 ILE B O 1
ATOM 5979 N N . PRO B 1 374 ? -7.316 -4.859 -14.461 1 94.88 374 PRO B N 1
ATOM 5980 C CA . PRO B 1 374 ? -6.93 -5.918 -15.391 1 94.88 374 PRO B CA 1
ATOM 5981 C C . PRO B 1 374 ? -6.008 -6.953 -14.758 1 94.88 374 PRO B C 1
ATOM 5983 O O . PRO B 1 374 ? -5.648 -6.832 -13.578 1 94.88 374 PRO B O 1
ATOM 5986 N N . ASN B 1 375 ? -5.629 -7.914 -15.531 1 97.25 375 ASN B N 1
ATOM 5987 C CA . ASN B 1 375 ? -5.035 -9.125 -14.984 1 97.25 375 ASN B CA 1
ATOM 5988 C C . ASN B 1 375 ? -3.588 -8.898 -14.555 1 97.25 375 ASN B C 1
ATOM 5990 O O . ASN B 1 375 ? -3.043 -9.672 -13.758 1 97.25 375 ASN B O 1
ATOM 5994 N N . CYS B 1 376 ? -2.924 -7.82 -15.016 1 96.31 376 CYS B N 1
ATOM 5995 C CA . CYS B 1 376 ? -1.521 -7.605 -14.68 1 96.31 376 CYS B CA 1
ATOM 5996 C C . CYS B 1 376 ? -1.337 -6.293 -13.922 1 96.31 376 CYS B C 1
ATOM 5998 O O . CYS B 1 376 ? -1.849 -5.254 -14.344 1 96.31 376 CYS B O 1
ATOM 6000 N N . LEU B 1 377 ? -0.6 -6.398 -12.852 1 97 377 LEU B N 1
ATOM 6001 C CA . LEU B 1 377 ? -0.257 -5.25 -12.016 1 97 377 LEU B CA 1
ATOM 6002 C C . LEU B 1 377 ? 1.246 -5.195 -11.758 1 97 377 LEU B C 1
ATOM 6004 O O . LEU B 1 377 ? 1.877 -6.227 -11.516 1 97 377 LEU B O 1
ATOM 6008 N N . VAL B 1 378 ? 1.825 -4.008 -11.906 1 96.5 378 VAL B N 1
ATOM 6009 C CA . VAL B 1 378 ? 3.199 -3.797 -11.461 1 96.5 378 VAL B CA 1
ATOM 6010 C C . VAL B 1 378 ? 3.285 -2.516 -10.633 1 96.5 378 VAL B C 1
ATOM 6012 O O . VAL B 1 378 ? 2.631 -1.52 -10.953 1 96.5 378 VAL B O 1
ATOM 6015 N N . PHE B 1 379 ? 3.984 -2.592 -9.609 1 96.75 379 PHE B N 1
ATOM 6016 C CA . PHE B 1 379 ? 4.336 -1.407 -8.844 1 96.75 379 PHE B CA 1
ATOM 6017 C C . PHE B 1 379 ? 5.836 -1.147 -8.898 1 96.75 379 PHE B C 1
ATOM 6019 O O . PHE B 1 379 ? 6.641 -2.037 -8.609 1 96.75 379 PHE B O 1
ATOM 6026 N N . ASN B 1 380 ? 6.148 -0.003 -9.336 1 93.19 380 ASN B N 1
ATOM 6027 C CA . ASN B 1 380 ? 7.531 0.471 -9.352 1 93.19 380 ASN B CA 1
ATOM 6028 C C . ASN B 1 380 ? 7.77 1.532 -8.281 1 93.19 380 ASN B C 1
ATOM 6030 O O . ASN B 1 380 ? 7.312 2.668 -8.414 1 93.19 380 ASN B O 1
ATOM 6034 N N . SER B 1 381 ? 8.5 1.15 -7.25 1 90.06 381 SER B N 1
ATOM 6035 C CA . SER B 1 381 ? 8.711 2.045 -6.117 1 90.06 381 SER B CA 1
ATOM 6036 C C . SER B 1 381 ? 9.609 3.221 -6.5 1 90.06 381 SER B C 1
ATOM 6038 O O . SER B 1 381 ? 9.594 4.258 -5.836 1 90.06 381 SER B O 1
ATOM 6040 N N . GLU B 1 382 ? 10.398 3.08 -7.496 1 85.81 382 GLU B N 1
ATOM 6041 C CA . GLU B 1 382 ? 11.273 4.168 -7.934 1 85.81 382 GLU B CA 1
ATOM 6042 C C . GLU B 1 382 ? 10.461 5.359 -8.43 1 85.81 382 GLU B C 1
ATOM 6044 O O . GLU B 1 382 ? 10.812 6.512 -8.164 1 85.81 382 GLU B O 1
ATOM 6049 N N . THR B 1 383 ? 9.422 5.047 -9.125 1 86 383 THR B N 1
ATOM 6050 C CA . THR B 1 383 ? 8.562 6.113 -9.625 1 86 383 THR B CA 1
ATOM 6051 C C . THR B 1 383 ? 7.293 6.227 -8.789 1 86 383 THR B C 1
ATOM 6053 O O . THR B 1 383 ? 6.465 7.109 -9.016 1 86 383 THR B O 1
ATOM 6056 N N . SER B 1 384 ? 7.133 5.328 -7.797 1 90.44 384 SER B N 1
ATOM 6057 C CA . SER B 1 384 ? 5.949 5.246 -6.945 1 90.44 384 SER B CA 1
ATOM 6058 C C . SER B 1 384 ? 4.676 5.141 -7.781 1 90.44 384 SER B C 1
ATOM 6060 O O . SER B 1 384 ? 3.699 5.844 -7.52 1 90.44 384 SER B O 1
ATOM 6062 N N . THR B 1 385 ? 4.762 4.285 -8.828 1 87.88 385 THR B N 1
ATOM 6063 C CA . THR B 1 385 ? 3.643 4.125 -9.75 1 87.88 385 THR B CA 1
ATOM 6064 C C . THR B 1 385 ? 3.172 2.674 -9.781 1 87.88 385 THR B C 1
ATOM 6066 O O . THR B 1 385 ? 3.982 1.754 -9.898 1 87.88 385 THR B O 1
ATOM 6069 N N . ALA B 1 386 ? 1.892 2.527 -9.594 1 91.88 386 ALA B N 1
ATOM 6070 C CA . ALA B 1 386 ? 1.251 1.237 -9.844 1 91.88 386 ALA B CA 1
ATOM 6071 C C . ALA B 1 386 ? 0.543 1.23 -11.195 1 91.88 386 ALA B C 1
ATOM 6073 O O . ALA B 1 386 ? -0.341 2.053 -11.445 1 91.88 386 ALA B O 1
ATOM 6074 N N . ALA B 1 387 ? 0.988 0.361 -12.086 1 93.06 387 ALA B N 1
ATOM 6075 C CA . ALA B 1 387 ? 0.425 0.264 -13.43 1 93.06 387 ALA B CA 1
ATOM 6076 C C . ALA B 1 387 ? -0.248 -1.089 -13.648 1 93.06 387 ALA B C 1
ATOM 6078 O O . ALA B 1 387 ? 0.144 -2.088 -13.039 1 93.06 387 ALA B O 1
ATOM 6079 N N . VAL B 1 388 ? -1.312 -1.057 -14.414 1 94.56 388 VAL B N 1
ATOM 6080 C CA . VAL B 1 388 ? -2.049 -2.283 -14.703 1 94.56 388 VAL B CA 1
ATOM 6081 C C . VAL B 1 388 ? -2.178 -2.463 -16.219 1 94.56 388 VAL B C 1
ATOM 6083 O O . VAL B 1 388 ? -2.045 -1.502 -16.984 1 94.56 388 VAL B O 1
ATOM 6086 N N . ALA B 1 389 ? -2.344 -3.711 -16.672 1 94.81 389 ALA B N 1
ATOM 6087 C CA . ALA B 1 389 ? -2.525 -4.008 -18.094 1 94.81 389 ALA B CA 1
ATOM 6088 C C . ALA B 1 389 ? -3.283 -5.32 -18.281 1 94.81 389 ALA B C 1
ATOM 6090 O O . ALA B 1 389 ? -3.133 -6.254 -17.484 1 94.81 389 ALA B O 1
ATOM 6091 N N . SER B 1 390 ? -4.086 -5.332 -19.312 1 95.31 390 SER B N 1
ATOM 6092 C CA . SER B 1 390 ? -4.668 -6.594 -19.75 1 95.31 390 SER B CA 1
ATOM 6093 C C . SER B 1 390 ? -3.766 -7.289 -20.766 1 95.31 390 SER B C 1
ATOM 6095 O O . SER B 1 390 ? -3.502 -6.758 -21.844 1 95.31 390 SER B O 1
ATOM 6097 N N . LEU B 1 391 ? -3.246 -8.352 -20.406 1 94.5 391 LEU B N 1
ATOM 6098 C CA . LEU B 1 391 ? -2.391 -9.133 -21.281 1 94.5 391 LEU B CA 1
ATOM 6099 C C . LEU B 1 391 ? -2.914 -10.555 -21.438 1 94.5 391 LEU B C 1
ATOM 6101 O O . LEU B 1 391 ? -2.932 -11.32 -20.469 1 94.5 391 LEU B O 1
ATOM 6105 N N . PRO B 1 392 ? -3.33 -10.945 -22.594 1 93.88 392 PRO B N 1
ATOM 6106 C CA . PRO B 1 392 ? -3.406 -10.133 -23.812 1 93.88 392 PRO B CA 1
ATOM 6107 C C . PRO B 1 392 ? -4.492 -9.062 -23.75 1 93.88 392 PRO B C 1
ATOM 6109 O O . PRO B 1 392 ? -5.387 -9.141 -22.906 1 93.88 392 PRO B O 1
ATOM 6112 N N . PRO B 1 393 ? -4.293 -8.023 -24.625 1 90.19 393 PRO B N 1
ATOM 6113 C CA . PRO B 1 393 ? -5.371 -7.035 -24.672 1 90.19 393 PRO B CA 1
ATOM 6114 C C . PRO B 1 393 ? -6.699 -7.641 -25.125 1 90.19 393 PRO B C 1
ATOM 6116 O O . PRO B 1 393 ? -6.719 -8.664 -25.797 1 90.19 393 PRO B O 1
ATOM 6119 N N . PRO B 1 394 ? -7.762 -6.953 -24.641 1 82.69 394 PRO B N 1
ATOM 6120 C CA . PRO B 1 394 ? -9.062 -7.488 -25.047 1 82.69 394 PRO B CA 1
ATOM 6121 C C . PRO B 1 394 ? -9.219 -7.574 -26.562 1 82.69 394 PRO B C 1
ATOM 6123 O O . PRO B 1 394 ? -8.773 -6.68 -27.281 1 82.69 394 PRO B O 1
ATOM 6126 N N . GLY B 1 395 ? -9.773 -8.617 -27.062 1 72.56 395 GLY B N 1
ATOM 6127 C CA . GLY B 1 395 ? -10.047 -8.789 -28.484 1 72.56 395 GLY B CA 1
ATOM 6128 C C . GLY B 1 395 ? -8.914 -9.461 -29.234 1 72.56 395 GLY B C 1
ATOM 6129 O O . GLY B 1 395 ? -9.062 -9.828 -30.391 1 72.56 395 GLY B O 1
ATOM 6130 N N . VAL B 1 396 ? -7.668 -9.469 -28.641 1 60.19 396 VAL B N 1
ATOM 6131 C CA . VAL B 1 396 ? -6.527 -10.102 -29.297 1 60.19 396 VAL B CA 1
ATOM 6132 C C . VAL B 1 396 ? -6.473 -11.578 -28.922 1 60.19 396 VAL B C 1
ATOM 6134 O O . VAL B 1 396 ? -6.434 -11.922 -27.734 1 60.19 396 VAL B O 1
ATOM 6137 N N . SER B 1 397 ? -6.891 -12.43 -29.859 1 50.66 397 SER B N 1
ATOM 6138 C CA . SER B 1 397 ? -6.859 -13.875 -29.656 1 50.66 397 SER B CA 1
ATOM 6139 C C . SER B 1 397 ? -5.43 -14.406 -29.672 1 50.66 397 SER B C 1
ATOM 6141 O O . SER B 1 397 ? -4.605 -13.953 -30.469 1 50.66 397 SER B O 1
ATOM 6143 N N . VAL B 1 398 ? -4.797 -14.898 -28.562 1 48.75 398 VAL B N 1
ATOM 6144 C CA . VAL B 1 398 ? -3.492 -15.547 -28.547 1 48.75 398 VAL B CA 1
ATOM 6145 C C . VAL B 1 398 ? -3.547 -16.844 -29.359 1 48.75 398 VAL B C 1
ATOM 6147 O O . VAL B 1 398 ? -4.402 -17.703 -29.109 1 48.75 398 VAL B O 1
ATOM 6150 N N . SER B 1 399 ? -3.209 -16.812 -30.625 1 36.88 399 SER B N 1
ATOM 6151 C CA . SER B 1 399 ? -3.096 -18.031 -31.406 1 36.88 399 SER B CA 1
ATOM 6152 C C . SER B 1 399 ? -2.223 -19.062 -30.703 1 36.88 399 SER B C 1
ATOM 6154 O O . SER B 1 399 ? -1.178 -18.734 -30.156 1 36.88 399 SER B O 1
ATOM 6156 N N . ALA B 1 400 ? -2.773 -20.031 -30.156 1 33.41 400 ALA B N 1
ATOM 6157 C CA . ALA B 1 400 ? -2.109 -21.234 -29.672 1 33.41 400 ALA B CA 1
ATOM 6158 C C . ALA B 1 400 ? -0.96 -21.625 -30.594 1 33.41 400 ALA B C 1
ATOM 6160 O O . ALA B 1 400 ? -1.185 -22.094 -31.719 1 33.41 400 ALA B O 1
ATOM 6161 N N . LEU B 1 401 ? 0.067 -20.891 -30.703 1 27.14 401 LEU B N 1
ATOM 6162 C CA . LEU B 1 401 ? 1.129 -21.641 -31.359 1 27.14 401 LEU B CA 1
ATOM 6163 C C . LEU B 1 401 ? 1.49 -22.891 -30.578 1 27.14 401 LEU B C 1
ATOM 6165 O O . LEU B 1 401 ? 2.025 -22.797 -29.469 1 27.14 401 LEU B O 1
ATOM 6169 N N . LYS B 1 402 ? 0.671 -23.875 -30.5 1 29.25 402 LYS B N 1
ATOM 6170 C CA . LYS B 1 402 ? 1.039 -25.25 -30.188 1 29.25 402 LYS B CA 1
ATOM 6171 C C . LYS B 1 402 ? 2.395 -25.609 -30.781 1 29.25 402 LYS B C 1
ATOM 6173 O O . LYS B 1 402 ? 2.57 -25.578 -32 1 29.25 402 LYS B O 1
ATOM 6178 N N . THR B 1 403 ? 3.457 -25.203 -30.062 1 23.48 403 THR B N 1
ATOM 6179 C CA . THR B 1 403 ? 4.652 -25.906 -30.5 1 23.48 403 THR B CA 1
ATOM 6180 C C . THR B 1 403 ? 4.336 -27.375 -30.781 1 23.48 403 THR B C 1
ATOM 6182 O O . THR B 1 403 ? 3.768 -28.062 -29.938 1 23.48 403 THR B O 1
ATOM 6185 N N . ALA B 1 404 ? 4.074 -27.609 -31.953 1 22.88 404 ALA B N 1
ATOM 6186 C CA . ALA B 1 404 ? 4.281 -28.969 -32.469 1 22.88 404 ALA B CA 1
ATOM 6187 C C . ALA B 1 404 ? 5.559 -29.578 -31.891 1 22.88 404 ALA B C 1
ATOM 6189 O O . ALA B 1 404 ? 6.66 -29.109 -32.188 1 22.88 404 ALA B O 1
ATOM 6190 N N . VAL B 1 405 ? 5.492 -29.906 -30.516 1 19.08 405 VAL B N 1
ATOM 6191 C CA . VAL B 1 405 ? 6.457 -31 -30.422 1 19.08 405 VAL B CA 1
ATOM 6192 C C . VAL B 1 405 ? 6.074 -32.125 -31.391 1 19.08 405 VAL B C 1
ATOM 6194 O O . VAL B 1 405 ? 4.91 -32.531 -31.453 1 19.08 405 VAL B O 1
#

pLDDT: mean 83.34, std 20.08, range [19.08, 98.94]

InterPro domains:
  IPR000594 THIF-type NAD/FAD binding fold [PF00899] (26-385)
  IPR035985 Ubiquitin-activating enzyme-like [SSF69572] (25-387)
  IPR045886 ThiF/MoeB/HesA family [PTHR10953] (25-373)